Protein 2YQK (pdb70)

Foldseek 3Di:
DPDDDDDDDDVCDPQLVVLLCVLCVVPNPCCVVSCCVRPVPDDVCCSVVVVCCVVPDQDDVND

InterPro domains:
  IPR000679 Zinc finger, GATA-type [PF00320] (507-541)
  IPR000679 Zinc finger, GATA-type [SM00401] (501-552)
  IPR000679 Zinc finger, GATA-type [cd00202] (506-560)
  IPR000949 ELM2 domain [PF01448] (286-336)
  IPR000949 ELM2 domain [PS51156] (284-387)
  IPR000949 ELM2 domain [SM01189] (286-338)
  IPR001005 SANT/Myb domain [SM00717] (392-441)
  IPR001025 Bromo adjacent homology (BAH) domain [PF01426] (104-281)
  IPR001025 Bromo adjacent homology (BAH) domain [PS51038] (103-283)
  IPR001025 Bromo adjacent homology (BAH) domain [SM00439] (103-283)
  IPR002951 Atrophin-like [PF03154] (568-1565)
  IPR009057 Homedomain-like superfamily [SSF46689] (380-441)
  IPR017884 SANT domain [PS51293] (391-443)
  IPR043151 Bromo adjacent homology (BAH) domain superfamily [G3DSA:2.30.30.490] (65-283)

Radius of gyration: 15.33 Å; Cα contacts (8 Å, |Δi|>4): 26; chains: 1; bounding box: 40×38×29 Å

Solvent-accessible surface area: 5934 Å² total; per-residue (Å²): 132,126,114,78,123,114,64,186,151,175,110,58,56,140,87,31,47,158,95,3,44,112,2,26,200,144,156,15,154,73,33,143,125,3,36,108,131,32,21,77,139,90,124,48,32,87,3,79,91,43,34,155,180,121,130,130,138,102,28,145,103,121,129

Sequence (63 aa):
GSSGSSGIEKCWTEDEVKRFVKGLRQYGKNFFRIRKELLPNKETGELITFYYYWKKTSGPSSGGSSGSSGIEKCWTEDEVKRFVKGLRQYGKNFFRIRKELLPNKETGELITFYYYWKKTSGPSSGGSSGSSGIEKCWTEDEVKRFVKGLRQYGKNFFRIRKELLPNKETGELITFYYYWKKTSGPSSGGSSGSSGIEKCWTEDEVKRFVKGLRQYGKNFFRIRKELLPNKETGELITFYYYWKKTSGPSSGGSSGSSGIEKCWTEDEVKRFVKGLRQYGKNFFRIRKELLPNKETGELITFYYYWKKTSGPSSGGSSGSSGIEKCWTEDEVKRFVKGLRQYGKNFFRIRKELLPNKETGELITFYYYWKKTSGPSSGGSSGSSGIEKCWTEDEVKRFVKGLRQYGKNFFRIRKELLPNKETGELITFYYYWKKTSGPSSGGSSGSSGIEKCWTEDEVKRFVKGLRQYGKNFFRIRKELLPNKETGELITFYYYWKKTSGPSSGGSSGSSGIEKCWTEDEVKRFVKGLRQYGKNFFRIRKELLPNKETGELITFYYYWKKTSGPSSGGSSGSSGIEKCWTEDEVKRFVKGLRQYGKNFFRIRKELLPNKETGELITFYYYWKKTSGPSSGGSSGSSGIEKCWTEDEVKRFVKGLRQYGKNFFRIRKELLPNKETGELITFYYYWKKTSGPSSGGSSGSSGIEKCWTEDEVKRFVKGLRQYGKNFFRIRKELLPNKETGELITFYYYWKKTSGPSSGGSSGSSGIEKCWTEDEVKRFVKGLRQYGKNFFRIRKELLPNKETGELITFYYYWKKTSGPSSGGSSGSSGIEKCWTEDEVKRFVKGLRQYGKNFFRIRKELLPNKETGELITFYYYWKKTSGPSSGGSSGSSGIEKCWTEDEVKRFVKGLRQYGKNFFRIRKELLPNKETGELITFYYYWKKTSGPSSGGSSGSSGIEKCWTEDEVKRFVKGLRQYGKNFFRIRKELLPNKETGELITFYYYWKKTSGPSSGGSSGSSGIEKCWTEDEVKRFVKGLRQYGKNFFRIRKELLPNKETGELITFYYYWKKTSGPSSGGSSGSSGIEKCWTEDEVKRFVKGLRQYGKNFFRIRKELLPNKETGELITFYYYWKKTSGPSSGGSSGSSGIEKCWTEDEVKRFVKGLRQYGKNFFRIRKELLPNKETGELITFYYYWKKTSGPSSGGSSGSSGIEKCWTEDEVKRFVKGLRQYGKNFFRIRKELLPNKETGELITFYYYWKKTSGPSSG

Organism: Homo sapiens (NCBI:txid9606)

Nearest PDB structures (foldseek):
  2yqk-assembly1_A  TM=7.681E-01  e=1.215E-08  Homo sapiens
  2crg-assembly1_A  TM=6.701E-01  e=2.793E-03  Mus musculus
  1x41-assembly1_A  TM=6.414E-01  e=8.618E-02  Homo sapiens
  6v92-assembly1_I  TM=7.389E-01  e=4.470E-01  Saccharomyces cerevisiae S288C
  6k15-assembly1_H  TM=7.498E-01  e=8.874E-01  Saccharomyces cerevisiae S288C

Structure (mmCIF, N/CA/C/O backbone):
data_2YQK
#
_entry.id   2YQK
#
loop_
_atom_site.group_PDB
_atom_site.id
_atom_site.type_symbol
_atom_site.label_atom_id
_atom_site.label_alt_id
_atom_site.label_comp_id
_atom_site.label_asym_id
_atom_site.label_entity_id
_atom_site.label_seq_id
_atom_site.pdbx_PDB_ins_code
_atom_site.Cartn_x
_atom_site.Cartn_y
_atom_site.Cartn_z
_atom_site.occupancy
_atom_site.B_iso_or_equiv
_atom_site.auth_seq_id
_atom_site.auth_comp_id
_atom_site.auth_asym_id
_atom_site.auth_atom_id
_atom_site.pdbx_PDB_model_num
ATOM 1 N N . GLY A 1 1 ? -20.543 30.727 20.511 1.00 0.00 1 GLY A N 1
ATOM 2 C CA . GLY A 1 1 ? -19.204 30.966 21.017 1.00 0.00 1 GLY A CA 1
ATOM 3 C C . GLY A 1 1 ? -18.134 30.345 20.142 1.00 0.00 1 GLY A C 1
ATOM 4 O O . GLY A 1 1 ? -17.430 31.048 19.418 1.00 0.00 1 GLY A O 1
ATOM 8 N N . SER A 1 2 ? -18.010 29.023 20.209 1.00 0.00 2 SER A N 1
ATOM 9 C CA . SER A 1 2 ? -17.014 28.308 19.421 1.00 0.00 2 SER A CA 1
ATOM 10 C C . SER A 1 2 ? -17.593 27.876 18.077 1.00 0.00 2 SER A C 1
ATOM 11 O O . SER A 1 2 ? -18.331 26.895 17.993 1.00 0.00 2 SER A O 1
ATOM 19 N N . SER A 1 3 ? -17.251 28.617 17.027 1.00 0.00 3 SER A N 1
ATOM 20 C CA . SER A 1 3 ? -17.739 28.314 15.687 1.00 0.00 3 SER A CA 1
ATOM 21 C C . SER A 1 3 ? -16.614 27.776 14.808 1.00 0.00 3 SER A C 1
ATOM 22 O O . SER A 1 3 ? -15.440 28.059 15.040 1.00 0.00 3 SER A O 1
ATOM 30 N N . GLY A 1 4 ? -16.984 26.995 13.797 1.00 0.00 4 GLY A N 1
ATOM 31 C CA . GLY A 1 4 ? -15.996 26.429 12.898 1.00 0.00 4 GLY A CA 1
ATOM 32 C C . GLY A 1 4 ? -16.380 26.587 11.440 1.00 0.00 4 GLY A C 1
ATOM 33 O O . GLY A 1 4 ? -17.434 27.139 11.125 1.00 0.00 4 GLY A O 1
ATOM 37 N N . SER A 1 5 ? -15.521 26.103 10.548 1.00 0.00 5 SER A N 1
ATOM 38 C CA . SER A 1 5 ? -15.773 26.199 9.115 1.00 0.00 5 SER A CA 1
ATOM 39 C C . SER A 1 5 ? -15.364 24.912 8.404 1.00 0.00 5 SER A C 1
ATOM 40 O O . SER A 1 5 ? -14.934 23.949 9.039 1.00 0.00 5 SER A O 1
ATOM 48 N N . SER A 1 6 ? -15.500 24.905 7.082 1.00 0.00 6 SER A N 1
ATOM 49 C CA . SER A 1 6 ? -15.148 23.736 6.284 1.00 0.00 6 SER A CA 1
ATOM 50 C C . SER A 1 6 ? -15.162 24.071 4.795 1.00 0.00 6 SER A C 1
ATOM 51 O O . SER A 1 6 ? -16.095 24.699 4.297 1.00 0.00 6 SER A O 1
ATOM 59 N N . GLY A 1 7 ? -14.118 23.646 4.090 1.00 0.00 7 GLY A N 1
ATOM 60 C CA . GLY A 1 7 ? -14.028 23.910 2.665 1.00 0.00 7 GLY A CA 1
ATOM 61 C C . GLY A 1 7 ? -13.290 22.817 1.919 1.00 0.00 7 GLY A C 1
ATOM 62 O O . GLY A 1 7 ? -13.532 21.630 2.143 1.00 0.00 7 GLY A O 1
ATOM 66 N N . ILE A 1 8 ? -12.389 23.216 1.027 1.00 0.00 8 ILE A N 1
ATOM 67 C CA . ILE A 1 8 ? -11.614 22.261 0.245 1.00 0.00 8 ILE A CA 1
ATOM 68 C C . ILE A 1 8 ? -10.440 21.715 1.051 1.00 0.00 8 ILE A C 1
ATOM 69 O O . ILE A 1 8 ? -9.457 22.416 1.286 1.00 0.00 8 ILE A O 1
ATOM 85 N N . GLU A 1 9 ? -10.550 20.458 1.469 1.00 0.00 9 GLU A N 1
ATOM 86 C CA . GLU A 1 9 ? -9.496 19.817 2.248 1.00 0.00 9 GLU A CA 1
ATOM 87 C C . GLU A 1 9 ? -8.675 18.871 1.377 1.00 0.00 9 GLU A C 1
ATOM 88 O O . GLU A 1 9 ? -9.058 18.557 0.249 1.00 0.00 9 GLU A O 1
ATOM 100 N N . LYS A 1 10 ? -7.544 18.419 1.908 1.00 0.00 10 LYS A N 1
ATOM 101 C CA . LYS A 1 10 ? -6.668 17.508 1.181 1.00 0.00 10 LYS A CA 1
ATOM 102 C C . LYS A 1 10 ? -6.306 16.300 2.040 1.00 0.00 10 LYS A C 1
ATOM 103 O O . LYS A 1 10 ? -6.091 16.427 3.246 1.00 0.00 10 LYS A O 1
ATOM 122 N N . CYS A 1 11 ? -6.241 15.132 1.412 1.00 0.00 11 CYS A N 1
ATOM 123 C CA . CYS A 1 11 ? -5.904 13.901 2.120 1.00 0.00 11 CYS A CA 1
ATOM 124 C C . CYS A 1 11 ? -4.943 13.048 1.299 1.00 0.00 11 CYS A C 1
ATOM 125 O O . CYS A 1 11 ? -3.877 12.662 1.778 1.00 0.00 11 CYS A O 1
ATOM 133 N N . TRP A 1 12 ? -5.328 12.756 0.062 1.00 0.00 12 TRP A N 1
ATOM 134 C CA . TRP A 1 12 ? -4.501 11.946 -0.825 1.00 0.00 12 TRP A CA 1
ATOM 135 C C . TRP A 1 12 ? -4.636 12.410 -2.270 1.00 0.00 12 TRP A C 1
ATOM 136 O O . TRP A 1 12 ? -5.731 12.741 -2.727 1.00 0.00 12 TRP A O 1
ATOM 157 N N . THR A 1 13 ? -3.517 12.433 -2.988 1.00 0.00 13 THR A N 1
ATOM 158 C CA . THR A 1 13 ? -3.512 12.858 -4.382 1.00 0.00 13 THR A CA 1
ATOM 159 C C . THR A 1 13 ? -3.656 11.666 -5.321 1.00 0.00 13 THR A C 1
ATOM 160 O O . THR A 1 13 ? -3.692 10.518 -4.879 1.00 0.00 13 THR A O 1
ATOM 171 N N . GLU A 1 14 ? -3.736 11.946 -6.618 1.00 0.00 14 GLU A N 1
ATOM 172 C CA . GLU A 1 14 ? -3.876 10.895 -7.618 1.00 0.00 14 GLU A CA 1
ATOM 173 C C . GLU A 1 14 ? -2.580 10.101 -7.758 1.00 0.00 14 GLU A C 1
ATOM 174 O O . GLU A 1 14 ? -2.600 8.875 -7.869 1.00 0.00 14 GLU A O 1
ATOM 186 N N . ASP A 1 15 ? -1.456 10.809 -7.754 1.00 0.00 15 ASP A N 1
ATOM 187 C CA . ASP A 1 15 ? -0.151 10.171 -7.880 1.00 0.00 15 ASP A CA 1
ATOM 188 C C . ASP A 1 15 ? 0.097 9.207 -6.724 1.00 0.00 15 ASP A C 1
ATOM 189 O O . ASP A 1 15 ? 0.501 8.064 -6.933 1.00 0.00 15 ASP A O 1
ATOM 198 N N . GLU A 1 16 ? -0.148 9.678 -5.505 1.00 0.00 16 GLU A N 1
ATOM 199 C CA . GLU A 1 16 ? 0.051 8.857 -4.316 1.00 0.00 16 GLU A CA 1
ATOM 200 C C . GLU A 1 16 ? -0.762 7.569 -4.402 1.00 0.00 16 GLU A C 1
ATOM 201 O O . GLU A 1 16 ? -0.244 6.477 -4.166 1.00 0.00 16 GLU A O 1
ATOM 213 N N . VAL A 1 17 ? -2.040 7.704 -4.741 1.00 0.00 17 VAL A N 1
ATOM 214 C CA . VAL A 1 17 ? -2.926 6.552 -4.859 1.00 0.00 17 VAL A CA 1
ATOM 215 C C . VAL A 1 17 ? -2.410 5.566 -5.901 1.00 0.00 17 VAL A C 1
ATOM 216 O O . VAL A 1 17 ? -2.281 4.372 -5.631 1.00 0.00 17 VAL A O 1
ATOM 229 N N . LYS A 1 18 ? -2.115 6.074 -7.093 1.00 0.00 18 LYS A N 1
ATOM 230 C CA . LYS A 1 18 ? -1.610 5.239 -8.177 1.00 0.00 18 LYS A CA 1
ATOM 231 C C . LYS A 1 18 ? -0.410 4.417 -7.717 1.00 0.00 18 LYS A C 1
ATOM 232 O O . LYS A 1 18 ? -0.394 3.194 -7.855 1.00 0.00 18 LYS A O 1
ATOM 251 N N . ARG A 1 19 ? 0.592 5.097 -7.169 1.00 0.00 19 ARG A N 1
ATOM 252 C CA . ARG A 1 19 ? 1.795 4.430 -6.689 1.00 0.00 19 ARG A CA 1
ATOM 253 C C . ARG A 1 19 ? 1.455 3.400 -5.616 1.00 0.00 19 ARG A C 1
ATOM 254 O O . ARG A 1 19 ? 1.956 2.276 -5.638 1.00 0.00 19 ARG A O 1
ATOM 275 N N . PHE A 1 20 ? 0.599 3.792 -4.677 1.00 0.00 20 PHE A N 1
ATOM 276 C CA . PHE A 1 20 ? 0.193 2.904 -3.595 1.00 0.00 20 PHE A CA 1
ATOM 277 C C . PHE A 1 20 ? -0.303 1.569 -4.143 1.00 0.00 20 PHE A C 1
ATOM 278 O O . PHE A 1 20 ? 0.190 0.507 -3.763 1.00 0.00 20 PHE A O 1
ATOM 295 N N . VAL A 1 21 ? -1.284 1.632 -5.039 1.00 0.00 21 VAL A N 1
ATOM 296 C CA . VAL A 1 21 ? -1.847 0.429 -5.641 1.00 0.00 21 VAL A CA 1
ATOM 297 C C . VAL A 1 21 ? -0.778 -0.369 -6.379 1.00 0.00 21 VAL A C 1
ATOM 298 O O . VAL A 1 21 ? -0.654 -1.580 -6.196 1.00 0.00 21 VAL A O 1
ATOM 311 N N . LYS A 1 22 ? -0.007 0.319 -7.215 1.00 0.00 22 LYS A N 1
ATOM 312 C CA . LYS A 1 22 ? 1.054 -0.324 -7.981 1.00 0.00 22 LYS A CA 1
ATOM 313 C C . LYS A 1 22 ? 2.010 -1.078 -7.061 1.00 0.00 22 LYS A C 1
ATOM 314 O O . LYS A 1 22 ? 2.481 -2.164 -7.395 1.00 0.00 22 LYS A O 1
ATOM 333 N N . GLY A 1 23 ? 2.291 -0.494 -5.900 1.00 0.00 23 GLY A N 1
ATOM 334 C CA . GLY A 1 23 ? 3.187 -1.125 -4.950 1.00 0.00 23 GLY A CA 1
ATOM 335 C C . GLY A 1 23 ? 2.546 -2.302 -4.242 1.00 0.00 23 GLY A C 1
ATOM 336 O O . GLY A 1 23 ? 3.188 -3.332 -4.028 1.00 0.00 23 GLY A O 1
ATOM 340 N N . LEU A 1 24 ? 1.278 -2.151 -3.875 1.00 0.00 24 LEU A N 1
ATOM 341 C CA . LEU A 1 24 ? 0.550 -3.210 -3.185 1.00 0.00 24 LEU A CA 1
ATOM 342 C C . LEU A 1 24 ? 0.330 -4.408 -4.104 1.00 0.00 24 LEU A C 1
ATOM 343 O O . LEU A 1 24 ? 0.211 -5.543 -3.643 1.00 0.00 24 LEU A O 1
ATOM 359 N N . ARG A 1 25 ? 0.279 -4.147 -5.406 1.00 0.00 25 ARG A N 1
ATOM 360 C CA . ARG A 1 25 ? 0.075 -5.203 -6.390 1.00 0.00 25 ARG A CA 1
ATOM 361 C C . ARG A 1 25 ? 1.408 -5.806 -6.824 1.00 0.00 25 ARG A C 1
ATOM 362 O O . ARG A 1 25 ? 1.514 -7.014 -7.033 1.00 0.00 25 ARG A O 1
ATOM 383 N N . GLN A 1 26 ? 2.420 -4.956 -6.959 1.00 0.00 26 GLN A N 1
ATOM 384 C CA . GLN A 1 26 ? 3.745 -5.405 -7.370 1.00 0.00 26 GLN A CA 1
ATOM 385 C C . GLN A 1 26 ? 4.451 -6.133 -6.231 1.00 0.00 26 GLN A C 1
ATOM 386 O O . GLN A 1 26 ? 4.860 -7.285 -6.376 1.00 0.00 26 GLN A O 1
ATOM 400 N N . TYR A 1 27 ? 4.591 -5.453 -5.099 1.00 0.00 27 TYR A N 1
ATOM 401 C CA . TYR A 1 27 ? 5.250 -6.033 -3.935 1.00 0.00 27 TYR A CA 1
ATOM 402 C C . TYR A 1 27 ? 4.272 -6.869 -3.115 1.00 0.00 27 TYR A C 1
ATOM 403 O O . TYR A 1 27 ? 4.328 -8.098 -3.125 1.00 0.00 27 TYR A O 1
ATOM 421 N N . GLY A 1 28 ? 3.375 -6.191 -2.405 1.00 0.00 28 GLY A N 1
ATOM 422 C CA . GLY A 1 28 ? 2.396 -6.885 -1.590 1.00 0.00 28 GLY A CA 1
ATOM 423 C C . GLY A 1 28 ? 2.302 -6.318 -0.187 1.00 0.00 28 GLY A C 1
ATOM 424 O O . GLY A 1 28 ? 2.010 -5.136 -0.005 1.00 0.00 28 GLY A O 1
ATOM 428 N N . LYS A 1 29 ? 2.549 -7.162 0.809 1.00 0.00 29 LYS A N 1
ATOM 429 C CA . LYS A 1 29 ? 2.491 -6.740 2.203 1.00 0.00 29 LYS A CA 1
ATOM 430 C C . LYS A 1 29 ? 3.871 -6.324 2.703 1.00 0.00 29 LYS A C 1
ATOM 431 O O . LYS A 1 29 ? 4.611 -7.136 3.258 1.00 0.00 29 LYS A O 1
ATOM 450 N N . ASN A 1 30 ? 4.210 -5.055 2.504 1.00 0.00 30 ASN A N 1
ATOM 451 C CA . ASN A 1 30 ? 5.501 -4.532 2.936 1.00 0.00 30 ASN A CA 1
ATOM 452 C C . ASN A 1 30 ? 5.554 -3.015 2.779 1.00 0.00 30 ASN A C 1
ATOM 453 O O . ASN A 1 30 ? 6.498 -2.472 2.204 1.00 0.00 30 ASN A O 1
ATOM 464 N N . PHE A 1 31 ? 4.535 -2.336 3.294 1.00 0.00 31 PHE A N 1
ATOM 465 C CA . PHE A 1 31 ? 4.464 -0.882 3.211 1.00 0.00 31 PHE A CA 1
ATOM 466 C C . PHE A 1 31 ? 5.751 -0.245 3.727 1.00 0.00 31 PHE A C 1
ATOM 467 O O . PHE A 1 31 ? 6.147 0.832 3.279 1.00 0.00 31 PHE A O 1
ATOM 484 N N . PHE A 1 32 ? 6.399 -0.917 4.673 1.00 0.00 32 PHE A N 1
ATOM 485 C CA . PHE A 1 32 ? 7.640 -0.417 5.252 1.00 0.00 32 PHE A CA 1
ATOM 486 C C . PHE A 1 32 ? 8.648 -0.068 4.160 1.00 0.00 32 PHE A C 1
ATOM 487 O O . PHE A 1 32 ? 9.300 0.975 4.213 1.00 0.00 32 PHE A O 1
ATOM 504 N N . ARG A 1 33 ? 8.770 -0.948 3.172 1.00 0.00 33 ARG A N 1
ATOM 505 C CA . ARG A 1 33 ? 9.699 -0.735 2.069 1.00 0.00 33 ARG A CA 1
ATOM 506 C C . ARG A 1 33 ? 8.998 -0.065 0.891 1.00 0.00 33 ARG A C 1
ATOM 507 O O . ARG A 1 33 ? 9.538 0.858 0.279 1.00 0.00 33 ARG A O 1
ATOM 528 N N . ILE A 1 34 ? 7.796 -0.535 0.578 1.00 0.00 34 ILE A N 1
ATOM 529 C CA . ILE A 1 34 ? 7.022 0.019 -0.526 1.00 0.00 34 ILE A CA 1
ATOM 530 C C . ILE A 1 34 ? 6.909 1.535 -0.411 1.00 0.00 34 ILE A C 1
ATOM 531 O O . ILE A 1 34 ? 7.020 2.253 -1.405 1.00 0.00 34 ILE A O 1
ATOM 547 N N . ARG A 1 35 ? 6.689 2.016 0.808 1.00 0.00 35 ARG A N 1
ATOM 548 C CA . ARG A 1 35 ? 6.562 3.447 1.053 1.00 0.00 35 ARG A CA 1
ATOM 549 C C . ARG A 1 35 ? 7.914 4.144 0.925 1.00 0.00 35 ARG A C 1
ATOM 550 O O . ARG A 1 35 ? 8.005 5.255 0.403 1.00 0.00 35 ARG A O 1
ATOM 571 N N . LYS A 1 36 ? 8.961 3.483 1.407 1.00 0.00 36 LYS A N 1
ATOM 572 C CA . LYS A 1 36 ? 10.309 4.036 1.346 1.00 0.00 36 LYS A CA 1
ATOM 573 C C . LYS A 1 36 ? 10.730 4.287 -0.099 1.00 0.00 36 LYS A C 1
ATOM 574 O O . LYS A 1 36 ? 11.574 5.140 -0.369 1.00 0.00 36 LYS A O 1
ATOM 593 N N . GLU A 1 37 ? 10.134 3.539 -1.022 1.00 0.00 37 GLU A N 1
ATOM 594 C CA . GLU A 1 37 ? 10.448 3.682 -2.439 1.00 0.00 37 GLU A CA 1
ATOM 595 C C . GLU A 1 37 ? 9.377 4.501 -3.154 1.00 0.00 37 GLU A C 1
ATOM 596 O O . GLU A 1 37 ? 9.657 5.182 -4.141 1.00 0.00 37 GLU A O 1
ATOM 608 N N . LEU A 1 38 ? 8.151 4.430 -2.648 1.00 0.00 38 LEU A N 1
ATOM 609 C CA . LEU A 1 38 ? 7.037 5.164 -3.237 1.00 0.00 38 LEU A CA 1
ATOM 610 C C . LEU A 1 38 ? 6.908 6.550 -2.614 1.00 0.00 38 LEU A C 1
ATOM 611 O O . LEU A 1 38 ? 7.259 7.556 -3.233 1.00 0.00 38 LEU A O 1
ATOM 627 N N . LEU A 1 39 ? 6.405 6.597 -1.386 1.00 0.00 39 LEU A N 1
ATOM 628 C CA . LEU A 1 39 ? 6.231 7.860 -0.677 1.00 0.00 39 LEU A CA 1
ATOM 629 C C . LEU A 1 39 ? 7.040 7.874 0.616 1.00 0.00 39 LEU A C 1
ATOM 630 O O . LEU A 1 39 ? 6.497 7.776 1.717 1.00 0.00 39 LEU A O 1
ATOM 646 N N . PRO A 1 40 ? 8.368 8.001 0.483 1.00 0.00 40 PRO A N 1
ATOM 647 C CA . PRO A 1 40 ? 9.280 8.034 1.631 1.00 0.00 40 PRO A CA 1
ATOM 648 C C . PRO A 1 40 ? 9.140 9.315 2.445 1.00 0.00 40 PRO A C 1
ATOM 649 O O . PRO A 1 40 ? 9.587 9.386 3.589 1.00 0.00 40 PRO A O 1
ATOM 660 N N . ASN A 1 41 ? 8.518 10.326 1.847 1.00 0.00 41 ASN A N 1
ATOM 661 C CA . ASN A 1 41 ? 8.320 11.606 2.518 1.00 0.00 41 ASN A CA 1
ATOM 662 C C . ASN A 1 41 ? 7.078 11.569 3.404 1.00 0.00 41 ASN A C 1
ATOM 663 O O . ASN A 1 41 ? 6.983 12.302 4.389 1.00 0.00 41 ASN A O 1
ATOM 674 N N . LYS A 1 42 ? 6.128 10.712 3.047 1.00 0.00 42 LYS A N 1
ATOM 675 C CA . LYS A 1 42 ? 4.893 10.577 3.809 1.00 0.00 42 LYS A CA 1
ATOM 676 C C . LYS A 1 42 ? 5.123 9.764 5.079 1.00 0.00 42 LYS A C 1
ATOM 677 O O . LYS A 1 42 ? 6.253 9.391 5.391 1.00 0.00 42 LYS A O 1
ATOM 696 N N . GLU A 1 43 ? 4.043 9.491 5.805 1.00 0.00 43 GLU A N 1
ATOM 697 C CA . GLU A 1 43 ? 4.129 8.720 7.040 1.00 0.00 43 GLU A CA 1
ATOM 698 C C . GLU A 1 43 ? 3.444 7.366 6.885 1.00 0.00 43 GLU A C 1
ATOM 699 O O . GLU A 1 43 ? 2.390 7.258 6.257 1.00 0.00 43 GLU A O 1
ATOM 711 N N . THR A 1 44 ? 4.050 6.333 7.463 1.00 0.00 44 THR A N 1
ATOM 712 C CA . THR A 1 44 ? 3.501 4.985 7.388 1.00 0.00 44 THR A CA 1
ATOM 713 C C . THR A 1 44 ? 2.043 4.960 7.833 1.00 0.00 44 THR A C 1
ATOM 714 O O . THR A 1 44 ? 1.229 4.217 7.285 1.00 0.00 44 THR A O 1
ATOM 725 N N . GLY A 1 45 ? 1.718 5.779 8.829 1.00 0.00 45 GLY A N 1
ATOM 726 C CA . GLY A 1 45 ? 0.357 5.835 9.330 1.00 0.00 45 GLY A CA 1
ATOM 727 C C . GLY A 1 45 ? -0.658 6.060 8.226 1.00 0.00 45 GLY A C 1
ATOM 728 O O . GLY A 1 45 ? -1.676 5.372 8.162 1.00 0.00 45 GLY A O 1
ATOM 732 N N . GLU A 1 46 ? -0.380 7.026 7.356 1.00 0.00 46 GLU A N 1
ATOM 733 C CA . GLU A 1 46 ? -1.278 7.341 6.252 1.00 0.00 46 GLU A CA 1
ATOM 734 C C . GLU A 1 46 ? -1.533 6.108 5.390 1.00 0.00 46 GLU A C 1
ATOM 735 O O . GLU A 1 46 ? -2.665 5.844 4.982 1.00 0.00 46 GLU A O 1
ATOM 747 N N . LEU A 1 47 ? -0.472 5.356 5.115 1.00 0.00 47 LEU A N 1
ATOM 748 C CA . LEU A 1 47 ? -0.579 4.151 4.300 1.00 0.00 47 LEU A CA 1
ATOM 749 C C . LEU A 1 47 ? -1.436 3.098 4.996 1.00 0.00 47 LEU A C 1
ATOM 750 O O . LEU A 1 47 ? -2.391 2.579 4.416 1.00 0.00 47 LEU A O 1
ATOM 766 N N . ILE A 1 48 ? -1.090 2.789 6.241 1.00 0.00 48 ILE A N 1
ATOM 767 C CA . ILE A 1 48 ? -1.830 1.800 7.016 1.00 0.00 48 ILE A CA 1
ATOM 768 C C . ILE A 1 48 ? -3.322 2.112 7.022 1.00 0.00 48 ILE A C 1
ATOM 769 O O . ILE A 1 48 ? -4.142 1.293 6.605 1.00 0.00 48 ILE A O 1
ATOM 785 N N . THR A 1 49 ? -3.671 3.304 7.497 1.00 0.00 49 THR A N 1
ATOM 786 C CA . THR A 1 49 ? -5.064 3.725 7.558 1.00 0.00 49 THR A CA 1
ATOM 787 C C . THR A 1 49 ? -5.718 3.662 6.182 1.00 0.00 49 THR A C 1
ATOM 788 O O . THR A 1 49 ? -6.822 3.140 6.031 1.00 0.00 49 THR A O 1
ATOM 799 N N . PHE A 1 50 ? -5.029 4.198 5.180 1.00 0.00 50 PHE A N 1
ATOM 800 C CA . PHE A 1 50 ? -5.543 4.203 3.815 1.00 0.00 50 PHE A CA 1
ATOM 801 C C . PHE A 1 50 ? -5.882 2.788 3.356 1.00 0.00 50 PHE A C 1
ATOM 802 O O . PHE A 1 50 ? -6.949 2.545 2.792 1.00 0.00 50 PHE A O 1
ATOM 819 N N . TYR A 1 51 ? -4.966 1.858 3.602 1.00 0.00 51 TYR A N 1
ATOM 820 C CA . TYR A 1 51 ? -5.165 0.467 3.213 1.00 0.00 51 TYR A CA 1
ATOM 821 C C . TYR A 1 51 ? -6.378 -0.129 3.921 1.00 0.00 51 TYR A C 1
ATOM 822 O O . TYR A 1 51 ? -7.226 -0.766 3.295 1.00 0.00 51 TYR A O 1
ATOM 840 N N . TYR A 1 52 ? -6.453 0.082 5.230 1.00 0.00 52 TYR A N 1
ATOM 841 C CA . TYR A 1 52 ? -7.560 -0.435 6.026 1.00 0.00 52 TYR A CA 1
ATOM 842 C C . TYR A 1 52 ? -8.896 0.073 5.494 1.00 0.00 52 TYR A C 1
ATOM 843 O O . TYR A 1 52 ? -9.864 -0.681 5.394 1.00 0.00 52 TYR A O 1
ATOM 861 N N . TYR A 1 53 ? -8.941 1.356 5.155 1.00 0.00 53 TYR A N 1
ATOM 862 C CA . TYR A 1 53 ? -10.159 1.967 4.634 1.00 0.00 53 TYR A CA 1
ATOM 863 C C . TYR A 1 53 ? -10.449 1.482 3.217 1.00 0.00 53 TYR A C 1
ATOM 864 O O . TYR A 1 53 ? -11.600 1.239 2.856 1.00 0.00 53 TYR A O 1
ATOM 882 N N . TRP A 1 54 ? -9.396 1.344 2.420 1.00 0.00 54 TRP A N 1
ATOM 883 C CA . TRP A 1 54 ? -9.536 0.888 1.041 1.00 0.00 54 TRP A CA 1
ATOM 884 C C . TRP A 1 54 ? -9.982 -0.569 0.993 1.00 0.00 54 TRP A C 1
ATOM 885 O O . TRP A 1 54 ? -10.613 -1.004 0.029 1.00 0.00 54 TRP A O 1
ATOM 906 N N . LYS A 1 55 ? -9.650 -1.320 2.038 1.00 0.00 55 LYS A N 1
ATOM 907 C CA . LYS A 1 55 ? -10.017 -2.729 2.115 1.00 0.00 55 LYS A CA 1
ATOM 908 C C . LYS A 1 55 ? -11.474 -2.889 2.536 1.00 0.00 55 LYS A C 1
ATOM 909 O O . LYS A 1 55 ? -12.153 -3.827 2.117 1.00 0.00 55 LYS A O 1
ATOM 928 N N . LYS A 1 56 ? -11.951 -1.967 3.365 1.00 0.00 56 LYS A N 1
ATOM 929 C CA . LYS A 1 56 ? -13.329 -2.003 3.841 1.00 0.00 56 LYS A CA 1
ATOM 930 C C . LYS A 1 56 ? -13.637 -3.336 4.515 1.00 0.00 56 LYS A C 1
ATOM 931 O O . LYS A 1 56 ? -14.170 -4.253 3.889 1.00 0.00 56 LYS A O 1
ATOM 950 N N . THR A 1 57 ? -13.298 -3.438 5.797 1.00 0.00 57 THR A N 1
ATOM 951 C CA . THR A 1 57 ? -13.538 -4.659 6.556 1.00 0.00 57 THR A CA 1
ATOM 952 C C . THR A 1 57 ? -15.015 -5.038 6.535 1.00 0.00 57 THR A C 1
ATOM 953 O O . THR A 1 57 ? -15.366 -6.211 6.652 1.00 0.00 57 THR A O 1
ATOM 964 N N . SER A 1 58 ? -15.876 -4.036 6.384 1.00 0.00 58 SER A N 1
ATOM 965 C CA . SER A 1 58 ? -17.316 -4.264 6.351 1.00 0.00 58 SER A CA 1
ATOM 966 C C . SER A 1 58 ? -17.717 -5.019 5.087 1.00 0.00 58 SER A C 1
ATOM 967 O O . SER A 1 58 ? -18.345 -6.074 5.154 1.00 0.00 58 SER A O 1
ATOM 975 N N . GLY A 1 59 ? -17.349 -4.468 3.935 1.00 0.00 59 GLY A N 1
ATOM 976 C CA . GLY A 1 59 ? -17.679 -5.101 2.671 1.00 0.00 59 GLY A CA 1
ATOM 977 C C . GLY A 1 59 ? -19.083 -4.769 2.205 1.00 0.00 59 GLY A C 1
ATOM 978 O O . GLY A 1 59 ? -19.815 -4.022 2.855 1.00 0.00 59 GLY A O 1
ATOM 982 N N . PRO A 1 60 ? -19.476 -5.330 1.053 1.00 0.00 60 PRO A N 1
ATOM 983 C CA . PRO A 1 60 ? -20.804 -5.104 0.474 1.00 0.00 60 PRO A CA 1
ATOM 984 C C . PRO A 1 60 ? -21.911 -5.765 1.288 1.00 0.00 60 PRO A C 1
ATOM 985 O O . PRO A 1 60 ? -21.770 -6.902 1.737 1.00 0.00 60 PRO A O 1
ATOM 996 N N . SER A 1 61 ? -23.013 -5.045 1.474 1.00 0.00 61 SER A N 1
ATOM 997 C CA . SER A 1 61 ? -24.144 -5.561 2.237 1.00 0.00 61 SER A CA 1
ATOM 998 C C . SER A 1 61 ? -25.399 -5.622 1.373 1.00 0.00 61 SER A C 1
ATOM 999 O O . SER A 1 61 ? -25.412 -5.138 0.241 1.00 0.00 61 SER A O 1
ATOM 1007 N N . SER A 1 62 ? -26.455 -6.221 1.915 1.00 0.00 62 SER A N 1
ATOM 1008 C CA . SER A 1 62 ? -27.715 -6.350 1.193 1.00 0.00 62 SER A CA 1
ATOM 1009 C C . SER A 1 62 ? -28.190 -4.993 0.683 1.00 0.00 62 SER A C 1
ATOM 1010 O O . SER A 1 62 ? -27.786 -3.949 1.193 1.00 0.00 62 SER A O 1
ATOM 1018 N N . GLY A 1 63 ? -29.051 -5.017 -0.330 1.00 0.00 63 GLY A N 1
ATOM 1019 C CA . GLY A 1 63 ? -29.567 -3.784 -0.895 1.00 0.00 63 GLY A CA 1
ATOM 1020 C C . GLY A 1 63 ? -30.997 -3.922 -1.379 1.00 0.00 63 GLY A C 1
ATOM 1021 O O . GLY A 1 63 ? -31.568 -2.977 -1.924 1.00 0.00 63 GLY A O 1
ATOM 1025 N N . GLY A 1 1 ? -19.133 3.300 -13.252 1.00 0.00 1 GLY A N 2
ATOM 1026 C CA . GLY A 1 1 ? -19.203 4.652 -13.776 1.00 0.00 1 GLY A CA 2
ATOM 1027 C C . GLY A 1 1 ? -19.373 5.689 -12.683 1.00 0.00 1 GLY A C 2
ATOM 1028 O O . GLY A 1 1 ? -19.977 5.414 -11.646 1.00 0.00 1 GLY A O 2
ATOM 1032 N N . SER A 1 2 ? -18.838 6.883 -12.914 1.00 0.00 2 SER A N 2
ATOM 1033 C CA . SER A 1 2 ? -18.929 7.963 -11.938 1.00 0.00 2 SER A CA 2
ATOM 1034 C C . SER A 1 2 ? -19.438 9.245 -12.592 1.00 0.00 2 SER A C 2
ATOM 1035 O O . SER A 1 2 ? -19.453 9.366 -13.817 1.00 0.00 2 SER A O 2
ATOM 1043 N N . SER A 1 3 ? -19.854 10.199 -11.765 1.00 0.00 3 SER A N 2
ATOM 1044 C CA . SER A 1 3 ? -20.367 11.470 -12.261 1.00 0.00 3 SER A CA 2
ATOM 1045 C C . SER A 1 3 ? -20.425 12.506 -11.143 1.00 0.00 3 SER A C 2
ATOM 1046 O O . SER A 1 3 ? -20.562 12.163 -9.970 1.00 0.00 3 SER A O 2
ATOM 1054 N N . GLY A 1 4 ? -20.319 13.778 -11.517 1.00 0.00 4 GLY A N 2
ATOM 1055 C CA . GLY A 1 4 ? -20.362 14.846 -10.535 1.00 0.00 4 GLY A CA 2
ATOM 1056 C C . GLY A 1 4 ? -19.546 16.052 -10.955 1.00 0.00 4 GLY A C 2
ATOM 1057 O O . GLY A 1 4 ? -19.110 16.146 -12.103 1.00 0.00 4 GLY A O 2
ATOM 1061 N N . SER A 1 5 ? -19.340 16.979 -10.025 1.00 0.00 5 SER A N 2
ATOM 1062 C CA . SER A 1 5 ? -18.576 18.188 -10.306 1.00 0.00 5 SER A CA 2
ATOM 1063 C C . SER A 1 5 ? -17.188 18.112 -9.679 1.00 0.00 5 SER A C 2
ATOM 1064 O O . SER A 1 5 ? -16.777 19.009 -8.943 1.00 0.00 5 SER A O 2
ATOM 1072 N N . SER A 1 6 ? -16.469 17.034 -9.976 1.00 0.00 6 SER A N 2
ATOM 1073 C CA . SER A 1 6 ? -15.128 16.837 -9.439 1.00 0.00 6 SER A CA 2
ATOM 1074 C C . SER A 1 6 ? -15.159 16.758 -7.916 1.00 0.00 6 SER A C 2
ATOM 1075 O O . SER A 1 6 ? -16.227 16.733 -7.306 1.00 0.00 6 SER A O 2
ATOM 1083 N N . GLY A 1 7 ? -13.978 16.717 -7.307 1.00 0.00 7 GLY A N 2
ATOM 1084 C CA . GLY A 1 7 ? -13.890 16.641 -5.861 1.00 0.00 7 GLY A CA 2
ATOM 1085 C C . GLY A 1 7 ? -12.721 17.432 -5.308 1.00 0.00 7 GLY A C 2
ATOM 1086 O O . GLY A 1 7 ? -11.788 17.765 -6.039 1.00 0.00 7 GLY A O 2
ATOM 1090 N N . ILE A 1 8 ? -12.772 17.735 -4.015 1.00 0.00 8 ILE A N 2
ATOM 1091 C CA . ILE A 1 8 ? -11.710 18.492 -3.366 1.00 0.00 8 ILE A CA 2
ATOM 1092 C C . ILE A 1 8 ? -10.406 17.701 -3.343 1.00 0.00 8 ILE A C 2
ATOM 1093 O O . ILE A 1 8 ? -10.403 16.498 -3.083 1.00 0.00 8 ILE A O 2
ATOM 1109 N N . GLU A 1 9 ? -9.300 18.386 -3.616 1.00 0.00 9 GLU A N 2
ATOM 1110 C CA . GLU A 1 9 ? -7.989 17.746 -3.626 1.00 0.00 9 GLU A CA 2
ATOM 1111 C C . GLU A 1 9 ? -7.075 18.362 -2.570 1.00 0.00 9 GLU A C 2
ATOM 1112 O O . GLU A 1 9 ? -6.953 19.583 -2.474 1.00 0.00 9 GLU A O 2
ATOM 1124 N N . LYS A 1 10 ? -6.436 17.508 -1.779 1.00 0.00 10 LYS A N 2
ATOM 1125 C CA . LYS A 1 10 ? -5.532 17.965 -0.730 1.00 0.00 10 LYS A CA 2
ATOM 1126 C C . LYS A 1 10 ? -4.650 16.823 -0.236 1.00 0.00 10 LYS A C 2
ATOM 1127 O O . LYS A 1 10 ? -3.431 16.970 -0.129 1.00 0.00 10 LYS A O 2
ATOM 1146 N N . CYS A 1 11 ? -5.271 15.688 0.062 1.00 0.00 11 CYS A N 2
ATOM 1147 C CA . CYS A 1 11 ? -4.541 14.521 0.545 1.00 0.00 11 CYS A CA 2
ATOM 1148 C C . CYS A 1 11 ? -4.769 13.321 -0.370 1.00 0.00 11 CYS A C 2
ATOM 1149 O O . CYS A 1 11 ? -5.861 13.137 -0.908 1.00 0.00 11 CYS A O 2
ATOM 1157 N N . TRP A 1 12 ? -3.732 12.511 -0.542 1.00 0.00 12 TRP A N 2
ATOM 1158 C CA . TRP A 1 12 ? -3.818 11.329 -1.393 1.00 0.00 12 TRP A CA 2
ATOM 1159 C C . TRP A 1 12 ? -4.207 11.712 -2.817 1.00 0.00 12 TRP A C 2
ATOM 1160 O O . TRP A 1 12 ? -5.332 11.465 -3.252 1.00 0.00 12 TRP A O 2
ATOM 1181 N N . THR A 1 13 ? -3.269 12.316 -3.540 1.00 0.00 13 THR A N 2
ATOM 1182 C CA . THR A 1 13 ? -3.514 12.733 -4.915 1.00 0.00 13 THR A CA 2
ATOM 1183 C C . THR A 1 13 ? -3.480 11.542 -5.865 1.00 0.00 13 THR A C 2
ATOM 1184 O O . THR A 1 13 ? -3.125 10.432 -5.470 1.00 0.00 13 THR A O 2
ATOM 1195 N N . GLU A 1 14 ? -3.851 11.780 -7.119 1.00 0.00 14 GLU A N 2
ATOM 1196 C CA . GLU A 1 14 ? -3.862 10.725 -8.126 1.00 0.00 14 GLU A CA 2
ATOM 1197 C C . GLU A 1 14 ? -2.517 10.006 -8.176 1.00 0.00 14 GLU A C 2
ATOM 1198 O O . GLU A 1 14 ? -2.459 8.782 -8.295 1.00 0.00 14 GLU A O 2
ATOM 1210 N N . ASP A 1 15 ? -1.438 10.776 -8.084 1.00 0.00 15 ASP A N 2
ATOM 1211 C CA . ASP A 1 15 ? -0.093 10.214 -8.118 1.00 0.00 15 ASP A CA 2
ATOM 1212 C C . ASP A 1 15 ? 0.141 9.293 -6.925 1.00 0.00 15 ASP A C 2
ATOM 1213 O O . ASP A 1 15 ? 0.501 8.128 -7.090 1.00 0.00 15 ASP A O 2
ATOM 1222 N N . GLU A 1 16 ? -0.064 9.824 -5.724 1.00 0.00 16 GLU A N 2
ATOM 1223 C CA . GLU A 1 16 ? 0.127 9.049 -4.504 1.00 0.00 16 GLU A CA 2
ATOM 1224 C C . GLU A 1 16 ? -0.669 7.748 -4.555 1.00 0.00 16 GLU A C 2
ATOM 1225 O O . GLU A 1 16 ? -0.119 6.662 -4.374 1.00 0.00 16 GLU A O 2
ATOM 1237 N N . VAL A 1 17 ? -1.970 7.867 -4.802 1.00 0.00 17 VAL A N 2
ATOM 1238 C CA . VAL A 1 17 ? -2.843 6.702 -4.878 1.00 0.00 17 VAL A CA 2
ATOM 1239 C C . VAL A 1 17 ? -2.330 5.696 -5.902 1.00 0.00 17 VAL A C 2
ATOM 1240 O O . VAL A 1 17 ? -2.218 4.504 -5.616 1.00 0.00 17 VAL A O 2
ATOM 1253 N N . LYS A 1 18 ? -2.019 6.184 -7.098 1.00 0.00 18 LYS A N 2
ATOM 1254 C CA . LYS A 1 18 ? -1.516 5.330 -8.166 1.00 0.00 18 LYS A CA 2
ATOM 1255 C C . LYS A 1 18 ? -0.317 4.515 -7.692 1.00 0.00 18 LYS A C 2
ATOM 1256 O O . LYS A 1 18 ? -0.271 3.298 -7.872 1.00 0.00 18 LYS A O 2
ATOM 1275 N N . ARG A 1 19 ? 0.651 5.193 -7.084 1.00 0.00 19 ARG A N 2
ATOM 1276 C CA . ARG A 1 19 ? 1.850 4.531 -6.583 1.00 0.00 19 ARG A CA 2
ATOM 1277 C C . ARG A 1 19 ? 1.492 3.473 -5.543 1.00 0.00 19 ARG A C 2
ATOM 1278 O O . ARG A 1 19 ? 1.990 2.348 -5.590 1.00 0.00 19 ARG A O 2
ATOM 1299 N N . PHE A 1 20 ? 0.627 3.842 -4.604 1.00 0.00 20 PHE A N 2
ATOM 1300 C CA . PHE A 1 20 ? 0.204 2.926 -3.551 1.00 0.00 20 PHE A CA 2
ATOM 1301 C C . PHE A 1 20 ? -0.318 1.621 -4.144 1.00 0.00 20 PHE A C 2
ATOM 1302 O O . PHE A 1 20 ? 0.170 0.539 -3.818 1.00 0.00 20 PHE A O 2
ATOM 1319 N N . VAL A 1 21 ? -1.315 1.731 -5.016 1.00 0.00 21 VAL A N 2
ATOM 1320 C CA . VAL A 1 21 ? -1.904 0.561 -5.655 1.00 0.00 21 VAL A CA 2
ATOM 1321 C C . VAL A 1 21 ? -0.849 -0.249 -6.400 1.00 0.00 21 VAL A C 2
ATOM 1322 O O . VAL A 1 21 ? -0.797 -1.474 -6.289 1.00 0.00 21 VAL A O 2
ATOM 1335 N N . LYS A 1 22 ? -0.007 0.444 -7.160 1.00 0.00 22 LYS A N 2
ATOM 1336 C CA . LYS A 1 22 ? 1.051 -0.209 -7.923 1.00 0.00 22 LYS A CA 2
ATOM 1337 C C . LYS A 1 22 ? 1.971 -1.006 -7.004 1.00 0.00 22 LYS A C 2
ATOM 1338 O O . LYS A 1 22 ? 2.347 -2.135 -7.315 1.00 0.00 22 LYS A O 2
ATOM 1357 N N . GLY A 1 23 ? 2.330 -0.410 -5.871 1.00 0.00 23 GLY A N 2
ATOM 1358 C CA . GLY A 1 23 ? 3.203 -1.080 -4.925 1.00 0.00 23 GLY A CA 2
ATOM 1359 C C . GLY A 1 23 ? 2.511 -2.220 -4.205 1.00 0.00 23 GLY A C 2
ATOM 1360 O O . GLY A 1 23 ? 3.113 -3.267 -3.960 1.00 0.00 23 GLY A O 2
ATOM 1364 N N . LEU A 1 24 ? 1.243 -2.019 -3.862 1.00 0.00 24 LEU A N 2
ATOM 1365 C CA . LEU A 1 24 ? 0.468 -3.039 -3.164 1.00 0.00 24 LEU A CA 2
ATOM 1366 C C . LEU A 1 24 ? 0.177 -4.224 -4.079 1.00 0.00 24 LEU A C 2
ATOM 1367 O O . LEU A 1 24 ? 0.018 -5.353 -3.617 1.00 0.00 24 LEU A O 2
ATOM 1383 N N . ARG A 1 25 ? 0.111 -3.958 -5.380 1.00 0.00 25 ARG A N 2
ATOM 1384 C CA . ARG A 1 25 ? -0.160 -5.002 -6.360 1.00 0.00 25 ARG A CA 2
ATOM 1385 C C . ARG A 1 25 ? 1.135 -5.665 -6.820 1.00 0.00 25 ARG A C 2
ATOM 1386 O O . ARG A 1 25 ? 1.162 -6.861 -7.109 1.00 0.00 25 ARG A O 2
ATOM 1407 N N . GLN A 1 26 ? 2.205 -4.879 -6.887 1.00 0.00 26 GLN A N 2
ATOM 1408 C CA . GLN A 1 26 ? 3.502 -5.390 -7.313 1.00 0.00 26 GLN A CA 2
ATOM 1409 C C . GLN A 1 26 ? 4.187 -6.149 -6.181 1.00 0.00 26 GLN A C 2
ATOM 1410 O O . GLN A 1 26 ? 4.523 -7.325 -6.324 1.00 0.00 26 GLN A O 2
ATOM 1424 N N . TYR A 1 27 ? 4.391 -5.470 -5.058 1.00 0.00 27 TYR A N 2
ATOM 1425 C CA . TYR A 1 27 ? 5.038 -6.079 -3.903 1.00 0.00 27 TYR A CA 2
ATOM 1426 C C . TYR A 1 27 ? 4.054 -6.941 -3.118 1.00 0.00 27 TYR A C 2
ATOM 1427 O O . TYR A 1 27 ? 4.108 -8.169 -3.169 1.00 0.00 27 TYR A O 2
ATOM 1445 N N . GLY A 1 28 ? 3.152 -6.286 -2.393 1.00 0.00 28 GLY A N 2
ATOM 1446 C CA . GLY A 1 28 ? 2.166 -7.006 -1.608 1.00 0.00 28 GLY A CA 2
ATOM 1447 C C . GLY A 1 28 ? 1.985 -6.417 -0.223 1.00 0.00 28 GLY A C 2
ATOM 1448 O O . GLY A 1 28 ? 1.371 -5.361 -0.065 1.00 0.00 28 GLY A O 2
ATOM 1452 N N . LYS A 1 29 ? 2.519 -7.100 0.784 1.00 0.00 29 LYS A N 2
ATOM 1453 C CA . LYS A 1 29 ? 2.413 -6.639 2.163 1.00 0.00 29 LYS A CA 2
ATOM 1454 C C . LYS A 1 29 ? 3.779 -6.237 2.709 1.00 0.00 29 LYS A C 2
ATOM 1455 O O . LYS A 1 29 ? 4.487 -7.053 3.299 1.00 0.00 29 LYS A O 2
ATOM 1474 N N . ASN A 1 30 ? 4.144 -4.975 2.508 1.00 0.00 30 ASN A N 2
ATOM 1475 C CA . ASN A 1 30 ? 5.425 -4.465 2.982 1.00 0.00 30 ASN A CA 2
ATOM 1476 C C . ASN A 1 30 ? 5.491 -2.947 2.844 1.00 0.00 30 ASN A C 2
ATOM 1477 O O . ASN A 1 30 ? 6.435 -2.405 2.269 1.00 0.00 30 ASN A O 2
ATOM 1488 N N . PHE A 1 31 ? 4.482 -2.266 3.377 1.00 0.00 31 PHE A N 2
ATOM 1489 C CA . PHE A 1 31 ? 4.425 -0.810 3.314 1.00 0.00 31 PHE A CA 2
ATOM 1490 C C . PHE A 1 31 ? 5.722 -0.192 3.828 1.00 0.00 31 PHE A C 2
ATOM 1491 O O . PHE A 1 31 ? 6.124 0.887 3.391 1.00 0.00 31 PHE A O 2
ATOM 1508 N N . PHE A 1 32 ? 6.371 -0.882 4.759 1.00 0.00 32 PHE A N 2
ATOM 1509 C CA . PHE A 1 32 ? 7.622 -0.401 5.334 1.00 0.00 32 PHE A CA 2
ATOM 1510 C C . PHE A 1 32 ? 8.635 -0.077 4.240 1.00 0.00 32 PHE A C 2
ATOM 1511 O O . PHE A 1 32 ? 9.311 0.951 4.290 1.00 0.00 32 PHE A O 2
ATOM 1528 N N . ARG A 1 33 ? 8.734 -0.961 3.253 1.00 0.00 33 ARG A N 2
ATOM 1529 C CA . ARG A 1 33 ? 9.665 -0.771 2.147 1.00 0.00 33 ARG A CA 2
ATOM 1530 C C . ARG A 1 33 ? 8.975 -0.096 0.966 1.00 0.00 33 ARG A C 2
ATOM 1531 O O . ARG A 1 33 ? 9.524 0.822 0.356 1.00 0.00 33 ARG A O 2
ATOM 1552 N N . ILE A 1 34 ? 7.769 -0.556 0.649 1.00 0.00 34 ILE A N 2
ATOM 1553 C CA . ILE A 1 34 ? 7.005 0.004 -0.459 1.00 0.00 34 ILE A CA 2
ATOM 1554 C C . ILE A 1 34 ? 6.905 1.521 -0.346 1.00 0.00 34 ILE A C 2
ATOM 1555 O O . ILE A 1 34 ? 6.999 2.236 -1.344 1.00 0.00 34 ILE A O 2
ATOM 1571 N N . ARG A 1 35 ? 6.717 2.007 0.877 1.00 0.00 35 ARG A N 2
ATOM 1572 C CA . ARG A 1 35 ? 6.605 3.440 1.120 1.00 0.00 35 ARG A CA 2
ATOM 1573 C C . ARG A 1 35 ? 7.963 4.122 0.985 1.00 0.00 35 ARG A C 2
ATOM 1574 O O . ARG A 1 35 ? 8.065 5.229 0.456 1.00 0.00 35 ARG A O 2
ATOM 1595 N N . LYS A 1 36 ? 9.005 3.454 1.468 1.00 0.00 36 LYS A N 2
ATOM 1596 C CA . LYS A 1 36 ? 10.358 3.994 1.401 1.00 0.00 36 LYS A CA 2
ATOM 1597 C C . LYS A 1 36 ? 10.778 4.233 -0.045 1.00 0.00 36 LYS A C 2
ATOM 1598 O O . LYS A 1 36 ? 11.633 5.073 -0.322 1.00 0.00 36 LYS A O 2
ATOM 1617 N N . GLU A 1 37 ? 10.169 3.489 -0.964 1.00 0.00 37 GLU A N 2
ATOM 1618 C CA . GLU A 1 37 ? 10.481 3.622 -2.382 1.00 0.00 37 GLU A CA 2
ATOM 1619 C C . GLU A 1 37 ? 9.421 4.456 -3.096 1.00 0.00 37 GLU A C 2
ATOM 1620 O O . GLU A 1 37 ? 9.709 5.134 -4.083 1.00 0.00 37 GLU A O 2
ATOM 1632 N N . LEU A 1 38 ? 8.194 4.401 -2.591 1.00 0.00 38 LEU A N 2
ATOM 1633 C CA . LEU A 1 38 ? 7.089 5.150 -3.180 1.00 0.00 38 LEU A CA 2
ATOM 1634 C C . LEU A 1 38 ? 6.979 6.538 -2.556 1.00 0.00 38 LEU A C 2
ATOM 1635 O O . LEU A 1 38 ? 7.345 7.539 -3.174 1.00 0.00 38 LEU A O 2
ATOM 1651 N N . LEU A 1 39 ? 6.476 6.590 -1.328 1.00 0.00 39 LEU A N 2
ATOM 1652 C CA . LEU A 1 39 ? 6.320 7.855 -0.618 1.00 0.00 39 LEU A CA 2
ATOM 1653 C C . LEU A 1 39 ? 7.141 7.864 0.667 1.00 0.00 39 LEU A C 2
ATOM 1654 O O . LEU A 1 39 ? 6.610 7.766 1.773 1.00 0.00 39 LEU A O 2
ATOM 1670 N N . PRO A 1 40 ? 8.469 7.985 0.520 1.00 0.00 40 PRO A N 2
ATOM 1671 C CA . PRO A 1 40 ? 9.392 8.013 1.658 1.00 0.00 40 PRO A CA 2
ATOM 1672 C C . PRO A 1 40 ? 9.266 9.294 2.476 1.00 0.00 40 PRO A C 2
ATOM 1673 O O . PRO A 1 40 ? 9.727 9.362 3.615 1.00 0.00 40 PRO A O 2
ATOM 1684 N N . ASN A 1 41 ? 8.640 10.307 1.887 1.00 0.00 41 ASN A N 2
ATOM 1685 C CA . ASN A 1 41 ? 8.454 11.587 2.562 1.00 0.00 41 ASN A CA 2
ATOM 1686 C C . ASN A 1 41 ? 7.218 11.557 3.454 1.00 0.00 41 ASN A C 2
ATOM 1687 O O . ASN A 1 41 ? 7.130 12.291 4.439 1.00 0.00 41 ASN A O 2
ATOM 1698 N N . LYS A 1 42 ? 6.262 10.702 3.104 1.00 0.00 42 LYS A N 2
ATOM 1699 C CA . LYS A 1 42 ? 5.031 10.573 3.873 1.00 0.00 42 LYS A CA 2
ATOM 1700 C C . LYS A 1 42 ? 5.251 9.713 5.114 1.00 0.00 42 LYS A C 2
ATOM 1701 O O . LYS A 1 42 ? 6.380 9.334 5.423 1.00 0.00 42 LYS A O 2
ATOM 1720 N N . GLU A 1 43 ? 4.166 9.409 5.819 1.00 0.00 43 GLU A N 2
ATOM 1721 C CA . GLU A 1 43 ? 4.243 8.594 7.025 1.00 0.00 43 GLU A CA 2
ATOM 1722 C C . GLU A 1 43 ? 3.508 7.270 6.835 1.00 0.00 43 GLU A C 2
ATOM 1723 O O . GLU A 1 43 ? 2.423 7.226 6.253 1.00 0.00 43 GLU A O 2
ATOM 1735 N N . THR A 1 44 ? 4.107 6.191 7.328 1.00 0.00 44 THR A N 2
ATOM 1736 C CA . THR A 1 44 ? 3.512 4.866 7.212 1.00 0.00 44 THR A CA 2
ATOM 1737 C C . THR A 1 44 ? 2.073 4.863 7.713 1.00 0.00 44 THR A C 2
ATOM 1738 O O . THR A 1 44 ? 1.226 4.135 7.197 1.00 0.00 44 THR A O 2
ATOM 1749 N N . GLY A 1 45 ? 1.801 5.684 8.724 1.00 0.00 45 GLY A N 2
ATOM 1750 C CA . GLY A 1 45 ? 0.462 5.760 9.278 1.00 0.00 45 GLY A CA 2
ATOM 1751 C C . GLY A 1 45 ? -0.591 6.005 8.216 1.00 0.00 45 GLY A C 2
ATOM 1752 O O . GLY A 1 45 ? -1.625 5.337 8.193 1.00 0.00 45 GLY A O 2
ATOM 1756 N N . GLU A 1 46 ? -0.330 6.966 7.336 1.00 0.00 46 GLU A N 2
ATOM 1757 C CA . GLU A 1 46 ? -1.267 7.298 6.268 1.00 0.00 46 GLU A CA 2
ATOM 1758 C C . GLU A 1 46 ? -1.541 6.082 5.387 1.00 0.00 46 GLU A C 2
ATOM 1759 O O . GLU A 1 46 ? -2.678 5.839 4.982 1.00 0.00 46 GLU A O 2
ATOM 1771 N N . LEU A 1 47 ? -0.491 5.322 5.095 1.00 0.00 47 LEU A N 2
ATOM 1772 C CA . LEU A 1 47 ? -0.617 4.131 4.262 1.00 0.00 47 LEU A CA 2
ATOM 1773 C C . LEU A 1 47 ? -1.444 3.060 4.965 1.00 0.00 47 LEU A C 2
ATOM 1774 O O . LEU A 1 47 ? -2.387 2.514 4.392 1.00 0.00 47 LEU A O 2
ATOM 1790 N N . ILE A 1 48 ? -1.085 2.765 6.210 1.00 0.00 48 ILE A N 2
ATOM 1791 C CA . ILE A 1 48 ? -1.796 1.762 6.992 1.00 0.00 48 ILE A CA 2
ATOM 1792 C C . ILE A 1 48 ? -3.291 2.057 7.037 1.00 0.00 48 ILE A C 2
ATOM 1793 O O . ILE A 1 48 ? -4.116 1.193 6.736 1.00 0.00 48 ILE A O 2
ATOM 1809 N N . THR A 1 49 ? -3.636 3.285 7.412 1.00 0.00 49 THR A N 2
ATOM 1810 C CA . THR A 1 49 ? -5.031 3.696 7.495 1.00 0.00 49 THR A CA 2
ATOM 1811 C C . THR A 1 49 ? -5.711 3.615 6.133 1.00 0.00 49 THR A C 2
ATOM 1812 O O . THR A 1 49 ? -6.814 3.082 6.009 1.00 0.00 49 THR A O 2
ATOM 1823 N N . PHE A 1 50 ? -5.045 4.146 5.112 1.00 0.00 50 PHE A N 2
ATOM 1824 C CA . PHE A 1 50 ? -5.586 4.133 3.758 1.00 0.00 50 PHE A CA 2
ATOM 1825 C C . PHE A 1 50 ? -5.944 2.714 3.329 1.00 0.00 50 PHE A C 2
ATOM 1826 O O . PHE A 1 50 ? -7.003 2.478 2.747 1.00 0.00 50 PHE A O 2
ATOM 1843 N N . TYR A 1 51 ? -5.054 1.772 3.619 1.00 0.00 51 TYR A N 2
ATOM 1844 C CA . TYR A 1 51 ? -5.273 0.376 3.261 1.00 0.00 51 TYR A CA 2
ATOM 1845 C C . TYR A 1 51 ? -6.405 -0.227 4.088 1.00 0.00 51 TYR A C 2
ATOM 1846 O O . TYR A 1 51 ? -7.224 -0.991 3.576 1.00 0.00 51 TYR A O 2
ATOM 1864 N N . TYR A 1 52 ? -6.444 0.123 5.368 1.00 0.00 52 TYR A N 2
ATOM 1865 C CA . TYR A 1 52 ? -7.474 -0.384 6.268 1.00 0.00 52 TYR A CA 2
ATOM 1866 C C . TYR A 1 52 ? -8.866 0.001 5.775 1.00 0.00 52 TYR A C 2
ATOM 1867 O O . TYR A 1 52 ? -9.793 -0.809 5.802 1.00 0.00 52 TYR A O 2
ATOM 1885 N N . TYR A 1 53 ? -9.004 1.243 5.325 1.00 0.00 53 TYR A N 2
ATOM 1886 C CA . TYR A 1 53 ? -10.281 1.738 4.828 1.00 0.00 53 TYR A CA 2
ATOM 1887 C C . TYR A 1 53 ? -10.523 1.279 3.393 1.00 0.00 53 TYR A C 2
ATOM 1888 O O . TYR A 1 53 ? -11.658 1.014 2.997 1.00 0.00 53 TYR A O 2
ATOM 1906 N N . TRP A 1 54 ? -9.447 1.185 2.620 1.00 0.00 54 TRP A N 2
ATOM 1907 C CA . TRP A 1 54 ? -9.540 0.757 1.229 1.00 0.00 54 TRP A CA 2
ATOM 1908 C C . TRP A 1 54 ? -10.021 -0.687 1.135 1.00 0.00 54 TRP A C 2
ATOM 1909 O O . TRP A 1 54 ? -10.921 -1.003 0.357 1.00 0.00 54 TRP A O 2
ATOM 1930 N N . LYS A 1 55 ? -9.417 -1.561 1.933 1.00 0.00 55 LYS A N 2
ATOM 1931 C CA . LYS A 1 55 ? -9.784 -2.972 1.941 1.00 0.00 55 LYS A CA 2
ATOM 1932 C C . LYS A 1 55 ? -11.241 -3.152 2.358 1.00 0.00 55 LYS A C 2
ATOM 1933 O O . LYS A 1 55 ? -12.060 -3.653 1.588 1.00 0.00 55 LYS A O 2
ATOM 1952 N N . LYS A 1 56 ? -11.557 -2.739 3.581 1.00 0.00 56 LYS A N 2
ATOM 1953 C CA . LYS A 1 56 ? -12.915 -2.851 4.100 1.00 0.00 56 LYS A CA 2
ATOM 1954 C C . LYS A 1 56 ? -13.348 -4.312 4.176 1.00 0.00 56 LYS A C 2
ATOM 1955 O O . LYS A 1 56 ? -13.826 -4.881 3.194 1.00 0.00 56 LYS A O 2
ATOM 1974 N N . THR A 1 57 ? -13.180 -4.914 5.350 1.00 0.00 57 THR A N 2
ATOM 1975 C CA . THR A 1 57 ? -13.555 -6.307 5.555 1.00 0.00 57 THR A CA 2
ATOM 1976 C C . THR A 1 57 ? -14.977 -6.421 6.091 1.00 0.00 57 THR A C 2
ATOM 1977 O O . THR A 1 57 ? -15.250 -6.059 7.235 1.00 0.00 57 THR A O 2
ATOM 1988 N N . SER A 1 58 ? -15.880 -6.928 5.257 1.00 0.00 58 SER A N 2
ATOM 1989 C CA . SER A 1 58 ? -17.276 -7.087 5.647 1.00 0.00 58 SER A CA 2
ATOM 1990 C C . SER A 1 58 ? -17.437 -8.241 6.632 1.00 0.00 58 SER A C 2
ATOM 1991 O O . SER A 1 58 ? -17.435 -9.408 6.243 1.00 0.00 58 SER A O 2
ATOM 1999 N N . GLY A 1 59 ? -17.576 -7.904 7.911 1.00 0.00 59 GLY A N 2
ATOM 2000 C CA . GLY A 1 59 ? -17.736 -8.923 8.932 1.00 0.00 59 GLY A CA 2
ATOM 2001 C C . GLY A 1 59 ? -17.877 -8.333 10.321 1.00 0.00 59 GLY A C 2
ATOM 2002 O O . GLY A 1 59 ? -17.687 -7.135 10.533 1.00 0.00 59 GLY A O 2
ATOM 2006 N N . PRO A 1 60 ? -18.221 -9.185 11.298 1.00 0.00 60 PRO A N 2
ATOM 2007 C CA . PRO A 1 60 ? -18.397 -8.763 12.691 1.00 0.00 60 PRO A CA 2
ATOM 2008 C C . PRO A 1 60 ? -17.077 -8.383 13.353 1.00 0.00 60 PRO A C 2
ATOM 2009 O O . PRO A 1 60 ? -16.002 -8.695 12.841 1.00 0.00 60 PRO A O 2
ATOM 2020 N N . SER A 1 61 ? -17.166 -7.709 14.495 1.00 0.00 61 SER A N 2
ATOM 2021 C CA . SER A 1 61 ? -15.977 -7.283 15.226 1.00 0.00 61 SER A CA 2
ATOM 2022 C C . SER A 1 61 ? -15.692 -8.223 16.393 1.00 0.00 61 SER A C 2
ATOM 2023 O O . SER A 1 61 ? -16.385 -9.222 16.584 1.00 0.00 61 SER A O 2
ATOM 2031 N N . SER A 1 62 ? -14.666 -7.894 17.172 1.00 0.00 62 SER A N 2
ATOM 2032 C CA . SER A 1 62 ? -14.286 -8.710 18.319 1.00 0.00 62 SER A CA 2
ATOM 2033 C C . SER A 1 62 ? -13.883 -10.114 17.878 1.00 0.00 62 SER A C 2
ATOM 2034 O O . SER A 1 62 ? -13.992 -10.463 16.704 1.00 0.00 62 SER A O 2
ATOM 2042 N N . GLY A 1 63 ? -13.417 -10.916 18.831 1.00 0.00 63 GLY A N 2
ATOM 2043 C CA . GLY A 1 63 ? -13.005 -12.273 18.522 1.00 0.00 63 GLY A CA 2
ATOM 2044 C C . GLY A 1 63 ? -12.261 -12.928 19.669 1.00 0.00 63 GLY A C 2
ATOM 2045 O O . GLY A 1 63 ? -11.400 -12.309 20.293 1.00 0.00 63 GLY A O 2
ATOM 2049 N N . GLY A 1 1 ? -24.780 17.053 16.114 1.00 0.00 1 GLY A N 3
ATOM 2050 C CA . GLY A 1 1 ? -25.808 17.957 16.596 1.00 0.00 1 GLY A CA 3
ATOM 2051 C C . GLY A 1 1 ? -25.944 19.195 15.732 1.00 0.00 1 GLY A C 3
ATOM 2052 O O . GLY A 1 1 ? -26.111 20.302 16.244 1.00 0.00 1 GLY A O 3
ATOM 2056 N N . SER A 1 2 ? -25.871 19.008 14.418 1.00 0.00 2 SER A N 3
ATOM 2057 C CA . SER A 1 2 ? -25.981 20.120 13.481 1.00 0.00 2 SER A CA 3
ATOM 2058 C C . SER A 1 2 ? -24.865 21.135 13.708 1.00 0.00 2 SER A C 3
ATOM 2059 O O . SER A 1 2 ? -24.095 21.025 14.662 1.00 0.00 2 SER A O 3
ATOM 2067 N N . SER A 1 3 ? -24.784 22.123 12.823 1.00 0.00 3 SER A N 3
ATOM 2068 C CA . SER A 1 3 ? -23.759 23.156 12.923 1.00 0.00 3 SER A CA 3
ATOM 2069 C C . SER A 1 3 ? -22.363 22.545 12.864 1.00 0.00 3 SER A C 3
ATOM 2070 O O . SER A 1 3 ? -22.210 21.330 12.743 1.00 0.00 3 SER A O 3
ATOM 2078 N N . GLY A 1 4 ? -21.346 23.397 12.949 1.00 0.00 4 GLY A N 3
ATOM 2079 C CA . GLY A 1 4 ? -19.975 22.923 12.903 1.00 0.00 4 GLY A CA 3
ATOM 2080 C C . GLY A 1 4 ? -19.488 22.695 11.486 1.00 0.00 4 GLY A C 3
ATOM 2081 O O . GLY A 1 4 ? -19.753 21.650 10.891 1.00 0.00 4 GLY A O 3
ATOM 2085 N N . SER A 1 5 ? -18.773 23.675 10.942 1.00 0.00 5 SER A N 3
ATOM 2086 C CA . SER A 1 5 ? -18.252 23.579 9.584 1.00 0.00 5 SER A CA 3
ATOM 2087 C C . SER A 1 5 ? -16.883 22.906 9.574 1.00 0.00 5 SER A C 3
ATOM 2088 O O . SER A 1 5 ? -15.865 23.540 9.853 1.00 0.00 5 SER A O 3
ATOM 2096 N N . SER A 1 6 ? -16.867 21.617 9.249 1.00 0.00 6 SER A N 3
ATOM 2097 C CA . SER A 1 6 ? -15.624 20.855 9.206 1.00 0.00 6 SER A CA 3
ATOM 2098 C C . SER A 1 6 ? -15.181 20.620 7.765 1.00 0.00 6 SER A C 3
ATOM 2099 O O . SER A 1 6 ? -16.005 20.391 6.880 1.00 0.00 6 SER A O 3
ATOM 2107 N N . GLY A 1 7 ? -13.872 20.677 7.538 1.00 0.00 7 GLY A N 3
ATOM 2108 C CA . GLY A 1 7 ? -13.342 20.468 6.203 1.00 0.00 7 GLY A CA 3
ATOM 2109 C C . GLY A 1 7 ? -12.015 19.735 6.215 1.00 0.00 7 GLY A C 3
ATOM 2110 O O . GLY A 1 7 ? -11.510 19.370 7.277 1.00 0.00 7 GLY A O 3
ATOM 2114 N N . ILE A 1 8 ? -11.450 19.519 5.033 1.00 0.00 8 ILE A N 3
ATOM 2115 C CA . ILE A 1 8 ? -10.174 18.824 4.912 1.00 0.00 8 ILE A CA 3
ATOM 2116 C C . ILE A 1 8 ? -10.231 17.450 5.571 1.00 0.00 8 ILE A C 3
ATOM 2117 O O . ILE A 1 8 ? -9.856 17.293 6.732 1.00 0.00 8 ILE A O 3
ATOM 2133 N N . GLU A 1 9 ? -10.702 16.459 4.821 1.00 0.00 9 GLU A N 3
ATOM 2134 C CA . GLU A 1 9 ? -10.807 15.098 5.333 1.00 0.00 9 GLU A CA 3
ATOM 2135 C C . GLU A 1 9 ? -9.773 14.188 4.677 1.00 0.00 9 GLU A C 3
ATOM 2136 O O . GLU A 1 9 ? -8.918 13.613 5.352 1.00 0.00 9 GLU A O 3
ATOM 2148 N N . LYS A 1 10 ? -9.857 14.062 3.357 1.00 0.00 10 LYS A N 3
ATOM 2149 C CA . LYS A 1 10 ? -8.929 13.223 2.608 1.00 0.00 10 LYS A CA 3
ATOM 2150 C C . LYS A 1 10 ? -7.619 13.961 2.345 1.00 0.00 10 LYS A C 3
ATOM 2151 O O . LYS A 1 10 ? -7.616 15.165 2.086 1.00 0.00 10 LYS A O 3
ATOM 2170 N N . CYS A 1 11 ? -6.511 13.232 2.413 1.00 0.00 11 CYS A N 3
ATOM 2171 C CA . CYS A 1 11 ? -5.195 13.817 2.182 1.00 0.00 11 CYS A CA 3
ATOM 2172 C C . CYS A 1 11 ? -4.372 12.948 1.237 1.00 0.00 11 CYS A C 3
ATOM 2173 O O . CYS A 1 11 ? -3.166 12.785 1.421 1.00 0.00 11 CYS A O 3
ATOM 2181 N N . TRP A 1 12 ? -5.032 12.391 0.228 1.00 0.00 12 TRP A N 3
ATOM 2182 C CA . TRP A 1 12 ? -4.361 11.537 -0.745 1.00 0.00 12 TRP A CA 3
ATOM 2183 C C . TRP A 1 12 ? -4.707 11.957 -2.169 1.00 0.00 12 TRP A C 3
ATOM 2184 O O . TRP A 1 12 ? -5.880 12.107 -2.516 1.00 0.00 12 TRP A O 3
ATOM 2205 N N . THR A 1 13 ? -3.681 12.146 -2.993 1.00 0.00 13 THR A N 3
ATOM 2206 C CA . THR A 1 13 ? -3.877 12.550 -4.379 1.00 0.00 13 THR A CA 3
ATOM 2207 C C . THR A 1 13 ? -3.900 11.340 -5.306 1.00 0.00 13 THR A C 3
ATOM 2208 O O . THR A 1 13 ? -3.652 10.213 -4.877 1.00 0.00 13 THR A O 3
ATOM 2219 N N . GLU A 1 14 ? -4.199 11.581 -6.579 1.00 0.00 14 GLU A N 3
ATOM 2220 C CA . GLU A 1 14 ? -4.254 10.509 -7.566 1.00 0.00 14 GLU A CA 3
ATOM 2221 C C . GLU A 1 14 ? -2.890 9.843 -7.722 1.00 0.00 14 GLU A C 3
ATOM 2222 O O . GLU A 1 14 ? -2.795 8.624 -7.868 1.00 0.00 14 GLU A O 3
ATOM 2234 N N . ASP A 1 15 ? -1.836 10.651 -7.692 1.00 0.00 15 ASP A N 3
ATOM 2235 C CA . ASP A 1 15 ? -0.477 10.142 -7.829 1.00 0.00 15 ASP A CA 3
ATOM 2236 C C . ASP A 1 15 ? -0.147 9.164 -6.706 1.00 0.00 15 ASP A C 3
ATOM 2237 O O . ASP A 1 15 ? 0.224 8.018 -6.957 1.00 0.00 15 ASP A O 3
ATOM 2246 N N . GLU A 1 16 ? -0.283 9.627 -5.467 1.00 0.00 16 GLU A N 3
ATOM 2247 C CA . GLU A 1 16 ? 0.004 8.793 -4.305 1.00 0.00 16 GLU A CA 3
ATOM 2248 C C . GLU A 1 16 ? -0.773 7.481 -4.373 1.00 0.00 16 GLU A C 3
ATOM 2249 O O . GLU A 1 16 ? -0.194 6.399 -4.277 1.00 0.00 16 GLU A O 3
ATOM 2261 N N . VAL A 1 17 ? -2.088 7.586 -4.538 1.00 0.00 17 VAL A N 3
ATOM 2262 C CA . VAL A 1 17 ? -2.944 6.409 -4.619 1.00 0.00 17 VAL A CA 3
ATOM 2263 C C . VAL A 1 17 ? -2.450 5.442 -5.689 1.00 0.00 17 VAL A C 3
ATOM 2264 O O . VAL A 1 17 ? -2.311 4.244 -5.443 1.00 0.00 17 VAL A O 3
ATOM 2277 N N . LYS A 1 18 ? -2.186 5.971 -6.879 1.00 0.00 18 LYS A N 3
ATOM 2278 C CA . LYS A 1 18 ? -1.705 5.157 -7.989 1.00 0.00 18 LYS A CA 3
ATOM 2279 C C . LYS A 1 18 ? -0.463 4.368 -7.588 1.00 0.00 18 LYS A C 3
ATOM 2280 O O . LYS A 1 18 ? -0.409 3.150 -7.754 1.00 0.00 18 LYS A O 3
ATOM 2299 N N . ARG A 1 19 ? 0.533 5.072 -7.057 1.00 0.00 19 ARG A N 3
ATOM 2300 C CA . ARG A 1 19 ? 1.774 4.437 -6.631 1.00 0.00 19 ARG A CA 3
ATOM 2301 C C . ARG A 1 19 ? 1.504 3.363 -5.582 1.00 0.00 19 ARG A C 3
ATOM 2302 O O . ARG A 1 19 ? 2.059 2.265 -5.645 1.00 0.00 19 ARG A O 3
ATOM 2323 N N . PHE A 1 20 ? 0.648 3.686 -4.619 1.00 0.00 20 PHE A N 3
ATOM 2324 C CA . PHE A 1 20 ? 0.305 2.750 -3.554 1.00 0.00 20 PHE A CA 3
ATOM 2325 C C . PHE A 1 20 ? -0.198 1.430 -4.133 1.00 0.00 20 PHE A C 3
ATOM 2326 O O . PHE A 1 20 ? 0.343 0.364 -3.837 1.00 0.00 20 PHE A O 3
ATOM 2343 N N . VAL A 1 21 ? -1.236 1.510 -4.959 1.00 0.00 21 VAL A N 3
ATOM 2344 C CA . VAL A 1 21 ? -1.812 0.323 -5.579 1.00 0.00 21 VAL A CA 3
ATOM 2345 C C . VAL A 1 21 ? -0.761 -0.449 -6.369 1.00 0.00 21 VAL A C 3
ATOM 2346 O O . VAL A 1 21 ? -0.649 -1.669 -6.247 1.00 0.00 21 VAL A O 3
ATOM 2359 N N . LYS A 1 22 ? 0.008 0.270 -7.179 1.00 0.00 22 LYS A N 3
ATOM 2360 C CA . LYS A 1 22 ? 1.053 -0.346 -7.989 1.00 0.00 22 LYS A CA 3
ATOM 2361 C C . LYS A 1 22 ? 2.047 -1.102 -7.112 1.00 0.00 22 LYS A C 3
ATOM 2362 O O . LYS A 1 22 ? 2.392 -2.248 -7.395 1.00 0.00 22 LYS A O 3
ATOM 2381 N N . GLY A 1 23 ? 2.502 -0.451 -6.046 1.00 0.00 23 GLY A N 3
ATOM 2382 C CA . GLY A 1 23 ? 3.450 -1.078 -5.144 1.00 0.00 23 GLY A CA 3
ATOM 2383 C C . GLY A 1 23 ? 2.844 -2.237 -4.378 1.00 0.00 23 GLY A C 3
ATOM 2384 O O . GLY A 1 23 ? 3.523 -3.222 -4.087 1.00 0.00 23 GLY A O 3
ATOM 2388 N N . LEU A 1 24 ? 1.562 -2.121 -4.050 1.00 0.00 24 LEU A N 3
ATOM 2389 C CA . LEU A 1 24 ? 0.863 -3.167 -3.311 1.00 0.00 24 LEU A CA 3
ATOM 2390 C C . LEU A 1 24 ? 0.745 -4.438 -4.147 1.00 0.00 24 LEU A C 3
ATOM 2391 O O . LEU A 1 24 ? 0.952 -5.543 -3.647 1.00 0.00 24 LEU A O 3
ATOM 2407 N N . ARG A 1 25 ? 0.415 -4.271 -5.424 1.00 0.00 25 ARG A N 3
ATOM 2408 C CA . ARG A 1 25 ? 0.271 -5.405 -6.329 1.00 0.00 25 ARG A CA 3
ATOM 2409 C C . ARG A 1 25 ? 1.633 -5.882 -6.824 1.00 0.00 25 ARG A C 3
ATOM 2410 O O . ARG A 1 25 ? 1.805 -7.051 -7.166 1.00 0.00 25 ARG A O 3
ATOM 2431 N N . GLN A 1 26 ? 2.597 -4.968 -6.860 1.00 0.00 26 GLN A N 3
ATOM 2432 C CA . GLN A 1 26 ? 3.944 -5.295 -7.314 1.00 0.00 26 GLN A CA 3
ATOM 2433 C C . GLN A 1 26 ? 4.714 -6.047 -6.234 1.00 0.00 26 GLN A C 3
ATOM 2434 O O . GLN A 1 26 ? 5.183 -7.164 -6.455 1.00 0.00 26 GLN A O 3
ATOM 2448 N N . TYR A 1 27 ? 4.842 -5.428 -5.066 1.00 0.00 27 TYR A N 3
ATOM 2449 C CA . TYR A 1 27 ? 5.559 -6.038 -3.952 1.00 0.00 27 TYR A CA 3
ATOM 2450 C C . TYR A 1 27 ? 4.626 -6.910 -3.116 1.00 0.00 27 TYR A C 3
ATOM 2451 O O . TYR A 1 27 ? 4.693 -8.137 -3.169 1.00 0.00 27 TYR A O 3
ATOM 2469 N N . GLY A 1 28 ? 3.756 -6.265 -2.345 1.00 0.00 28 GLY A N 3
ATOM 2470 C CA . GLY A 1 28 ? 2.822 -6.996 -1.509 1.00 0.00 28 GLY A CA 3
ATOM 2471 C C . GLY A 1 28 ? 2.476 -6.249 -0.236 1.00 0.00 28 GLY A C 3
ATOM 2472 O O . GLY A 1 28 ? 2.113 -5.074 -0.275 1.00 0.00 28 GLY A O 3
ATOM 2476 N N . LYS A 1 29 ? 2.588 -6.933 0.898 1.00 0.00 29 LYS A N 3
ATOM 2477 C CA . LYS A 1 29 ? 2.285 -6.329 2.190 1.00 0.00 29 LYS A CA 3
ATOM 2478 C C . LYS A 1 29 ? 3.560 -5.872 2.890 1.00 0.00 29 LYS A C 3
ATOM 2479 O O . LYS A 1 29 ? 3.822 -6.248 4.031 1.00 0.00 29 LYS A O 3
ATOM 2498 N N . ASN A 1 30 ? 4.350 -5.057 2.198 1.00 0.00 30 ASN A N 3
ATOM 2499 C CA . ASN A 1 30 ? 5.599 -4.548 2.754 1.00 0.00 30 ASN A CA 3
ATOM 2500 C C . ASN A 1 30 ? 5.662 -3.027 2.646 1.00 0.00 30 ASN A C 3
ATOM 2501 O O . ASN A 1 30 ? 6.610 -2.473 2.090 1.00 0.00 30 ASN A O 3
ATOM 2512 N N . PHE A 1 31 ? 4.647 -2.359 3.183 1.00 0.00 31 PHE A N 3
ATOM 2513 C CA . PHE A 1 31 ? 4.587 -0.902 3.147 1.00 0.00 31 PHE A CA 3
ATOM 2514 C C . PHE A 1 31 ? 5.877 -0.291 3.684 1.00 0.00 31 PHE A C 3
ATOM 2515 O O . PHE A 1 31 ? 6.281 0.797 3.271 1.00 0.00 31 PHE A O 3
ATOM 2532 N N . PHE A 1 32 ? 6.520 -0.998 4.607 1.00 0.00 32 PHE A N 3
ATOM 2533 C CA . PHE A 1 32 ? 7.764 -0.525 5.203 1.00 0.00 32 PHE A CA 3
ATOM 2534 C C . PHE A 1 32 ? 8.775 -0.148 4.124 1.00 0.00 32 PHE A C 3
ATOM 2535 O O . PHE A 1 32 ? 9.453 0.875 4.224 1.00 0.00 32 PHE A O 3
ATOM 2552 N N . ARG A 1 33 ? 8.871 -0.982 3.094 1.00 0.00 33 ARG A N 3
ATOM 2553 C CA . ARG A 1 33 ? 9.799 -0.738 1.997 1.00 0.00 33 ARG A CA 3
ATOM 2554 C C . ARG A 1 33 ? 9.095 -0.051 0.831 1.00 0.00 33 ARG A C 3
ATOM 2555 O O . ARG A 1 33 ? 9.626 0.889 0.239 1.00 0.00 33 ARG A O 3
ATOM 2576 N N . ILE A 1 34 ? 7.898 -0.527 0.506 1.00 0.00 34 ILE A N 3
ATOM 2577 C CA . ILE A 1 34 ? 7.121 0.041 -0.589 1.00 0.00 34 ILE A CA 3
ATOM 2578 C C . ILE A 1 34 ? 6.993 1.554 -0.444 1.00 0.00 34 ILE A C 3
ATOM 2579 O O . ILE A 1 34 ? 7.091 2.292 -1.425 1.00 0.00 34 ILE A O 3
ATOM 2595 N N . ARG A 1 35 ? 6.776 2.009 0.785 1.00 0.00 35 ARG A N 3
ATOM 2596 C CA . ARG A 1 35 ? 6.636 3.434 1.059 1.00 0.00 35 ARG A CA 3
ATOM 2597 C C . ARG A 1 35 ? 7.980 4.145 0.941 1.00 0.00 35 ARG A C 3
ATOM 2598 O O . ARG A 1 35 ? 8.062 5.263 0.432 1.00 0.00 35 ARG A O 3
ATOM 2619 N N . LYS A 1 36 ? 9.034 3.490 1.417 1.00 0.00 36 LYS A N 3
ATOM 2620 C CA . LYS A 1 36 ? 10.376 4.057 1.365 1.00 0.00 36 LYS A CA 3
ATOM 2621 C C . LYS A 1 36 ? 10.795 4.333 -0.075 1.00 0.00 36 LYS A C 3
ATOM 2622 O O . LYS A 1 36 ? 11.635 5.195 -0.332 1.00 0.00 36 LYS A O 3
ATOM 2641 N N . GLU A 1 37 ? 10.204 3.596 -1.011 1.00 0.00 37 GLU A N 3
ATOM 2642 C CA . GLU A 1 37 ? 10.517 3.763 -2.425 1.00 0.00 37 GLU A CA 3
ATOM 2643 C C . GLU A 1 37 ? 9.442 4.588 -3.126 1.00 0.00 37 GLU A C 3
ATOM 2644 O O . GLU A 1 37 ? 9.718 5.291 -4.099 1.00 0.00 37 GLU A O 3
ATOM 2656 N N . LEU A 1 38 ? 8.214 4.495 -2.627 1.00 0.00 38 LEU A N 3
ATOM 2657 C CA . LEU A 1 38 ? 7.096 5.232 -3.205 1.00 0.00 38 LEU A CA 3
ATOM 2658 C C . LEU A 1 38 ? 6.953 6.604 -2.555 1.00 0.00 38 LEU A C 3
ATOM 2659 O O . LEU A 1 38 ? 7.298 7.625 -3.151 1.00 0.00 38 LEU A O 3
ATOM 2675 N N . LEU A 1 39 ? 6.444 6.622 -1.328 1.00 0.00 39 LEU A N 3
ATOM 2676 C CA . LEU A 1 39 ? 6.258 7.869 -0.594 1.00 0.00 39 LEU A CA 3
ATOM 2677 C C . LEU A 1 39 ? 7.077 7.871 0.692 1.00 0.00 39 LEU A C 3
ATOM 2678 O O . LEU A 1 39 ? 6.546 7.741 1.795 1.00 0.00 39 LEU A O 3
ATOM 2694 N N . PRO A 1 40 ? 8.402 8.025 0.550 1.00 0.00 40 PRO A N 3
ATOM 2695 C CA . PRO A 1 40 ? 9.323 8.051 1.690 1.00 0.00 40 PRO A CA 3
ATOM 2696 C C . PRO A 1 40 ? 9.168 9.313 2.532 1.00 0.00 40 PRO A C 3
ATOM 2697 O O . PRO A 1 40 ? 9.624 9.370 3.673 1.00 0.00 40 PRO A O 3
ATOM 2708 N N . ASN A 1 41 ? 8.520 10.324 1.960 1.00 0.00 41 ASN A N 3
ATOM 2709 C CA . ASN A 1 41 ? 8.305 11.586 2.659 1.00 0.00 41 ASN A CA 3
ATOM 2710 C C . ASN A 1 41 ? 7.066 11.513 3.545 1.00 0.00 41 ASN A C 3
ATOM 2711 O O . ASN A 1 41 ? 6.959 12.227 4.543 1.00 0.00 41 ASN A O 3
ATOM 2722 N N . LYS A 1 42 ? 6.130 10.646 3.174 1.00 0.00 42 LYS A N 3
ATOM 2723 C CA . LYS A 1 42 ? 4.898 10.477 3.935 1.00 0.00 42 LYS A CA 3
ATOM 2724 C C . LYS A 1 42 ? 5.137 9.619 5.174 1.00 0.00 42 LYS A C 3
ATOM 2725 O O . LYS A 1 42 ? 6.267 9.225 5.458 1.00 0.00 42 LYS A O 3
ATOM 2744 N N . GLU A 1 43 ? 4.064 9.332 5.905 1.00 0.00 43 GLU A N 3
ATOM 2745 C CA . GLU A 1 43 ? 4.159 8.520 7.113 1.00 0.00 43 GLU A CA 3
ATOM 2746 C C . GLU A 1 43 ? 3.448 7.183 6.926 1.00 0.00 43 GLU A C 3
ATOM 2747 O O . GLU A 1 43 ? 2.376 7.114 6.324 1.00 0.00 43 GLU A O 3
ATOM 2759 N N . THR A 1 44 ? 4.054 6.119 7.446 1.00 0.00 44 THR A N 3
ATOM 2760 C CA . THR A 1 44 ? 3.481 4.784 7.336 1.00 0.00 44 THR A CA 3
ATOM 2761 C C . THR A 1 44 ? 2.033 4.766 7.809 1.00 0.00 44 THR A C 3
ATOM 2762 O O . THR A 1 44 ? 1.203 4.033 7.272 1.00 0.00 44 THR A O 3
ATOM 2773 N N . GLY A 1 45 ? 1.734 5.578 8.818 1.00 0.00 45 GLY A N 3
ATOM 2774 C CA . GLY A 1 45 ? 0.384 5.640 9.347 1.00 0.00 45 GLY A CA 3
ATOM 2775 C C . GLY A 1 45 ? -0.647 5.917 8.271 1.00 0.00 45 GLY A C 3
ATOM 2776 O O . GLY A 1 45 ? -1.709 5.296 8.247 1.00 0.00 45 GLY A O 3
ATOM 2780 N N . GLU A 1 46 ? -0.335 6.852 7.380 1.00 0.00 46 GLU A N 3
ATOM 2781 C CA . GLU A 1 46 ? -1.245 7.210 6.298 1.00 0.00 46 GLU A CA 3
ATOM 2782 C C . GLU A 1 46 ? -1.509 6.013 5.390 1.00 0.00 46 GLU A C 3
ATOM 2783 O O . GLU A 1 46 ? -2.639 5.784 4.958 1.00 0.00 46 GLU A O 3
ATOM 2795 N N . LEU A 1 47 ? -0.458 5.252 5.104 1.00 0.00 47 LEU A N 3
ATOM 2796 C CA . LEU A 1 47 ? -0.574 4.077 4.247 1.00 0.00 47 LEU A CA 3
ATOM 2797 C C . LEU A 1 47 ? -1.451 3.012 4.898 1.00 0.00 47 LEU A C 3
ATOM 2798 O O . LEU A 1 47 ? -2.351 2.462 4.263 1.00 0.00 47 LEU A O 3
ATOM 2814 N N . ILE A 1 48 ? -1.183 2.728 6.168 1.00 0.00 48 ILE A N 3
ATOM 2815 C CA . ILE A 1 48 ? -1.949 1.732 6.906 1.00 0.00 48 ILE A CA 3
ATOM 2816 C C . ILE A 1 48 ? -3.424 2.113 6.974 1.00 0.00 48 ILE A C 3
ATOM 2817 O O . ILE A 1 48 ? -4.297 1.336 6.585 1.00 0.00 48 ILE A O 3
ATOM 2833 N N . THR A 1 49 ? -3.697 3.316 7.469 1.00 0.00 49 THR A N 3
ATOM 2834 C CA . THR A 1 49 ? -5.066 3.802 7.588 1.00 0.00 49 THR A CA 3
ATOM 2835 C C . THR A 1 49 ? -5.772 3.791 6.237 1.00 0.00 49 THR A C 3
ATOM 2836 O O . THR A 1 49 ? -6.901 3.314 6.119 1.00 0.00 49 THR A O 3
ATOM 2847 N N . PHE A 1 50 ? -5.100 4.319 5.219 1.00 0.00 50 PHE A N 3
ATOM 2848 C CA . PHE A 1 50 ? -5.664 4.370 3.875 1.00 0.00 50 PHE A CA 3
ATOM 2849 C C . PHE A 1 50 ? -5.970 2.967 3.360 1.00 0.00 50 PHE A C 3
ATOM 2850 O O . PHE A 1 50 ? -6.982 2.745 2.694 1.00 0.00 50 PHE A O 3
ATOM 2867 N N . TYR A 1 51 ? -5.089 2.024 3.673 1.00 0.00 51 TYR A N 3
ATOM 2868 C CA . TYR A 1 51 ? -5.262 0.642 3.240 1.00 0.00 51 TYR A CA 3
ATOM 2869 C C . TYR A 1 51 ? -6.478 0.010 3.909 1.00 0.00 51 TYR A C 3
ATOM 2870 O O . TYR A 1 51 ? -7.253 -0.703 3.270 1.00 0.00 51 TYR A O 3
ATOM 2888 N N . TYR A 1 52 ? -6.639 0.276 5.201 1.00 0.00 52 TYR A N 3
ATOM 2889 C CA . TYR A 1 52 ? -7.760 -0.268 5.959 1.00 0.00 52 TYR A CA 3
ATOM 2890 C C . TYR A 1 52 ? -9.086 0.273 5.435 1.00 0.00 52 TYR A C 3
ATOM 2891 O O . TYR A 1 52 ? -10.038 -0.479 5.228 1.00 0.00 52 TYR A O 3
ATOM 2909 N N . TYR A 1 53 ? -9.140 1.584 5.223 1.00 0.00 53 TYR A N 3
ATOM 2910 C CA . TYR A 1 53 ? -10.350 2.228 4.725 1.00 0.00 53 TYR A CA 3
ATOM 2911 C C . TYR A 1 53 ? -10.606 1.854 3.269 1.00 0.00 53 TYR A C 3
ATOM 2912 O O . TYR A 1 53 ? -11.753 1.705 2.847 1.00 0.00 53 TYR A O 3
ATOM 2930 N N . TRP A 1 54 ? -9.530 1.702 2.506 1.00 0.00 54 TRP A N 3
ATOM 2931 C CA . TRP A 1 54 ? -9.637 1.345 1.096 1.00 0.00 54 TRP A CA 3
ATOM 2932 C C . TRP A 1 54 ? -10.139 -0.085 0.934 1.00 0.00 54 TRP A C 3
ATOM 2933 O O . TRP A 1 54 ? -10.900 -0.387 0.014 1.00 0.00 54 TRP A O 3
ATOM 2954 N N . LYS A 1 55 ? -9.710 -0.964 1.833 1.00 0.00 55 LYS A N 3
ATOM 2955 C CA . LYS A 1 55 ? -10.117 -2.364 1.791 1.00 0.00 55 LYS A CA 3
ATOM 2956 C C . LYS A 1 55 ? -11.608 -2.506 2.083 1.00 0.00 55 LYS A C 3
ATOM 2957 O O . LYS A 1 55 ? -12.261 -3.430 1.598 1.00 0.00 55 LYS A O 3
ATOM 2976 N N . LYS A 1 56 ? -12.141 -1.583 2.877 1.00 0.00 56 LYS A N 3
ATOM 2977 C CA . LYS A 1 56 ? -13.555 -1.603 3.232 1.00 0.00 56 LYS A CA 3
ATOM 2978 C C . LYS A 1 56 ? -14.418 -1.162 2.053 1.00 0.00 56 LYS A C 3
ATOM 2979 O O . LYS A 1 56 ? -15.197 -1.948 1.513 1.00 0.00 56 LYS A O 3
ATOM 2998 N N . THR A 1 57 ? -14.273 0.099 1.658 1.00 0.00 57 THR A N 3
ATOM 2999 C CA . THR A 1 57 ? -15.038 0.643 0.544 1.00 0.00 57 THR A CA 3
ATOM 3000 C C . THR A 1 57 ? -14.580 0.046 -0.782 1.00 0.00 57 THR A C 3
ATOM 3001 O O . THR A 1 57 ? -13.591 -0.684 -0.836 1.00 0.00 57 THR A O 3
ATOM 3012 N N . SER A 1 58 ? -15.306 0.362 -1.850 1.00 0.00 58 SER A N 3
ATOM 3013 C CA . SER A 1 58 ? -14.975 -0.146 -3.176 1.00 0.00 58 SER A CA 3
ATOM 3014 C C . SER A 1 58 ? -15.769 0.587 -4.253 1.00 0.00 58 SER A C 3
ATOM 3015 O O . SER A 1 58 ? -16.914 0.981 -4.035 1.00 0.00 58 SER A O 3
ATOM 3023 N N . GLY A 1 59 ? -15.152 0.766 -5.416 1.00 0.00 59 GLY A N 3
ATOM 3024 C CA . GLY A 1 59 ? -15.815 1.451 -6.510 1.00 0.00 59 GLY A CA 3
ATOM 3025 C C . GLY A 1 59 ? -15.706 0.695 -7.819 1.00 0.00 59 GLY A C 3
ATOM 3026 O O . GLY A 1 59 ? -15.307 -0.469 -7.857 1.00 0.00 59 GLY A O 3
ATOM 3030 N N . PRO A 1 60 ? -16.068 1.362 -8.925 1.00 0.00 60 PRO A N 3
ATOM 3031 C CA . PRO A 1 60 ? -16.019 0.764 -10.262 1.00 0.00 60 PRO A CA 3
ATOM 3032 C C . PRO A 1 60 ? -14.590 0.543 -10.746 1.00 0.00 60 PRO A C 3
ATOM 3033 O O . PRO A 1 60 ? -13.635 0.713 -9.989 1.00 0.00 60 PRO A O 3
ATOM 3044 N N . SER A 1 61 ? -14.451 0.163 -12.012 1.00 0.00 61 SER A N 3
ATOM 3045 C CA . SER A 1 61 ? -13.138 -0.085 -12.596 1.00 0.00 61 SER A CA 3
ATOM 3046 C C . SER A 1 61 ? -12.609 1.165 -13.294 1.00 0.00 61 SER A C 3
ATOM 3047 O O . SER A 1 61 ? -13.381 2.017 -13.734 1.00 0.00 61 SER A O 3
ATOM 3055 N N . SER A 1 62 ? -11.287 1.266 -13.390 1.00 0.00 62 SER A N 3
ATOM 3056 C CA . SER A 1 62 ? -10.653 2.413 -14.030 1.00 0.00 62 SER A CA 3
ATOM 3057 C C . SER A 1 62 ? -9.188 2.120 -14.341 1.00 0.00 62 SER A C 3
ATOM 3058 O O . SER A 1 62 ? -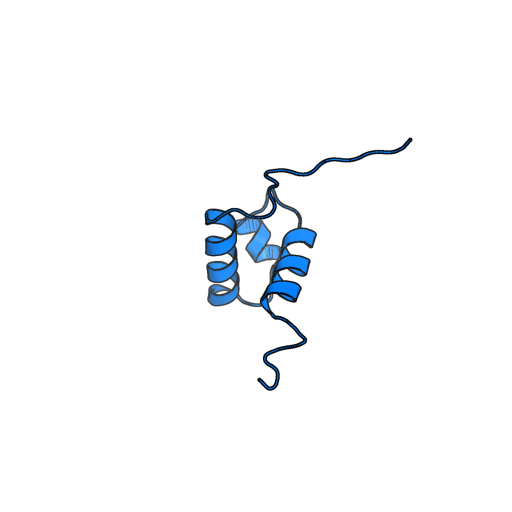8.287 2.681 -13.719 1.00 0.00 62 SER A O 3
ATOM 3066 N N . GLY A 1 63 ? -8.959 1.237 -15.308 1.00 0.00 63 GLY A N 3
ATOM 3067 C CA . GLY A 1 63 ? -7.603 0.884 -15.684 1.00 0.00 63 GLY A CA 3
ATOM 3068 C C . GLY A 1 63 ? -7.531 0.237 -17.053 1.00 0.00 63 GLY A C 3
ATOM 3069 O O . GLY A 1 63 ? -8.358 0.514 -17.922 1.00 0.00 63 GLY A O 3
ATOM 3073 N N . GLY A 1 1 ? -14.910 34.332 -8.400 1.00 0.00 1 GLY A N 4
ATOM 3074 C CA . GLY A 1 1 ? -15.280 33.123 -7.687 1.00 0.00 1 GLY A CA 4
ATOM 3075 C C . GLY A 1 1 ? -14.983 33.211 -6.203 1.00 0.00 1 GLY A C 4
ATOM 3076 O O . GLY A 1 1 ? -14.662 34.282 -5.690 1.00 0.00 1 GLY A O 4
ATOM 3080 N N . SER A 1 2 ? -15.093 32.081 -5.512 1.00 0.00 2 SER A N 4
ATOM 3081 C CA . SER A 1 2 ? -14.840 32.036 -4.076 1.00 0.00 2 SER A CA 4
ATOM 3082 C C . SER A 1 2 ? -14.272 30.680 -3.668 1.00 0.00 2 SER A C 4
ATOM 3083 O O . SER A 1 2 ? -14.750 30.054 -2.722 1.00 0.00 2 SER A O 4
ATOM 3091 N N . SER A 1 3 ? -13.248 30.233 -4.388 1.00 0.00 3 SER A N 4
ATOM 3092 C CA . SER A 1 3 ? -12.616 28.949 -4.104 1.00 0.00 3 SER A CA 4
ATOM 3093 C C . SER A 1 3 ? -13.604 27.803 -4.299 1.00 0.00 3 SER A C 4
ATOM 3094 O O . SER A 1 3 ? -14.808 28.020 -4.428 1.00 0.00 3 SER A O 4
ATOM 3102 N N . GLY A 1 4 ? -13.084 26.579 -4.318 1.00 0.00 4 GLY A N 4
ATOM 3103 C CA . GLY A 1 4 ? -13.932 25.415 -4.498 1.00 0.00 4 GLY A CA 4
ATOM 3104 C C . GLY A 1 4 ? -13.937 24.916 -5.929 1.00 0.00 4 GLY A C 4
ATOM 3105 O O . GLY A 1 4 ? -13.069 25.280 -6.723 1.00 0.00 4 GLY A O 4
ATOM 3109 N N . SER A 1 5 ? -14.915 24.079 -6.259 1.00 0.00 5 SER A N 4
ATOM 3110 C CA . SER A 1 5 ? -15.026 23.525 -7.604 1.00 0.00 5 SER A CA 4
ATOM 3111 C C . SER A 1 5 ? -13.735 22.819 -8.008 1.00 0.00 5 SER A C 4
ATOM 3112 O O . SER A 1 5 ? -13.197 23.057 -9.089 1.00 0.00 5 SER A O 4
ATOM 3120 N N . SER A 1 6 ? -13.244 21.949 -7.131 1.00 0.00 6 SER A N 4
ATOM 3121 C CA . SER A 1 6 ? -12.014 21.210 -7.394 1.00 0.00 6 SER A CA 4
ATOM 3122 C C . SER A 1 6 ? -11.923 19.974 -6.505 1.00 0.00 6 SER A C 4
ATOM 3123 O O . SER A 1 6 ? -11.627 20.072 -5.315 1.00 0.00 6 SER A O 4
ATOM 3131 N N . GLY A 1 7 ? -12.180 18.809 -7.093 1.00 0.00 7 GLY A N 4
ATOM 3132 C CA . GLY A 1 7 ? -12.122 17.570 -6.341 1.00 0.00 7 GLY A CA 4
ATOM 3133 C C . GLY A 1 7 ? -10.910 16.731 -6.698 1.00 0.00 7 GLY A C 4
ATOM 3134 O O . GLY A 1 7 ? -11.045 15.578 -7.109 1.00 0.00 7 GLY A O 4
ATOM 3138 N N . ILE A 1 8 ? -9.725 17.310 -6.542 1.00 0.00 8 ILE A N 4
ATOM 3139 C CA . ILE A 1 8 ? -8.486 16.608 -6.852 1.00 0.00 8 ILE A CA 4
ATOM 3140 C C . ILE A 1 8 ? -7.677 16.337 -5.588 1.00 0.00 8 ILE A C 4
ATOM 3141 O O . ILE A 1 8 ? -7.432 15.184 -5.232 1.00 0.00 8 ILE A O 4
ATOM 3157 N N . GLU A 1 9 ? -7.268 17.406 -4.912 1.00 0.00 9 GLU A N 4
ATOM 3158 C CA . GLU A 1 9 ? -6.487 17.282 -3.687 1.00 0.00 9 GLU A CA 4
ATOM 3159 C C . GLU A 1 9 ? -7.381 17.419 -2.457 1.00 0.00 9 GLU A C 4
ATOM 3160 O O . GLU A 1 9 ? -8.055 18.433 -2.275 1.00 0.00 9 GLU A O 4
ATOM 3172 N N . LYS A 1 10 ? -7.380 16.391 -1.615 1.00 0.00 10 LYS A N 4
ATOM 3173 C CA . LYS A 1 10 ? -8.188 16.395 -0.402 1.00 0.00 10 LYS A CA 4
ATOM 3174 C C . LYS A 1 10 ? -7.492 15.628 0.718 1.00 0.00 10 LYS A C 4
ATOM 3175 O O . LYS A 1 10 ? -7.303 16.152 1.817 1.00 0.00 10 LYS A O 4
ATOM 3194 N N . CYS A 1 11 ? -7.113 14.388 0.433 1.00 0.00 11 CYS A N 4
ATOM 3195 C CA . CYS A 1 11 ? -6.437 13.550 1.416 1.00 0.00 11 CYS A CA 4
ATOM 3196 C C . CYS A 1 11 ? -5.321 12.739 0.765 1.00 0.00 11 CYS A C 4
ATOM 3197 O O . CYS A 1 11 ? -4.229 12.611 1.318 1.00 0.00 11 CYS A O 4
ATOM 3205 N N . TRP A 1 12 ? -5.605 12.192 -0.412 1.00 0.00 12 TRP A N 4
ATOM 3206 C CA . TRP A 1 12 ? -4.625 11.392 -1.138 1.00 0.00 12 TRP A CA 4
ATOM 3207 C C . TRP A 1 12 ? -4.534 11.833 -2.595 1.00 0.00 12 TRP A C 4
ATOM 3208 O O . TRP A 1 12 ? -5.506 11.738 -3.345 1.00 0.00 12 TRP A O 4
ATOM 3229 N N . THR A 1 13 ? -3.360 12.316 -2.990 1.00 0.00 13 THR A N 4
ATOM 3230 C CA . THR A 1 13 ? -3.143 12.773 -4.357 1.00 0.00 13 THR A CA 4
ATOM 3231 C C . THR A 1 13 ? -3.214 11.613 -5.342 1.00 0.00 13 THR A C 4
ATOM 3232 O O . THR A 1 13 ? -2.986 10.461 -4.976 1.00 0.00 13 THR A O 4
ATOM 3243 N N . GLU A 1 14 ? -3.532 11.925 -6.595 1.00 0.00 14 GLU A N 4
ATOM 3244 C CA . GLU A 1 14 ? -3.633 10.906 -7.633 1.00 0.00 14 GLU A CA 4
ATOM 3245 C C . GLU A 1 14 ? -2.373 10.046 -7.676 1.00 0.00 14 GLU A C 4
ATOM 3246 O O . GLU A 1 14 ? -2.445 8.818 -7.625 1.00 0.00 14 GLU A O 4
ATOM 3258 N N . ASP A 1 15 ? -1.221 10.700 -7.771 1.00 0.00 15 ASP A N 4
ATOM 3259 C CA . ASP A 1 15 ? 0.055 9.997 -7.821 1.00 0.00 15 ASP A CA 4
ATOM 3260 C C . ASP A 1 15 ? 0.191 9.032 -6.647 1.00 0.00 15 ASP A C 4
ATOM 3261 O O . ASP A 1 15 ? 0.533 7.864 -6.828 1.00 0.00 15 ASP A O 4
ATOM 3270 N N . GLU A 1 16 ? -0.080 9.530 -5.444 1.00 0.00 16 GLU A N 4
ATOM 3271 C CA . GLU A 1 16 ? 0.014 8.712 -4.241 1.00 0.00 16 GLU A CA 4
ATOM 3272 C C . GLU A 1 16 ? -0.881 7.480 -4.349 1.00 0.00 16 GLU A C 4
ATOM 3273 O O . GLU A 1 16 ? -0.531 6.401 -3.872 1.00 0.00 16 GLU A O 4
ATOM 3285 N N . VAL A 1 17 ? -2.039 7.651 -4.980 1.00 0.00 17 VAL A N 4
ATOM 3286 C CA . VAL A 1 17 ? -2.985 6.555 -5.152 1.00 0.00 17 VAL A CA 4
ATOM 3287 C C . VAL A 1 17 ? -2.440 5.505 -6.113 1.00 0.00 17 VAL A C 4
ATOM 3288 O O . VAL A 1 17 ? -2.239 4.349 -5.739 1.00 0.00 17 VAL A O 4
ATOM 3301 N N . LYS A 1 18 ? -2.201 5.914 -7.354 1.00 0.00 18 LYS A N 4
ATOM 3302 C CA . LYS A 1 18 ? -1.677 5.010 -8.371 1.00 0.00 18 LYS A CA 4
ATOM 3303 C C . LYS A 1 18 ? -0.425 4.296 -7.871 1.00 0.00 18 LYS A C 4
ATOM 3304 O O . LYS A 1 18 ? -0.201 3.126 -8.183 1.00 0.00 18 LYS A O 4
ATOM 3323 N N . ARG A 1 19 ? 0.386 5.006 -7.094 1.00 0.00 19 ARG A N 4
ATOM 3324 C CA . ARG A 1 19 ? 1.614 4.440 -6.552 1.00 0.00 19 ARG A CA 4
ATOM 3325 C C . ARG A 1 19 ? 1.305 3.363 -5.515 1.00 0.00 19 ARG A C 4
ATOM 3326 O O . ARG A 1 19 ? 1.789 2.235 -5.613 1.00 0.00 19 ARG A O 4
ATOM 3347 N N . PHE A 1 20 ? 0.496 3.719 -4.523 1.00 0.00 20 PHE A N 4
ATOM 3348 C CA . PHE A 1 20 ? 0.123 2.785 -3.467 1.00 0.00 20 PHE A CA 4
ATOM 3349 C C . PHE A 1 20 ? -0.418 1.486 -4.058 1.00 0.00 20 PHE A C 4
ATOM 3350 O O . PHE A 1 20 ? -0.047 0.394 -3.629 1.00 0.00 20 PHE A O 4
ATOM 3367 N N . VAL A 1 21 ? -1.300 1.614 -5.044 1.00 0.00 21 VAL A N 4
ATOM 3368 C CA . VAL A 1 21 ? -1.894 0.452 -5.694 1.00 0.00 21 VAL A CA 4
ATOM 3369 C C . VAL A 1 21 ? -0.841 -0.353 -6.448 1.00 0.00 21 VAL A C 4
ATOM 3370 O O . VAL A 1 21 ? -0.737 -1.569 -6.284 1.00 0.00 21 VAL A O 4
ATOM 3383 N N . LYS A 1 22 ? -0.061 0.333 -7.277 1.00 0.00 22 LYS A N 4
ATOM 3384 C CA . LYS A 1 22 ? 0.987 -0.316 -8.056 1.00 0.00 22 LYS A CA 4
ATOM 3385 C C . LYS A 1 22 ? 1.935 -1.095 -7.151 1.00 0.00 22 LYS A C 4
ATOM 3386 O O . LYS A 1 22 ? 2.257 -2.251 -7.420 1.00 0.00 22 LYS A O 4
ATOM 3405 N N . GLY A 1 23 ? 2.380 -0.453 -6.074 1.00 0.00 23 GLY A N 4
ATOM 3406 C CA . GLY A 1 23 ? 3.286 -1.101 -5.145 1.00 0.00 23 GLY A CA 4
ATOM 3407 C C . GLY A 1 23 ? 2.622 -2.227 -4.377 1.00 0.00 23 GLY A C 4
ATOM 3408 O O . GLY A 1 23 ? 3.255 -3.239 -4.072 1.00 0.00 23 GLY A O 4
ATOM 3412 N N . LEU A 1 24 ? 1.343 -2.052 -4.062 1.00 0.00 24 LEU A N 4
ATOM 3413 C CA . LEU A 1 24 ? 0.592 -3.061 -3.323 1.00 0.00 24 LEU A CA 4
ATOM 3414 C C . LEU A 1 24 ? 0.429 -4.332 -4.150 1.00 0.00 24 LEU A C 4
ATOM 3415 O O . LEU A 1 24 ? 0.464 -5.441 -3.616 1.00 0.00 24 LEU A O 4
ATOM 3431 N N . ARG A 1 25 ? 0.253 -4.164 -5.457 1.00 0.00 25 ARG A N 4
ATOM 3432 C CA . ARG A 1 25 ? 0.085 -5.298 -6.358 1.00 0.00 25 ARG A CA 4
ATOM 3433 C C . ARG A 1 25 ? 1.438 -5.818 -6.833 1.00 0.00 25 ARG A C 4
ATOM 3434 O O . ARG A 1 25 ? 1.575 -6.992 -7.177 1.00 0.00 25 ARG A O 4
ATOM 3455 N N . GLN A 1 26 ? 2.433 -4.937 -6.851 1.00 0.00 26 GLN A N 4
ATOM 3456 C CA . GLN A 1 26 ? 3.774 -5.308 -7.286 1.00 0.00 26 GLN A CA 4
ATOM 3457 C C . GLN A 1 26 ? 4.517 -6.055 -6.183 1.00 0.00 26 GLN A C 4
ATOM 3458 O O . GLN A 1 26 ? 4.976 -7.180 -6.382 1.00 0.00 26 GLN A O 4
ATOM 3472 N N . TYR A 1 27 ? 4.631 -5.422 -5.021 1.00 0.00 27 TYR A N 4
ATOM 3473 C CA . TYR A 1 27 ? 5.321 -6.026 -3.887 1.00 0.00 27 TYR A CA 4
ATOM 3474 C C . TYR A 1 27 ? 4.360 -6.861 -3.046 1.00 0.00 27 TYR A C 4
ATOM 3475 O O . TYR A 1 27 ? 4.390 -8.090 -3.086 1.00 0.00 27 TYR A O 4
ATOM 3493 N N . GLY A 1 28 ? 3.506 -6.183 -2.286 1.00 0.00 28 GLY A N 4
ATOM 3494 C CA . GLY A 1 28 ? 2.547 -6.877 -1.446 1.00 0.00 28 GLY A CA 4
ATOM 3495 C C . GLY A 1 28 ? 2.385 -6.223 -0.089 1.00 0.00 28 GLY A C 4
ATOM 3496 O O . GLY A 1 28 ? 2.208 -5.008 0.007 1.00 0.00 28 GLY A O 4
ATOM 3500 N N . LYS A 1 29 ? 2.442 -7.029 0.966 1.00 0.00 29 LYS A N 4
ATOM 3501 C CA . LYS A 1 29 ? 2.299 -6.523 2.326 1.00 0.00 29 LYS A CA 4
ATOM 3502 C C . LYS A 1 29 ? 3.650 -6.096 2.892 1.00 0.00 29 LYS A C 4
ATOM 3503 O O . LYS A 1 29 ? 4.159 -6.704 3.832 1.00 0.00 29 LYS A O 4
ATOM 3522 N N . ASN A 1 30 ? 4.223 -5.046 2.313 1.00 0.00 30 ASN A N 4
ATOM 3523 C CA . ASN A 1 30 ? 5.515 -4.537 2.761 1.00 0.00 30 ASN A CA 4
ATOM 3524 C C . ASN A 1 30 ? 5.570 -3.017 2.645 1.00 0.00 30 ASN A C 4
ATOM 3525 O O . ASN A 1 30 ? 6.511 -2.461 2.077 1.00 0.00 30 ASN A O 4
ATOM 3536 N N . PHE A 1 31 ? 4.557 -2.350 3.186 1.00 0.00 31 PHE A N 4
ATOM 3537 C CA . PHE A 1 31 ? 4.489 -0.894 3.142 1.00 0.00 31 PHE A CA 4
ATOM 3538 C C . PHE A 1 31 ? 5.782 -0.274 3.666 1.00 0.00 31 PHE A C 4
ATOM 3539 O O . PHE A 1 31 ? 6.178 0.813 3.243 1.00 0.00 31 PHE A O 4
ATOM 3556 N N . PHE A 1 32 ? 6.435 -0.973 4.588 1.00 0.00 32 PHE A N 4
ATOM 3557 C CA . PHE A 1 32 ? 7.682 -0.491 5.171 1.00 0.00 32 PHE A CA 4
ATOM 3558 C C . PHE A 1 32 ? 8.683 -0.118 4.082 1.00 0.00 32 PHE A C 4
ATOM 3559 O O . PHE A 1 32 ? 9.352 0.912 4.165 1.00 0.00 32 PHE A O 4
ATOM 3576 N N . ARG A 1 33 ? 8.782 -0.965 3.062 1.00 0.00 33 ARG A N 4
ATOM 3577 C CA . ARG A 1 33 ? 9.702 -0.726 1.957 1.00 0.00 33 ARG A CA 4
ATOM 3578 C C . ARG A 1 33 ? 8.990 -0.042 0.794 1.00 0.00 33 ARG A C 4
ATOM 3579 O O . ARG A 1 33 ? 9.517 0.896 0.196 1.00 0.00 33 ARG A O 4
ATOM 3600 N N . ILE A 1 34 ? 7.790 -0.519 0.479 1.00 0.00 34 ILE A N 4
ATOM 3601 C CA . ILE A 1 34 ? 7.006 0.047 -0.611 1.00 0.00 34 ILE A CA 4
ATOM 3602 C C . ILE A 1 34 ? 6.880 1.560 -0.470 1.00 0.00 34 ILE A C 4
ATOM 3603 O O . ILE A 1 34 ? 6.965 2.295 -1.455 1.00 0.00 34 ILE A O 4
ATOM 3619 N N . ARG A 1 35 ? 6.679 2.020 0.760 1.00 0.00 35 ARG A N 4
ATOM 3620 C CA . ARG A 1 35 ? 6.542 3.446 1.031 1.00 0.00 35 ARG A CA 4
ATOM 3621 C C . ARG A 1 35 ? 7.888 4.154 0.910 1.00 0.00 35 ARG A C 4
ATOM 3622 O O . ARG A 1 35 ? 7.974 5.261 0.377 1.00 0.00 35 ARG A O 4
ATOM 3643 N N . LYS A 1 36 ? 8.937 3.508 1.408 1.00 0.00 36 LYS A N 4
ATOM 3644 C CA . LYS A 1 36 ? 10.280 4.074 1.355 1.00 0.00 36 LYS A CA 4
ATOM 3645 C C . LYS A 1 36 ? 10.708 4.328 -0.087 1.00 0.00 36 LYS A C 4
ATOM 3646 O O . LYS A 1 36 ? 11.557 5.178 -0.350 1.00 0.00 36 LYS A O 4
ATOM 3665 N N . GLU A 1 37 ? 10.112 3.586 -1.015 1.00 0.00 37 GLU A N 4
ATOM 3666 C CA . GLU A 1 37 ? 10.433 3.733 -2.430 1.00 0.00 37 GLU A CA 4
ATOM 3667 C C . GLU A 1 37 ? 9.369 4.561 -3.146 1.00 0.00 37 GLU A C 4
ATOM 3668 O O . GLU A 1 37 ? 9.661 5.267 -4.112 1.00 0.00 37 GLU A O 4
ATOM 3680 N N . LEU A 1 38 ? 8.134 4.470 -2.665 1.00 0.00 38 LEU A N 4
ATOM 3681 C CA . LEU A 1 38 ? 7.026 5.209 -3.258 1.00 0.00 38 LEU A CA 4
ATOM 3682 C C . LEU A 1 38 ? 6.883 6.585 -2.614 1.00 0.00 38 LEU A C 4
ATOM 3683 O O . LEU A 1 38 ? 7.240 7.602 -3.210 1.00 0.00 38 LEU A O 4
ATOM 3699 N N . LEU A 1 39 ? 6.360 6.609 -1.393 1.00 0.00 39 LEU A N 4
ATOM 3700 C CA . LEU A 1 39 ? 6.172 7.860 -0.666 1.00 0.00 39 LEU A CA 4
ATOM 3701 C C . LEU A 1 39 ? 6.986 7.868 0.624 1.00 0.00 39 LEU A C 4
ATOM 3702 O O . LEU A 1 39 ? 6.450 7.742 1.726 1.00 0.00 39 LEU A O 4
ATOM 3718 N N . PRO A 1 40 ? 8.311 8.022 0.488 1.00 0.00 40 PRO A N 4
ATOM 3719 C CA . PRO A 1 40 ? 9.227 8.052 1.632 1.00 0.00 40 PRO A CA 4
ATOM 3720 C C . PRO A 1 40 ? 9.067 9.318 2.468 1.00 0.00 40 PRO A C 4
ATOM 3721 O O . PRO A 1 40 ? 9.523 9.380 3.609 1.00 0.00 40 PRO A O 4
ATOM 3732 N N . ASN A 1 41 ? 8.418 10.324 1.892 1.00 0.00 41 ASN A N 4
ATOM 3733 C CA . ASN A 1 41 ? 8.199 11.588 2.585 1.00 0.00 41 ASN A CA 4
ATOM 3734 C C . ASN A 1 41 ? 6.948 11.522 3.456 1.00 0.00 41 ASN A C 4
ATOM 3735 O O . ASN A 1 41 ? 6.832 12.238 4.450 1.00 0.00 41 ASN A O 4
ATOM 3746 N N . LYS A 1 42 ? 6.015 10.656 3.076 1.00 0.00 42 LYS A N 4
ATOM 3747 C CA . LYS A 1 42 ? 4.773 10.493 3.823 1.00 0.00 42 LYS A CA 4
ATOM 3748 C C . LYS A 1 42 ? 5.005 9.686 5.096 1.00 0.00 42 LYS A C 4
ATOM 3749 O O . LYS A 1 42 ? 6.127 9.264 5.378 1.00 0.00 42 LYS A O 4
ATOM 3768 N N . GLU A 1 43 ? 3.938 9.474 5.860 1.00 0.00 43 GLU A N 4
ATOM 3769 C CA . GLU A 1 43 ? 4.028 8.716 7.103 1.00 0.00 43 GLU A CA 4
ATOM 3770 C C . GLU A 1 43 ? 3.325 7.368 6.971 1.00 0.00 43 GLU A C 4
ATOM 3771 O O . GLU A 1 43 ? 2.250 7.271 6.378 1.00 0.00 43 GLU A O 4
ATOM 3783 N N . THR A 1 44 ? 3.940 6.329 7.527 1.00 0.00 44 THR A N 4
ATOM 3784 C CA . THR A 1 44 ? 3.376 4.987 7.470 1.00 0.00 44 THR A CA 4
ATOM 3785 C C . THR A 1 44 ? 1.930 4.977 7.952 1.00 0.00 44 THR A C 4
ATOM 3786 O O . THR A 1 44 ? 1.107 4.205 7.462 1.00 0.00 44 THR A O 4
ATOM 3797 N N . GLY A 1 45 ? 1.626 5.842 8.916 1.00 0.00 45 GLY A N 4
ATOM 3798 C CA . GLY A 1 45 ? 0.278 5.917 9.447 1.00 0.00 45 GLY A CA 4
ATOM 3799 C C . GLY A 1 45 ? -0.763 6.113 8.363 1.00 0.00 45 GLY A C 4
ATOM 3800 O O . GLY A 1 45 ? -1.819 5.484 8.387 1.00 0.00 45 GLY A O 4
ATOM 3804 N N . GLU A 1 46 ? -0.464 6.991 7.410 1.00 0.00 46 GLU A N 4
ATOM 3805 C CA . GLU A 1 46 ? -1.384 7.270 6.314 1.00 0.00 46 GLU A CA 4
ATOM 3806 C C . GLU A 1 46 ? -1.613 6.023 5.465 1.00 0.00 46 GLU A C 4
ATOM 3807 O O . GLU A 1 46 ? -2.745 5.711 5.092 1.00 0.00 46 GLU A O 4
ATOM 3819 N N . LEU A 1 47 ? -0.531 5.314 5.162 1.00 0.00 47 LEU A N 4
ATOM 3820 C CA . LEU A 1 47 ? -0.612 4.101 4.357 1.00 0.00 47 LEU A CA 4
ATOM 3821 C C . LEU A 1 47 ? -1.449 3.036 5.059 1.00 0.00 47 LEU A C 4
ATOM 3822 O O . LEU A 1 47 ? -2.339 2.434 4.456 1.00 0.00 47 LEU A O 4
ATOM 3838 N N . ILE A 1 48 ? -1.159 2.809 6.335 1.00 0.00 48 ILE A N 4
ATOM 3839 C CA . ILE A 1 48 ? -1.887 1.820 7.120 1.00 0.00 48 ILE A CA 4
ATOM 3840 C C . ILE A 1 48 ? -3.379 2.134 7.153 1.00 0.00 48 ILE A C 4
ATOM 3841 O O . ILE A 1 48 ? -4.208 1.307 6.773 1.00 0.00 48 ILE A O 4
ATOM 3857 N N . THR A 1 49 ? -3.715 3.336 7.610 1.00 0.00 49 THR A N 4
ATOM 3858 C CA . THR A 1 49 ? -5.106 3.761 7.692 1.00 0.00 49 THR A CA 4
ATOM 3859 C C . THR A 1 49 ? -5.778 3.713 6.325 1.00 0.00 49 THR A C 4
ATOM 3860 O O . THR A 1 49 ? -6.860 3.146 6.173 1.00 0.00 49 THR A O 4
ATOM 3871 N N . PHE A 1 50 ? -5.130 4.312 5.331 1.00 0.00 50 PHE A N 4
ATOM 3872 C CA . PHE A 1 50 ? -5.665 4.337 3.975 1.00 0.00 50 PHE A CA 4
ATOM 3873 C C . PHE A 1 50 ? -5.890 2.922 3.452 1.00 0.00 50 PHE A C 4
ATOM 3874 O O . PHE A 1 50 ? -6.870 2.653 2.757 1.00 0.00 50 PHE A O 4
ATOM 3891 N N . TYR A 1 51 ? -4.975 2.020 3.791 1.00 0.00 51 TYR A N 4
ATOM 3892 C CA . TYR A 1 51 ? -5.071 0.632 3.354 1.00 0.00 51 TYR A CA 4
ATOM 3893 C C . TYR A 1 51 ? -6.287 -0.051 3.972 1.00 0.00 51 TYR A C 4
ATOM 3894 O O . TYR A 1 51 ? -7.109 -0.638 3.268 1.00 0.00 51 TYR A O 4
ATOM 3912 N N . TYR A 1 52 ? -6.396 0.032 5.294 1.00 0.00 52 TYR A N 4
ATOM 3913 C CA . TYR A 1 52 ? -7.510 -0.579 6.009 1.00 0.00 52 TYR A CA 4
ATOM 3914 C C . TYR A 1 52 ? -8.845 -0.056 5.486 1.00 0.00 52 TYR A C 4
ATOM 3915 O O . TYR A 1 52 ? -9.790 -0.821 5.292 1.00 0.00 52 TYR A O 4
ATOM 3933 N N . TYR A 1 53 ? -8.913 1.251 5.260 1.00 0.00 53 TYR A N 4
ATOM 3934 C CA . TYR A 1 53 ? -10.132 1.877 4.761 1.00 0.00 53 TYR A CA 4
ATOM 3935 C C . TYR A 1 53 ? -10.401 1.471 3.316 1.00 0.00 53 TYR A C 4
ATOM 3936 O O . TYR A 1 53 ? -11.536 1.172 2.945 1.00 0.00 53 TYR A O 4
ATOM 3954 N N . TRP A 1 54 ? -9.350 1.462 2.505 1.00 0.00 54 TRP A N 4
ATOM 3955 C CA . TRP A 1 54 ? -9.471 1.091 1.100 1.00 0.00 54 TRP A CA 4
ATOM 3956 C C . TRP A 1 54 ? -9.878 -0.371 0.956 1.00 0.00 54 TRP A C 4
ATOM 3957 O O . TRP A 1 54 ? -10.559 -0.745 0.000 1.00 0.00 54 TRP A O 4
ATOM 3978 N N . LYS A 1 55 ? -9.458 -1.194 1.910 1.00 0.00 55 LYS A N 4
ATOM 3979 C CA . LYS A 1 55 ? -9.781 -2.616 1.890 1.00 0.00 55 LYS A CA 4
ATOM 3980 C C . LYS A 1 55 ? -11.284 -2.835 2.024 1.00 0.00 55 LYS A C 4
ATOM 3981 O O . LYS A 1 55 ? -11.834 -3.791 1.476 1.00 0.00 55 LYS A O 4
ATOM 4000 N N . LYS A 1 56 ? -11.944 -1.944 2.755 1.00 0.00 56 LYS A N 4
ATOM 4001 C CA . LYS A 1 56 ? -13.385 -2.037 2.960 1.00 0.00 56 LYS A CA 4
ATOM 4002 C C . LYS A 1 56 ? -14.046 -0.671 2.808 1.00 0.00 56 LYS A C 4
ATOM 4003 O O . LYS A 1 56 ? -14.315 0.014 3.796 1.00 0.00 56 LYS A O 4
ATOM 4022 N N . THR A 1 57 ? -14.307 -0.279 1.565 1.00 0.00 57 THR A N 4
ATOM 4023 C CA . THR A 1 57 ? -14.937 1.005 1.284 1.00 0.00 57 THR A CA 4
ATOM 4024 C C . THR A 1 57 ? -16.400 0.826 0.897 1.00 0.00 57 THR A C 4
ATOM 4025 O O . THR A 1 57 ? -16.935 1.584 0.088 1.00 0.00 57 THR A O 4
ATOM 4036 N N . SER A 1 58 ? -17.044 -0.180 1.481 1.00 0.00 58 SER A N 4
ATOM 4037 C CA . SER A 1 58 ? -18.446 -0.459 1.194 1.00 0.00 58 SER A CA 4
ATOM 4038 C C . SER A 1 58 ? -19.284 -0.396 2.468 1.00 0.00 58 SER A C 4
ATOM 4039 O O . SER A 1 58 ? -18.993 -1.077 3.450 1.00 0.00 58 SER A O 4
ATOM 4047 N N . GLY A 1 59 ? -20.326 0.429 2.442 1.00 0.00 59 GLY A N 4
ATOM 4048 C CA . GLY A 1 59 ? -21.191 0.568 3.599 1.00 0.00 59 GLY A CA 4
ATOM 4049 C C . GLY A 1 59 ? -22.284 1.597 3.387 1.00 0.00 59 GLY A C 4
ATOM 4050 O O . GLY A 1 59 ? -22.362 2.244 2.342 1.00 0.00 59 GLY A O 4
ATOM 4054 N N . PRO A 1 60 ? -23.154 1.758 4.395 1.00 0.00 60 PRO A N 4
ATOM 4055 C CA . PRO A 1 60 ? -24.264 2.714 4.336 1.00 0.00 60 PRO A CA 4
ATOM 4056 C C . PRO A 1 60 ? -23.786 4.161 4.387 1.00 0.00 60 PRO A C 4
ATOM 4057 O O . PRO A 1 60 ? -23.344 4.643 5.430 1.00 0.00 60 PRO A O 4
ATOM 4068 N N . SER A 1 61 ? -23.880 4.850 3.254 1.00 0.00 61 SER A N 4
ATOM 4069 C CA . SER A 1 61 ? -23.454 6.242 3.169 1.00 0.00 61 SER A CA 4
ATOM 4070 C C . SER A 1 61 ? -24.653 7.183 3.243 1.00 0.00 61 SER A C 4
ATOM 4071 O O . SER A 1 61 ? -25.297 7.465 2.233 1.00 0.00 61 SER A O 4
ATOM 4079 N N . SER A 1 62 ? -24.945 7.664 4.446 1.00 0.00 62 SER A N 4
ATOM 4080 C CA . SER A 1 62 ? -26.069 8.570 4.655 1.00 0.00 62 SER A CA 4
ATOM 4081 C C . SER A 1 62 ? -25.596 9.895 5.246 1.00 0.00 62 SER A C 4
ATOM 4082 O O . SER A 1 62 ? -25.481 10.039 6.462 1.00 0.00 62 SER A O 4
ATOM 4090 N N . GLY A 1 63 ? -25.324 10.861 4.374 1.00 0.00 63 GLY A N 4
ATOM 4091 C CA . GLY A 1 63 ? -24.867 12.162 4.827 1.00 0.00 63 GLY A CA 4
ATOM 4092 C C . GLY A 1 63 ? -25.170 13.262 3.830 1.00 0.00 63 GLY A C 4
ATOM 4093 O O . GLY A 1 63 ? -24.352 14.157 3.616 1.00 0.00 63 GLY A O 4
ATOM 4097 N N . GLY A 1 1 ? -24.565 20.003 -10.280 1.00 0.00 1 GLY A N 5
ATOM 4098 C CA . GLY A 1 1 ? -24.753 21.087 -9.335 1.00 0.00 1 GLY A CA 5
ATOM 4099 C C . GLY A 1 1 ? -23.471 21.850 -9.065 1.00 0.00 1 GLY A C 5
ATOM 4100 O O . GLY A 1 1 ? -23.222 22.280 -7.938 1.00 0.00 1 GLY A O 5
ATOM 4104 N N . SER A 1 2 ? -22.655 22.017 -10.100 1.00 0.00 2 SER A N 5
ATOM 4105 C CA . SER A 1 2 ? -21.388 22.728 -9.968 1.00 0.00 2 SER A CA 5
ATOM 4106 C C . SER A 1 2 ? -21.343 23.935 -10.901 1.00 0.00 2 SER A C 5
ATOM 4107 O O . SER A 1 2 ? -21.911 23.911 -11.992 1.00 0.00 2 SER A O 5
ATOM 4115 N N . SER A 1 3 ? -20.663 24.989 -10.462 1.00 0.00 3 SER A N 5
ATOM 4116 C CA . SER A 1 3 ? -20.545 26.207 -11.255 1.00 0.00 3 SER A CA 5
ATOM 4117 C C . SER A 1 3 ? -19.081 26.550 -11.511 1.00 0.00 3 SER A C 5
ATOM 4118 O O . SER A 1 3 ? -18.656 27.689 -11.321 1.00 0.00 3 SER A O 5
ATOM 4126 N N . GLY A 1 4 ? -18.313 25.554 -11.943 1.00 0.00 4 GLY A N 5
ATOM 4127 C CA . GLY A 1 4 ? -16.905 25.769 -12.218 1.00 0.00 4 GLY A CA 5
ATOM 4128 C C . GLY A 1 4 ? -16.036 24.633 -11.716 1.00 0.00 4 GLY A C 5
ATOM 4129 O O . GLY A 1 4 ? -16.515 23.515 -11.521 1.00 0.00 4 GLY A O 5
ATOM 4133 N N . SER A 1 5 ? -14.754 24.917 -11.507 1.00 0.00 5 SER A N 5
ATOM 4134 C CA . SER A 1 5 ? -13.815 23.909 -11.029 1.00 0.00 5 SER A CA 5
ATOM 4135 C C . SER A 1 5 ? -13.204 24.325 -9.694 1.00 0.00 5 SER A C 5
ATOM 4136 O O . SER A 1 5 ? -12.868 25.491 -9.490 1.00 0.00 5 SER A O 5
ATOM 4144 N N . SER A 1 6 ? -13.064 23.362 -8.789 1.00 0.00 6 SER A N 5
ATOM 4145 C CA . SER A 1 6 ? -12.497 23.627 -7.472 1.00 0.00 6 SER A CA 5
ATOM 4146 C C . SER A 1 6 ? -11.643 22.454 -7.002 1.00 0.00 6 SER A C 5
ATOM 4147 O O . SER A 1 6 ? -10.482 22.625 -6.634 1.00 0.00 6 SER A O 5
ATOM 4155 N N . GLY A 1 7 ? -12.229 21.260 -7.017 1.00 0.00 7 GLY A N 5
ATOM 4156 C CA . GLY A 1 7 ? -11.509 20.075 -6.590 1.00 0.00 7 GLY A CA 5
ATOM 4157 C C . GLY A 1 7 ? -12.014 19.534 -5.267 1.00 0.00 7 GLY A C 5
ATOM 4158 O O . GLY A 1 7 ? -12.673 20.247 -4.509 1.00 0.00 7 GLY A O 5
ATOM 4162 N N . ILE A 1 8 ? -11.707 18.272 -4.990 1.00 0.00 8 ILE A N 5
ATOM 4163 C CA . ILE A 1 8 ? -12.136 17.637 -3.750 1.00 0.00 8 ILE A CA 5
ATOM 4164 C C . ILE A 1 8 ? -10.973 16.926 -3.066 1.00 0.00 8 ILE A C 5
ATOM 4165 O O . ILE A 1 8 ? -11.174 15.990 -2.293 1.00 0.00 8 ILE A O 5
ATOM 4181 N N . GLU A 1 9 ? -9.757 17.378 -3.355 1.00 0.00 9 GLU A N 5
ATOM 4182 C CA . GLU A 1 9 ? -8.562 16.785 -2.766 1.00 0.00 9 GLU A CA 5
ATOM 4183 C C . GLU A 1 9 ? -8.538 16.996 -1.255 1.00 0.00 9 GLU A C 5
ATOM 4184 O O . GLU A 1 9 ? -9.214 17.881 -0.729 1.00 0.00 9 GLU A O 5
ATOM 4196 N N . LYS A 1 10 ? -7.755 16.177 -0.562 1.00 0.00 10 LYS A N 5
ATOM 4197 C CA . LYS A 1 10 ? -7.641 16.272 0.889 1.00 0.00 10 LYS A CA 5
ATOM 4198 C C . LYS A 1 10 ? -6.211 15.993 1.341 1.00 0.00 10 LYS A C 5
ATOM 4199 O O . LYS A 1 10 ? -5.645 16.743 2.137 1.00 0.00 10 LYS A O 5
ATOM 4218 N N . CYS A 1 11 ? -5.633 14.913 0.828 1.00 0.00 11 CYS A N 5
ATOM 4219 C CA . CYS A 1 11 ? -4.269 14.536 1.179 1.00 0.00 11 CYS A CA 5
ATOM 4220 C C . CYS A 1 11 ? -3.709 13.528 0.181 1.00 0.00 11 CYS A C 5
ATOM 4221 O O . CYS A 1 11 ? -2.585 13.673 -0.299 1.00 0.00 11 CYS A O 5
ATOM 4229 N N . TRP A 1 12 ? -4.500 12.506 -0.126 1.00 0.00 12 TRP A N 5
ATOM 4230 C CA . TRP A 1 12 ? -4.082 11.472 -1.066 1.00 0.00 12 TRP A CA 5
ATOM 4231 C C . TRP A 1 12 ? -4.482 11.839 -2.491 1.00 0.00 12 TRP A C 5
ATOM 4232 O O . TRP A 1 12 ? -5.659 11.787 -2.850 1.00 0.00 12 TRP A O 5
ATOM 4253 N N . THR A 1 13 ? -3.495 12.209 -3.302 1.00 0.00 13 THR A N 5
ATOM 4254 C CA . THR A 1 13 ? -3.745 12.585 -4.687 1.00 0.00 13 THR A CA 5
ATOM 4255 C C . THR A 1 13 ? -3.690 11.369 -5.605 1.00 0.00 13 THR A C 5
ATOM 4256 O O . THR A 1 13 ? -3.306 10.279 -5.184 1.00 0.00 13 THR A O 5
ATOM 4267 N N . GLU A 1 14 ? -4.077 11.564 -6.862 1.00 0.00 14 GLU A N 5
ATOM 4268 C CA . GLU A 1 14 ? -4.072 10.482 -7.839 1.00 0.00 14 GLU A CA 5
ATOM 4269 C C . GLU A 1 14 ? -2.703 9.811 -7.900 1.00 0.00 14 GLU A C 5
ATOM 4270 O O . GLU A 1 14 ? -2.603 8.585 -7.963 1.00 0.00 14 GLU A O 5
ATOM 4282 N N . ASP A 1 15 ? -1.652 10.623 -7.882 1.00 0.00 15 ASP A N 5
ATOM 4283 C CA . ASP A 1 15 ? -0.288 10.109 -7.935 1.00 0.00 15 ASP A CA 5
ATOM 4284 C C . ASP A 1 15 ? -0.013 9.175 -6.761 1.00 0.00 15 ASP A C 5
ATOM 4285 O O . ASP A 1 15 ? 0.328 8.008 -6.951 1.00 0.00 15 ASP A O 5
ATOM 4294 N N . GLU A 1 16 ? -0.164 9.697 -5.548 1.00 0.00 16 GLU A N 5
ATOM 4295 C CA . GLU A 1 16 ? 0.070 8.909 -4.343 1.00 0.00 16 GLU A CA 5
ATOM 4296 C C . GLU A 1 16 ? -0.718 7.603 -4.386 1.00 0.00 16 GLU A C 5
ATOM 4297 O O . GLU A 1 16 ? -0.144 6.515 -4.324 1.00 0.00 16 GLU A O 5
ATOM 4309 N N . VAL A 1 17 ? -2.038 7.718 -4.493 1.00 0.00 17 VAL A N 5
ATOM 4310 C CA . VAL A 1 17 ? -2.906 6.547 -4.545 1.00 0.00 17 VAL A CA 5
ATOM 4311 C C . VAL A 1 17 ? -2.440 5.564 -5.613 1.00 0.00 17 VAL A C 5
ATOM 4312 O O . VAL A 1 17 ? -2.300 4.369 -5.354 1.00 0.00 17 VAL A O 5
ATOM 4325 N N . LYS A 1 18 ? -2.200 6.076 -6.816 1.00 0.00 18 LYS A N 5
ATOM 4326 C CA . LYS A 1 18 ? -1.747 5.245 -7.925 1.00 0.00 18 LYS A CA 5
ATOM 4327 C C . LYS A 1 18 ? -0.516 4.435 -7.531 1.00 0.00 18 LYS A C 5
ATOM 4328 O O . LYS A 1 18 ? -0.482 3.216 -7.702 1.00 0.00 18 LYS A O 5
ATOM 4347 N N . ARG A 1 19 ? 0.493 5.120 -7.002 1.00 0.00 19 ARG A N 5
ATOM 4348 C CA . ARG A 1 19 ? 1.725 4.464 -6.584 1.00 0.00 19 ARG A CA 5
ATOM 4349 C C . ARG A 1 19 ? 1.441 3.384 -5.545 1.00 0.00 19 ARG A C 5
ATOM 4350 O O . ARG A 1 19 ? 1.926 2.257 -5.656 1.00 0.00 19 ARG A O 5
ATOM 4371 N N . PHE A 1 20 ? 0.652 3.734 -4.535 1.00 0.00 20 PHE A N 5
ATOM 4372 C CA . PHE A 1 20 ? 0.303 2.796 -3.475 1.00 0.00 20 PHE A CA 5
ATOM 4373 C C . PHE A 1 20 ? -0.243 1.496 -4.057 1.00 0.00 20 PHE A C 5
ATOM 4374 O O . PHE A 1 20 ? 0.244 0.409 -3.745 1.00 0.00 20 PHE A O 5
ATOM 4391 N N . VAL A 1 21 ? -1.259 1.616 -4.906 1.00 0.00 21 VAL A N 5
ATOM 4392 C CA . VAL A 1 21 ? -1.873 0.451 -5.533 1.00 0.00 21 VAL A CA 5
ATOM 4393 C C . VAL A 1 21 ? -0.849 -0.345 -6.333 1.00 0.00 21 VAL A C 5
ATOM 4394 O O . VAL A 1 21 ? -0.802 -1.573 -6.256 1.00 0.00 21 VAL A O 5
ATOM 4407 N N . LYS A 1 22 ? -0.027 0.361 -7.102 1.00 0.00 22 LYS A N 5
ATOM 4408 C CA . LYS A 1 22 ? 0.999 -0.278 -7.917 1.00 0.00 22 LYS A CA 5
ATOM 4409 C C . LYS A 1 22 ? 1.942 -1.108 -7.051 1.00 0.00 22 LYS A C 5
ATOM 4410 O O . LYS A 1 22 ? 2.106 -2.308 -7.269 1.00 0.00 22 LYS A O 5
ATOM 4429 N N . GLY A 1 23 ? 2.558 -0.461 -6.067 1.00 0.00 23 GLY A N 5
ATOM 4430 C CA . GLY A 1 23 ? 3.475 -1.155 -5.182 1.00 0.00 23 GLY A CA 5
ATOM 4431 C C . GLY A 1 23 ? 2.802 -2.273 -4.410 1.00 0.00 23 GLY A C 5
ATOM 4432 O O . GLY A 1 23 ? 3.426 -3.290 -4.105 1.00 0.00 23 GLY A O 5
ATOM 4436 N N . LEU A 1 24 ? 1.526 -2.085 -4.093 1.00 0.00 24 LEU A N 5
ATOM 4437 C CA . LEU A 1 24 ? 0.767 -3.086 -3.350 1.00 0.00 24 LEU A CA 5
ATOM 4438 C C . LEU A 1 24 ? 0.567 -4.347 -4.184 1.00 0.00 24 LEU A C 5
ATOM 4439 O O . LEU A 1 24 ? 0.679 -5.463 -3.676 1.00 0.00 24 LEU A O 5
ATOM 4455 N N . ARG A 1 25 ? 0.273 -4.162 -5.466 1.00 0.00 25 ARG A N 5
ATOM 4456 C CA . ARG A 1 25 ? 0.058 -5.285 -6.371 1.00 0.00 25 ARG A CA 5
ATOM 4457 C C . ARG A 1 25 ? 1.388 -5.859 -6.850 1.00 0.00 25 ARG A C 5
ATOM 4458 O O . ARG A 1 25 ? 1.482 -7.040 -7.181 1.00 0.00 25 ARG A O 5
ATOM 4479 N N . GLN A 1 26 ? 2.414 -5.013 -6.884 1.00 0.00 26 GLN A N 5
ATOM 4480 C CA . GLN A 1 26 ? 3.738 -5.437 -7.325 1.00 0.00 26 GLN A CA 5
ATOM 4481 C C . GLN A 1 26 ? 4.457 -6.209 -6.223 1.00 0.00 26 GLN A C 5
ATOM 4482 O O . GLN A 1 26 ? 4.847 -7.361 -6.412 1.00 0.00 26 GLN A O 5
ATOM 4496 N N . TYR A 1 27 ? 4.628 -5.567 -5.073 1.00 0.00 27 TYR A N 5
ATOM 4497 C CA . TYR A 1 27 ? 5.302 -6.192 -3.942 1.00 0.00 27 TYR A CA 5
ATOM 4498 C C . TYR A 1 27 ? 4.337 -7.066 -3.147 1.00 0.00 27 TYR A C 5
ATOM 4499 O O . TYR A 1 27 ? 4.412 -8.293 -3.193 1.00 0.00 27 TYR A O 5
ATOM 4517 N N . GLY A 1 28 ? 3.429 -6.424 -2.419 1.00 0.00 28 GLY A N 5
ATOM 4518 C CA . GLY A 1 28 ? 2.461 -7.157 -1.625 1.00 0.00 28 GLY A CA 5
ATOM 4519 C C . GLY A 1 28 ? 2.252 -6.544 -0.254 1.00 0.00 28 GLY A C 5
ATOM 4520 O O . GLY A 1 28 ? 1.648 -5.479 -0.127 1.00 0.00 28 GLY A O 5
ATOM 4524 N N . LYS A 1 29 ? 2.752 -7.219 0.776 1.00 0.00 29 LYS A N 5
ATOM 4525 C CA . LYS A 1 29 ? 2.618 -6.736 2.145 1.00 0.00 29 LYS A CA 5
ATOM 4526 C C . LYS A 1 29 ? 3.973 -6.326 2.713 1.00 0.00 29 LYS A C 5
ATOM 4527 O O . LYS A 1 29 ? 4.613 -7.094 3.430 1.00 0.00 29 LYS A O 5
ATOM 4546 N N . ASN A 1 30 ? 4.403 -5.111 2.388 1.00 0.00 30 ASN A N 5
ATOM 4547 C CA . ASN A 1 30 ? 5.682 -4.600 2.867 1.00 0.00 30 ASN A CA 5
ATOM 4548 C C . ASN A 1 30 ? 5.746 -3.082 2.732 1.00 0.00 30 ASN A C 5
ATOM 4549 O O . ASN A 1 30 ? 6.671 -2.540 2.126 1.00 0.00 30 ASN A O 5
ATOM 4560 N N . PHE A 1 31 ? 4.756 -2.400 3.300 1.00 0.00 31 PHE A N 5
ATOM 4561 C CA . PHE A 1 31 ? 4.699 -0.944 3.242 1.00 0.00 31 PHE A CA 5
ATOM 4562 C C . PHE A 1 31 ? 6.006 -0.329 3.735 1.00 0.00 31 PHE A C 5
ATOM 4563 O O . PHE A 1 31 ? 6.392 0.760 3.309 1.00 0.00 31 PHE A O 5
ATOM 4580 N N . PHE A 1 32 ? 6.681 -1.033 4.637 1.00 0.00 32 PHE A N 5
ATOM 4581 C CA . PHE A 1 32 ? 7.943 -0.557 5.191 1.00 0.00 32 PHE A CA 5
ATOM 4582 C C . PHE A 1 32 ? 8.916 -0.177 4.078 1.00 0.00 32 PHE A C 5
ATOM 4583 O O . PHE A 1 32 ? 9.593 0.848 4.154 1.00 0.00 32 PHE A O 5
ATOM 4600 N N . ARG A 1 33 ? 8.980 -1.012 3.046 1.00 0.00 33 ARG A N 5
ATOM 4601 C CA . ARG A 1 33 ? 9.871 -0.765 1.918 1.00 0.00 33 ARG A CA 5
ATOM 4602 C C . ARG A 1 33 ? 9.124 -0.086 0.774 1.00 0.00 33 ARG A C 5
ATOM 4603 O O . ARG A 1 33 ? 9.630 0.855 0.161 1.00 0.00 33 ARG A O 5
ATOM 4624 N N . ILE A 1 34 ? 7.919 -0.568 0.492 1.00 0.00 34 ILE A N 5
ATOM 4625 C CA . ILE A 1 34 ? 7.103 -0.007 -0.578 1.00 0.00 34 ILE A CA 5
ATOM 4626 C C . ILE A 1 34 ? 6.972 1.505 -0.433 1.00 0.00 34 ILE A C 5
ATOM 4627 O O . ILE A 1 34 ? 7.019 2.240 -1.420 1.00 0.00 34 ILE A O 5
ATOM 4643 N N . ARG A 1 35 ? 6.807 1.964 0.803 1.00 0.00 35 ARG A N 5
ATOM 4644 C CA . ARG A 1 35 ? 6.669 3.389 1.077 1.00 0.00 35 ARG A CA 5
ATOM 4645 C C . ARG A 1 35 ? 8.005 4.107 0.906 1.00 0.00 35 ARG A C 5
ATOM 4646 O O . ARG A 1 35 ? 8.063 5.216 0.374 1.00 0.00 35 ARG A O 5
ATOM 4667 N N . LYS A 1 36 ? 9.077 3.468 1.362 1.00 0.00 36 LYS A N 5
ATOM 4668 C CA . LYS A 1 36 ? 10.413 4.043 1.260 1.00 0.00 36 LYS A CA 5
ATOM 4669 C C . LYS A 1 36 ? 10.783 4.302 -0.197 1.00 0.00 36 LYS A C 5
ATOM 4670 O O . LYS A 1 36 ? 11.613 5.162 -0.492 1.00 0.00 36 LYS A O 5
ATOM 4689 N N . GLU A 1 37 ? 10.162 3.554 -1.104 1.00 0.00 37 GLU A N 5
ATOM 4690 C CA . GLU A 1 37 ? 10.427 3.705 -2.529 1.00 0.00 37 GLU A CA 5
ATOM 4691 C C . GLU A 1 37 ? 9.332 4.527 -3.203 1.00 0.00 37 GLU A C 5
ATOM 4692 O O . GLU A 1 37 ? 9.584 5.238 -4.177 1.00 0.00 37 GLU A O 5
ATOM 4704 N N . LEU A 1 38 ? 8.117 4.426 -2.677 1.00 0.00 38 LEU A N 5
ATOM 4705 C CA . LEU A 1 38 ? 6.982 5.159 -3.226 1.00 0.00 38 LEU A CA 5
ATOM 4706 C C . LEU A 1 38 ? 6.859 6.536 -2.581 1.00 0.00 38 LEU A C 5
ATOM 4707 O O . LEU A 1 38 ? 7.188 7.553 -3.194 1.00 0.00 38 LEU A O 5
ATOM 4723 N N . LEU A 1 39 ? 6.386 6.561 -1.339 1.00 0.00 39 LEU A N 5
ATOM 4724 C CA . LEU A 1 39 ? 6.223 7.813 -0.609 1.00 0.00 39 LEU A CA 5
ATOM 4725 C C . LEU A 1 39 ? 7.055 7.811 0.669 1.00 0.00 39 LEU A C 5
ATOM 4726 O O . LEU A 1 39 ? 6.534 7.694 1.779 1.00 0.00 39 LEU A O 5
ATOM 4742 N N . PRO A 1 40 ? 8.380 7.946 0.513 1.00 0.00 40 PRO A N 5
ATOM 4743 C CA . PRO A 1 40 ? 9.313 7.965 1.644 1.00 0.00 40 PRO A CA 5
ATOM 4744 C C . PRO A 1 40 ? 9.184 9.233 2.480 1.00 0.00 40 PRO A C 5
ATOM 4745 O O . PRO A 1 40 ? 9.655 9.290 3.615 1.00 0.00 40 PRO A O 5
ATOM 4756 N N . ASN A 1 41 ? 8.542 10.249 1.912 1.00 0.00 41 ASN A N 5
ATOM 4757 C CA . ASN A 1 41 ? 8.352 11.517 2.606 1.00 0.00 41 ASN A CA 5
ATOM 4758 C C . ASN A 1 41 ? 7.100 11.477 3.478 1.00 0.00 41 ASN A C 5
ATOM 4759 O O . ASN A 1 41 ? 7.013 12.173 4.490 1.00 0.00 41 ASN A O 5
ATOM 4770 N N . LYS A 1 42 ? 6.134 10.657 3.079 1.00 0.00 42 LYS A N 5
ATOM 4771 C CA . LYS A 1 42 ? 4.888 10.523 3.824 1.00 0.00 42 LYS A CA 5
ATOM 4772 C C . LYS A 1 42 ? 5.099 9.710 5.097 1.00 0.00 42 LYS A C 5
ATOM 4773 O O . LYS A 1 42 ? 6.225 9.343 5.429 1.00 0.00 42 LYS A O 5
ATOM 4792 N N . GLU A 1 43 ? 4.008 9.433 5.805 1.00 0.00 43 GLU A N 5
ATOM 4793 C CA . GLU A 1 43 ? 4.076 8.662 7.041 1.00 0.00 43 GLU A CA 5
ATOM 4794 C C . GLU A 1 43 ? 3.409 7.300 6.870 1.00 0.00 43 GLU A C 5
ATOM 4795 O O . GLU A 1 43 ? 2.497 7.139 6.059 1.00 0.00 43 GLU A O 5
ATOM 4807 N N . THR A 1 44 ? 3.872 6.321 7.641 1.00 0.00 44 THR A N 5
ATOM 4808 C CA . THR A 1 44 ? 3.323 4.972 7.576 1.00 0.00 44 THR A CA 5
ATOM 4809 C C . THR A 1 44 ? 1.856 4.955 7.989 1.00 0.00 44 THR A C 5
ATOM 4810 O O . THR A 1 44 ? 1.053 4.207 7.433 1.00 0.00 44 THR A O 5
ATOM 4821 N N . GLY A 1 45 ? 1.512 5.785 8.969 1.00 0.00 45 GLY A N 5
ATOM 4822 C CA . GLY A 1 45 ? 0.141 5.849 9.440 1.00 0.00 45 GLY A CA 5
ATOM 4823 C C . GLY A 1 45 ? -0.849 6.070 8.313 1.00 0.00 45 GLY A C 5
ATOM 4824 O O . GLY A 1 45 ? -1.904 5.437 8.274 1.00 0.00 45 GLY A O 5
ATOM 4828 N N . GLU A 1 46 ? -0.509 6.970 7.397 1.00 0.00 46 GLU A N 5
ATOM 4829 C CA . GLU A 1 46 ? -1.378 7.273 6.266 1.00 0.00 46 GLU A CA 5
ATOM 4830 C C . GLU A 1 46 ? -1.589 6.038 5.395 1.00 0.00 46 GLU A C 5
ATOM 4831 O O . GLU A 1 46 ? -2.707 5.752 4.962 1.00 0.00 46 GLU A O 5
ATOM 4843 N N . LEU A 1 47 ? -0.508 5.309 5.141 1.00 0.00 47 LEU A N 5
ATOM 4844 C CA . LEU A 1 47 ? -0.573 4.104 4.322 1.00 0.00 47 LEU A CA 5
ATOM 4845 C C . LEU A 1 47 ? -1.462 3.049 4.973 1.00 0.00 47 LEU A C 5
ATOM 4846 O O . LEU A 1 47 ? -2.406 2.553 4.357 1.00 0.00 47 LEU A O 5
ATOM 4862 N N . ILE A 1 48 ? -1.156 2.714 6.222 1.00 0.00 48 ILE A N 5
ATOM 4863 C CA . ILE A 1 48 ? -1.929 1.722 6.957 1.00 0.00 48 ILE A CA 5
ATOM 4864 C C . ILE A 1 48 ? -3.406 2.097 7.000 1.00 0.00 48 ILE A C 5
ATOM 4865 O O . ILE A 1 48 ? -4.270 1.317 6.597 1.00 0.00 48 ILE A O 5
ATOM 4881 N N . THR A 1 49 ? -3.692 3.300 7.490 1.00 0.00 49 THR A N 5
ATOM 4882 C CA . THR A 1 49 ? -5.064 3.781 7.586 1.00 0.00 49 THR A CA 5
ATOM 4883 C C . THR A 1 49 ? -5.757 3.737 6.229 1.00 0.00 49 THR A C 5
ATOM 4884 O O . THR A 1 49 ? -6.867 3.219 6.104 1.00 0.00 49 THR A O 5
ATOM 4895 N N . PHE A 1 50 ? -5.096 4.283 5.214 1.00 0.00 50 PHE A N 5
ATOM 4896 C CA . PHE A 1 50 ? -5.649 4.307 3.865 1.00 0.00 50 PHE A CA 5
ATOM 4897 C C . PHE A 1 50 ? -5.922 2.892 3.364 1.00 0.00 50 PHE A C 5
ATOM 4898 O O . PHE A 1 50 ? -6.905 2.648 2.663 1.00 0.00 50 PHE A O 5
ATOM 4915 N N . TYR A 1 51 ? -5.045 1.963 3.728 1.00 0.00 51 TYR A N 5
ATOM 4916 C CA . TYR A 1 51 ? -5.189 0.572 3.314 1.00 0.00 51 TYR A CA 5
ATOM 4917 C C . TYR A 1 51 ? -6.445 -0.049 3.917 1.00 0.00 51 TYR A C 5
ATOM 4918 O O . TYR A 1 51 ? -7.262 -0.638 3.208 1.00 0.00 51 TYR A O 5
ATOM 4936 N N . TYR A 1 52 ? -6.592 0.088 5.229 1.00 0.00 52 TYR A N 5
ATOM 4937 C CA . TYR A 1 52 ? -7.748 -0.461 5.930 1.00 0.00 52 TYR A CA 5
ATOM 4938 C C . TYR A 1 52 ? -9.045 0.134 5.391 1.00 0.00 52 TYR A C 5
ATOM 4939 O O . TYR A 1 52 ? -10.027 -0.577 5.180 1.00 0.00 52 TYR A O 5
ATOM 4957 N N . TYR A 1 53 ? -9.039 1.444 5.170 1.00 0.00 53 TYR A N 5
ATOM 4958 C CA . TYR A 1 53 ? -10.215 2.137 4.657 1.00 0.00 53 TYR A CA 5
ATOM 4959 C C . TYR A 1 53 ? -10.499 1.734 3.213 1.00 0.00 53 TYR A C 5
ATOM 4960 O O . TYR A 1 53 ? -11.654 1.572 2.818 1.00 0.00 53 TYR A O 5
ATOM 4978 N N . TRP A 1 54 ? -9.438 1.573 2.432 1.00 0.00 54 TRP A N 5
ATOM 4979 C CA . TRP A 1 54 ? -9.571 1.187 1.031 1.00 0.00 54 TRP A CA 5
ATOM 4980 C C . TRP A 1 54 ? -10.069 -0.249 0.907 1.00 0.00 54 TRP A C 5
ATOM 4981 O O . TRP A 1 54 ? -10.848 -0.571 0.010 1.00 0.00 54 TRP A O 5
ATOM 5002 N N . LYS A 1 55 ? -9.613 -1.108 1.812 1.00 0.00 55 LYS A N 5
ATOM 5003 C CA . LYS A 1 55 ? -10.013 -2.511 1.805 1.00 0.00 55 LYS A CA 5
ATOM 5004 C C . LYS A 1 55 ? -11.413 -2.680 2.386 1.00 0.00 55 LYS A C 5
ATOM 5005 O O . LYS A 1 55 ? -12.235 -3.421 1.846 1.00 0.00 55 LYS A O 5
ATOM 5024 N N . LYS A 1 56 ? -11.678 -1.989 3.489 1.00 0.00 56 LYS A N 5
ATOM 5025 C CA . LYS A 1 56 ? -12.980 -2.060 4.143 1.00 0.00 56 LYS A CA 5
ATOM 5026 C C . LYS A 1 56 ? -13.834 -0.848 3.788 1.00 0.00 56 LYS A C 5
ATOM 5027 O O . LYS A 1 56 ? -13.858 0.144 4.518 1.00 0.00 56 LYS A O 5
ATOM 5046 N N . THR A 1 57 ? -14.537 -0.933 2.662 1.00 0.00 57 THR A N 5
ATOM 5047 C CA . THR A 1 57 ? -15.393 0.157 2.211 1.00 0.00 57 THR A CA 5
ATOM 5048 C C . THR A 1 57 ? -16.793 -0.346 1.878 1.00 0.00 57 THR A C 5
ATOM 5049 O O . THR A 1 57 ? -17.494 0.242 1.055 1.00 0.00 57 THR A O 5
ATOM 5060 N N . SER A 1 58 ? -17.194 -1.436 2.523 1.00 0.00 58 SER A N 5
ATOM 5061 C CA . SER A 1 58 ? -18.511 -2.020 2.292 1.00 0.00 58 SER A CA 5
ATOM 5062 C C . SER A 1 58 ? -18.744 -2.262 0.804 1.00 0.00 58 SER A C 5
ATOM 5063 O O . SER A 1 58 ? -19.871 -2.175 0.319 1.00 0.00 58 SER A O 5
ATOM 5071 N N . GLY A 1 59 ? -17.669 -2.567 0.084 1.00 0.00 59 GLY A N 5
ATOM 5072 C CA . GLY A 1 59 ? -17.776 -2.817 -1.341 1.00 0.00 59 GLY A CA 5
ATOM 5073 C C . GLY A 1 59 ? -17.587 -4.280 -1.689 1.00 0.00 59 GLY A C 5
ATOM 5074 O O . GLY A 1 59 ? -17.550 -5.148 -0.817 1.00 0.00 59 GLY A O 5
ATOM 5078 N N . PRO A 1 60 ? -17.464 -4.571 -2.993 1.00 0.00 60 PRO A N 5
ATOM 5079 C CA . PRO A 1 60 ? -17.277 -5.940 -3.484 1.00 0.00 60 PRO A CA 5
ATOM 5080 C C . PRO A 1 60 ? -15.904 -6.500 -3.129 1.00 0.00 60 PRO A C 5
ATOM 5081 O O . PRO A 1 60 ? -14.963 -5.748 -2.875 1.00 0.00 60 PRO A O 5
ATOM 5092 N N . SER A 1 61 ? -15.796 -7.825 -3.114 1.00 0.00 61 SER A N 5
ATOM 5093 C CA . SER A 1 61 ? -14.538 -8.486 -2.787 1.00 0.00 61 SER A CA 5
ATOM 5094 C C . SER A 1 61 ? -13.795 -8.898 -4.055 1.00 0.00 61 SER A C 5
ATOM 5095 O O . SER A 1 61 ? -14.226 -8.593 -5.167 1.00 0.00 61 SER A O 5
ATOM 5103 N N . SER A 1 62 ? -12.678 -9.595 -3.878 1.00 0.00 62 SER A N 5
ATOM 5104 C CA . SER A 1 62 ? -11.872 -10.047 -5.006 1.00 0.00 62 SER A CA 5
ATOM 5105 C C . SER A 1 62 ? -11.784 -11.570 -5.035 1.00 0.00 62 SER A C 5
ATOM 5106 O O . SER A 1 62 ? -11.874 -12.228 -3.999 1.00 0.00 62 SER A O 5
ATOM 5114 N N . GLY A 1 63 ? -11.607 -12.124 -6.231 1.00 0.00 63 GLY A N 5
ATOM 5115 C CA . GLY A 1 63 ? -11.510 -13.565 -6.374 1.00 0.00 63 GLY A CA 5
ATOM 5116 C C . GLY A 1 63 ? -12.760 -14.280 -5.903 1.00 0.00 63 GLY A C 5
ATOM 5117 O O . GLY A 1 63 ? -13.206 -15.242 -6.528 1.00 0.00 63 GLY A O 5
ATOM 5121 N N . GLY A 1 1 ? -15.987 18.186 -11.024 1.00 0.00 1 GLY A N 6
ATOM 5122 C CA . GLY A 1 1 ? -16.240 16.904 -11.655 1.00 0.00 1 GLY A CA 6
ATOM 5123 C C . GLY A 1 1 ? -15.021 16.364 -12.378 1.00 0.00 1 GLY A C 6
ATOM 5124 O O . GLY A 1 1 ? -14.535 16.973 -13.330 1.00 0.00 1 GLY A O 6
ATOM 5128 N N . SER A 1 2 ? -14.526 15.217 -11.923 1.00 0.00 2 SER A N 6
ATOM 5129 C CA . SER A 1 2 ? -13.353 14.598 -12.529 1.00 0.00 2 SER A CA 6
ATOM 5130 C C . SER A 1 2 ? -13.764 13.545 -13.554 1.00 0.00 2 SER A C 6
ATOM 5131 O O . SER A 1 2 ? -14.949 13.262 -13.730 1.00 0.00 2 SER A O 6
ATOM 5139 N N . SER A 1 3 ? -12.774 12.967 -14.228 1.00 0.00 3 SER A N 6
ATOM 5140 C CA . SER A 1 3 ? -13.031 11.947 -15.238 1.00 0.00 3 SER A CA 6
ATOM 5141 C C . SER A 1 3 ? -11.869 10.963 -15.324 1.00 0.00 3 SER A C 6
ATOM 5142 O O . SER A 1 3 ? -11.364 10.675 -16.408 1.00 0.00 3 SER A O 6
ATOM 5150 N N . GLY A 1 4 ? -11.451 10.449 -14.172 1.00 0.00 4 GLY A N 6
ATOM 5151 C CA . GLY A 1 4 ? -10.351 9.502 -14.137 1.00 0.00 4 GLY A CA 6
ATOM 5152 C C . GLY A 1 4 ? -10.326 8.689 -12.858 1.00 0.00 4 GLY A C 6
ATOM 5153 O O . GLY A 1 4 ? -10.114 7.477 -12.889 1.00 0.00 4 GLY A O 6
ATOM 5157 N N . SER A 1 5 ? -10.541 9.358 -11.730 1.00 0.00 5 SER A N 6
ATOM 5158 C CA . SER A 1 5 ? -10.536 8.691 -10.433 1.00 0.00 5 SER A CA 6
ATOM 5159 C C . SER A 1 5 ? -11.952 8.575 -9.876 1.00 0.00 5 SER A C 6
ATOM 5160 O O . SER A 1 5 ? -12.912 9.037 -10.492 1.00 0.00 5 SER A O 6
ATOM 5168 N N . SER A 1 6 ? -12.072 7.954 -8.707 1.00 0.00 6 SER A N 6
ATOM 5169 C CA . SER A 1 6 ? -13.370 7.773 -8.068 1.00 0.00 6 SER A CA 6
ATOM 5170 C C . SER A 1 6 ? -13.653 8.903 -7.083 1.00 0.00 6 SER A C 6
ATOM 5171 O O . SER A 1 6 ? -14.807 9.245 -6.828 1.00 0.00 6 SER A O 6
ATOM 5179 N N . GLY A 1 7 ? -12.589 9.480 -6.533 1.00 0.00 7 GLY A N 6
ATOM 5180 C CA . GLY A 1 7 ? -12.743 10.566 -5.582 1.00 0.00 7 GLY A CA 6
ATOM 5181 C C . GLY A 1 7 ? -11.645 11.603 -5.704 1.00 0.00 7 GLY A C 6
ATOM 5182 O O . GLY A 1 7 ? -10.596 11.340 -6.293 1.00 0.00 7 GLY A O 6
ATOM 5186 N N . ILE A 1 8 ? -11.887 12.786 -5.149 1.00 0.00 8 ILE A N 6
ATOM 5187 C CA . ILE A 1 8 ? -10.910 13.867 -5.200 1.00 0.00 8 ILE A CA 6
ATOM 5188 C C . ILE A 1 8 ? -10.479 14.284 -3.798 1.00 0.00 8 ILE A C 6
ATOM 5189 O O . ILE A 1 8 ? -10.821 15.370 -3.331 1.00 0.00 8 ILE A O 6
ATOM 5205 N N . GLU A 1 9 ? -9.724 13.415 -3.133 1.00 0.00 9 GLU A N 6
ATOM 5206 C CA . GLU A 1 9 ? -9.245 13.695 -1.785 1.00 0.00 9 GLU A CA 6
ATOM 5207 C C . GLU A 1 9 ? -8.320 14.909 -1.777 1.00 0.00 9 GLU A C 6
ATOM 5208 O O . GLU A 1 9 ? -7.934 15.416 -2.830 1.00 0.00 9 GLU A O 6
ATOM 5220 N N . LYS A 1 10 ? -7.969 15.370 -0.581 1.00 0.00 10 LYS A N 6
ATOM 5221 C CA . LYS A 1 10 ? -7.090 16.523 -0.433 1.00 0.00 10 LYS A CA 6
ATOM 5222 C C . LYS A 1 10 ? -5.670 16.084 -0.090 1.00 0.00 10 LYS A C 6
ATOM 5223 O O . LYS A 1 10 ? -4.699 16.611 -0.634 1.00 0.00 10 LYS A O 6
ATOM 5242 N N . CYS A 1 11 ? -5.557 15.117 0.813 1.00 0.00 11 CYS A N 6
ATOM 5243 C CA . CYS A 1 11 ? -4.255 14.606 1.228 1.00 0.00 11 CYS A CA 6
ATOM 5244 C C . CYS A 1 11 ? -3.742 13.560 0.244 1.00 0.00 11 CYS A C 6
ATOM 5245 O O . CYS A 1 11 ? -2.630 13.671 -0.272 1.00 0.00 11 CYS A O 6
ATOM 5253 N N . TRP A 1 12 ? -4.559 12.544 -0.010 1.00 0.00 12 TRP A N 6
ATOM 5254 C CA . TRP A 1 12 ? -4.188 11.476 -0.932 1.00 0.00 12 TRP A CA 6
ATOM 5255 C C . TRP A 1 12 ? -4.591 11.825 -2.360 1.00 0.00 12 TRP A C 6
ATOM 5256 O O . TRP A 1 12 ? -5.763 11.727 -2.727 1.00 0.00 12 TRP A O 6
ATOM 5277 N N . THR A 1 13 ? -3.614 12.231 -3.164 1.00 0.00 13 THR A N 6
ATOM 5278 C CA . THR A 1 13 ? -3.867 12.595 -4.553 1.00 0.00 13 THR A CA 6
ATOM 5279 C C . THR A 1 13 ? -3.816 11.371 -5.460 1.00 0.00 13 THR A C 6
ATOM 5280 O O . THR A 1 13 ? -3.487 10.272 -5.015 1.00 0.00 13 THR A O 6
ATOM 5291 N N . GLU A 1 14 ? -4.143 11.570 -6.733 1.00 0.00 14 GLU A N 6
ATOM 5292 C CA . GLU A 1 14 ? -4.133 10.481 -7.702 1.00 0.00 14 GLU A CA 6
ATOM 5293 C C . GLU A 1 14 ? -2.754 9.833 -7.780 1.00 0.00 14 GLU A C 6
ATOM 5294 O O . GLU A 1 14 ? -2.632 8.609 -7.813 1.00 0.00 14 GLU A O 6
ATOM 5306 N N . ASP A 1 15 ? -1.718 10.665 -7.810 1.00 0.00 15 ASP A N 6
ATOM 5307 C CA . ASP A 1 15 ? -0.346 10.175 -7.884 1.00 0.00 15 ASP A CA 6
ATOM 5308 C C . ASP A 1 15 ? -0.056 9.200 -6.747 1.00 0.00 15 ASP A C 6
ATOM 5309 O O . ASP A 1 15 ? 0.309 8.049 -6.982 1.00 0.00 15 ASP A O 6
ATOM 5318 N N . GLU A 1 16 ? -0.219 9.671 -5.514 1.00 0.00 16 GLU A N 6
ATOM 5319 C CA . GLU A 1 16 ? 0.029 8.841 -4.341 1.00 0.00 16 GLU A CA 6
ATOM 5320 C C . GLU A 1 16 ? -0.765 7.539 -4.419 1.00 0.00 16 GLU A C 6
ATOM 5321 O O . GLU A 1 16 ? -0.200 6.449 -4.329 1.00 0.00 16 GLU A O 6
ATOM 5333 N N . VAL A 1 17 ? -2.078 7.663 -4.585 1.00 0.00 17 VAL A N 6
ATOM 5334 C CA . VAL A 1 17 ? -2.950 6.498 -4.676 1.00 0.00 17 VAL A CA 6
ATOM 5335 C C . VAL A 1 17 ? -2.448 5.516 -5.729 1.00 0.00 17 VAL A C 6
ATOM 5336 O O . VAL A 1 17 ? -2.296 4.324 -5.461 1.00 0.00 17 VAL A O 6
ATOM 5349 N N . LYS A 1 18 ? -2.192 6.025 -6.929 1.00 0.00 18 LYS A N 6
ATOM 5350 C CA . LYS A 1 18 ? -1.705 5.195 -8.025 1.00 0.00 18 LYS A CA 6
ATOM 5351 C C . LYS A 1 18 ? -0.468 4.408 -7.603 1.00 0.00 18 LYS A C 6
ATOM 5352 O O . LYS A 1 18 ? -0.393 3.196 -7.808 1.00 0.00 18 LYS A O 6
ATOM 5371 N N . ARG A 1 19 ? 0.498 5.104 -7.013 1.00 0.00 19 ARG A N 6
ATOM 5372 C CA . ARG A 1 19 ? 1.730 4.469 -6.562 1.00 0.00 19 ARG A CA 6
ATOM 5373 C C . ARG A 1 19 ? 1.437 3.384 -5.530 1.00 0.00 19 ARG A C 6
ATOM 5374 O O . ARG A 1 19 ? 1.969 2.276 -5.611 1.00 0.00 19 ARG A O 6
ATOM 5395 N N . PHE A 1 20 ? 0.589 3.709 -4.561 1.00 0.00 20 PHE A N 6
ATOM 5396 C CA . PHE A 1 20 ? 0.226 2.763 -3.512 1.00 0.00 20 PHE A CA 6
ATOM 5397 C C . PHE A 1 20 ? -0.288 1.458 -4.112 1.00 0.00 20 PHE A C 6
ATOM 5398 O O . PHE A 1 20 ? 0.202 0.376 -3.786 1.00 0.00 20 PHE A O 6
ATOM 5415 N N . VAL A 1 21 ? -1.280 1.567 -4.990 1.00 0.00 21 VAL A N 6
ATOM 5416 C CA . VAL A 1 21 ? -1.861 0.396 -5.636 1.00 0.00 21 VAL A CA 6
ATOM 5417 C C . VAL A 1 21 ? -0.811 -0.371 -6.431 1.00 0.00 21 VAL A C 6
ATOM 5418 O O . VAL A 1 21 ? -0.762 -1.601 -6.393 1.00 0.00 21 VAL A O 6
ATOM 5431 N N . LYS A 1 22 ? 0.029 0.363 -7.153 1.00 0.00 22 LYS A N 6
ATOM 5432 C CA . LYS A 1 22 ? 1.082 -0.246 -7.957 1.00 0.00 22 LYS A CA 6
ATOM 5433 C C . LYS A 1 22 ? 2.014 -1.084 -7.089 1.00 0.00 22 LYS A C 6
ATOM 5434 O O . LYS A 1 22 ? 2.177 -2.283 -7.313 1.00 0.00 22 LYS A O 6
ATOM 5453 N N . GLY A 1 23 ? 2.625 -0.445 -6.095 1.00 0.00 23 GLY A N 6
ATOM 5454 C CA . GLY A 1 23 ? 3.532 -1.148 -5.207 1.00 0.00 23 GLY A CA 6
ATOM 5455 C C . GLY A 1 23 ? 2.851 -2.273 -4.455 1.00 0.00 23 GLY A C 6
ATOM 5456 O O . GLY A 1 23 ? 3.471 -3.295 -4.156 1.00 0.00 23 GLY A O 6
ATOM 5460 N N . LEU A 1 24 ? 1.573 -2.087 -4.146 1.00 0.00 24 LEU A N 6
ATOM 5461 C CA . LEU A 1 24 ? 0.806 -3.095 -3.421 1.00 0.00 24 LEU A CA 6
ATOM 5462 C C . LEU A 1 24 ? 0.513 -4.299 -4.310 1.00 0.00 24 LEU A C 6
ATOM 5463 O O . LEU A 1 24 ? 0.436 -5.432 -3.833 1.00 0.00 24 LEU A O 6
ATOM 5479 N N . ARG A 1 25 ? 0.352 -4.047 -5.605 1.00 0.00 25 ARG A N 6
ATOM 5480 C CA . ARG A 1 25 ? 0.068 -5.111 -6.561 1.00 0.00 25 ARG A CA 6
ATOM 5481 C C . ARG A 1 25 ? 1.357 -5.781 -7.027 1.00 0.00 25 ARG A C 6
ATOM 5482 O O . ARG A 1 25 ? 1.353 -6.946 -7.425 1.00 0.00 25 ARG A O 6
ATOM 5503 N N . GLN A 1 26 ? 2.457 -5.036 -6.976 1.00 0.00 26 GLN A N 6
ATOM 5504 C CA . GLN A 1 26 ? 3.752 -5.559 -7.395 1.00 0.00 26 GLN A CA 6
ATOM 5505 C C . GLN A 1 26 ? 4.446 -6.281 -6.244 1.00 0.00 26 GLN A C 6
ATOM 5506 O O . GLN A 1 26 ? 4.771 -7.464 -6.346 1.00 0.00 26 GLN A O 6
ATOM 5520 N N . TYR A 1 27 ? 4.669 -5.561 -5.150 1.00 0.00 27 TYR A N 6
ATOM 5521 C CA . TYR A 1 27 ? 5.327 -6.133 -3.981 1.00 0.00 27 TYR A CA 6
ATOM 5522 C C . TYR A 1 27 ? 4.349 -6.965 -3.158 1.00 0.00 27 TYR A C 6
ATOM 5523 O O . TYR A 1 27 ? 4.397 -8.195 -3.172 1.00 0.00 27 TYR A O 6
ATOM 5541 N N . GLY A 1 28 ? 3.459 -6.285 -2.441 1.00 0.00 28 GLY A N 6
ATOM 5542 C CA . GLY A 1 28 ? 2.481 -6.976 -1.622 1.00 0.00 28 GLY A CA 6
ATOM 5543 C C . GLY A 1 28 ? 2.331 -6.353 -0.249 1.00 0.00 28 GLY A C 6
ATOM 5544 O O . GLY A 1 28 ? 2.003 -5.173 -0.126 1.00 0.00 28 GLY A O 6
ATOM 5548 N N . LYS A 1 29 ? 2.569 -7.148 0.789 1.00 0.00 29 LYS A N 6
ATOM 5549 C CA . LYS A 1 29 ? 2.458 -6.669 2.162 1.00 0.00 29 LYS A CA 6
ATOM 5550 C C . LYS A 1 29 ? 3.825 -6.274 2.712 1.00 0.00 29 LYS A C 6
ATOM 5551 O O . LYS A 1 29 ? 4.484 -7.063 3.387 1.00 0.00 29 LYS A O 6
ATOM 5570 N N . ASN A 1 30 ? 4.243 -5.047 2.420 1.00 0.00 30 ASN A N 6
ATOM 5571 C CA . ASN A 1 30 ? 5.531 -4.547 2.886 1.00 0.00 30 ASN A CA 6
ATOM 5572 C C . ASN A 1 30 ? 5.603 -3.028 2.760 1.00 0.00 30 ASN A C 6
ATOM 5573 O O . ASN A 1 30 ? 6.551 -2.485 2.192 1.00 0.00 30 ASN A O 6
ATOM 5584 N N . PHE A 1 31 ? 4.595 -2.347 3.295 1.00 0.00 31 PHE A N 6
ATOM 5585 C CA . PHE A 1 31 ? 4.543 -0.890 3.243 1.00 0.00 31 PHE A CA 6
ATOM 5586 C C . PHE A 1 31 ? 5.840 -0.281 3.765 1.00 0.00 31 PHE A C 6
ATOM 5587 O O . PHE A 1 31 ? 6.248 0.799 3.338 1.00 0.00 31 PHE A O 6
ATOM 5604 N N . PHE A 1 32 ? 6.485 -0.981 4.693 1.00 0.00 32 PHE A N 6
ATOM 5605 C CA . PHE A 1 32 ? 7.735 -0.509 5.276 1.00 0.00 32 PHE A CA 6
ATOM 5606 C C . PHE A 1 32 ? 8.742 -0.150 4.187 1.00 0.00 32 PHE A C 6
ATOM 5607 O O . PHE A 1 32 ? 9.428 0.868 4.272 1.00 0.00 32 PHE A O 6
ATOM 5624 N N . ARG A 1 33 ? 8.823 -0.995 3.164 1.00 0.00 33 ARG A N 6
ATOM 5625 C CA . ARG A 1 33 ? 9.747 -0.768 2.058 1.00 0.00 33 ARG A CA 6
ATOM 5626 C C . ARG A 1 33 ? 9.039 -0.091 0.888 1.00 0.00 33 ARG A C 6
ATOM 5627 O O . ARG A 1 33 ? 9.572 0.839 0.282 1.00 0.00 33 ARG A O 6
ATOM 5648 N N . ILE A 1 34 ? 7.837 -0.564 0.577 1.00 0.00 34 ILE A N 6
ATOM 5649 C CA . ILE A 1 34 ? 7.056 -0.003 -0.519 1.00 0.00 34 ILE A CA 6
ATOM 5650 C C . ILE A 1 34 ? 6.938 1.512 -0.391 1.00 0.00 34 ILE A C 6
ATOM 5651 O O . ILE A 1 34 ? 7.038 2.238 -1.380 1.00 0.00 34 ILE A O 6
ATOM 5667 N N . ARG A 1 35 ? 6.725 1.982 0.834 1.00 0.00 35 ARG A N 6
ATOM 5668 C CA . ARG A 1 35 ? 6.593 3.410 1.091 1.00 0.00 35 ARG A CA 6
ATOM 5669 C C . ARG A 1 35 ? 7.940 4.114 0.955 1.00 0.00 35 ARG A C 6
ATOM 5670 O O . ARG A 1 35 ? 8.021 5.231 0.444 1.00 0.00 35 ARG A O 6
ATOM 5691 N N . LYS A 1 36 ? 8.996 3.453 1.416 1.00 0.00 36 LYS A N 6
ATOM 5692 C CA . LYS A 1 36 ? 10.341 4.012 1.346 1.00 0.00 36 LYS A CA 6
ATOM 5693 C C . LYS A 1 36 ? 10.743 4.281 -0.100 1.00 0.00 36 LYS A C 6
ATOM 5694 O O . LYS A 1 36 ? 11.579 5.143 -0.371 1.00 0.00 36 LYS A O 6
ATOM 5713 N N . GLU A 1 37 ? 10.142 3.539 -1.025 1.00 0.00 37 GLU A N 6
ATOM 5714 C CA . GLU A 1 37 ? 10.439 3.698 -2.444 1.00 0.00 37 GLU A CA 6
ATOM 5715 C C . GLU A 1 37 ? 9.355 4.519 -3.137 1.00 0.00 37 GLU A C 6
ATOM 5716 O O . GLU A 1 37 ? 9.619 5.213 -4.120 1.00 0.00 37 GLU A O 6
ATOM 5728 N N . LEU A 1 38 ? 8.135 4.434 -2.619 1.00 0.00 38 LEU A N 6
ATOM 5729 C CA . LEU A 1 38 ? 7.010 5.168 -3.187 1.00 0.00 38 LEU A CA 6
ATOM 5730 C C . LEU A 1 38 ? 6.883 6.549 -2.552 1.00 0.00 38 LEU A C 6
ATOM 5731 O O . LEU A 1 38 ? 7.220 7.561 -3.167 1.00 0.00 38 LEU A O 6
ATOM 5747 N N . LEU A 1 39 ? 6.397 6.583 -1.316 1.00 0.00 39 LEU A N 6
ATOM 5748 C CA . LEU A 1 39 ? 6.228 7.840 -0.595 1.00 0.00 39 LEU A CA 6
ATOM 5749 C C . LEU A 1 39 ? 7.054 7.847 0.688 1.00 0.00 39 LEU A C 6
ATOM 5750 O O . LEU A 1 39 ? 6.527 7.733 1.795 1.00 0.00 39 LEU A O 6
ATOM 5766 N N . PRO A 1 40 ? 8.379 7.986 0.538 1.00 0.00 40 PRO A N 6
ATOM 5767 C CA . PRO A 1 40 ? 9.306 8.014 1.674 1.00 0.00 40 PRO A CA 6
ATOM 5768 C C . PRO A 1 40 ? 9.168 9.286 2.503 1.00 0.00 40 PRO A C 6
ATOM 5769 O O . PRO A 1 40 ? 9.630 9.349 3.641 1.00 0.00 40 PRO A O 6
ATOM 5780 N N . ASN A 1 41 ? 8.528 10.297 1.924 1.00 0.00 41 ASN A N 6
ATOM 5781 C CA . ASN A 1 41 ? 8.330 11.569 2.611 1.00 0.00 41 ASN A CA 6
ATOM 5782 C C . ASN A 1 41 ? 7.099 11.514 3.512 1.00 0.00 41 ASN A C 6
ATOM 5783 O O . ASN A 1 41 ? 7.009 12.239 4.503 1.00 0.00 41 ASN A O 6
ATOM 5794 N N . LYS A 1 42 ? 6.154 10.649 3.161 1.00 0.00 42 LYS A N 6
ATOM 5795 C CA . LYS A 1 42 ? 4.929 10.497 3.937 1.00 0.00 42 LYS A CA 6
ATOM 5796 C C . LYS A 1 42 ? 5.179 9.662 5.189 1.00 0.00 42 LYS A C 6
ATOM 5797 O O . LYS A 1 42 ? 6.316 9.295 5.484 1.00 0.00 42 LYS A O 6
ATOM 5816 N N . GLU A 1 43 ? 4.109 9.366 5.921 1.00 0.00 43 GLU A N 6
ATOM 5817 C CA . GLU A 1 43 ? 4.214 8.573 7.140 1.00 0.00 43 GLU A CA 6
ATOM 5818 C C . GLU A 1 43 ? 3.490 7.239 6.986 1.00 0.00 43 GLU A C 6
ATOM 5819 O O . GLU A 1 43 ? 2.422 7.165 6.378 1.00 0.00 43 GLU A O 6
ATOM 5831 N N . THR A 1 44 ? 4.080 6.185 7.541 1.00 0.00 44 THR A N 6
ATOM 5832 C CA . THR A 1 44 ? 3.494 4.853 7.464 1.00 0.00 44 THR A CA 6
ATOM 5833 C C . THR A 1 44 ? 2.045 4.862 7.937 1.00 0.00 44 THR A C 6
ATOM 5834 O O . THR A 1 44 ? 1.202 4.144 7.400 1.00 0.00 44 THR A O 6
ATOM 5845 N N . GLY A 1 45 ? 1.761 5.680 8.946 1.00 0.00 45 GLY A N 6
ATOM 5846 C CA . GLY A 1 45 ? 0.412 5.767 9.474 1.00 0.00 45 GLY A CA 6
ATOM 5847 C C . GLY A 1 45 ? -0.618 6.027 8.392 1.00 0.00 45 GLY A C 6
ATOM 5848 O O . GLY A 1 45 ? -1.670 5.389 8.363 1.00 0.00 45 GLY A O 6
ATOM 5852 N N . GLU A 1 46 ? -0.316 6.967 7.503 1.00 0.00 46 GLU A N 6
ATOM 5853 C CA . GLU A 1 46 ? -1.226 7.311 6.416 1.00 0.00 46 GLU A CA 6
ATOM 5854 C C . GLU A 1 46 ? -1.483 6.103 5.520 1.00 0.00 46 GLU A C 6
ATOM 5855 O O . GLU A 1 46 ? -2.618 5.848 5.113 1.00 0.00 46 GLU A O 6
ATOM 5867 N N . LEU A 1 47 ? -0.423 5.362 5.216 1.00 0.00 47 LEU A N 6
ATOM 5868 C CA . LEU A 1 47 ? -0.533 4.181 4.367 1.00 0.00 47 LEU A CA 6
ATOM 5869 C C . LEU A 1 47 ? -1.435 3.132 5.009 1.00 0.00 47 LEU A C 6
ATOM 5870 O O . LEU A 1 47 ? -2.369 2.634 4.380 1.00 0.00 47 LEU A O 6
ATOM 5886 N N . ILE A 1 48 ? -1.151 2.802 6.264 1.00 0.00 48 ILE A N 6
ATOM 5887 C CA . ILE A 1 48 ? -1.938 1.815 6.992 1.00 0.00 48 ILE A CA 6
ATOM 5888 C C . ILE A 1 48 ? -3.413 2.201 7.020 1.00 0.00 48 ILE A C 6
ATOM 5889 O O . ILE A 1 48 ? -4.284 1.398 6.683 1.00 0.00 48 ILE A O 6
ATOM 5905 N N . THR A 1 49 ? -3.688 3.437 7.425 1.00 0.00 49 THR A N 6
ATOM 5906 C CA . THR A 1 49 ? -5.057 3.931 7.497 1.00 0.00 49 THR A CA 6
ATOM 5907 C C . THR A 1 49 ? -5.746 3.843 6.139 1.00 0.00 49 THR A C 6
ATOM 5908 O O . THR A 1 49 ? -6.854 3.319 6.027 1.00 0.00 49 THR A O 6
ATOM 5919 N N . PHE A 1 50 ? -5.082 4.358 5.110 1.00 0.00 50 PHE A N 6
ATOM 5920 C CA . PHE A 1 50 ? -5.630 4.337 3.759 1.00 0.00 50 PHE A CA 6
ATOM 5921 C C . PHE A 1 50 ? -5.926 2.908 3.314 1.00 0.00 50 PHE A C 6
ATOM 5922 O O . PHE A 1 50 ? -6.967 2.635 2.716 1.00 0.00 50 PHE A O 6
ATOM 5939 N N . TYR A 1 51 ? -5.002 2.000 3.608 1.00 0.00 51 TYR A N 6
ATOM 5940 C CA . TYR A 1 51 ? -5.161 0.599 3.236 1.00 0.00 51 TYR A CA 6
ATOM 5941 C C . TYR A 1 51 ? -6.378 -0.012 3.923 1.00 0.00 51 TYR A C 6
ATOM 5942 O O . TYR A 1 51 ? -7.139 -0.762 3.311 1.00 0.00 51 TYR A O 6
ATOM 5960 N N . TYR A 1 52 ? -6.555 0.313 5.199 1.00 0.00 52 TYR A N 6
ATOM 5961 C CA . TYR A 1 52 ? -7.678 -0.204 5.972 1.00 0.00 52 TYR A CA 6
ATOM 5962 C C . TYR A 1 52 ? -9.005 0.274 5.391 1.00 0.00 52 TYR A C 6
ATOM 5963 O O . TYR A 1 52 ? -9.913 -0.522 5.151 1.00 0.00 52 TYR A O 6
ATOM 5981 N N . TYR A 1 53 ? -9.109 1.579 5.166 1.00 0.00 53 TYR A N 6
ATOM 5982 C CA . TYR A 1 53 ? -10.325 2.165 4.615 1.00 0.00 53 TYR A CA 6
ATOM 5983 C C . TYR A 1 53 ? -10.565 1.680 3.188 1.00 0.00 53 TYR A C 6
ATOM 5984 O O . TYR A 1 53 ? -11.708 1.552 2.748 1.00 0.00 53 TYR A O 6
ATOM 6002 N N . TRP A 1 54 ? -9.480 1.412 2.471 1.00 0.00 54 TRP A N 6
ATOM 6003 C CA . TRP A 1 54 ? -9.571 0.941 1.094 1.00 0.00 54 TRP A CA 6
ATOM 6004 C C . TRP A 1 54 ? -10.096 -0.490 1.042 1.00 0.00 54 TRP A C 6
ATOM 6005 O O . TRP A 1 54 ? -10.981 -0.809 0.248 1.00 0.00 54 TRP A O 6
ATOM 6026 N N . LYS A 1 55 ? -9.545 -1.349 1.893 1.00 0.00 55 LYS A N 6
ATOM 6027 C CA . LYS A 1 55 ? -9.959 -2.746 1.945 1.00 0.00 55 LYS A CA 6
ATOM 6028 C C . LYS A 1 55 ? -11.369 -2.875 2.514 1.00 0.00 55 LYS A C 6
ATOM 6029 O O . LYS A 1 55 ? -12.225 -3.542 1.933 1.00 0.00 55 LYS A O 6
ATOM 6048 N N . LYS A 1 56 ? -11.603 -2.233 3.653 1.00 0.00 56 LYS A N 6
ATOM 6049 C CA . LYS A 1 56 ? -12.910 -2.273 4.300 1.00 0.00 56 LYS A CA 6
ATOM 6050 C C . LYS A 1 56 ? -13.851 -1.239 3.689 1.00 0.00 56 LYS A C 6
ATOM 6051 O O . LYS A 1 56 ? -14.015 -0.142 4.223 1.00 0.00 56 LYS A O 6
ATOM 6070 N N . THR A 1 57 ? -14.468 -1.597 2.568 1.00 0.00 57 THR A N 6
ATOM 6071 C CA . THR A 1 57 ? -15.393 -0.701 1.885 1.00 0.00 57 THR A CA 6
ATOM 6072 C C . THR A 1 57 ? -16.767 -1.343 1.730 1.00 0.00 57 THR A C 6
ATOM 6073 O O . THR A 1 57 ? -17.452 -1.131 0.730 1.00 0.00 57 THR A O 6
ATOM 6084 N N . SER A 1 58 ? -17.165 -2.127 2.727 1.00 0.00 58 SER A N 6
ATOM 6085 C CA . SER A 1 58 ? -18.457 -2.803 2.700 1.00 0.00 58 SER A CA 6
ATOM 6086 C C . SER A 1 58 ? -19.471 -2.070 3.573 1.00 0.00 58 SER A C 6
ATOM 6087 O O . SER A 1 58 ? -19.194 -1.745 4.727 1.00 0.00 58 SER A O 6
ATOM 6095 N N . GLY A 1 59 ? -20.650 -1.814 3.013 1.00 0.00 59 GLY A N 6
ATOM 6096 C CA . GLY A 1 59 ? -21.688 -1.123 3.754 1.00 0.00 59 GLY A CA 6
ATOM 6097 C C . GLY A 1 59 ? -22.345 -2.007 4.795 1.00 0.00 59 GLY A C 6
ATOM 6098 O O . GLY A 1 59 ? -22.185 -3.228 4.794 1.00 0.00 59 GLY A O 6
ATOM 6102 N N . PRO A 1 60 ? -23.103 -1.386 5.712 1.00 0.00 60 PRO A N 6
ATOM 6103 C CA . PRO A 1 60 ? -23.800 -2.106 6.781 1.00 0.00 60 PRO A CA 6
ATOM 6104 C C . PRO A 1 60 ? -24.955 -2.950 6.255 1.00 0.00 60 PRO A C 6
ATOM 6105 O O . PRO A 1 60 ? -25.244 -4.023 6.784 1.00 0.00 60 PRO A O 6
ATOM 6116 N N . SER A 1 61 ? -25.613 -2.459 5.209 1.00 0.00 61 SER A N 6
ATOM 6117 C CA . SER A 1 61 ? -26.740 -3.167 4.613 1.00 0.00 61 SER A CA 6
ATOM 6118 C C . SER A 1 61 ? -27.783 -3.515 5.670 1.00 0.00 61 SER A C 6
ATOM 6119 O O . SER A 1 61 ? -28.251 -4.651 5.746 1.00 0.00 61 SER A O 6
ATOM 6127 N N . SER A 1 62 ? -28.143 -2.528 6.485 1.00 0.00 62 SER A N 6
ATOM 6128 C CA . SER A 1 62 ? -29.129 -2.730 7.541 1.00 0.00 62 SER A CA 6
ATOM 6129 C C . SER A 1 62 ? -30.543 -2.737 6.970 1.00 0.00 62 SER A C 6
ATOM 6130 O O . SER A 1 62 ? -31.306 -1.790 7.159 1.00 0.00 62 SER A O 6
ATOM 6138 N N . GLY A 1 63 ? -30.887 -3.814 6.269 1.00 0.00 63 GLY A N 6
ATOM 6139 C CA . GLY A 1 63 ? -32.208 -3.925 5.680 1.00 0.00 63 GLY A CA 6
ATOM 6140 C C . GLY A 1 63 ? -32.251 -3.418 4.252 1.00 0.00 63 GLY A C 6
ATOM 6141 O O . GLY A 1 63 ? -33.200 -2.741 3.855 1.00 0.00 63 GLY A O 6
ATOM 6145 N N . GLY A 1 1 ? -9.250 -2.464 -12.333 1.00 0.00 1 GLY A N 7
ATOM 6146 C CA . GLY A 1 1 ? -9.130 -2.083 -13.728 1.00 0.00 1 GLY A CA 7
ATOM 6147 C C . GLY A 1 1 ? -10.273 -1.201 -14.190 1.00 0.00 1 GLY A C 7
ATOM 6148 O O . GLY A 1 1 ? -11.089 -1.612 -15.015 1.00 0.00 1 GLY A O 7
ATOM 6152 N N . SER A 1 2 ? -10.335 0.014 -13.654 1.00 0.00 2 SER A N 7
ATOM 6153 C CA . SER A 1 2 ? -11.390 0.954 -14.012 1.00 0.00 2 SER A CA 7
ATOM 6154 C C . SER A 1 2 ? -10.822 2.354 -14.225 1.00 0.00 2 SER A C 7
ATOM 6155 O O . SER A 1 2 ? -9.962 2.808 -13.470 1.00 0.00 2 SER A O 7
ATOM 6163 N N . SER A 1 3 ? -11.309 3.033 -15.258 1.00 0.00 3 SER A N 7
ATOM 6164 C CA . SER A 1 3 ? -10.848 4.380 -15.574 1.00 0.00 3 SER A CA 7
ATOM 6165 C C . SER A 1 3 ? -11.688 5.426 -14.847 1.00 0.00 3 SER A C 7
ATOM 6166 O O . SER A 1 3 ? -12.447 6.169 -15.468 1.00 0.00 3 SER A O 7
ATOM 6174 N N . GLY A 1 4 ? -11.547 5.476 -13.526 1.00 0.00 4 GLY A N 7
ATOM 6175 C CA . GLY A 1 4 ? -12.298 6.434 -12.735 1.00 0.00 4 GLY A CA 7
ATOM 6176 C C . GLY A 1 4 ? -12.383 6.039 -11.274 1.00 0.00 4 GLY A C 7
ATOM 6177 O O . GLY A 1 4 ? -12.649 4.881 -10.952 1.00 0.00 4 GLY A O 7
ATOM 6181 N N . SER A 1 5 ? -12.156 7.003 -10.388 1.00 0.00 5 SER A N 7
ATOM 6182 C CA . SER A 1 5 ? -12.203 6.749 -8.953 1.00 0.00 5 SER A CA 7
ATOM 6183 C C . SER A 1 5 ? -12.997 7.836 -8.235 1.00 0.00 5 SER A C 7
ATOM 6184 O O . SER A 1 5 ? -12.923 9.012 -8.590 1.00 0.00 5 SER A O 7
ATOM 6192 N N . SER A 1 6 ? -13.758 7.432 -7.222 1.00 0.00 6 SER A N 7
ATOM 6193 C CA . SER A 1 6 ? -14.570 8.370 -6.455 1.00 0.00 6 SER A CA 7
ATOM 6194 C C . SER A 1 6 ? -14.603 7.980 -4.980 1.00 0.00 6 SER A C 7
ATOM 6195 O O . SER A 1 6 ? -15.424 7.167 -4.560 1.00 0.00 6 SER A O 7
ATOM 6203 N N . GLY A 1 7 ? -13.701 8.568 -4.199 1.00 0.00 7 GLY A N 7
ATOM 6204 C CA . GLY A 1 7 ? -13.643 8.270 -2.780 1.00 0.00 7 GLY A CA 7
ATOM 6205 C C . GLY A 1 7 ? -13.183 9.457 -1.957 1.00 0.00 7 GLY A C 7
ATOM 6206 O O . GLY A 1 7 ? -13.935 10.411 -1.757 1.00 0.00 7 GLY A O 7
ATOM 6210 N N . ILE A 1 8 ? -11.945 9.397 -1.477 1.00 0.00 8 ILE A N 7
ATOM 6211 C CA . ILE A 1 8 ? -11.386 10.476 -0.671 1.00 0.00 8 ILE A CA 7
ATOM 6212 C C . ILE A 1 8 ? -10.061 10.962 -1.246 1.00 0.00 8 ILE A C 7
ATOM 6213 O O . ILE A 1 8 ? -9.021 10.333 -1.053 1.00 0.00 8 ILE A O 7
ATOM 6229 N N . GLU A 1 9 ? -10.106 12.087 -1.953 1.00 0.00 9 GLU A N 7
ATOM 6230 C CA . GLU A 1 9 ? -8.907 12.659 -2.556 1.00 0.00 9 GLU A CA 7
ATOM 6231 C C . GLU A 1 9 ? -8.466 13.912 -1.805 1.00 0.00 9 GLU A C 7
ATOM 6232 O O . GLU A 1 9 ? -7.927 14.847 -2.398 1.00 0.00 9 GLU A O 7
ATOM 6244 N N . LYS A 1 10 ? -8.698 13.924 -0.497 1.00 0.00 10 LYS A N 7
ATOM 6245 C CA . LYS A 1 10 ? -8.324 15.060 0.337 1.00 0.00 10 LYS A CA 7
ATOM 6246 C C . LYS A 1 10 ? -6.833 15.035 0.654 1.00 0.00 10 LYS A C 7
ATOM 6247 O O . LYS A 1 10 ? -6.103 15.972 0.326 1.00 0.00 10 LYS A O 7
ATOM 6266 N N . CYS A 1 11 ? -6.386 13.959 1.291 1.00 0.00 11 CYS A N 7
ATOM 6267 C CA . CYS A 1 11 ? -4.980 13.812 1.652 1.00 0.00 11 CYS A CA 7
ATOM 6268 C C . CYS A 1 11 ? -4.326 12.694 0.846 1.00 0.00 11 CYS A C 7
ATOM 6269 O O . CYS A 1 11 ? -3.427 12.009 1.334 1.00 0.00 11 CYS A O 7
ATOM 6277 N N . TRP A 1 12 ? -4.784 12.515 -0.387 1.00 0.00 12 TRP A N 7
ATOM 6278 C CA . TRP A 1 12 ? -4.245 11.479 -1.260 1.00 0.00 12 TRP A CA 7
ATOM 6279 C C . TRP A 1 12 ? -4.408 11.862 -2.727 1.00 0.00 12 TRP A C 7
ATOM 6280 O O . TRP A 1 12 ? -5.471 11.663 -3.317 1.00 0.00 12 TRP A O 7
ATOM 6301 N N . THR A 1 13 ? -3.350 12.415 -3.311 1.00 0.00 13 THR A N 7
ATOM 6302 C CA . THR A 1 13 ? -3.377 12.827 -4.709 1.00 0.00 13 THR A CA 7
ATOM 6303 C C . THR A 1 13 ? -3.413 11.619 -5.638 1.00 0.00 13 THR A C 7
ATOM 6304 O O . THR A 1 13 ? -3.105 10.500 -5.228 1.00 0.00 13 THR A O 7
ATOM 6315 N N . GLU A 1 14 ? -3.789 11.853 -6.891 1.00 0.00 14 GLU A N 7
ATOM 6316 C CA . GLU A 1 14 ? -3.864 10.782 -7.878 1.00 0.00 14 GLU A CA 7
ATOM 6317 C C . GLU A 1 14 ? -2.545 10.018 -7.954 1.00 0.00 14 GLU A C 7
ATOM 6318 O O . GLU A 1 14 ? -2.525 8.788 -7.915 1.00 0.00 14 GLU A O 7
ATOM 6330 N N . ASP A 1 15 ? -1.447 10.757 -8.063 1.00 0.00 15 ASP A N 7
ATOM 6331 C CA . ASP A 1 15 ? -0.123 10.151 -8.144 1.00 0.00 15 ASP A CA 7
ATOM 6332 C C . ASP A 1 15 ? 0.120 9.215 -6.964 1.00 0.00 15 ASP A C 7
ATOM 6333 O O . ASP A 1 15 ? 0.467 8.049 -7.147 1.00 0.00 15 ASP A O 7
ATOM 6342 N N . GLU A 1 16 ? -0.065 9.735 -5.755 1.00 0.00 16 GLU A N 7
ATOM 6343 C CA . GLU A 1 16 ? 0.136 8.945 -4.546 1.00 0.00 16 GLU A CA 7
ATOM 6344 C C . GLU A 1 16 ? -0.674 7.653 -4.599 1.00 0.00 16 GLU A C 7
ATOM 6345 O O . GLU A 1 16 ? -0.126 6.558 -4.468 1.00 0.00 16 GLU A O 7
ATOM 6357 N N . VAL A 1 17 ? -1.982 7.788 -4.793 1.00 0.00 17 VAL A N 7
ATOM 6358 C CA . VAL A 1 17 ? -2.868 6.633 -4.865 1.00 0.00 17 VAL A CA 7
ATOM 6359 C C . VAL A 1 17 ? -2.356 5.609 -5.872 1.00 0.00 17 VAL A C 7
ATOM 6360 O O . VAL A 1 17 ? -2.189 4.433 -5.548 1.00 0.00 17 VAL A O 7
ATOM 6373 N N . LYS A 1 18 ? -2.107 6.064 -7.095 1.00 0.00 18 LYS A N 7
ATOM 6374 C CA . LYS A 1 18 ? -1.612 5.189 -8.151 1.00 0.00 18 LYS A CA 7
ATOM 6375 C C . LYS A 1 18 ? -0.380 4.418 -7.686 1.00 0.00 18 LYS A C 7
ATOM 6376 O O . LYS A 1 18 ? -0.262 3.216 -7.925 1.00 0.00 18 LYS A O 7
ATOM 6395 N N . ARG A 1 19 ? 0.533 5.117 -7.020 1.00 0.00 19 ARG A N 7
ATOM 6396 C CA . ARG A 1 19 ? 1.755 4.497 -6.521 1.00 0.00 19 ARG A CA 7
ATOM 6397 C C . ARG A 1 19 ? 1.436 3.421 -5.487 1.00 0.00 19 ARG A C 7
ATOM 6398 O O . ARG A 1 19 ? 1.956 2.307 -5.555 1.00 0.00 19 ARG A O 7
ATOM 6419 N N . PHE A 1 20 ? 0.578 3.762 -4.531 1.00 0.00 20 PHE A N 7
ATOM 6420 C CA . PHE A 1 20 ? 0.191 2.826 -3.482 1.00 0.00 20 PHE A CA 7
ATOM 6421 C C . PHE A 1 20 ? -0.340 1.527 -4.081 1.00 0.00 20 PHE A C 7
ATOM 6422 O O . PHE A 1 20 ? 0.087 0.436 -3.703 1.00 0.00 20 PHE A O 7
ATOM 6439 N N . VAL A 1 21 ? -1.274 1.653 -5.019 1.00 0.00 21 VAL A N 7
ATOM 6440 C CA . VAL A 1 21 ? -1.863 0.490 -5.671 1.00 0.00 21 VAL A CA 7
ATOM 6441 C C . VAL A 1 21 ? -0.803 -0.326 -6.403 1.00 0.00 21 VAL A C 7
ATOM 6442 O O . VAL A 1 21 ? -0.718 -1.543 -6.241 1.00 0.00 21 VAL A O 7
ATOM 6455 N N . LYS A 1 22 ? 0.005 0.353 -7.210 1.00 0.00 22 LYS A N 7
ATOM 6456 C CA . LYS A 1 22 ? 1.062 -0.306 -7.967 1.00 0.00 22 LYS A CA 7
ATOM 6457 C C . LYS A 1 22 ? 2.006 -1.063 -7.038 1.00 0.00 22 LYS A C 7
ATOM 6458 O O . LYS A 1 22 ? 2.408 -2.189 -7.328 1.00 0.00 22 LYS A O 7
ATOM 6477 N N . GLY A 1 23 ? 2.355 -0.437 -5.918 1.00 0.00 23 GLY A N 7
ATOM 6478 C CA . GLY A 1 23 ? 3.247 -1.067 -4.963 1.00 0.00 23 GLY A CA 7
ATOM 6479 C C . GLY A 1 23 ? 2.595 -2.227 -4.238 1.00 0.00 23 GLY A C 7
ATOM 6480 O O . GLY A 1 23 ? 3.234 -3.250 -3.985 1.00 0.00 23 GLY A O 7
ATOM 6484 N N . LEU A 1 24 ? 1.320 -2.070 -3.900 1.00 0.00 24 LEU A N 7
ATOM 6485 C CA . LEU A 1 24 ? 0.580 -3.112 -3.197 1.00 0.00 24 LEU A CA 7
ATOM 6486 C C . LEU A 1 24 ? 0.344 -4.317 -4.103 1.00 0.00 24 LEU A C 7
ATOM 6487 O O . LEU A 1 24 ? 0.235 -5.449 -3.631 1.00 0.00 24 LEU A O 7
ATOM 6503 N N . ARG A 1 25 ? 0.269 -4.066 -5.406 1.00 0.00 25 ARG A N 7
ATOM 6504 C CA . ARG A 1 25 ? 0.048 -5.130 -6.377 1.00 0.00 25 ARG A CA 7
ATOM 6505 C C . ARG A 1 25 ? 1.373 -5.723 -6.846 1.00 0.00 25 ARG A C 7
ATOM 6506 O O . ARG A 1 25 ? 1.441 -6.892 -7.225 1.00 0.00 25 ARG A O 7
ATOM 6527 N N . GLN A 1 26 ? 2.423 -4.908 -6.817 1.00 0.00 26 GLN A N 7
ATOM 6528 C CA . GLN A 1 26 ? 3.746 -5.353 -7.241 1.00 0.00 26 GLN A CA 7
ATOM 6529 C C . GLN A 1 26 ? 4.466 -6.073 -6.106 1.00 0.00 26 GLN A C 7
ATOM 6530 O O . GLN A 1 26 ? 4.836 -7.240 -6.234 1.00 0.00 26 GLN A O 7
ATOM 6544 N N . TYR A 1 27 ? 4.663 -5.370 -4.996 1.00 0.00 27 TYR A N 7
ATOM 6545 C CA . TYR A 1 27 ? 5.343 -5.942 -3.840 1.00 0.00 27 TYR A CA 7
ATOM 6546 C C . TYR A 1 27 ? 4.403 -6.845 -3.047 1.00 0.00 27 TYR A C 7
ATOM 6547 O O . TYR A 1 27 ? 4.512 -8.069 -3.096 1.00 0.00 27 TYR A O 7
ATOM 6565 N N . GLY A 1 28 ? 3.477 -6.230 -2.316 1.00 0.00 28 GLY A N 7
ATOM 6566 C CA . GLY A 1 28 ? 2.530 -6.992 -1.524 1.00 0.00 28 GLY A CA 7
ATOM 6567 C C . GLY A 1 28 ? 2.349 -6.421 -0.131 1.00 0.00 28 GLY A C 7
ATOM 6568 O O . GLY A 1 28 ? 1.776 -5.345 0.038 1.00 0.00 28 GLY A O 7
ATOM 6572 N N . LYS A 1 29 ? 2.836 -7.145 0.871 1.00 0.00 29 LYS A N 7
ATOM 6573 C CA . LYS A 1 29 ? 2.725 -6.706 2.257 1.00 0.00 29 LYS A CA 7
ATOM 6574 C C . LYS A 1 29 ? 4.081 -6.264 2.798 1.00 0.00 29 LYS A C 7
ATOM 6575 O O . LYS A 1 29 ? 4.709 -6.976 3.581 1.00 0.00 29 LYS A O 7
ATOM 6594 N N . ASN A 1 30 ? 4.526 -5.085 2.376 1.00 0.00 30 ASN A N 7
ATOM 6595 C CA . ASN A 1 30 ? 5.807 -4.548 2.820 1.00 0.00 30 ASN A CA 7
ATOM 6596 C C . ASN A 1 30 ? 5.824 -3.026 2.718 1.00 0.00 30 ASN A C 7
ATOM 6597 O O . ASN A 1 30 ? 6.722 -2.444 2.110 1.00 0.00 30 ASN A O 7
ATOM 6608 N N . PHE A 1 31 ? 4.825 -2.388 3.319 1.00 0.00 31 PHE A N 7
ATOM 6609 C CA . PHE A 1 31 ? 4.724 -0.933 3.296 1.00 0.00 31 PHE A CA 7
ATOM 6610 C C . PHE A 1 31 ? 6.028 -0.290 3.759 1.00 0.00 31 PHE A C 7
ATOM 6611 O O . PHE A 1 31 ? 6.378 0.809 3.331 1.00 0.00 31 PHE A O 7
ATOM 6628 N N . PHE A 1 32 ? 6.743 -0.984 4.638 1.00 0.00 32 PHE A N 7
ATOM 6629 C CA . PHE A 1 32 ? 8.008 -0.482 5.162 1.00 0.00 32 PHE A CA 7
ATOM 6630 C C . PHE A 1 32 ? 8.959 -0.113 4.027 1.00 0.00 32 PHE A C 7
ATOM 6631 O O . PHE A 1 32 ? 9.610 0.931 4.063 1.00 0.00 32 PHE A O 7
ATOM 6648 N N . ARG A 1 33 ? 9.033 -0.977 3.020 1.00 0.00 33 ARG A N 7
ATOM 6649 C CA . ARG A 1 33 ? 9.904 -0.744 1.875 1.00 0.00 33 ARG A CA 7
ATOM 6650 C C . ARG A 1 33 ? 9.145 -0.053 0.746 1.00 0.00 33 ARG A C 7
ATOM 6651 O O . ARG A 1 33 ? 9.648 0.890 0.134 1.00 0.00 33 ARG A O 7
ATOM 6672 N N . ILE A 1 34 ? 7.934 -0.527 0.477 1.00 0.00 34 ILE A N 7
ATOM 6673 C CA . ILE A 1 34 ? 7.106 0.046 -0.577 1.00 0.00 34 ILE A CA 7
ATOM 6674 C C . ILE A 1 34 ? 6.986 1.558 -0.421 1.00 0.00 34 ILE A C 7
ATOM 6675 O O . ILE A 1 34 ? 7.014 2.297 -1.405 1.00 0.00 34 ILE A O 7
ATOM 6691 N N . ARG A 1 35 ? 6.855 2.010 0.821 1.00 0.00 35 ARG A N 7
ATOM 6692 C CA . ARG A 1 35 ? 6.731 3.435 1.107 1.00 0.00 35 ARG A CA 7
ATOM 6693 C C . ARG A 1 35 ? 8.070 4.143 0.926 1.00 0.00 35 ARG A C 7
ATOM 6694 O O . ARG A 1 35 ? 8.135 5.242 0.374 1.00 0.00 35 ARG A O 7
ATOM 6715 N N . LYS A 1 36 ? 9.138 3.507 1.395 1.00 0.00 36 LYS A N 7
ATOM 6716 C CA . LYS A 1 36 ? 10.477 4.075 1.286 1.00 0.00 36 LYS A CA 7
ATOM 6717 C C . LYS A 1 36 ? 10.847 4.318 -0.174 1.00 0.00 36 LYS A C 7
ATOM 6718 O O . LYS A 1 36 ? 11.691 5.161 -0.477 1.00 0.00 36 LYS A O 7
ATOM 6737 N N . GLU A 1 37 ? 10.210 3.574 -1.073 1.00 0.00 37 GLU A N 7
ATOM 6738 C CA . GLU A 1 37 ? 10.473 3.710 -2.501 1.00 0.00 37 GLU A CA 7
ATOM 6739 C C . GLU A 1 37 ? 9.392 4.549 -3.176 1.00 0.00 37 GLU A C 7
ATOM 6740 O O . GLU A 1 37 ? 9.659 5.268 -4.140 1.00 0.00 37 GLU A O 7
ATOM 6752 N N . LEU A 1 38 ? 8.170 4.452 -2.663 1.00 0.00 38 LEU A N 7
ATOM 6753 C CA . LEU A 1 38 ? 7.047 5.201 -3.215 1.00 0.00 38 LEU A CA 7
ATOM 6754 C C . LEU A 1 38 ? 6.936 6.576 -2.564 1.00 0.00 38 LEU A C 7
ATOM 6755 O O . LEU A 1 38 ? 7.280 7.592 -3.170 1.00 0.00 38 LEU A O 7
ATOM 6771 N N . LEU A 1 39 ? 6.455 6.601 -1.326 1.00 0.00 39 LEU A N 7
ATOM 6772 C CA . LEU A 1 39 ? 6.301 7.851 -0.590 1.00 0.00 39 LEU A CA 7
ATOM 6773 C C . LEU A 1 39 ? 7.141 7.841 0.683 1.00 0.00 39 LEU A C 7
ATOM 6774 O O . LEU A 1 39 ? 6.626 7.718 1.795 1.00 0.00 39 LEU A O 7
ATOM 6790 N N . PRO A 1 40 ? 8.466 7.975 0.520 1.00 0.00 40 PRO A N 7
ATOM 6791 C CA . PRO A 1 40 ? 9.405 7.988 1.645 1.00 0.00 40 PRO A CA 7
ATOM 6792 C C . PRO A 1 40 ? 9.282 9.251 2.489 1.00 0.00 40 PRO A C 7
ATOM 6793 O O . PRO A 1 40 ? 9.760 9.302 3.621 1.00 0.00 40 PRO A O 7
ATOM 6804 N N . ASN A 1 41 ? 8.637 10.271 1.930 1.00 0.00 41 ASN A N 7
ATOM 6805 C CA . ASN A 1 41 ? 8.452 11.535 2.632 1.00 0.00 41 ASN A CA 7
ATOM 6806 C C . ASN A 1 41 ? 7.071 11.601 3.278 1.00 0.00 41 ASN A C 7
ATOM 6807 O O . ASN A 1 41 ? 6.509 12.682 3.459 1.00 0.00 41 ASN A O 7
ATOM 6818 N N . LYS A 1 42 ? 6.530 10.439 3.624 1.00 0.00 42 LYS A N 7
ATOM 6819 C CA . LYS A 1 42 ? 5.216 10.362 4.251 1.00 0.00 42 LYS A CA 7
ATOM 6820 C C . LYS A 1 42 ? 5.274 9.548 5.540 1.00 0.00 42 LYS A C 7
ATOM 6821 O O . LYS A 1 42 ? 6.348 9.124 5.968 1.00 0.00 42 LYS A O 7
ATOM 6840 N N . GLU A 1 43 ? 4.114 9.331 6.151 1.00 0.00 43 GLU A N 7
ATOM 6841 C CA . GLU A 1 43 ? 4.035 8.566 7.390 1.00 0.00 43 GLU A CA 7
ATOM 6842 C C . GLU A 1 43 ? 3.309 7.242 7.167 1.00 0.00 43 GLU A C 7
ATOM 6843 O O . GLU A 1 43 ? 2.259 7.197 6.526 1.00 0.00 43 GLU A O 7
ATOM 6855 N N . THR A 1 44 ? 3.878 6.165 7.700 1.00 0.00 44 THR A N 7
ATOM 6856 C CA . THR A 1 44 ? 3.288 4.840 7.558 1.00 0.00 44 THR A CA 7
ATOM 6857 C C . THR A 1 44 ? 1.822 4.843 7.978 1.00 0.00 44 THR A C 7
ATOM 6858 O O . THR A 1 44 ? 1.005 4.114 7.419 1.00 0.00 44 THR A O 7
ATOM 6869 N N . GLY A 1 45 ? 1.497 5.670 8.967 1.00 0.00 45 GLY A N 7
ATOM 6870 C CA . GLY A 1 45 ? 0.129 5.752 9.445 1.00 0.00 45 GLY A CA 7
ATOM 6871 C C . GLY A 1 45 ? -0.861 6.013 8.328 1.00 0.00 45 GLY A C 7
ATOM 6872 O O . GLY A 1 45 ? -1.977 5.496 8.346 1.00 0.00 45 GLY A O 7
ATOM 6876 N N . GLU A 1 46 ? -0.452 6.819 7.353 1.00 0.00 46 GLU A N 7
ATOM 6877 C CA . GLU A 1 46 ? -1.313 7.148 6.223 1.00 0.00 46 GLU A CA 7
ATOM 6878 C C . GLU A 1 46 ? -1.562 5.921 5.352 1.00 0.00 46 GLU A C 7
ATOM 6879 O O . GLU A 1 46 ? -2.696 5.646 4.956 1.00 0.00 46 GLU A O 7
ATOM 6891 N N . LEU A 1 47 ? -0.496 5.186 5.057 1.00 0.00 47 LEU A N 7
ATOM 6892 C CA . LEU A 1 47 ? -0.597 3.987 4.232 1.00 0.00 47 LEU A CA 7
ATOM 6893 C C . LEU A 1 47 ? -1.458 2.928 4.914 1.00 0.00 47 LEU A C 7
ATOM 6894 O O . LEU A 1 47 ? -2.345 2.341 4.293 1.00 0.00 47 LEU A O 7
ATOM 6910 N N . ILE A 1 48 ? -1.192 2.691 6.194 1.00 0.00 48 ILE A N 7
ATOM 6911 C CA . ILE A 1 48 ? -1.945 1.706 6.961 1.00 0.00 48 ILE A CA 7
ATOM 6912 C C . ILE A 1 48 ? -3.425 2.067 7.017 1.00 0.00 48 ILE A C 7
ATOM 6913 O O . ILE A 1 48 ? -4.287 1.263 6.660 1.00 0.00 48 ILE A O 7
ATOM 6929 N N . THR A 1 49 ? -3.715 3.285 7.466 1.00 0.00 49 THR A N 7
ATOM 6930 C CA . THR A 1 49 ? -5.091 3.754 7.569 1.00 0.00 49 THR A CA 7
ATOM 6931 C C . THR A 1 49 ? -5.795 3.693 6.218 1.00 0.00 49 THR A C 7
ATOM 6932 O O . THR A 1 49 ? -6.898 3.160 6.105 1.00 0.00 49 THR A O 7
ATOM 6943 N N . PHE A 1 50 ? -5.149 4.243 5.195 1.00 0.00 50 PHE A N 7
ATOM 6944 C CA . PHE A 1 50 ? -5.714 4.252 3.850 1.00 0.00 50 PHE A CA 7
ATOM 6945 C C . PHE A 1 50 ? -5.999 2.832 3.371 1.00 0.00 50 PHE A C 7
ATOM 6946 O O . PHE A 1 50 ? -7.020 2.574 2.733 1.00 0.00 50 PHE A O 7
ATOM 6963 N N . TYR A 1 51 ? -5.090 1.915 3.682 1.00 0.00 51 TYR A N 7
ATOM 6964 C CA . TYR A 1 51 ? -5.241 0.521 3.282 1.00 0.00 51 TYR A CA 7
ATOM 6965 C C . TYR A 1 51 ? -6.433 -0.122 3.985 1.00 0.00 51 TYR A C 7
ATOM 6966 O O . TYR A 1 51 ? -7.196 -0.873 3.378 1.00 0.00 51 TYR A O 7
ATOM 6984 N N . TYR A 1 52 ? -6.586 0.180 5.270 1.00 0.00 52 TYR A N 7
ATOM 6985 C CA . TYR A 1 52 ? -7.683 -0.369 6.058 1.00 0.00 52 TYR A CA 7
ATOM 6986 C C . TYR A 1 52 ? -9.030 0.096 5.514 1.00 0.00 52 TYR A C 7
ATOM 6987 O O . TYR A 1 52 ? -9.903 -0.717 5.209 1.00 0.00 52 TYR A O 7
ATOM 7005 N N . TYR A 1 53 ? -9.192 1.409 5.395 1.00 0.00 53 TYR A N 7
ATOM 7006 C CA . TYR A 1 53 ? -10.433 1.983 4.890 1.00 0.00 53 TYR A CA 7
ATOM 7007 C C . TYR A 1 53 ? -10.692 1.543 3.452 1.00 0.00 53 TYR A C 7
ATOM 7008 O O . TYR A 1 53 ? -11.834 1.303 3.061 1.00 0.00 53 TYR A O 7
ATOM 7026 N N . TRP A 1 54 ? -9.623 1.438 2.671 1.00 0.00 54 TRP A N 7
ATOM 7027 C CA . TRP A 1 54 ? -9.733 1.026 1.276 1.00 0.00 54 TRP A CA 7
ATOM 7028 C C . TRP A 1 54 ? -10.208 -0.420 1.172 1.00 0.00 54 TRP A C 7
ATOM 7029 O O . TRP A 1 54 ? -11.064 -0.745 0.349 1.00 0.00 54 TRP A O 7
ATOM 7050 N N . LYS A 1 55 ? -9.647 -1.284 2.011 1.00 0.00 55 LYS A N 7
ATOM 7051 C CA . LYS A 1 55 ? -10.014 -2.695 2.015 1.00 0.00 55 LYS A CA 7
ATOM 7052 C C . LYS A 1 55 ? -11.509 -2.868 2.265 1.00 0.00 55 LYS A C 7
ATOM 7053 O O . LYS A 1 55 ? -12.109 -3.857 1.845 1.00 0.00 55 LYS A O 7
ATOM 7072 N N . LYS A 1 56 ? -12.105 -1.898 2.950 1.00 0.00 56 LYS A N 7
ATOM 7073 C CA . LYS A 1 56 ? -13.531 -1.941 3.254 1.00 0.00 56 LYS A CA 7
ATOM 7074 C C . LYS A 1 56 ? -14.362 -1.813 1.982 1.00 0.00 56 LYS A C 7
ATOM 7075 O O . LYS A 1 56 ? -15.252 -2.624 1.724 1.00 0.00 56 LYS A O 7
ATOM 7094 N N . THR A 1 57 ? -14.066 -0.789 1.187 1.00 0.00 57 THR A N 7
ATOM 7095 C CA . THR A 1 57 ? -14.786 -0.555 -0.058 1.00 0.00 57 THR A CA 7
ATOM 7096 C C . THR A 1 57 ? -13.970 -1.016 -1.260 1.00 0.00 57 THR A C 7
ATOM 7097 O O . THR A 1 57 ? -13.073 -0.311 -1.721 1.00 0.00 57 THR A O 7
ATOM 7108 N N . SER A 1 58 ? -14.288 -2.204 -1.764 1.00 0.00 58 SER A N 7
ATOM 7109 C CA . SER A 1 58 ? -13.581 -2.762 -2.912 1.00 0.00 58 SER A CA 7
ATOM 7110 C C . SER A 1 58 ? -14.412 -3.848 -3.587 1.00 0.00 58 SER A C 7
ATOM 7111 O O . SER A 1 58 ? -14.340 -5.020 -3.218 1.00 0.00 58 SER A O 7
ATOM 7119 N N . GLY A 1 59 ? -15.202 -3.450 -4.579 1.00 0.00 59 GLY A N 7
ATOM 7120 C CA . GLY A 1 59 ? -16.037 -4.401 -5.290 1.00 0.00 59 GLY A CA 7
ATOM 7121 C C . GLY A 1 59 ? -17.259 -3.751 -5.908 1.00 0.00 59 GLY A C 7
ATOM 7122 O O . GLY A 1 59 ? -17.518 -2.562 -5.720 1.00 0.00 59 GLY A O 7
ATOM 7126 N N . PRO A 1 60 ? -18.035 -4.540 -6.665 1.00 0.00 60 PRO A N 7
ATOM 7127 C CA . PRO A 1 60 ? -19.249 -4.056 -7.329 1.00 0.00 60 PRO A CA 7
ATOM 7128 C C . PRO A 1 60 ? -20.365 -3.744 -6.338 1.00 0.00 60 PRO A C 7
ATOM 7129 O O . PRO A 1 60 ? -21.288 -4.538 -6.158 1.00 0.00 60 PRO A O 7
ATOM 7140 N N . SER A 1 61 ? -20.275 -2.582 -5.699 1.00 0.00 61 SER A N 7
ATOM 7141 C CA . SER A 1 61 ? -21.277 -2.166 -4.724 1.00 0.00 61 SER A CA 7
ATOM 7142 C C . SER A 1 61 ? -21.612 -0.687 -4.886 1.00 0.00 61 SER A C 7
ATOM 7143 O O . SER A 1 61 ? -20.837 0.184 -4.488 1.00 0.00 61 SER A O 7
ATOM 7151 N N . SER A 1 62 ? -22.771 -0.410 -5.474 1.00 0.00 62 SER A N 7
ATOM 7152 C CA . SER A 1 62 ? -23.208 0.964 -5.693 1.00 0.00 62 SER A CA 7
ATOM 7153 C C . SER A 1 62 ? -24.606 1.186 -5.124 1.00 0.00 62 SER A C 7
ATOM 7154 O O . SER A 1 62 ? -25.595 1.179 -5.856 1.00 0.00 62 SER A O 7
ATOM 7162 N N . GLY A 1 63 ? -24.680 1.385 -3.811 1.00 0.00 63 GLY A N 7
ATOM 7163 C CA . GLY A 1 63 ? -25.960 1.606 -3.165 1.00 0.00 63 GLY A CA 7
ATOM 7164 C C . GLY A 1 63 ? -25.911 2.735 -2.154 1.00 0.00 63 GLY A C 7
ATOM 7165 O O . GLY A 1 63 ? -26.712 3.667 -2.216 1.00 0.00 63 GLY A O 7
ATOM 7169 N N . GLY A 1 1 ? -15.037 17.166 -13.615 1.00 0.00 1 GLY A N 8
ATOM 7170 C CA . GLY A 1 1 ? -14.017 17.657 -12.707 1.00 0.00 1 GLY A CA 8
ATOM 7171 C C . GLY A 1 1 ? -14.100 19.156 -12.497 1.00 0.00 1 GLY A C 8
ATOM 7172 O O . GLY A 1 1 ? -14.682 19.621 -11.518 1.00 0.00 1 GLY A O 8
ATOM 7176 N N . SER A 1 2 ? -13.513 19.913 -13.419 1.00 0.00 2 SER A N 8
ATOM 7177 C CA . SER A 1 2 ? -13.518 21.369 -13.328 1.00 0.00 2 SER A CA 8
ATOM 7178 C C . SER A 1 2 ? -12.892 21.833 -12.016 1.00 0.00 2 SER A C 8
ATOM 7179 O O . SER A 1 2 ? -13.576 21.964 -11.001 1.00 0.00 2 SER A O 8
ATOM 7187 N N . SER A 1 3 ? -11.586 22.081 -12.046 1.00 0.00 3 SER A N 8
ATOM 7188 C CA . SER A 1 3 ? -10.866 22.527 -10.860 1.00 0.00 3 SER A CA 8
ATOM 7189 C C . SER A 1 3 ? -11.196 23.981 -10.538 1.00 0.00 3 SER A C 8
ATOM 7190 O O . SER A 1 3 ? -11.159 24.846 -11.413 1.00 0.00 3 SER A O 8
ATOM 7198 N N . GLY A 1 4 ? -11.519 24.243 -9.276 1.00 0.00 4 GLY A N 8
ATOM 7199 C CA . GLY A 1 4 ? -11.851 25.593 -8.860 1.00 0.00 4 GLY A CA 8
ATOM 7200 C C . GLY A 1 4 ? -11.687 25.797 -7.367 1.00 0.00 4 GLY A C 8
ATOM 7201 O O . GLY A 1 4 ? -12.603 26.268 -6.693 1.00 0.00 4 GLY A O 8
ATOM 7205 N N . SER A 1 5 ? -10.517 25.440 -6.847 1.00 0.00 5 SER A N 8
ATOM 7206 C CA . SER A 1 5 ? -10.238 25.581 -5.423 1.00 0.00 5 SER A CA 8
ATOM 7207 C C . SER A 1 5 ? -11.203 24.738 -4.594 1.00 0.00 5 SER A C 8
ATOM 7208 O O . SER A 1 5 ? -12.185 24.209 -5.113 1.00 0.00 5 SER A O 8
ATOM 7216 N N . SER A 1 6 ? -10.914 24.618 -3.303 1.00 0.00 6 SER A N 8
ATOM 7217 C CA . SER A 1 6 ? -11.752 23.837 -2.401 1.00 0.00 6 SER A CA 8
ATOM 7218 C C . SER A 1 6 ? -11.686 24.390 -0.981 1.00 0.00 6 SER A C 8
ATOM 7219 O O . SER A 1 6 ? -11.121 25.457 -0.744 1.00 0.00 6 SER A O 8
ATOM 7227 N N . GLY A 1 7 ? -12.268 23.654 -0.038 1.00 0.00 7 GLY A N 8
ATOM 7228 C CA . GLY A 1 7 ? -12.264 24.087 1.348 1.00 0.00 7 GLY A CA 8
ATOM 7229 C C . GLY A 1 7 ? -12.336 22.924 2.318 1.00 0.00 7 GLY A C 8
ATOM 7230 O O . GLY A 1 7 ? -12.770 23.086 3.459 1.00 0.00 7 GLY A O 8
ATOM 7234 N N . ILE A 1 8 ? -11.912 21.750 1.864 1.00 0.00 8 ILE A N 8
ATOM 7235 C CA . ILE A 1 8 ? -11.931 20.556 2.700 1.00 0.00 8 ILE A CA 8
ATOM 7236 C C . ILE A 1 8 ? -10.620 19.785 2.588 1.00 0.00 8 ILE A C 8
ATOM 7237 O O . ILE A 1 8 ? -9.782 20.088 1.740 1.00 0.00 8 ILE A O 8
ATOM 7253 N N . GLU A 1 9 ? -10.451 18.787 3.450 1.00 0.00 9 GLU A N 8
ATOM 7254 C CA . GLU A 1 9 ? -9.242 17.973 3.447 1.00 0.00 9 GLU A CA 8
ATOM 7255 C C . GLU A 1 9 ? -9.484 16.642 2.741 1.00 0.00 9 GLU A C 8
ATOM 7256 O O . GLU A 1 9 ? -10.409 15.905 3.080 1.00 0.00 9 GLU A O 8
ATOM 7268 N N . LYS A 1 10 ? -8.645 16.342 1.754 1.00 0.00 10 LYS A N 8
ATOM 7269 C CA . LYS A 1 10 ? -8.766 15.101 0.999 1.00 0.00 10 LYS A CA 8
ATOM 7270 C C . LYS A 1 10 ? -7.491 14.270 1.111 1.00 0.00 10 LYS A C 8
ATOM 7271 O O . LYS A 1 10 ? -7.542 13.074 1.403 1.00 0.00 10 LYS A O 8
ATOM 7290 N N . CYS A 1 11 ? -6.351 14.910 0.878 1.00 0.00 11 CYS A N 8
ATOM 7291 C CA . CYS A 1 11 ? -5.063 14.230 0.953 1.00 0.00 11 CYS A CA 8
ATOM 7292 C C . CYS A 1 11 ? -4.984 13.099 -0.068 1.00 0.00 11 CYS A C 8
ATOM 7293 O O . CYS A 1 11 ? -5.971 12.780 -0.732 1.00 0.00 11 CYS A O 8
ATOM 7301 N N . TRP A 1 12 ? -3.806 12.500 -0.189 1.00 0.00 12 TRP A N 8
ATOM 7302 C CA . TRP A 1 12 ? -3.598 11.406 -1.131 1.00 0.00 12 TRP A CA 8
ATOM 7303 C C . TRP A 1 12 ? -3.934 11.841 -2.553 1.00 0.00 12 TRP A C 8
ATOM 7304 O O . TRP A 1 12 ? -5.081 11.742 -2.990 1.00 0.00 12 TRP A O 8
ATOM 7325 N N . THR A 1 13 ? -2.926 12.324 -3.274 1.00 0.00 13 THR A N 8
ATOM 7326 C CA . THR A 1 13 ? -3.115 12.775 -4.646 1.00 0.00 13 THR A CA 8
ATOM 7327 C C . THR A 1 13 ? -3.171 11.595 -5.610 1.00 0.00 13 THR A C 8
ATOM 7328 O O . THR A 1 13 ? -3.053 10.441 -5.200 1.00 0.00 13 THR A O 8
ATOM 7339 N N . GLU A 1 14 ? -3.350 11.893 -6.893 1.00 0.00 14 GLU A N 8
ATOM 7340 C CA . GLU A 1 14 ? -3.421 10.855 -7.915 1.00 0.00 14 GLU A CA 8
ATOM 7341 C C . GLU A 1 14 ? -2.155 10.004 -7.915 1.00 0.00 14 GLU A C 8
ATOM 7342 O O . GLU A 1 14 ? -2.220 8.774 -7.931 1.00 0.00 14 GLU A O 8
ATOM 7354 N N . ASP A 1 15 ? -1.003 10.666 -7.898 1.00 0.00 15 ASP A N 8
ATOM 7355 C CA . ASP A 1 15 ? 0.279 9.972 -7.895 1.00 0.00 15 ASP A CA 8
ATOM 7356 C C . ASP A 1 15 ? 0.388 9.037 -6.694 1.00 0.00 15 ASP A C 8
ATOM 7357 O O . ASP A 1 15 ? 0.788 7.881 -6.830 1.00 0.00 15 ASP A O 8
ATOM 7366 N N . GLU A 1 16 ? 0.031 9.547 -5.519 1.00 0.00 16 GLU A N 8
ATOM 7367 C CA . GLU A 1 16 ? 0.092 8.758 -4.295 1.00 0.00 16 GLU A CA 8
ATOM 7368 C C . GLU A 1 16 ? -0.813 7.533 -4.392 1.00 0.00 16 GLU A C 8
ATOM 7369 O O . GLU A 1 16 ? -0.461 6.448 -3.929 1.00 0.00 16 GLU A O 8
ATOM 7381 N N . VAL A 1 17 ? -1.983 7.715 -4.997 1.00 0.00 17 VAL A N 8
ATOM 7382 C CA . VAL A 1 17 ? -2.939 6.626 -5.156 1.00 0.00 17 VAL A CA 8
ATOM 7383 C C . VAL A 1 17 ? -2.411 5.567 -6.116 1.00 0.00 17 VAL A C 8
ATOM 7384 O O . VAL A 1 17 ? -2.205 4.414 -5.736 1.00 0.00 17 VAL A O 8
ATOM 7397 N N . LYS A 1 18 ? -2.193 5.965 -7.365 1.00 0.00 18 LYS A N 8
ATOM 7398 C CA . LYS A 1 18 ? -1.687 5.051 -8.382 1.00 0.00 18 LYS A CA 8
ATOM 7399 C C . LYS A 1 18 ? -0.427 4.341 -7.897 1.00 0.00 18 LYS A C 8
ATOM 7400 O O . LYS A 1 18 ? -0.205 3.170 -8.207 1.00 0.00 18 LYS A O 8
ATOM 7419 N N . ARG A 1 19 ? 0.394 5.056 -7.135 1.00 0.00 19 ARG A N 8
ATOM 7420 C CA . ARG A 1 19 ? 1.631 4.493 -6.607 1.00 0.00 19 ARG A CA 8
ATOM 7421 C C . ARG A 1 19 ? 1.337 3.402 -5.580 1.00 0.00 19 ARG A C 8
ATOM 7422 O O . ARG A 1 19 ? 1.804 2.271 -5.711 1.00 0.00 19 ARG A O 8
ATOM 7443 N N . PHE A 1 20 ? 0.561 3.751 -4.560 1.00 0.00 20 PHE A N 8
ATOM 7444 C CA . PHE A 1 20 ? 0.207 2.803 -3.510 1.00 0.00 20 PHE A CA 8
ATOM 7445 C C . PHE A 1 20 ? -0.364 1.520 -4.106 1.00 0.00 20 PHE A C 8
ATOM 7446 O O . PHE A 1 20 ? -0.001 0.417 -3.697 1.00 0.00 20 PHE A O 8
ATOM 7463 N N . VAL A 1 21 ? -1.261 1.672 -5.076 1.00 0.00 21 VAL A N 8
ATOM 7464 C CA . VAL A 1 21 ? -1.882 0.527 -5.730 1.00 0.00 21 VAL A CA 8
ATOM 7465 C C . VAL A 1 21 ? -0.852 -0.292 -6.499 1.00 0.00 21 VAL A C 8
ATOM 7466 O O . VAL A 1 21 ? -0.799 -1.516 -6.377 1.00 0.00 21 VAL A O 8
ATOM 7479 N N . LYS A 1 22 ? -0.033 0.391 -7.292 1.00 0.00 22 LYS A N 8
ATOM 7480 C CA . LYS A 1 22 ? 0.998 -0.272 -8.081 1.00 0.00 22 LYS A CA 8
ATOM 7481 C C . LYS A 1 22 ? 1.937 -1.074 -7.185 1.00 0.00 22 LYS A C 8
ATOM 7482 O O . LYS A 1 22 ? 2.196 -2.250 -7.437 1.00 0.00 22 LYS A O 8
ATOM 7501 N N . GLY A 1 23 ? 2.443 -0.430 -6.138 1.00 0.00 23 GLY A N 8
ATOM 7502 C CA . GLY A 1 23 ? 3.346 -1.099 -5.221 1.00 0.00 23 GLY A CA 8
ATOM 7503 C C . GLY A 1 23 ? 2.671 -2.222 -4.458 1.00 0.00 23 GLY A C 8
ATOM 7504 O O . GLY A 1 23 ? 3.291 -3.245 -4.166 1.00 0.00 23 GLY A O 8
ATOM 7508 N N . LEU A 1 24 ? 1.397 -2.031 -4.133 1.00 0.00 24 LEU A N 8
ATOM 7509 C CA . LEU A 1 24 ? 0.637 -3.035 -3.397 1.00 0.00 24 LEU A CA 8
ATOM 7510 C C . LEU A 1 24 ? 0.457 -4.300 -4.230 1.00 0.00 24 LEU A C 8
ATOM 7511 O O . LEU A 1 24 ? 0.548 -5.414 -3.713 1.00 0.00 24 LEU A O 8
ATOM 7527 N N . ARG A 1 25 ? 0.204 -4.121 -5.522 1.00 0.00 25 ARG A N 8
ATOM 7528 C CA . ARG A 1 25 ? 0.012 -5.248 -6.427 1.00 0.00 25 ARG A CA 8
ATOM 7529 C C . ARG A 1 25 ? 1.355 -5.808 -6.888 1.00 0.00 25 ARG A C 8
ATOM 7530 O O . ARG A 1 25 ? 1.468 -6.993 -7.200 1.00 0.00 25 ARG A O 8
ATOM 7551 N N . GLN A 1 26 ? 2.367 -4.948 -6.930 1.00 0.00 26 GLN A N 8
ATOM 7552 C CA . GLN A 1 26 ? 3.700 -5.358 -7.354 1.00 0.00 26 GLN A CA 8
ATOM 7553 C C . GLN A 1 26 ? 4.411 -6.128 -6.247 1.00 0.00 26 GLN A C 8
ATOM 7554 O O . GLN A 1 26 ? 4.783 -7.288 -6.424 1.00 0.00 26 GLN A O 8
ATOM 7568 N N . TYR A 1 27 ? 4.597 -5.476 -5.105 1.00 0.00 27 TYR A N 8
ATOM 7569 C CA . TYR A 1 27 ? 5.266 -6.098 -3.969 1.00 0.00 27 TYR A CA 8
ATOM 7570 C C . TYR A 1 27 ? 4.299 -6.976 -3.181 1.00 0.00 27 TYR A C 8
ATOM 7571 O O . TYR A 1 27 ? 4.400 -8.202 -3.198 1.00 0.00 27 TYR A O 8
ATOM 7589 N N . GLY A 1 28 ? 3.359 -6.337 -2.490 1.00 0.00 28 GLY A N 8
ATOM 7590 C CA . GLY A 1 28 ? 2.386 -7.074 -1.705 1.00 0.00 28 GLY A CA 8
ATOM 7591 C C . GLY A 1 28 ? 2.200 -6.493 -0.318 1.00 0.00 28 GLY A C 8
ATOM 7592 O O . GLY A 1 28 ? 1.586 -5.438 -0.155 1.00 0.00 28 GLY A O 8
ATOM 7596 N N . LYS A 1 29 ? 2.730 -7.182 0.687 1.00 0.00 29 LYS A N 8
ATOM 7597 C CA . LYS A 1 29 ? 2.620 -6.730 2.068 1.00 0.00 29 LYS A CA 8
ATOM 7598 C C . LYS A 1 29 ? 3.982 -6.310 2.613 1.00 0.00 29 LYS A C 8
ATOM 7599 O O . LYS A 1 29 ? 4.623 -7.059 3.349 1.00 0.00 29 LYS A O 8
ATOM 7618 N N . ASN A 1 30 ? 4.416 -5.109 2.248 1.00 0.00 30 ASN A N 8
ATOM 7619 C CA . ASN A 1 30 ? 5.701 -4.590 2.701 1.00 0.00 30 ASN A CA 8
ATOM 7620 C C . ASN A 1 30 ? 5.737 -3.067 2.607 1.00 0.00 30 ASN A C 8
ATOM 7621 O O . ASN A 1 30 ? 6.655 -2.492 2.022 1.00 0.00 30 ASN A O 8
ATOM 7632 N N . PHE A 1 31 ? 4.732 -2.420 3.187 1.00 0.00 31 PHE A N 8
ATOM 7633 C CA . PHE A 1 31 ? 4.648 -0.964 3.168 1.00 0.00 31 PHE A CA 8
ATOM 7634 C C . PHE A 1 31 ? 5.948 -0.338 3.665 1.00 0.00 31 PHE A C 8
ATOM 7635 O O . PHE A 1 31 ? 6.319 0.760 3.249 1.00 0.00 31 PHE A O 8
ATOM 7652 N N . PHE A 1 32 ? 6.635 -1.044 4.557 1.00 0.00 32 PHE A N 8
ATOM 7653 C CA . PHE A 1 32 ? 7.892 -0.558 5.111 1.00 0.00 32 PHE A CA 8
ATOM 7654 C C . PHE A 1 32 ? 8.857 -0.153 4.000 1.00 0.00 32 PHE A C 8
ATOM 7655 O O . PHE A 1 32 ? 9.526 0.876 4.089 1.00 0.00 32 PHE A O 8
ATOM 7672 N N . ARG A 1 33 ? 8.922 -0.971 2.955 1.00 0.00 33 ARG A N 8
ATOM 7673 C CA . ARG A 1 33 ? 9.805 -0.701 1.827 1.00 0.00 33 ARG A CA 8
ATOM 7674 C C . ARG A 1 33 ? 9.048 -0.010 0.697 1.00 0.00 33 ARG A C 8
ATOM 7675 O O . ARG A 1 33 ? 9.543 0.945 0.098 1.00 0.00 33 ARG A O 8
ATOM 7696 N N . ILE A 1 34 ? 7.847 -0.500 0.411 1.00 0.00 34 ILE A N 8
ATOM 7697 C CA . ILE A 1 34 ? 7.021 0.070 -0.647 1.00 0.00 34 ILE A CA 8
ATOM 7698 C C . ILE A 1 34 ? 6.877 1.578 -0.478 1.00 0.00 34 ILE A C 8
ATOM 7699 O O . ILE A 1 34 ? 6.916 2.329 -1.453 1.00 0.00 34 ILE A O 8
ATOM 7715 N N . ARG A 1 35 ? 6.710 2.016 0.766 1.00 0.00 35 ARG A N 8
ATOM 7716 C CA . ARG A 1 35 ? 6.560 3.435 1.063 1.00 0.00 35 ARG A CA 8
ATOM 7717 C C . ARG A 1 35 ? 7.894 4.164 0.925 1.00 0.00 35 ARG A C 8
ATOM 7718 O O . ARG A 1 35 ? 7.957 5.269 0.388 1.00 0.00 35 ARG A O 8
ATOM 7739 N N . LYS A 1 36 ? 8.958 3.536 1.414 1.00 0.00 36 LYS A N 8
ATOM 7740 C CA . LYS A 1 36 ? 10.292 4.122 1.345 1.00 0.00 36 LYS A CA 8
ATOM 7741 C C . LYS A 1 36 ? 10.697 4.384 -0.102 1.00 0.00 36 LYS A C 8
ATOM 7742 O O . LYS A 1 36 ? 11.538 5.240 -0.375 1.00 0.00 36 LYS A O 8
ATOM 7761 N N . GLU A 1 37 ? 10.092 3.643 -1.025 1.00 0.00 37 GLU A N 8
ATOM 7762 C CA . GLU A 1 37 ? 10.390 3.797 -2.444 1.00 0.00 37 GLU A CA 8
ATOM 7763 C C . GLU A 1 37 ? 9.313 4.623 -3.140 1.00 0.00 37 GLU A C 8
ATOM 7764 O O . GLU A 1 37 ? 9.590 5.345 -4.098 1.00 0.00 37 GLU A O 8
ATOM 7776 N N . LEU A 1 38 ? 8.082 4.511 -2.652 1.00 0.00 38 LEU A N 8
ATOM 7777 C CA . LEU A 1 38 ? 6.961 5.247 -3.226 1.00 0.00 38 LEU A CA 8
ATOM 7778 C C . LEU A 1 38 ? 6.809 6.612 -2.563 1.00 0.00 38 LEU A C 8
ATOM 7779 O O . LEU A 1 38 ? 7.152 7.641 -3.148 1.00 0.00 38 LEU A O 8
ATOM 7795 N N . LEU A 1 39 ? 6.294 6.615 -1.338 1.00 0.00 39 LEU A N 8
ATOM 7796 C CA . LEU A 1 39 ? 6.098 7.854 -0.593 1.00 0.00 39 LEU A CA 8
ATOM 7797 C C . LEU A 1 39 ? 6.912 7.848 0.697 1.00 0.00 39 LEU A C 8
ATOM 7798 O O . LEU A 1 39 ? 6.376 7.710 1.797 1.00 0.00 39 LEU A O 8
ATOM 7814 N N . PRO A 1 40 ? 8.237 8.003 0.561 1.00 0.00 40 PRO A N 8
ATOM 7815 C CA . PRO A 1 40 ? 9.153 8.022 1.706 1.00 0.00 40 PRO A CA 8
ATOM 7816 C C . PRO A 1 40 ? 8.994 9.278 2.555 1.00 0.00 40 PRO A C 8
ATOM 7817 O O . PRO A 1 40 ? 9.447 9.328 3.698 1.00 0.00 40 PRO A O 8
ATOM 7828 N N . ASN A 1 41 ? 8.346 10.292 1.989 1.00 0.00 41 ASN A N 8
ATOM 7829 C CA . ASN A 1 41 ? 8.128 11.549 2.695 1.00 0.00 41 ASN A CA 8
ATOM 7830 C C . ASN A 1 41 ? 6.869 11.478 3.554 1.00 0.00 41 ASN A C 8
ATOM 7831 O O . ASN A 1 41 ? 6.747 12.183 4.556 1.00 0.00 41 ASN A O 8
ATOM 7842 N N . LYS A 1 42 ? 5.934 10.623 3.155 1.00 0.00 42 LYS A N 8
ATOM 7843 C CA . LYS A 1 42 ? 4.685 10.457 3.888 1.00 0.00 42 LYS A CA 8
ATOM 7844 C C . LYS A 1 42 ? 4.908 9.665 5.172 1.00 0.00 42 LYS A C 8
ATOM 7845 O O . LYS A 1 42 ? 6.029 9.257 5.472 1.00 0.00 42 LYS A O 8
ATOM 7864 N N . GLU A 1 43 ? 3.833 9.451 5.925 1.00 0.00 43 GLU A N 8
ATOM 7865 C CA . GLU A 1 43 ? 3.914 8.706 7.176 1.00 0.00 43 GLU A CA 8
ATOM 7866 C C . GLU A 1 43 ? 3.215 7.356 7.052 1.00 0.00 43 GLU A C 8
ATOM 7867 O O . GLU A 1 43 ? 2.168 7.241 6.413 1.00 0.00 43 GLU A O 8
ATOM 7879 N N . THR A 1 44 ? 3.801 6.333 7.667 1.00 0.00 44 THR A N 8
ATOM 7880 C CA . THR A 1 44 ? 3.237 4.990 7.625 1.00 0.00 44 THR A CA 8
ATOM 7881 C C . THR A 1 44 ? 1.770 4.997 8.038 1.00 0.00 44 THR A C 8
ATOM 7882 O O . THR A 1 44 ? 0.959 4.246 7.498 1.00 0.00 44 THR A O 8
ATOM 7893 N N . GLY A 1 45 ? 1.435 5.850 9.001 1.00 0.00 45 GLY A N 8
ATOM 7894 C CA . GLY A 1 45 ? 0.065 5.939 9.471 1.00 0.00 45 GLY A CA 8
ATOM 7895 C C . GLY A 1 45 ? -0.924 6.139 8.339 1.00 0.00 45 GLY A C 8
ATOM 7896 O O . GLY A 1 45 ? -2.003 5.548 8.338 1.00 0.00 45 GLY A O 8
ATOM 7900 N N . GLU A 1 46 ? -0.556 6.977 7.375 1.00 0.00 46 GLU A N 8
ATOM 7901 C CA . GLU A 1 46 ? -1.421 7.256 6.235 1.00 0.00 46 GLU A CA 8
ATOM 7902 C C . GLU A 1 46 ? -1.629 6.002 5.391 1.00 0.00 46 GLU A C 8
ATOM 7903 O O . GLU A 1 46 ? -2.740 5.722 4.938 1.00 0.00 46 GLU A O 8
ATOM 7915 N N . LEU A 1 47 ? -0.554 5.249 5.184 1.00 0.00 47 LEU A N 8
ATOM 7916 C CA . LEU A 1 47 ? -0.618 4.024 4.395 1.00 0.00 47 LEU A CA 8
ATOM 7917 C C . LEU A 1 47 ? -1.475 2.972 5.091 1.00 0.00 47 LEU A C 8
ATOM 7918 O O . LEU A 1 47 ? -2.348 2.360 4.474 1.00 0.00 47 LEU A O 8
ATOM 7934 N N . ILE A 1 48 ? -1.221 2.767 6.379 1.00 0.00 48 ILE A N 8
ATOM 7935 C CA . ILE A 1 48 ? -1.971 1.791 7.160 1.00 0.00 48 ILE A CA 8
ATOM 7936 C C . ILE A 1 48 ? -3.456 2.136 7.191 1.00 0.00 48 ILE A C 8
ATOM 7937 O O . ILE A 1 48 ? -4.301 1.330 6.800 1.00 0.00 48 ILE A O 8
ATOM 7953 N N . THR A 1 49 ? -3.768 3.342 7.657 1.00 0.00 49 THR A N 8
ATOM 7954 C CA . THR A 1 49 ? -5.151 3.795 7.738 1.00 0.00 49 THR A CA 8
ATOM 7955 C C . THR A 1 49 ? -5.840 3.704 6.381 1.00 0.00 49 THR A C 8
ATOM 7956 O O . THR A 1 49 ? -6.899 3.090 6.252 1.00 0.00 49 THR A O 8
ATOM 7967 N N . PHE A 1 50 ? -5.233 4.319 5.372 1.00 0.00 50 PHE A N 8
ATOM 7968 C CA . PHE A 1 50 ? -5.789 4.308 4.024 1.00 0.00 50 PHE A CA 8
ATOM 7969 C C . PHE A 1 50 ? -5.971 2.878 3.523 1.00 0.00 50 PHE A C 8
ATOM 7970 O O . PHE A 1 50 ? -6.924 2.578 2.802 1.00 0.00 50 PHE A O 8
ATOM 7987 N N . TYR A 1 51 ? -5.052 2.001 3.909 1.00 0.00 51 TYR A N 8
ATOM 7988 C CA . TYR A 1 51 ? -5.109 0.603 3.498 1.00 0.00 51 TYR A CA 8
ATOM 7989 C C . TYR A 1 51 ? -6.326 -0.093 4.100 1.00 0.00 51 TYR A C 8
ATOM 7990 O O . TYR A 1 51 ? -7.097 -0.742 3.393 1.00 0.00 51 TYR A O 8
ATOM 8008 N N . TYR A 1 52 ? -6.491 0.048 5.410 1.00 0.00 52 TYR A N 8
ATOM 8009 C CA . TYR A 1 52 ? -7.613 -0.568 6.109 1.00 0.00 52 TYR A CA 8
ATOM 8010 C C . TYR A 1 52 ? -8.943 -0.063 5.558 1.00 0.00 52 TYR A C 8
ATOM 8011 O O . TYR A 1 52 ? -9.843 -0.849 5.261 1.00 0.00 52 TYR A O 8
ATOM 8029 N N . TYR A 1 53 ? -9.057 1.253 5.423 1.00 0.00 53 TYR A N 8
ATOM 8030 C CA . TYR A 1 53 ? -10.277 1.865 4.909 1.00 0.00 53 TYR A CA 8
ATOM 8031 C C . TYR A 1 53 ? -10.545 1.423 3.473 1.00 0.00 53 TYR A C 8
ATOM 8032 O O . TYR A 1 53 ? -11.679 1.114 3.109 1.00 0.00 53 TYR A O 8
ATOM 8050 N N . TRP A 1 54 ? -9.492 1.396 2.664 1.00 0.00 54 TRP A N 8
ATOM 8051 C CA . TRP A 1 54 ? -9.612 0.991 1.268 1.00 0.00 54 TRP A CA 8
ATOM 8052 C C . TRP A 1 54 ? -9.993 -0.482 1.158 1.00 0.00 54 TRP A C 8
ATOM 8053 O O . TRP A 1 54 ? -10.701 -0.884 0.235 1.00 0.00 54 TRP A O 8
ATOM 8074 N N . LYS A 1 55 ? -9.520 -1.282 2.107 1.00 0.00 55 LYS A N 8
ATOM 8075 C CA . LYS A 1 55 ? -9.812 -2.711 2.119 1.00 0.00 55 LYS A CA 8
ATOM 8076 C C . LYS A 1 55 ? -11.303 -2.960 2.321 1.00 0.00 55 LYS A C 8
ATOM 8077 O O . LYS A 1 55 ? -11.881 -3.859 1.710 1.00 0.00 55 LYS A O 8
ATOM 8096 N N . LYS A 1 56 ? -11.921 -2.158 3.181 1.00 0.00 56 LYS A N 8
ATOM 8097 C CA . LYS A 1 56 ? -13.346 -2.289 3.462 1.00 0.00 56 LYS A CA 8
ATOM 8098 C C . LYS A 1 56 ? -14.179 -1.639 2.362 1.00 0.00 56 LYS A C 8
ATOM 8099 O O . LYS A 1 56 ? -15.248 -2.135 2.003 1.00 0.00 56 LYS A O 8
ATOM 8118 N N . THR A 1 57 ? -13.683 -0.527 1.828 1.00 0.00 57 THR A N 8
ATOM 8119 C CA . THR A 1 57 ? -14.382 0.189 0.768 1.00 0.00 57 THR A CA 8
ATOM 8120 C C . THR A 1 57 ? -15.743 0.684 1.244 1.00 0.00 57 THR A C 8
ATOM 8121 O O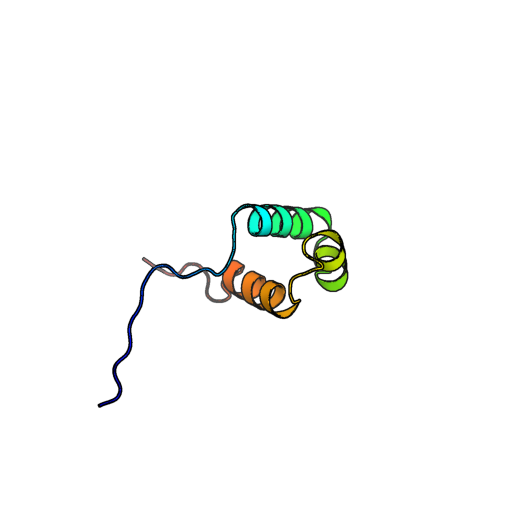 . THR A 1 57 ? -16.203 0.319 2.326 1.00 0.00 57 THR A O 8
ATOM 8132 N N . SER A 1 58 ? -16.383 1.515 0.428 1.00 0.00 58 SER A N 8
ATOM 8133 C CA . SER A 1 58 ? -17.691 2.063 0.768 1.00 0.00 58 SER A CA 8
ATOM 8134 C C . SER A 1 58 ? -18.787 1.021 0.560 1.00 0.00 58 SER A C 8
ATOM 8135 O O . SER A 1 58 ? -19.562 0.729 1.469 1.00 0.00 58 SER A O 8
ATOM 8143 N N . GLY A 1 59 ? -18.843 0.464 -0.646 1.00 0.00 59 GLY A N 8
ATOM 8144 C CA . GLY A 1 59 ? -19.846 -0.539 -0.954 1.00 0.00 59 GLY A CA 8
ATOM 8145 C C . GLY A 1 59 ? -20.342 -0.444 -2.383 1.00 0.00 59 GLY A C 8
ATOM 8146 O O . GLY A 1 59 ? -20.107 0.543 -3.080 1.00 0.00 59 GLY A O 8
ATOM 8150 N N . PRO A 1 60 ? -21.043 -1.492 -2.841 1.00 0.00 60 PRO A N 8
ATOM 8151 C CA . PRO A 1 60 ? -21.586 -1.547 -4.201 1.00 0.00 60 PRO A CA 8
ATOM 8152 C C . PRO A 1 60 ? -22.733 -0.564 -4.408 1.00 0.00 60 PRO A C 8
ATOM 8153 O O . PRO A 1 60 ? -23.838 -0.769 -3.905 1.00 0.00 60 PRO A O 8
ATOM 8164 N N . SER A 1 61 ? -22.464 0.505 -5.151 1.00 0.00 61 SER A N 8
ATOM 8165 C CA . SER A 1 61 ? -23.473 1.522 -5.422 1.00 0.00 61 SER A CA 8
ATOM 8166 C C . SER A 1 61 ? -23.920 2.200 -4.130 1.00 0.00 61 SER A C 8
ATOM 8167 O O . SER A 1 61 ? -24.827 1.725 -3.448 1.00 0.00 61 SER A O 8
ATOM 8175 N N . SER A 1 62 ? -23.276 3.316 -3.802 1.00 0.00 62 SER A N 8
ATOM 8176 C CA . SER A 1 62 ? -23.604 4.059 -2.591 1.00 0.00 62 SER A CA 8
ATOM 8177 C C . SER A 1 62 ? -24.890 4.858 -2.775 1.00 0.00 62 SER A C 8
ATOM 8178 O O . SER A 1 62 ? -24.857 6.039 -3.119 1.00 0.00 62 SER A O 8
ATOM 8186 N N . GLY A 1 63 ? -26.024 4.204 -2.542 1.00 0.00 63 GLY A N 8
ATOM 8187 C CA . GLY A 1 63 ? -27.306 4.868 -2.687 1.00 0.00 63 GLY A CA 8
ATOM 8188 C C . GLY A 1 63 ? -28.471 3.960 -2.344 1.00 0.00 63 GLY A C 8
ATOM 8189 O O . GLY A 1 63 ? -29.431 4.387 -1.704 1.00 0.00 63 GLY A O 8
ATOM 8193 N N . GLY A 1 1 ? -14.906 16.870 -17.751 1.00 0.00 1 GLY A N 9
ATOM 8194 C CA . GLY A 1 1 ? -16.284 16.601 -18.116 1.00 0.00 1 GLY A CA 9
ATOM 8195 C C . GLY A 1 1 ? -17.123 17.861 -18.181 1.00 0.00 1 GLY A C 9
ATOM 8196 O O . GLY A 1 1 ? -16.780 18.808 -18.889 1.00 0.00 1 GLY A O 9
ATOM 8200 N N . SER A 1 2 ? -18.227 17.874 -17.441 1.00 0.00 2 SER A N 9
ATOM 8201 C CA . SER A 1 2 ? -19.121 19.026 -17.421 1.00 0.00 2 SER A CA 9
ATOM 8202 C C . SER A 1 2 ? -18.779 19.960 -16.264 1.00 0.00 2 SER A C 9
ATOM 8203 O O . SER A 1 2 ? -18.660 19.527 -15.117 1.00 0.00 2 SER A O 9
ATOM 8211 N N . SER A 1 3 ? -18.623 21.243 -16.573 1.00 0.00 3 SER A N 9
ATOM 8212 C CA . SER A 1 3 ? -18.291 22.238 -15.560 1.00 0.00 3 SER A CA 9
ATOM 8213 C C . SER A 1 3 ? -17.032 21.838 -14.797 1.00 0.00 3 SER A C 9
ATOM 8214 O O . SER A 1 3 ? -16.920 22.071 -13.595 1.00 0.00 3 SER A O 9
ATOM 8222 N N . GLY A 1 4 ? -16.084 21.233 -15.507 1.00 0.00 4 GLY A N 9
ATOM 8223 C CA . GLY A 1 4 ? -14.845 20.809 -14.882 1.00 0.00 4 GLY A CA 9
ATOM 8224 C C . GLY A 1 4 ? -15.022 19.571 -14.025 1.00 0.00 4 GLY A C 9
ATOM 8225 O O . GLY A 1 4 ? -15.826 18.696 -14.345 1.00 0.00 4 GLY A O 9
ATOM 8229 N N . SER A 1 5 ? -14.268 19.497 -12.933 1.00 0.00 5 SER A N 9
ATOM 8230 C CA . SER A 1 5 ? -14.341 18.354 -12.030 1.00 0.00 5 SER A CA 9
ATOM 8231 C C . SER A 1 5 ? -15.141 18.701 -10.778 1.00 0.00 5 SER A C 9
ATOM 8232 O O . SER A 1 5 ? -15.556 19.844 -10.591 1.00 0.00 5 SER A O 9
ATOM 8240 N N . SER A 1 6 ? -15.352 17.705 -9.924 1.00 0.00 6 SER A N 9
ATOM 8241 C CA . SER A 1 6 ? -16.105 17.903 -8.691 1.00 0.00 6 SER A CA 9
ATOM 8242 C C . SER A 1 6 ? -15.843 16.767 -7.706 1.00 0.00 6 SER A C 9
ATOM 8243 O O . SER A 1 6 ? -16.755 16.029 -7.336 1.00 0.00 6 SER A O 9
ATOM 8251 N N . GLY A 1 7 ? -14.589 16.634 -7.286 1.00 0.00 7 GLY A N 9
ATOM 8252 C CA . GLY A 1 7 ? -14.227 15.587 -6.348 1.00 0.00 7 GLY A CA 9
ATOM 8253 C C . GLY A 1 7 ? -12.733 15.522 -6.100 1.00 0.00 7 GLY A C 9
ATOM 8254 O O . GLY A 1 7 ? -12.034 14.703 -6.698 1.00 0.00 7 GLY A O 9
ATOM 8258 N N . ILE A 1 8 ? -12.243 16.386 -5.218 1.00 0.00 8 ILE A N 9
ATOM 8259 C CA . ILE A 1 8 ? -10.823 16.423 -4.893 1.00 0.00 8 ILE A CA 9
ATOM 8260 C C . ILE A 1 8 ? -10.582 16.041 -3.436 1.00 0.00 8 ILE A C 9
ATOM 8261 O O . ILE A 1 8 ? -10.583 16.897 -2.552 1.00 0.00 8 ILE A O 9
ATOM 8277 N N . GLU A 1 9 ? -10.374 14.750 -3.195 1.00 0.00 9 GLU A N 9
ATOM 8278 C CA . GLU A 1 9 ? -10.131 14.256 -1.845 1.00 0.00 9 GLU A CA 9
ATOM 8279 C C . GLU A 1 9 ? -8.894 14.913 -1.239 1.00 0.00 9 GLU A C 9
ATOM 8280 O O . GLU A 1 9 ? -7.869 15.066 -1.904 1.00 0.00 9 GLU A O 9
ATOM 8292 N N . LYS A 1 10 ? -8.998 15.302 0.027 1.00 0.00 10 LYS A N 9
ATOM 8293 C CA . LYS A 1 10 ? -7.890 15.943 0.725 1.00 0.00 10 LYS A CA 9
ATOM 8294 C C . LYS A 1 10 ? -6.672 15.026 0.769 1.00 0.00 10 LYS A C 9
ATOM 8295 O O . LYS A 1 10 ? -6.780 13.851 1.121 1.00 0.00 10 LYS A O 9
ATOM 8314 N N . CYS A 1 11 ? -5.514 15.570 0.412 1.00 0.00 11 CYS A N 9
ATOM 8315 C CA . CYS A 1 11 ? -4.275 14.801 0.412 1.00 0.00 11 CYS A CA 9
ATOM 8316 C C . CYS A 1 11 ? -4.385 13.594 -0.515 1.00 0.00 11 CYS A C 9
ATOM 8317 O O . CYS A 1 11 ? -5.391 13.415 -1.200 1.00 0.00 11 CYS A O 9
ATOM 8325 N N . TRP A 1 12 ? -3.343 12.771 -0.531 1.00 0.00 12 TRP A N 9
ATOM 8326 C CA . TRP A 1 12 ? -3.321 11.582 -1.375 1.00 0.00 12 TRP A CA 9
ATOM 8327 C C . TRP A 1 12 ? -3.630 11.938 -2.825 1.00 0.00 12 TRP A C 9
ATOM 8328 O O . TRP A 1 12 ? -4.706 11.627 -3.336 1.00 0.00 12 TRP A O 9
ATOM 8349 N N . THR A 1 13 ? -2.679 12.592 -3.485 1.00 0.00 13 THR A N 9
ATOM 8350 C CA . THR A 1 13 ? -2.850 12.991 -4.876 1.00 0.00 13 THR A CA 9
ATOM 8351 C C . THR A 1 13 ? -2.883 11.776 -5.796 1.00 0.00 13 THR A C 9
ATOM 8352 O O . THR A 1 13 ? -2.674 10.647 -5.355 1.00 0.00 13 THR A O 9
ATOM 8363 N N . GLU A 1 14 ? -3.146 12.016 -7.077 1.00 0.00 14 GLU A N 9
ATOM 8364 C CA . GLU A 1 14 ? -3.205 10.940 -8.059 1.00 0.00 14 GLU A CA 9
ATOM 8365 C C . GLU A 1 14 ? -1.942 10.085 -8.007 1.00 0.00 14 GLU A C 9
ATOM 8366 O O . GLU A 1 14 ? -2.012 8.861 -7.904 1.00 0.00 14 GLU A O 9
ATOM 8378 N N . ASP A 1 15 ? -0.789 10.740 -8.080 1.00 0.00 15 ASP A N 9
ATOM 8379 C CA . ASP A 1 15 ? 0.491 10.042 -8.040 1.00 0.00 15 ASP A CA 9
ATOM 8380 C C . ASP A 1 15 ? 0.574 9.127 -6.822 1.00 0.00 15 ASP A C 9
ATOM 8381 O O . ASP A 1 15 ? 0.943 7.959 -6.936 1.00 0.00 15 ASP A O 9
ATOM 8390 N N . GLU A 1 16 ? 0.228 9.668 -5.658 1.00 0.00 16 GLU A N 9
ATOM 8391 C CA . GLU A 1 16 ? 0.266 8.900 -4.419 1.00 0.00 16 GLU A CA 9
ATOM 8392 C C . GLU A 1 16 ? -0.663 7.692 -4.499 1.00 0.00 16 GLU A C 9
ATOM 8393 O O . GLU A 1 16 ? -0.333 6.608 -4.017 1.00 0.00 16 GLU A O 9
ATOM 8405 N N . VAL A 1 17 ? -1.826 7.887 -5.111 1.00 0.00 17 VAL A N 9
ATOM 8406 C CA . VAL A 1 17 ? -2.803 6.814 -5.256 1.00 0.00 17 VAL A CA 9
ATOM 8407 C C . VAL A 1 17 ? -2.287 5.723 -6.188 1.00 0.00 17 VAL A C 9
ATOM 8408 O O . VAL A 1 17 ? -2.107 4.576 -5.779 1.00 0.00 17 VAL A O 9
ATOM 8421 N N . LYS A 1 18 ? -2.051 6.088 -7.443 1.00 0.00 18 LYS A N 9
ATOM 8422 C CA . LYS A 1 18 ? -1.554 5.143 -8.435 1.00 0.00 18 LYS A CA 9
ATOM 8423 C C . LYS A 1 18 ? -0.313 4.419 -7.923 1.00 0.00 18 LYS A C 9
ATOM 8424 O O . LYS A 1 18 ? -0.107 3.240 -8.211 1.00 0.00 18 LYS A O 9
ATOM 8443 N N . ARG A 1 19 ? 0.511 5.133 -7.162 1.00 0.00 19 ARG A N 9
ATOM 8444 C CA . ARG A 1 19 ? 1.732 4.558 -6.610 1.00 0.00 19 ARG A CA 9
ATOM 8445 C C . ARG A 1 19 ? 1.408 3.501 -5.559 1.00 0.00 19 ARG A C 9
ATOM 8446 O O . ARG A 1 19 ? 1.903 2.376 -5.621 1.00 0.00 19 ARG A O 9
ATOM 8467 N N . PHE A 1 20 ? 0.573 3.870 -4.593 1.00 0.00 20 PHE A N 9
ATOM 8468 C CA . PHE A 1 20 ? 0.184 2.954 -3.527 1.00 0.00 20 PHE A CA 9
ATOM 8469 C C . PHE A 1 20 ? -0.388 1.662 -4.102 1.00 0.00 20 PHE A C 9
ATOM 8470 O O . PHE A 1 20 ? -0.003 0.565 -3.697 1.00 0.00 20 PHE A O 9
ATOM 8487 N N . VAL A 1 21 ? -1.310 1.800 -5.049 1.00 0.00 21 VAL A N 9
ATOM 8488 C CA . VAL A 1 21 ? -1.936 0.645 -5.681 1.00 0.00 21 VAL A CA 9
ATOM 8489 C C . VAL A 1 21 ? -0.910 -0.187 -6.443 1.00 0.00 21 VAL A C 9
ATOM 8490 O O . VAL A 1 21 ? -0.866 -1.411 -6.313 1.00 0.00 21 VAL A O 9
ATOM 8503 N N . LYS A 1 22 ? -0.086 0.485 -7.239 1.00 0.00 22 LYS A N 9
ATOM 8504 C CA . LYS A 1 22 ? 0.942 -0.191 -8.022 1.00 0.00 22 LYS A CA 9
ATOM 8505 C C . LYS A 1 22 ? 1.887 -0.976 -7.118 1.00 0.00 22 LYS A C 9
ATOM 8506 O O . LYS A 1 22 ? 2.219 -2.126 -7.400 1.00 0.00 22 LYS A O 9
ATOM 8525 N N . GLY A 1 23 ? 2.316 -0.345 -6.029 1.00 0.00 23 GLY A N 9
ATOM 8526 C CA . GLY A 1 23 ? 3.218 -1.001 -5.099 1.00 0.00 23 GLY A CA 9
ATOM 8527 C C . GLY A 1 23 ? 2.556 -2.148 -4.362 1.00 0.00 23 GLY A C 9
ATOM 8528 O O . GLY A 1 23 ? 3.193 -3.165 -4.081 1.00 0.00 23 GLY A O 9
ATOM 8532 N N . LEU A 1 24 ? 1.276 -1.986 -4.045 1.00 0.00 24 LEU A N 9
ATOM 8533 C CA . LEU A 1 24 ? 0.528 -3.017 -3.334 1.00 0.00 24 LEU A CA 9
ATOM 8534 C C . LEU A 1 24 ? 0.314 -4.242 -4.217 1.00 0.00 24 LEU A C 9
ATOM 8535 O O . LEU A 1 24 ? 0.326 -5.375 -3.736 1.00 0.00 24 LEU A O 9
ATOM 8551 N N . ARG A 1 25 ? 0.122 -4.007 -5.510 1.00 0.00 25 ARG A N 9
ATOM 8552 C CA . ARG A 1 25 ? -0.093 -5.092 -6.460 1.00 0.00 25 ARG A CA 9
ATOM 8553 C C . ARG A 1 25 ? 1.237 -5.667 -6.939 1.00 0.00 25 ARG A C 9
ATOM 8554 O O . ARG A 1 25 ? 1.320 -6.837 -7.310 1.00 0.00 25 ARG A O 9
ATOM 8575 N N . GLN A 1 26 ? 2.274 -4.835 -6.928 1.00 0.00 26 GLN A N 9
ATOM 8576 C CA . GLN A 1 26 ? 3.599 -5.261 -7.361 1.00 0.00 26 GLN A CA 9
ATOM 8577 C C . GLN A 1 26 ? 4.321 -6.012 -6.247 1.00 0.00 26 GLN A C 9
ATOM 8578 O O . GLN A 1 26 ? 4.690 -7.175 -6.407 1.00 0.00 26 GLN A O 9
ATOM 8592 N N . TYR A 1 27 ? 4.520 -5.338 -5.120 1.00 0.00 27 TYR A N 9
ATOM 8593 C CA . TYR A 1 27 ? 5.201 -5.941 -3.980 1.00 0.00 27 TYR A CA 9
ATOM 8594 C C . TYR A 1 27 ? 4.249 -6.827 -3.183 1.00 0.00 27 TYR A C 9
ATOM 8595 O O . TYR A 1 27 ? 4.325 -8.053 -3.247 1.00 0.00 27 TYR A O 9
ATOM 8613 N N . GLY A 1 28 ? 3.352 -6.195 -2.432 1.00 0.00 28 GLY A N 9
ATOM 8614 C CA . GLY A 1 28 ? 2.397 -6.941 -1.633 1.00 0.00 28 GLY A CA 9
ATOM 8615 C C . GLY A 1 28 ? 2.158 -6.309 -0.276 1.00 0.00 28 GLY A C 9
ATOM 8616 O O . GLY A 1 28 ? 1.675 -5.179 -0.185 1.00 0.00 28 GLY A O 9
ATOM 8620 N N . LYS A 1 29 ? 2.493 -7.038 0.782 1.00 0.00 29 LYS A N 9
ATOM 8621 C CA . LYS A 1 29 ? 2.312 -6.543 2.142 1.00 0.00 29 LYS A CA 9
ATOM 8622 C C . LYS A 1 29 ? 3.648 -6.140 2.757 1.00 0.00 29 LYS A C 9
ATOM 8623 O O . LYS A 1 29 ? 4.153 -6.806 3.659 1.00 0.00 29 LYS A O 9
ATOM 8642 N N . ASN A 1 30 ? 4.215 -5.044 2.262 1.00 0.00 30 ASN A N 9
ATOM 8643 C CA . ASN A 1 30 ? 5.493 -4.552 2.764 1.00 0.00 30 ASN A CA 9
ATOM 8644 C C . ASN A 1 30 ? 5.572 -3.032 2.651 1.00 0.00 30 ASN A C 9
ATOM 8645 O O . ASN A 1 30 ? 6.509 -2.490 2.064 1.00 0.00 30 ASN A O 9
ATOM 8656 N N . PHE A 1 31 ? 4.583 -2.350 3.218 1.00 0.00 31 PHE A N 9
ATOM 8657 C CA . PHE A 1 31 ? 4.540 -0.893 3.182 1.00 0.00 31 PHE A CA 9
ATOM 8658 C C . PHE A 1 31 ? 5.848 -0.297 3.693 1.00 0.00 31 PHE A C 9
ATOM 8659 O O . PHE A 1 31 ? 6.250 0.791 3.281 1.00 0.00 31 PHE A O 9
ATOM 8676 N N . PHE A 1 32 ? 6.508 -1.018 4.593 1.00 0.00 32 PHE A N 9
ATOM 8677 C CA . PHE A 1 32 ? 7.770 -0.562 5.162 1.00 0.00 32 PHE A CA 9
ATOM 8678 C C . PHE A 1 32 ? 8.757 -0.181 4.062 1.00 0.00 32 PHE A C 9
ATOM 8679 O O . PHE A 1 32 ? 9.446 0.835 4.156 1.00 0.00 32 PHE A O 9
ATOM 8696 N N . ARG A 1 33 ? 8.819 -1.004 3.021 1.00 0.00 33 ARG A N 9
ATOM 8697 C CA . ARG A 1 33 ? 9.722 -0.756 1.904 1.00 0.00 33 ARG A CA 9
ATOM 8698 C C . ARG A 1 33 ? 8.994 -0.055 0.761 1.00 0.00 33 ARG A C 9
ATOM 8699 O O . ARG A 1 33 ? 9.516 0.886 0.163 1.00 0.00 33 ARG A O 9
ATOM 8720 N N . ILE A 1 34 ? 7.785 -0.519 0.464 1.00 0.00 34 ILE A N 9
ATOM 8721 C CA . ILE A 1 34 ? 6.985 0.064 -0.606 1.00 0.00 34 ILE A CA 9
ATOM 8722 C C . ILE A 1 34 ? 6.872 1.576 -0.447 1.00 0.00 34 ILE A C 9
ATOM 8723 O O . ILE A 1 34 ? 6.941 2.320 -1.425 1.00 0.00 34 ILE A O 9
ATOM 8739 N N . ARG A 1 35 ? 6.701 2.024 0.792 1.00 0.00 35 ARG A N 9
ATOM 8740 C CA . ARG A 1 35 ? 6.580 3.448 1.080 1.00 0.00 35 ARG A CA 9
ATOM 8741 C C . ARG A 1 35 ? 7.929 4.147 0.945 1.00 0.00 35 ARG A C 9
ATOM 8742 O O . ARG A 1 35 ? 8.018 5.254 0.414 1.00 0.00 35 ARG A O 9
ATOM 8763 N N . LYS A 1 36 ? 8.979 3.493 1.431 1.00 0.00 36 LYS A N 9
ATOM 8764 C CA . LYS A 1 36 ? 10.325 4.049 1.365 1.00 0.00 36 LYS A CA 9
ATOM 8765 C C . LYS A 1 36 ? 10.737 4.307 -0.081 1.00 0.00 36 LYS A C 9
ATOM 8766 O O . LYS A 1 36 ? 11.592 5.150 -0.351 1.00 0.00 36 LYS A O 9
ATOM 8785 N N . GLU A 1 37 ? 10.122 3.578 -1.006 1.00 0.00 37 GLU A N 9
ATOM 8786 C CA . GLU A 1 37 ? 10.425 3.729 -2.425 1.00 0.00 37 GLU A CA 9
ATOM 8787 C C . GLU A 1 37 ? 9.362 4.575 -3.121 1.00 0.00 37 GLU A C 9
ATOM 8788 O O . GLU A 1 37 ? 9.653 5.290 -4.080 1.00 0.00 37 GLU A O 9
ATOM 8800 N N . LEU A 1 38 ? 8.131 4.486 -2.631 1.00 0.00 38 LEU A N 9
ATOM 8801 C CA . LEU A 1 38 ? 7.023 5.242 -3.206 1.00 0.00 38 LEU A CA 9
ATOM 8802 C C . LEU A 1 38 ? 6.899 6.613 -2.548 1.00 0.00 38 LEU A C 9
ATOM 8803 O O . LEU A 1 38 ? 7.261 7.632 -3.138 1.00 0.00 38 LEU A O 9
ATOM 8819 N N . LEU A 1 39 ? 6.389 6.630 -1.321 1.00 0.00 39 LEU A N 9
ATOM 8820 C CA . LEU A 1 39 ? 6.220 7.876 -0.581 1.00 0.00 39 LEU A CA 9
ATOM 8821 C C . LEU A 1 39 ? 7.048 7.864 0.700 1.00 0.00 39 LEU A C 9
ATOM 8822 O O . LEU A 1 39 ? 6.524 7.731 1.806 1.00 0.00 39 LEU A O 9
ATOM 8838 N N . PRO A 1 40 ? 8.373 8.009 0.549 1.00 0.00 40 PRO A N 9
ATOM 8839 C CA . PRO A 1 40 ? 9.302 8.022 1.683 1.00 0.00 40 PRO A CA 9
ATOM 8840 C C . PRO A 1 40 ? 9.162 9.280 2.533 1.00 0.00 40 PRO A C 9
ATOM 8841 O O . PRO A 1 40 ? 9.631 9.328 3.670 1.00 0.00 40 PRO A O 9
ATOM 8852 N N . ASN A 1 41 ? 8.514 10.297 1.975 1.00 0.00 41 ASN A N 9
ATOM 8853 C CA . ASN A 1 41 ? 8.312 11.556 2.683 1.00 0.00 41 ASN A CA 9
ATOM 8854 C C . ASN A 1 41 ? 7.031 11.516 3.511 1.00 0.00 41 ASN A C 9
ATOM 8855 O O . ASN A 1 41 ? 6.904 12.220 4.513 1.00 0.00 41 ASN A O 9
ATOM 8866 N N . LYS A 1 42 ? 6.085 10.686 3.086 1.00 0.00 42 LYS A N 9
ATOM 8867 C CA . LYS A 1 42 ? 4.814 10.551 3.788 1.00 0.00 42 LYS A CA 9
ATOM 8868 C C . LYS A 1 42 ? 4.990 9.772 5.088 1.00 0.00 42 LYS A C 9
ATOM 8869 O O . LYS A 1 42 ? 6.095 9.342 5.418 1.00 0.00 42 LYS A O 9
ATOM 8888 N N . GLU A 1 43 ? 3.895 9.595 5.819 1.00 0.00 43 GLU A N 9
ATOM 8889 C CA . GLU A 1 43 ? 3.930 8.867 7.083 1.00 0.00 43 GLU A CA 9
ATOM 8890 C C . GLU A 1 43 ? 3.251 7.507 6.946 1.00 0.00 43 GLU A C 9
ATOM 8891 O O . GLU A 1 43 ? 2.185 7.390 6.341 1.00 0.00 43 GLU A O 9
ATOM 8903 N N . THR A 1 44 ? 3.878 6.480 7.513 1.00 0.00 44 THR A N 9
ATOM 8904 C CA . THR A 1 44 ? 3.337 5.128 7.454 1.00 0.00 44 THR A CA 9
ATOM 8905 C C . THR A 1 44 ? 1.885 5.096 7.919 1.00 0.00 44 THR A C 9
ATOM 8906 O O . THR A 1 44 ? 1.079 4.316 7.415 1.00 0.00 44 THR A O 9
ATOM 8917 N N . GLY A 1 45 ? 1.559 5.950 8.884 1.00 0.00 45 GLY A N 9
ATOM 8918 C CA . GLY A 1 45 ? 0.204 6.003 9.401 1.00 0.00 45 GLY A CA 9
ATOM 8919 C C . GLY A 1 45 ? -0.830 6.162 8.303 1.00 0.00 45 GLY A C 9
ATOM 8920 O O . GLY A 1 45 ? -1.839 5.459 8.286 1.00 0.00 45 GLY A O 9
ATOM 8924 N N . GLU A 1 46 ? -0.577 7.090 7.385 1.00 0.00 46 GLU A N 9
ATOM 8925 C CA . GLU A 1 46 ? -1.495 7.340 6.280 1.00 0.00 46 GLU A CA 9
ATOM 8926 C C . GLU A 1 46 ? -1.682 6.084 5.433 1.00 0.00 46 GLU A C 9
ATOM 8927 O O . GLU A 1 46 ? -2.797 5.759 5.022 1.00 0.00 46 GLU A O 9
ATOM 8939 N N . LEU A 1 47 ? -0.584 5.384 5.174 1.00 0.00 47 LEU A N 9
ATOM 8940 C CA . LEU A 1 47 ? -0.625 4.164 4.375 1.00 0.00 47 LEU A CA 9
ATOM 8941 C C . LEU A 1 47 ? -1.487 3.101 5.048 1.00 0.00 47 LEU A C 9
ATOM 8942 O O . LEU A 1 47 ? -2.448 2.604 4.460 1.00 0.00 47 LEU A O 9
ATOM 8958 N N . ILE A 1 48 ? -1.138 2.759 6.284 1.00 0.00 48 ILE A N 9
ATOM 8959 C CA . ILE A 1 48 ? -1.883 1.758 7.038 1.00 0.00 48 ILE A CA 9
ATOM 8960 C C . ILE A 1 48 ? -3.372 2.084 7.063 1.00 0.00 48 ILE A C 9
ATOM 8961 O O . ILE A 1 48 ? -4.207 1.257 6.696 1.00 0.00 48 ILE A O 9
ATOM 8977 N N . THR A 1 49 ? -3.699 3.297 7.499 1.00 0.00 49 THR A N 9
ATOM 8978 C CA . THR A 1 49 ? -5.088 3.734 7.572 1.00 0.00 49 THR A CA 9
ATOM 8979 C C . THR A 1 49 ? -5.781 3.591 6.222 1.00 0.00 49 THR A C 9
ATOM 8980 O O . THR A 1 49 ? -6.887 3.058 6.134 1.00 0.00 49 THR A O 9
ATOM 8991 N N . PHE A 1 50 ? -5.124 4.071 5.171 1.00 0.00 50 PHE A N 9
ATOM 8992 C CA . PHE A 1 50 ? -5.678 3.997 3.824 1.00 0.00 50 PHE A CA 9
ATOM 8993 C C . PHE A 1 50 ? -6.050 2.561 3.467 1.00 0.00 50 PHE A C 9
ATOM 8994 O O . PHE A 1 50 ? -7.157 2.294 2.999 1.00 0.00 50 PHE A O 9
ATOM 9011 N N . TYR A 1 51 ? -5.118 1.642 3.691 1.00 0.00 51 TYR A N 9
ATOM 9012 C CA . TYR A 1 51 ? -5.347 0.233 3.391 1.00 0.00 51 TYR A CA 9
ATOM 9013 C C . TYR A 1 51 ? -6.465 -0.335 4.259 1.00 0.00 51 TYR A C 9
ATOM 9014 O O . TYR A 1 51 ? -7.233 -1.192 3.821 1.00 0.00 51 TYR A O 9
ATOM 9032 N N . TYR A 1 52 ? -6.551 0.150 5.493 1.00 0.00 52 TYR A N 9
ATOM 9033 C CA . TYR A 1 52 ? -7.574 -0.309 6.425 1.00 0.00 52 TYR A CA 9
ATOM 9034 C C . TYR A 1 52 ? -8.969 0.046 5.921 1.00 0.00 52 TYR A C 9
ATOM 9035 O O . TYR A 1 52 ? -9.881 -0.781 5.947 1.00 0.00 52 TYR A O 9
ATOM 9053 N N . TYR A 1 53 ? -9.128 1.283 5.462 1.00 0.00 53 TYR A N 9
ATOM 9054 C CA . TYR A 1 53 ? -10.412 1.751 4.953 1.00 0.00 53 TYR A CA 9
ATOM 9055 C C . TYR A 1 53 ? -10.666 1.220 3.546 1.00 0.00 53 TYR A C 9
ATOM 9056 O O . TYR A 1 53 ? -11.813 1.050 3.132 1.00 0.00 53 TYR A O 9
ATOM 9074 N N . TRP A 1 54 ? -9.587 0.961 2.815 1.00 0.00 54 TRP A N 9
ATOM 9075 C CA . TRP A 1 54 ? -9.692 0.449 1.453 1.00 0.00 54 TRP A CA 9
ATOM 9076 C C . TRP A 1 54 ? -10.147 -1.006 1.452 1.00 0.00 54 TRP A C 9
ATOM 9077 O O . TRP A 1 54 ? -10.975 -1.408 0.635 1.00 0.00 54 TRP A O 9
ATOM 9098 N N . LYS A 1 55 ? -9.601 -1.793 2.373 1.00 0.00 55 LYS A N 9
ATOM 9099 C CA . LYS A 1 55 ? -9.952 -3.204 2.480 1.00 0.00 55 LYS A CA 9
ATOM 9100 C C . LYS A 1 55 ? -11.379 -3.373 2.991 1.00 0.00 55 LYS A C 9
ATOM 9101 O O . LYS A 1 55 ? -12.168 -4.127 2.422 1.00 0.00 55 LYS A O 9
ATOM 9120 N N . LYS A 1 56 ? -11.704 -2.666 4.068 1.00 0.00 56 LYS A N 9
ATOM 9121 C CA . LYS A 1 56 ? -13.037 -2.734 4.655 1.00 0.00 56 LYS A CA 9
ATOM 9122 C C . LYS A 1 56 ? -14.109 -2.470 3.603 1.00 0.00 56 LYS A C 9
ATOM 9123 O O . LYS A 1 56 ? -14.925 -3.341 3.300 1.00 0.00 56 LYS A O 9
ATOM 9142 N N . THR A 1 57 ? -14.102 -1.262 3.048 1.00 0.00 57 THR A N 9
ATOM 9143 C CA . THR A 1 57 ? -15.073 -0.884 2.029 1.00 0.00 57 THR A CA 9
ATOM 9144 C C . THR A 1 57 ? -16.499 -1.024 2.550 1.00 0.00 57 THR A C 9
ATOM 9145 O O . THR A 1 57 ? -17.151 -2.046 2.333 1.00 0.00 57 THR A O 9
ATOM 9156 N N . SER A 1 58 ? -16.977 0.008 3.238 1.00 0.00 58 SER A N 9
ATOM 9157 C CA . SER A 1 58 ? -18.326 -0.003 3.792 1.00 0.00 58 SER A CA 9
ATOM 9158 C C . SER A 1 58 ? -19.024 1.332 3.549 1.00 0.00 58 SER A C 9
ATOM 9159 O O . SER A 1 58 ? -19.603 1.919 4.462 1.00 0.00 58 SER A O 9
ATOM 9167 N N . GLY A 1 59 ? -18.964 1.806 2.308 1.00 0.00 59 GLY A N 9
ATOM 9168 C CA . GLY A 1 59 ? -19.594 3.068 1.965 1.00 0.00 59 GLY A CA 9
ATOM 9169 C C . GLY A 1 59 ? -19.061 4.224 2.788 1.00 0.00 59 GLY A C 9
ATOM 9170 O O . GLY A 1 59 ? -18.169 4.062 3.620 1.00 0.00 59 GLY A O 9
ATOM 9174 N N . PRO A 1 60 ? -19.614 5.424 2.556 1.00 0.00 60 PRO A N 9
ATOM 9175 C CA . PRO A 1 60 ? -19.204 6.636 3.272 1.00 0.00 60 PRO A CA 9
ATOM 9176 C C . PRO A 1 60 ? -19.626 6.615 4.737 1.00 0.00 60 PRO A C 9
ATOM 9177 O O . PRO A 1 60 ? -20.278 5.675 5.191 1.00 0.00 60 PRO A O 9
ATOM 9188 N N . SER A 1 61 ? -19.251 7.657 5.471 1.00 0.00 61 SER A N 9
ATOM 9189 C CA . SER A 1 61 ? -19.588 7.757 6.886 1.00 0.00 61 SER A CA 9
ATOM 9190 C C . SER A 1 61 ? -20.911 8.492 7.079 1.00 0.00 61 SER A C 9
ATOM 9191 O O . SER A 1 61 ? -21.741 8.096 7.898 1.00 0.00 61 SER A O 9
ATOM 9199 N N . SER A 1 62 ? -21.100 9.566 6.318 1.00 0.00 62 SER A N 9
ATOM 9200 C CA . SER A 1 62 ? -22.320 10.360 6.407 1.00 0.00 62 SER A CA 9
ATOM 9201 C C . SER A 1 62 ? -23.093 10.317 5.093 1.00 0.00 62 SER A C 9
ATOM 9202 O O . SER A 1 62 ? -23.012 11.238 4.282 1.00 0.00 62 SER A O 9
ATOM 9210 N N . GLY A 1 63 ? -23.844 9.238 4.890 1.00 0.00 63 GLY A N 9
ATOM 9211 C CA . GLY A 1 63 ? -24.621 9.094 3.673 1.00 0.00 63 GLY A CA 9
ATOM 9212 C C . GLY A 1 63 ? -25.974 8.458 3.921 1.00 0.00 63 GLY A C 9
ATOM 9213 O O . GLY A 1 63 ? -26.235 7.342 3.472 1.00 0.00 63 GLY A O 9
ATOM 9217 N N . GLY A 1 1 ? -15.498 13.127 -20.226 1.00 0.00 1 GLY A N 10
ATOM 9218 C CA . GLY A 1 1 ? -16.584 12.174 -20.361 1.00 0.00 1 GLY A CA 10
ATOM 9219 C C . GLY A 1 1 ? -17.917 12.748 -19.922 1.00 0.00 1 GLY A C 10
ATOM 9220 O O . GLY A 1 1 ? -18.295 13.844 -20.337 1.00 0.00 1 GLY A O 10
ATOM 9224 N N . SER A 1 2 ? -18.631 12.007 -19.082 1.00 0.00 2 SER A N 10
ATOM 9225 C CA . SER A 1 2 ? -19.932 12.446 -18.591 1.00 0.00 2 SER A CA 10
ATOM 9226 C C . SER A 1 2 ? -20.175 11.944 -17.171 1.00 0.00 2 SER A C 10
ATOM 9227 O O . SER A 1 2 ? -21.317 11.757 -16.754 1.00 0.00 2 SER A O 10
ATOM 9235 N N . SER A 1 3 ? -19.090 11.729 -16.433 1.00 0.00 3 SER A N 10
ATOM 9236 C CA . SER A 1 3 ? -19.183 11.245 -15.061 1.00 0.00 3 SER A CA 10
ATOM 9237 C C . SER A 1 3 ? -17.827 11.315 -14.367 1.00 0.00 3 SER A C 10
ATOM 9238 O O . SER A 1 3 ? -17.265 10.294 -13.973 1.00 0.00 3 SER A O 10
ATOM 9246 N N . GLY A 1 4 ? -17.305 12.530 -14.221 1.00 0.00 4 GLY A N 10
ATOM 9247 C CA . GLY A 1 4 ? -16.019 12.713 -13.575 1.00 0.00 4 GLY A CA 10
ATOM 9248 C C . GLY A 1 4 ? -15.989 12.141 -12.172 1.00 0.00 4 GLY A C 10
ATOM 9249 O O . GLY A 1 4 ? -16.569 12.712 -11.249 1.00 0.00 4 GLY A O 10
ATOM 9253 N N . SER A 1 5 ? -15.311 11.008 -12.010 1.00 0.00 5 SER A N 10
ATOM 9254 C CA . SER A 1 5 ? -15.212 10.356 -10.710 1.00 0.00 5 SER A CA 10
ATOM 9255 C C . SER A 1 5 ? -14.515 11.261 -9.699 1.00 0.00 5 SER A C 10
ATOM 9256 O O . SER A 1 5 ? -15.025 11.495 -8.603 1.00 0.00 5 SER A O 10
ATOM 9264 N N . SER A 1 6 ? -13.346 11.768 -10.076 1.00 0.00 6 SER A N 10
ATOM 9265 C CA . SER A 1 6 ? -12.575 12.645 -9.202 1.00 0.00 6 SER A CA 10
ATOM 9266 C C . SER A 1 6 ? -12.788 14.109 -9.577 1.00 0.00 6 SER A C 10
ATOM 9267 O O . SER A 1 6 ? -13.172 14.423 -10.703 1.00 0.00 6 SER A O 10
ATOM 9275 N N . GLY A 1 7 ? -12.534 15.001 -8.624 1.00 0.00 7 GLY A N 10
ATOM 9276 C CA . GLY A 1 7 ? -12.703 16.420 -8.873 1.00 0.00 7 GLY A CA 10
ATOM 9277 C C . GLY A 1 7 ? -12.476 17.258 -7.630 1.00 0.00 7 GLY A C 10
ATOM 9278 O O . GLY A 1 7 ? -12.023 18.399 -7.717 1.00 0.00 7 GLY A O 10
ATOM 9282 N N . ILE A 1 8 ? -12.793 16.691 -6.471 1.00 0.00 8 ILE A N 10
ATOM 9283 C CA . ILE A 1 8 ? -12.621 17.393 -5.205 1.00 0.00 8 ILE A CA 10
ATOM 9284 C C . ILE A 1 8 ? -11.839 16.546 -4.208 1.00 0.00 8 ILE A C 10
ATOM 9285 O O . ILE A 1 8 ? -12.420 15.783 -3.436 1.00 0.00 8 ILE A O 10
ATOM 9301 N N . GLU A 1 9 ? -10.517 16.687 -4.228 1.00 0.00 9 GLU A N 10
ATOM 9302 C CA . GLU A 1 9 ? -9.655 15.935 -3.325 1.00 0.00 9 GLU A CA 10
ATOM 9303 C C . GLU A 1 9 ? -8.634 16.852 -2.657 1.00 0.00 9 GLU A C 10
ATOM 9304 O O . GLU A 1 9 ? -7.908 17.585 -3.328 1.00 0.00 9 GLU A O 10
ATOM 9316 N N . LYS A 1 10 ? -8.586 16.806 -1.330 1.00 0.00 10 LYS A N 10
ATOM 9317 C CA . LYS A 1 10 ? -7.655 17.631 -0.569 1.00 0.00 10 LYS A CA 10
ATOM 9318 C C . LYS A 1 10 ? -6.367 16.869 -0.275 1.00 0.00 10 LYS A C 10
ATOM 9319 O O . LYS A 1 10 ? -5.274 17.325 -0.614 1.00 0.00 10 LYS A O 10
ATOM 9338 N N . CYS A 1 11 ? -6.503 15.707 0.354 1.00 0.00 11 CYS A N 10
ATOM 9339 C CA . CYS A 1 11 ? -5.349 14.881 0.692 1.00 0.00 11 CYS A CA 10
ATOM 9340 C C . CYS A 1 11 ? -5.266 13.663 -0.222 1.00 0.00 11 CYS A C 10
ATOM 9341 O O . CYS A 1 11 ? -6.253 13.275 -0.847 1.00 0.00 11 CYS A O 10
ATOM 9349 N N . TRP A 1 12 ? -4.082 13.065 -0.296 1.00 0.00 12 TRP A N 10
ATOM 9350 C CA . TRP A 1 12 ? -3.870 11.892 -1.135 1.00 0.00 12 TRP A CA 10
ATOM 9351 C C . TRP A 1 12 ? -4.189 12.201 -2.594 1.00 0.00 12 TRP A C 10
ATOM 9352 O O . TRP A 1 12 ? -5.327 12.041 -3.038 1.00 0.00 12 TRP A O 10
ATOM 9373 N N . THR A 1 13 ? -3.179 12.643 -3.336 1.00 0.00 13 THR A N 10
ATOM 9374 C CA . THR A 1 13 ? -3.353 12.975 -4.744 1.00 0.00 13 THR A CA 10
ATOM 9375 C C . THR A 1 13 ? -3.366 11.719 -5.608 1.00 0.00 13 THR A C 10
ATOM 9376 O O . THR A 1 13 ? -3.049 10.628 -5.136 1.00 0.00 13 THR A O 10
ATOM 9387 N N . GLU A 1 14 ? -3.734 11.881 -6.875 1.00 0.00 14 GLU A N 10
ATOM 9388 C CA . GLU A 1 14 ? -3.788 10.759 -7.804 1.00 0.00 14 GLU A CA 10
ATOM 9389 C C . GLU A 1 14 ? -2.463 10.002 -7.820 1.00 0.00 14 GLU A C 10
ATOM 9390 O O . GLU A 1 14 ? -2.437 8.773 -7.757 1.00 0.00 14 GLU A O 10
ATOM 9402 N N . ASP A 1 15 ? -1.365 10.745 -7.904 1.00 0.00 15 ASP A N 10
ATOM 9403 C CA . ASP A 1 15 ? -0.036 10.146 -7.928 1.00 0.00 15 ASP A CA 10
ATOM 9404 C C . ASP A 1 15 ? 0.161 9.213 -6.737 1.00 0.00 15 ASP A C 10
ATOM 9405 O O . ASP A 1 15 ? 0.528 8.050 -6.902 1.00 0.00 15 ASP A O 10
ATOM 9414 N N . GLU A 1 16 ? -0.085 9.732 -5.538 1.00 0.00 16 GLU A N 10
ATOM 9415 C CA . GLU A 1 16 ? 0.067 8.945 -4.320 1.00 0.00 16 GLU A CA 10
ATOM 9416 C C . GLU A 1 16 ? -0.750 7.659 -4.397 1.00 0.00 16 GLU A C 10
ATOM 9417 O O . GLU A 1 16 ? -0.206 6.558 -4.301 1.00 0.00 16 GLU A O 10
ATOM 9429 N N . VAL A 1 17 ? -2.059 7.806 -4.571 1.00 0.00 17 VAL A N 10
ATOM 9430 C CA . VAL A 1 17 ? -2.952 6.657 -4.661 1.00 0.00 17 VAL A CA 10
ATOM 9431 C C . VAL A 1 17 ? -2.458 5.657 -5.701 1.00 0.00 17 VAL A C 10
ATOM 9432 O O . VAL A 1 17 ? -2.331 4.465 -5.421 1.00 0.00 17 VAL A O 10
ATOM 9445 N N . LYS A 1 18 ? -2.179 6.151 -6.902 1.00 0.00 18 LYS A N 10
ATOM 9446 C CA . LYS A 1 18 ? -1.696 5.302 -7.985 1.00 0.00 18 LYS A CA 10
ATOM 9447 C C . LYS A 1 18 ? -0.495 4.477 -7.535 1.00 0.00 18 LYS A C 10
ATOM 9448 O O . LYS A 1 18 ? -0.449 3.264 -7.746 1.00 0.00 18 LYS A O 10
ATOM 9467 N N . ARG A 1 19 ? 0.474 5.140 -6.914 1.00 0.00 19 ARG A N 10
ATOM 9468 C CA . ARG A 1 19 ? 1.675 4.467 -6.434 1.00 0.00 19 ARG A CA 10
ATOM 9469 C C . ARG A 1 19 ? 1.332 3.449 -5.350 1.00 0.00 19 ARG A C 10
ATOM 9470 O O . ARG A 1 19 ? 1.820 2.319 -5.369 1.00 0.00 19 ARG A O 10
ATOM 9491 N N . PHE A 1 20 ? 0.488 3.857 -4.408 1.00 0.00 20 PHE A N 10
ATOM 9492 C CA . PHE A 1 20 ? 0.080 2.982 -3.316 1.00 0.00 20 PHE A CA 10
ATOM 9493 C C . PHE A 1 20 ? -0.436 1.649 -3.851 1.00 0.00 20 PHE A C 10
ATOM 9494 O O . PHE A 1 20 ? 0.020 0.583 -3.437 1.00 0.00 20 PHE A O 10
ATOM 9511 N N . VAL A 1 21 ? -1.390 1.718 -4.773 1.00 0.00 21 VAL A N 10
ATOM 9512 C CA . VAL A 1 21 ? -1.969 0.518 -5.366 1.00 0.00 21 VAL A CA 10
ATOM 9513 C C . VAL A 1 21 ? -0.933 -0.244 -6.185 1.00 0.00 21 VAL A C 10
ATOM 9514 O O . VAL A 1 21 ? -0.883 -1.474 -6.154 1.00 0.00 21 VAL A O 10
ATOM 9527 N N . LYS A 1 22 ? -0.105 0.494 -6.917 1.00 0.00 22 LYS A N 10
ATOM 9528 C CA . LYS A 1 22 ? 0.932 -0.111 -7.744 1.00 0.00 22 LYS A CA 10
ATOM 9529 C C . LYS A 1 22 ? 1.870 -0.969 -6.900 1.00 0.00 22 LYS A C 10
ATOM 9530 O O . LYS A 1 22 ? 2.132 -2.125 -7.227 1.00 0.00 22 LYS A O 10
ATOM 9549 N N . GLY A 1 23 ? 2.371 -0.393 -5.811 1.00 0.00 23 GLY A N 10
ATOM 9550 C CA . GLY A 1 23 ? 3.272 -1.120 -4.936 1.00 0.00 23 GLY A CA 10
ATOM 9551 C C . GLY A 1 23 ? 2.575 -2.233 -4.180 1.00 0.00 23 GLY A C 10
ATOM 9552 O O . GLY A 1 23 ? 3.145 -3.304 -3.971 1.00 0.00 23 GLY A O 10
ATOM 9556 N N . LEU A 1 24 ? 1.338 -1.980 -3.766 1.00 0.00 24 LEU A N 10
ATOM 9557 C CA . LEU A 1 24 ? 0.561 -2.969 -3.027 1.00 0.00 24 LEU A CA 10
ATOM 9558 C C . LEU A 1 24 ? 0.231 -4.171 -3.906 1.00 0.00 24 LEU A C 10
ATOM 9559 O O . LEU A 1 24 ? 0.092 -5.292 -3.416 1.00 0.00 24 LEU A O 10
ATOM 9575 N N . ARG A 1 25 ? 0.110 -3.930 -5.207 1.00 0.00 25 ARG A N 10
ATOM 9576 C CA . ARG A 1 25 ? -0.203 -4.992 -6.155 1.00 0.00 25 ARG A CA 10
ATOM 9577 C C . ARG A 1 25 ? 1.073 -5.633 -6.694 1.00 0.00 25 ARG A C 10
ATOM 9578 O O . ARG A 1 25 ? 1.084 -6.811 -7.051 1.00 0.00 25 ARG A O 10
ATOM 9599 N N . GLN A 1 26 ? 2.145 -4.849 -6.750 1.00 0.00 26 GLN A N 10
ATOM 9600 C CA . GLN A 1 26 ? 3.425 -5.340 -7.246 1.00 0.00 26 GLN A CA 10
ATOM 9601 C C . GLN A 1 26 ? 4.152 -6.144 -6.173 1.00 0.00 26 GLN A C 10
ATOM 9602 O O . GLN A 1 26 ? 4.483 -7.312 -6.377 1.00 0.00 26 GLN A O 10
ATOM 9616 N N . TYR A 1 27 ? 4.399 -5.510 -5.032 1.00 0.00 27 TYR A N 10
ATOM 9617 C CA . TYR A 1 27 ? 5.090 -6.166 -3.928 1.00 0.00 27 TYR A CA 10
ATOM 9618 C C . TYR A 1 27 ? 4.115 -6.974 -3.078 1.00 0.00 27 TYR A C 10
ATOM 9619 O O . TYR A 1 27 ? 4.101 -8.203 -3.127 1.00 0.00 27 TYR A O 10
ATOM 9637 N N . GLY A 1 28 ? 3.298 -6.272 -2.297 1.00 0.00 28 GLY A N 10
ATOM 9638 C CA . GLY A 1 28 ? 2.330 -6.938 -1.447 1.00 0.00 28 GLY A CA 10
ATOM 9639 C C . GLY A 1 28 ? 2.221 -6.297 -0.078 1.00 0.00 28 GLY A C 10
ATOM 9640 O O . GLY A 1 28 ? 1.853 -5.128 0.041 1.00 0.00 28 GLY A O 10
ATOM 9644 N N . LYS A 1 29 ? 2.541 -7.062 0.960 1.00 0.00 29 LYS A N 10
ATOM 9645 C CA . LYS A 1 29 ? 2.478 -6.563 2.328 1.00 0.00 29 LYS A CA 10
ATOM 9646 C C . LYS A 1 29 ? 3.870 -6.212 2.844 1.00 0.00 29 LYS A C 10
ATOM 9647 O O . LYS A 1 29 ? 4.545 -7.042 3.451 1.00 0.00 29 LYS A O 10
ATOM 9666 N N . ASN A 1 30 ? 4.292 -4.975 2.599 1.00 0.00 30 ASN A N 10
ATOM 9667 C CA . ASN A 1 30 ? 5.604 -4.514 3.039 1.00 0.00 30 ASN A CA 10
ATOM 9668 C C . ASN A 1 30 ? 5.714 -2.997 2.924 1.00 0.00 30 ASN A C 10
ATOM 9669 O O . ASN A 1 30 ? 6.620 -2.477 2.272 1.00 0.00 30 ASN A O 10
ATOM 9680 N N . PHE A 1 31 ? 4.786 -2.291 3.562 1.00 0.00 31 PHE A N 10
ATOM 9681 C CA . PHE A 1 31 ? 4.778 -0.834 3.532 1.00 0.00 31 PHE A CA 10
ATOM 9682 C C . PHE A 1 31 ? 6.130 -0.273 3.963 1.00 0.00 31 PHE A C 10
ATOM 9683 O O . PHE A 1 31 ? 6.528 0.813 3.541 1.00 0.00 31 PHE A O 10
ATOM 9700 N N . PHE A 1 32 ? 6.831 -1.021 4.808 1.00 0.00 32 PHE A N 10
ATOM 9701 C CA . PHE A 1 32 ? 8.138 -0.600 5.299 1.00 0.00 32 PHE A CA 10
ATOM 9702 C C . PHE A 1 32 ? 9.058 -0.223 4.142 1.00 0.00 32 PHE A C 10
ATOM 9703 O O . PHE A 1 32 ? 9.751 0.793 4.191 1.00 0.00 32 PHE A O 10
ATOM 9720 N N . ARG A 1 33 ? 9.060 -1.050 3.102 1.00 0.00 33 ARG A N 10
ATOM 9721 C CA . ARG A 1 33 ? 9.896 -0.806 1.933 1.00 0.00 33 ARG A CA 10
ATOM 9722 C C . ARG A 1 33 ? 9.101 -0.109 0.832 1.00 0.00 33 ARG A C 10
ATOM 9723 O O . ARG A 1 33 ? 9.585 0.835 0.207 1.00 0.00 33 ARG A O 10
ATOM 9744 N N . ILE A 1 34 ? 7.881 -0.581 0.601 1.00 0.00 34 ILE A N 10
ATOM 9745 C CA . ILE A 1 34 ? 7.020 -0.003 -0.423 1.00 0.00 34 ILE A CA 10
ATOM 9746 C C . ILE A 1 34 ? 6.907 1.508 -0.257 1.00 0.00 34 ILE A C 10
ATOM 9747 O O . ILE A 1 34 ? 6.819 2.246 -1.239 1.00 0.00 34 ILE A O 10
ATOM 9763 N N . ARG A 1 35 ? 6.912 1.963 0.991 1.00 0.00 35 ARG A N 10
ATOM 9764 C CA . ARG A 1 35 ? 6.811 3.388 1.286 1.00 0.00 35 ARG A CA 10
ATOM 9765 C C . ARG A 1 35 ? 8.128 4.099 0.989 1.00 0.00 35 ARG A C 10
ATOM 9766 O O . ARG A 1 35 ? 8.144 5.174 0.388 1.00 0.00 35 ARG A O 10
ATOM 9787 N N . LYS A 1 36 ? 9.231 3.492 1.414 1.00 0.00 36 LYS A N 10
ATOM 9788 C CA . LYS A 1 36 ? 10.554 4.066 1.194 1.00 0.00 36 LYS A CA 10
ATOM 9789 C C . LYS A 1 36 ? 10.818 4.267 -0.295 1.00 0.00 36 LYS A C 10
ATOM 9790 O O . LYS A 1 36 ? 11.648 5.090 -0.681 1.00 0.00 36 LYS A O 10
ATOM 9809 N N . GLU A 1 37 ? 10.107 3.511 -1.125 1.00 0.00 37 GLU A N 10
ATOM 9810 C CA . GLU A 1 37 ? 10.266 3.607 -2.572 1.00 0.00 37 GLU A CA 10
ATOM 9811 C C . GLU A 1 37 ? 9.160 4.461 -3.185 1.00 0.00 37 GLU A C 10
ATOM 9812 O O . GLU A 1 37 ? 9.385 5.188 -4.153 1.00 0.00 37 GLU A O 10
ATOM 9824 N N . LEU A 1 38 ? 7.964 4.367 -2.614 1.00 0.00 38 LEU A N 10
ATOM 9825 C CA . LEU A 1 38 ? 6.821 5.130 -3.104 1.00 0.00 38 LEU A CA 10
ATOM 9826 C C . LEU A 1 38 ? 6.763 6.506 -2.448 1.00 0.00 38 LEU A C 10
ATOM 9827 O O . LEU A 1 38 ? 7.086 7.517 -3.072 1.00 0.00 38 LEU A O 10
ATOM 9843 N N . LEU A 1 39 ? 6.351 6.537 -1.185 1.00 0.00 39 LEU A N 10
ATOM 9844 C CA . LEU A 1 39 ? 6.252 7.789 -0.443 1.00 0.00 39 LEU A CA 10
ATOM 9845 C C . LEU A 1 39 ? 7.168 7.771 0.777 1.00 0.00 39 LEU A C 10
ATOM 9846 O O . LEU A 1 39 ? 6.721 7.650 1.918 1.00 0.00 39 LEU A O 10
ATOM 9862 N N . PRO A 1 40 ? 8.481 7.898 0.533 1.00 0.00 40 PRO A N 10
ATOM 9863 C CA . PRO A 1 40 ? 9.487 7.903 1.599 1.00 0.00 40 PRO A CA 10
ATOM 9864 C C . PRO A 1 40 ? 9.424 9.166 2.451 1.00 0.00 40 PRO A C 10
ATOM 9865 O O . PRO A 1 40 ? 9.975 9.214 3.550 1.00 0.00 40 PRO A O 10
ATOM 9876 N N . ASN A 1 41 ? 8.747 10.188 1.936 1.00 0.00 41 ASN A N 10
ATOM 9877 C CA . ASN A 1 41 ? 8.612 11.452 2.650 1.00 0.00 41 ASN A CA 10
ATOM 9878 C C . ASN A 1 41 ? 7.403 11.425 3.581 1.00 0.00 41 ASN A C 10
ATOM 9879 O O . ASN A 1 41 ? 7.363 12.134 4.586 1.00 0.00 41 ASN A O 10
ATOM 9890 N N . LYS A 1 42 ? 6.418 10.601 3.238 1.00 0.00 42 LYS A N 10
ATOM 9891 C CA . LYS A 1 42 ? 5.208 10.478 4.043 1.00 0.00 42 LYS A CA 10
ATOM 9892 C C . LYS A 1 42 ? 5.423 9.514 5.205 1.00 0.00 42 LYS A C 10
ATOM 9893 O O . LYS A 1 42 ? 6.538 9.050 5.439 1.00 0.00 42 LYS A O 10
ATOM 9912 N N . GLU A 1 43 ? 4.348 9.217 5.928 1.00 0.00 43 GLU A N 10
ATOM 9913 C CA . GLU A 1 43 ? 4.420 8.307 7.065 1.00 0.00 43 GLU A CA 10
ATOM 9914 C C . GLU A 1 43 ? 3.603 7.045 6.805 1.00 0.00 43 GLU A C 10
ATOM 9915 O O . GLU A 1 43 ? 2.759 7.010 5.908 1.00 0.00 43 GLU A O 10
ATOM 9927 N N . THR A 1 44 ? 3.859 6.007 7.596 1.00 0.00 44 THR A N 10
ATOM 9928 C CA . THR A 1 44 ? 3.150 4.742 7.452 1.00 0.00 44 THR A CA 10
ATOM 9929 C C . THR A 1 44 ? 1.686 4.884 7.854 1.00 0.00 44 THR A C 10
ATOM 9930 O O . THR A 1 44 ? 0.830 4.130 7.394 1.00 0.00 44 THR A O 10
ATOM 9941 N N . GLY A 1 45 ? 1.406 5.856 8.718 1.00 0.00 45 GLY A N 10
ATOM 9942 C CA . GLY A 1 45 ? 0.044 6.078 9.167 1.00 0.00 45 GLY A CA 10
ATOM 9943 C C . GLY A 1 45 ? -0.929 6.232 8.015 1.00 0.00 45 GLY A C 10
ATOM 9944 O O . GLY A 1 45 ? -1.993 5.613 8.006 1.00 0.00 45 GLY A O 10
ATOM 9948 N N . GLU A 1 46 ? -0.565 7.061 7.042 1.00 0.00 46 GLU A N 10
ATOM 9949 C CA . GLU A 1 46 ? -1.416 7.296 5.881 1.00 0.00 46 GLU A CA 10
ATOM 9950 C C . GLU A 1 46 ? -1.560 6.027 5.046 1.00 0.00 46 GLU A C 10
ATOM 9951 O O . GLU A 1 46 ? -2.665 5.651 4.652 1.00 0.00 46 GLU A O 10
ATOM 9963 N N . LEU A 1 47 ? -0.436 5.372 4.779 1.00 0.00 47 LEU A N 10
ATOM 9964 C CA . LEU A 1 47 ? -0.435 4.144 3.990 1.00 0.00 47 LEU A CA 10
ATOM 9965 C C . LEU A 1 47 ? -1.321 3.083 4.633 1.00 0.00 47 LEU A C 10
ATOM 9966 O O . LEU A 1 47 ? -2.260 2.585 4.012 1.00 0.00 47 LEU A O 10
ATOM 9982 N N . ILE A 1 48 ? -1.016 2.742 5.881 1.00 0.00 48 ILE A N 10
ATOM 9983 C CA . ILE A 1 48 ? -1.787 1.742 6.609 1.00 0.00 48 ILE A CA 10
ATOM 9984 C C . ILE A 1 48 ? -3.267 2.108 6.645 1.00 0.00 48 ILE A C 10
ATOM 9985 O O . ILE A 1 48 ? -4.123 1.322 6.238 1.00 0.00 48 ILE A O 10
ATOM 10001 N N . THR A 1 49 ? -3.562 3.308 7.135 1.00 0.00 49 THR A N 10
ATOM 10002 C CA . THR A 1 49 ? -4.938 3.780 7.224 1.00 0.00 49 THR A CA 10
ATOM 10003 C C . THR A 1 49 ? -5.655 3.639 5.886 1.00 0.00 49 THR A C 10
ATOM 10004 O O . THR A 1 49 ? -6.791 3.168 5.826 1.00 0.00 49 THR A O 10
ATOM 10015 N N . PHE A 1 50 ? -4.985 4.049 4.815 1.00 0.00 50 PHE A N 10
ATOM 10016 C CA . PHE A 1 50 ? -5.559 3.969 3.477 1.00 0.00 50 PHE A CA 10
ATOM 10017 C C . PHE A 1 50 ? -5.802 2.517 3.075 1.00 0.00 50 PHE A C 10
ATOM 10018 O O . PHE A 1 50 ? -6.776 2.205 2.390 1.00 0.00 50 PHE A O 10
ATOM 10035 N N . TYR A 1 51 ? -4.909 1.633 3.507 1.00 0.00 51 TYR A N 10
ATOM 10036 C CA . TYR A 1 51 ? -5.023 0.214 3.191 1.00 0.00 51 TYR A CA 10
ATOM 10037 C C . TYR A 1 51 ? -6.264 -0.391 3.842 1.00 0.00 51 TYR A C 10
ATOM 10038 O O . TYR A 1 51 ? -7.023 -1.117 3.201 1.00 0.00 51 TYR A O 10
ATOM 10056 N N . TYR A 1 52 ? -6.462 -0.085 5.119 1.00 0.00 52 TYR A N 10
ATOM 10057 C CA . TYR A 1 52 ? -7.608 -0.598 5.859 1.00 0.00 52 TYR A CA 10
ATOM 10058 C C . TYR A 1 52 ? -8.909 0.005 5.337 1.00 0.00 52 TYR A C 10
ATOM 10059 O O . TYR A 1 52 ? -9.873 -0.711 5.065 1.00 0.00 52 TYR A O 10
ATOM 10077 N N . TYR A 1 53 ? -8.927 1.326 5.198 1.00 0.00 53 TYR A N 10
ATOM 10078 C CA . TYR A 1 53 ? -10.108 2.027 4.711 1.00 0.00 53 TYR A CA 10
ATOM 10079 C C . TYR A 1 53 ? -10.482 1.555 3.309 1.00 0.00 53 TYR A C 10
ATOM 10080 O O . TYR A 1 53 ? -11.660 1.382 2.994 1.00 0.00 53 TYR A O 10
ATOM 10098 N N . TRP A 1 54 ? -9.472 1.347 2.473 1.00 0.00 54 TRP A N 10
ATOM 10099 C CA . TRP A 1 54 ? -9.693 0.894 1.104 1.00 0.00 54 TRP A CA 10
ATOM 10100 C C . TRP A 1 54 ? -10.173 -0.554 1.081 1.00 0.00 54 TRP A C 10
ATOM 10101 O O . TRP A 1 54 ? -11.062 -0.912 0.308 1.00 0.00 54 TRP A O 10
ATOM 10122 N N . LYS A 1 55 ? -9.579 -1.383 1.934 1.00 0.00 55 LYS A N 10
ATOM 10123 C CA . LYS A 1 55 ? -9.947 -2.792 2.013 1.00 0.00 55 LYS A CA 10
ATOM 10124 C C . LYS A 1 55 ? -11.343 -2.957 2.603 1.00 0.00 55 LYS A C 10
ATOM 10125 O O . LYS A 1 55 ? -12.029 -3.944 2.335 1.00 0.00 55 LYS A O 10
ATOM 10144 N N . LYS A 1 56 ? -11.760 -1.985 3.407 1.00 0.00 56 LYS A N 10
ATOM 10145 C CA . LYS A 1 56 ? -13.076 -2.021 4.034 1.00 0.00 56 LYS A CA 10
ATOM 10146 C C . LYS A 1 56 ? -13.717 -0.637 4.033 1.00 0.00 56 LYS A C 10
ATOM 10147 O O . LYS A 1 56 ? -13.651 0.090 5.025 1.00 0.00 56 LYS A O 10
ATOM 10166 N N . THR A 1 57 ? -14.339 -0.279 2.914 1.00 0.00 57 THR A N 10
ATOM 10167 C CA . THR A 1 57 ? -14.992 1.018 2.784 1.00 0.00 57 THR A CA 10
ATOM 10168 C C . THR A 1 57 ? -16.509 0.877 2.840 1.00 0.00 57 THR A C 10
ATOM 10169 O O . THR A 1 57 ? -17.160 1.425 3.730 1.00 0.00 57 THR A O 10
ATOM 10180 N N . SER A 1 58 ? -17.066 0.139 1.885 1.00 0.00 58 SER A N 10
ATOM 10181 C CA . SER A 1 58 ? -18.508 -0.071 1.825 1.00 0.00 58 SER A CA 10
ATOM 10182 C C . SER A 1 58 ? -18.915 -1.285 2.654 1.00 0.00 58 SER A C 10
ATOM 10183 O O . SER A 1 58 ? -19.342 -2.305 2.115 1.00 0.00 58 SER A O 10
ATOM 10191 N N . GLY A 1 59 ? -18.780 -1.166 3.972 1.00 0.00 59 GLY A N 10
ATOM 10192 C CA . GLY A 1 59 ? -19.138 -2.259 4.856 1.00 0.00 59 GLY A CA 10
ATOM 10193 C C . GLY A 1 59 ? -20.638 -2.412 5.013 1.00 0.00 59 GLY A C 10
ATOM 10194 O O . GLY A 1 59 ? -21.420 -1.597 4.524 1.00 0.00 59 GLY A O 10
ATOM 10198 N N . PRO A 1 60 ? -21.059 -3.478 5.708 1.00 0.00 60 PRO A N 10
ATOM 10199 C CA . PRO A 1 60 ? -22.478 -3.761 5.943 1.00 0.00 60 PRO A CA 10
ATOM 10200 C C . PRO A 1 60 ? -23.117 -2.761 6.901 1.00 0.00 60 PRO A C 10
ATOM 10201 O O . PRO A 1 60 ? -22.728 -2.666 8.064 1.00 0.00 60 PRO A O 10
ATOM 10212 N N . SER A 1 61 ? -24.101 -2.018 6.404 1.00 0.00 61 SER A N 10
ATOM 10213 C CA . SER A 1 61 ? -24.792 -1.023 7.215 1.00 0.00 61 SER A CA 10
ATOM 10214 C C . SER A 1 61 ? -26.052 -1.612 7.841 1.00 0.00 61 SER A C 10
ATOM 10215 O O . SER A 1 61 ? -27.169 -1.216 7.506 1.00 0.00 61 SER A O 10
ATOM 10223 N N . SER A 1 62 ? -25.864 -2.561 8.753 1.00 0.00 62 SER A N 10
ATOM 10224 C CA . SER A 1 62 ? -26.985 -3.209 9.424 1.00 0.00 62 SER A CA 10
ATOM 10225 C C . SER A 1 62 ? -26.717 -3.346 10.920 1.00 0.00 62 SER A C 10
ATOM 10226 O O . SER A 1 62 ? -26.840 -4.430 11.487 1.00 0.00 62 SER A O 10
ATOM 10234 N N . GLY A 1 63 ? -26.351 -2.235 11.553 1.00 0.00 63 GLY A N 10
ATOM 10235 C CA . GLY A 1 63 ? -26.071 -2.252 12.977 1.00 0.00 63 GLY A CA 10
ATOM 10236 C C . GLY A 1 63 ? -24.890 -1.375 13.345 1.00 0.00 63 GLY A C 10
ATOM 10237 O O . GLY A 1 63 ? -24.533 -1.266 14.518 1.00 0.00 63 GLY A O 10
ATOM 10241 N N . GLY A 1 1 ? -6.804 8.281 13.854 1.00 0.00 1 GLY A N 11
ATOM 10242 C CA . GLY A 1 1 ? -6.465 9.300 12.878 1.00 0.00 1 GLY A CA 11
ATOM 10243 C C . GLY A 1 1 ? -7.635 10.208 12.558 1.00 0.00 1 GLY A C 11
ATOM 10244 O O . GLY A 1 1 ? -7.741 10.727 11.446 1.00 0.00 1 GLY A O 11
ATOM 10248 N N . SER A 1 2 ? -8.518 10.399 13.533 1.00 0.00 2 SER A N 11
ATOM 10249 C CA . SER A 1 2 ? -9.690 11.247 13.347 1.00 0.00 2 SER A CA 11
ATOM 10250 C C . SER A 1 2 ? -9.288 12.715 13.250 1.00 0.00 2 SER A C 11
ATOM 10251 O O . SER A 1 2 ? -9.913 13.495 12.531 1.00 0.00 2 SER A O 11
ATOM 10259 N N . SER A 1 3 ? -8.241 13.086 13.980 1.00 0.00 3 SER A N 11
ATOM 10260 C CA . SER A 1 3 ? -7.757 14.461 13.980 1.00 0.00 3 SER A CA 11
ATOM 10261 C C . SER A 1 3 ? -6.482 14.588 14.808 1.00 0.00 3 SER A C 11
ATOM 10262 O O . SER A 1 3 ? -6.517 14.524 16.037 1.00 0.00 3 SER A O 11
ATOM 10270 N N . GLY A 1 4 ? -5.356 14.770 14.126 1.00 0.00 4 GLY A N 11
ATOM 10271 C CA . GLY A 1 4 ? -4.085 14.903 14.813 1.00 0.00 4 GLY A CA 11
ATOM 10272 C C . GLY A 1 4 ? -3.142 15.859 14.109 1.00 0.00 4 GLY A C 11
ATOM 10273 O O . GLY A 1 4 ? -1.959 15.564 13.942 1.00 0.00 4 GLY A O 11
ATOM 10277 N N . SER A 1 5 ? -3.667 17.007 13.694 1.00 0.00 5 SER A N 11
ATOM 10278 C CA . SER A 1 5 ? -2.865 18.007 12.999 1.00 0.00 5 SER A CA 11
ATOM 10279 C C . SER A 1 5 ? -2.198 17.407 11.766 1.00 0.00 5 SER A C 11
ATOM 10280 O O . SER A 1 5 ? -1.034 17.688 11.477 1.00 0.00 5 SER A O 11
ATOM 10288 N N . SER A 1 6 ? -2.943 16.578 11.041 1.00 0.00 6 SER A N 11
ATOM 10289 C CA . SER A 1 6 ? -2.423 15.934 9.841 1.00 0.00 6 SER A CA 11
ATOM 10290 C C . SER A 1 6 ? -3.198 16.382 8.605 1.00 0.00 6 SER A C 11
ATOM 10291 O O . SER A 1 6 ? -4.249 15.829 8.283 1.00 0.00 6 SER A O 11
ATOM 10299 N N . GLY A 1 7 ? -2.670 17.389 7.915 1.00 0.00 7 GLY A N 11
ATOM 10300 C CA . GLY A 1 7 ? -3.324 17.895 6.723 1.00 0.00 7 GLY A CA 11
ATOM 10301 C C . GLY A 1 7 ? -4.603 18.645 7.038 1.00 0.00 7 GLY A C 11
ATOM 10302 O O . GLY A 1 7 ? -5.321 18.295 7.975 1.00 0.00 7 GLY A O 11
ATOM 10306 N N . ILE A 1 8 ? -4.888 19.680 6.255 1.00 0.00 8 ILE A N 11
ATOM 10307 C CA . ILE A 1 8 ? -6.089 20.482 6.455 1.00 0.00 8 ILE A CA 11
ATOM 10308 C C . ILE A 1 8 ? -7.078 20.285 5.312 1.00 0.00 8 ILE A C 11
ATOM 10309 O O . ILE A 1 8 ? -8.202 19.830 5.523 1.00 0.00 8 ILE A O 11
ATOM 10325 N N . GLU A 1 9 ? -6.652 20.630 4.101 1.00 0.00 9 GLU A N 11
ATOM 10326 C CA . GLU A 1 9 ? -7.501 20.490 2.924 1.00 0.00 9 GLU A CA 11
ATOM 10327 C C . GLU A 1 9 ? -7.112 19.256 2.116 1.00 0.00 9 GLU A C 11
ATOM 10328 O O . GLU A 1 9 ? -7.925 18.357 1.903 1.00 0.00 9 GLU A O 11
ATOM 10340 N N . LYS A 1 10 ? -5.861 19.220 1.667 1.00 0.00 10 LYS A N 11
ATOM 10341 C CA . LYS A 1 10 ? -5.361 18.098 0.883 1.00 0.00 10 LYS A CA 11
ATOM 10342 C C . LYS A 1 10 ? -4.798 17.008 1.790 1.00 0.00 10 LYS A C 11
ATOM 10343 O O . LYS A 1 10 ? -4.487 17.257 2.955 1.00 0.00 10 LYS A O 11
ATOM 10362 N N . CYS A 1 11 ? -4.668 15.802 1.248 1.00 0.00 11 CYS A N 11
ATOM 10363 C CA . CYS A 1 11 ? -4.141 14.675 2.008 1.00 0.00 11 CYS A CA 11
ATOM 10364 C C . CYS A 1 11 ? -3.580 13.606 1.077 1.00 0.00 11 CYS A C 11
ATOM 10365 O O . CYS A 1 11 ? -2.435 13.177 1.226 1.00 0.00 11 CYS A O 11
ATOM 10373 N N . TRP A 1 12 ? -4.393 13.178 0.118 1.00 0.00 12 TRP A N 11
ATOM 10374 C CA . TRP A 1 12 ? -3.977 12.157 -0.837 1.00 0.00 12 TRP A CA 11
ATOM 10375 C C . TRP A 1 12 ? -4.215 12.622 -2.269 1.00 0.00 12 TRP A C 11
ATOM 10376 O O . TRP A 1 12 ? -5.287 13.130 -2.599 1.00 0.00 12 TRP A O 11
ATOM 10397 N N . THR A 1 13 ? -3.208 12.446 -3.119 1.00 0.00 13 THR A N 11
ATOM 10398 C CA . THR A 1 13 ? -3.307 12.848 -4.516 1.00 0.00 13 THR A CA 11
ATOM 10399 C C . THR A 1 13 ? -3.386 11.634 -5.434 1.00 0.00 13 THR A C 11
ATOM 10400 O O . THR A 1 13 ? -3.043 10.521 -5.037 1.00 0.00 13 THR A O 11
ATOM 10411 N N . GLU A 1 14 ? -3.840 11.856 -6.664 1.00 0.00 14 GLU A N 11
ATOM 10412 C CA . GLU A 1 14 ? -3.963 10.778 -7.638 1.00 0.00 14 GLU A CA 11
ATOM 10413 C C . GLU A 1 14 ? -2.654 10.003 -7.761 1.00 0.00 14 GLU A C 11
ATOM 10414 O O . GLU A 1 14 ? -2.652 8.774 -7.826 1.00 0.00 14 GLU A O 11
ATOM 10426 N N . ASP A 1 15 ? -1.544 10.731 -7.792 1.00 0.00 15 ASP A N 11
ATOM 10427 C CA . ASP A 1 15 ? -0.228 10.113 -7.907 1.00 0.00 15 ASP A CA 11
ATOM 10428 C C . ASP A 1 15 ? 0.038 9.179 -6.730 1.00 0.00 15 ASP A C 11
ATOM 10429 O O . ASP A 1 15 ? 0.398 8.017 -6.918 1.00 0.00 15 ASP A O 11
ATOM 10438 N N . GLU A 1 16 ? -0.140 9.696 -5.519 1.00 0.00 16 GLU A N 11
ATOM 10439 C CA . GLU A 1 16 ? 0.083 8.907 -4.312 1.00 0.00 16 GLU A CA 11
ATOM 10440 C C . GLU A 1 16 ? -0.733 7.618 -4.347 1.00 0.00 16 GLU A C 11
ATOM 10441 O O . GLU A 1 16 ? -0.198 6.527 -4.148 1.00 0.00 16 GLU A O 11
ATOM 10453 N N . VAL A 1 17 ? -2.031 7.752 -4.599 1.00 0.00 17 VAL A N 11
ATOM 10454 C CA . VAL A 1 17 ? -2.921 6.599 -4.660 1.00 0.00 17 VAL A CA 11
ATOM 10455 C C . VAL A 1 17 ? -2.441 5.588 -5.697 1.00 0.00 17 VAL A C 11
ATOM 10456 O O . VAL A 1 17 ? -2.280 4.405 -5.398 1.00 0.00 17 VAL A O 11
ATOM 10469 N N . LYS A 1 18 ? -2.214 6.063 -6.917 1.00 0.00 18 LYS A N 11
ATOM 10470 C CA . LYS A 1 18 ? -1.750 5.203 -7.999 1.00 0.00 18 LYS A CA 11
ATOM 10471 C C . LYS A 1 18 ? -0.518 4.411 -7.574 1.00 0.00 18 LYS A C 11
ATOM 10472 O O . LYS A 1 18 ? -0.439 3.202 -7.795 1.00 0.00 18 LYS A O 11
ATOM 10491 N N . ARG A 1 19 ? 0.440 5.098 -6.962 1.00 0.00 19 ARG A N 11
ATOM 10492 C CA . ARG A 1 19 ? 1.668 4.458 -6.507 1.00 0.00 19 ARG A CA 11
ATOM 10493 C C . ARG A 1 19 ? 1.369 3.395 -5.453 1.00 0.00 19 ARG A C 11
ATOM 10494 O O . ARG A 1 19 ? 1.855 2.267 -5.539 1.00 0.00 19 ARG A O 11
ATOM 10515 N N . PHE A 1 20 ? 0.566 3.764 -4.460 1.00 0.00 20 PHE A N 11
ATOM 10516 C CA . PHE A 1 20 ? 0.203 2.843 -3.389 1.00 0.00 20 PHE A CA 11
ATOM 10517 C C . PHE A 1 20 ? -0.337 1.533 -3.958 1.00 0.00 20 PHE A C 11
ATOM 10518 O O . PHE A 1 20 ? 0.135 0.451 -3.608 1.00 0.00 20 PHE A O 11
ATOM 10535 N N . VAL A 1 21 ? -1.329 1.640 -4.836 1.00 0.00 21 VAL A N 11
ATOM 10536 C CA . VAL A 1 21 ? -1.933 0.466 -5.453 1.00 0.00 21 VAL A CA 11
ATOM 10537 C C . VAL A 1 21 ? -0.904 -0.325 -6.253 1.00 0.00 21 VAL A C 11
ATOM 10538 O O . VAL A 1 21 ? -0.844 -1.552 -6.167 1.00 0.00 21 VAL A O 11
ATOM 10551 N N . LYS A 1 22 ? -0.094 0.385 -7.030 1.00 0.00 22 LYS A N 11
ATOM 10552 C CA . LYS A 1 22 ? 0.936 -0.250 -7.845 1.00 0.00 22 LYS A CA 11
ATOM 10553 C C . LYS A 1 22 ? 1.879 -1.079 -6.980 1.00 0.00 22 LYS A C 11
ATOM 10554 O O . LYS A 1 22 ? 2.048 -2.278 -7.202 1.00 0.00 22 LYS A O 11
ATOM 10573 N N . GLY A 1 23 ? 2.491 -0.434 -5.992 1.00 0.00 23 GLY A N 11
ATOM 10574 C CA . GLY A 1 23 ? 3.409 -1.128 -5.108 1.00 0.00 23 GLY A CA 11
ATOM 10575 C C . GLY A 1 23 ? 2.728 -2.221 -4.308 1.00 0.00 23 GLY A C 11
ATOM 10576 O O . GLY A 1 23 ? 3.342 -3.239 -3.985 1.00 0.00 23 GLY A O 11
ATOM 10580 N N . LEU A 1 24 ? 1.457 -2.011 -3.986 1.00 0.00 24 LEU A N 11
ATOM 10581 C CA . LEU A 1 24 ? 0.691 -2.986 -3.216 1.00 0.00 24 LEU A CA 11
ATOM 10582 C C . LEU A 1 24 ? 0.463 -4.259 -4.025 1.00 0.00 24 LEU A C 11
ATOM 10583 O O . LEU A 1 24 ? 0.633 -5.368 -3.518 1.00 0.00 24 LEU A O 11
ATOM 10599 N N . ARG A 1 25 ? 0.077 -4.092 -5.286 1.00 0.00 25 ARG A N 11
ATOM 10600 C CA . ARG A 1 25 ? -0.174 -5.227 -6.165 1.00 0.00 25 ARG A CA 11
ATOM 10601 C C . ARG A 1 25 ? 1.137 -5.821 -6.675 1.00 0.00 25 ARG A C 11
ATOM 10602 O O . ARG A 1 25 ? 1.208 -7.006 -6.996 1.00 0.00 25 ARG A O 11
ATOM 10623 N N . GLN A 1 26 ? 2.169 -4.987 -6.746 1.00 0.00 26 GLN A N 11
ATOM 10624 C CA . GLN A 1 26 ? 3.476 -5.429 -7.218 1.00 0.00 26 GLN A CA 11
ATOM 10625 C C . GLN A 1 26 ? 4.213 -6.206 -6.132 1.00 0.00 26 GLN A C 11
ATOM 10626 O O . GLN A 1 26 ? 4.588 -7.363 -6.328 1.00 0.00 26 GLN A O 11
ATOM 10640 N N . TYR A 1 27 ? 4.416 -5.564 -4.987 1.00 0.00 27 TYR A N 11
ATOM 10641 C CA . TYR A 1 27 ? 5.110 -6.194 -3.870 1.00 0.00 27 TYR A CA 11
ATOM 10642 C C . TYR A 1 27 ? 4.155 -7.059 -3.053 1.00 0.00 27 TYR A C 11
ATOM 10643 O O . TYR A 1 27 ? 4.274 -8.283 -3.028 1.00 0.00 27 TYR A O 11
ATOM 10661 N N . GLY A 1 28 ? 3.205 -6.411 -2.385 1.00 0.00 28 GLY A N 11
ATOM 10662 C CA . GLY A 1 28 ? 2.242 -7.135 -1.575 1.00 0.00 28 GLY A CA 11
ATOM 10663 C C . GLY A 1 28 ? 2.049 -6.511 -0.207 1.00 0.00 28 GLY A C 11
ATOM 10664 O O . GLY A 1 28 ? 1.424 -5.458 -0.079 1.00 0.00 28 GLY A O 11
ATOM 10668 N N . LYS A 1 29 ? 2.586 -7.162 0.819 1.00 0.00 29 LYS A N 11
ATOM 10669 C CA . LYS A 1 29 ? 2.470 -6.666 2.185 1.00 0.00 29 LYS A CA 11
ATOM 10670 C C . LYS A 1 29 ? 3.839 -6.303 2.750 1.00 0.00 29 LYS A C 11
ATOM 10671 O O . LYS A 1 29 ? 4.492 -7.123 3.394 1.00 0.00 29 LYS A O 11
ATOM 10690 N N . ASN A 1 30 ? 4.267 -5.069 2.506 1.00 0.00 30 ASN A N 11
ATOM 10691 C CA . ASN A 1 30 ? 5.559 -4.597 2.991 1.00 0.00 30 ASN A CA 11
ATOM 10692 C C . ASN A 1 30 ? 5.682 -3.085 2.828 1.00 0.00 30 ASN A C 11
ATOM 10693 O O . ASN A 1 30 ? 6.591 -2.594 2.159 1.00 0.00 30 ASN A O 11
ATOM 10704 N N . PHE A 1 31 ? 4.762 -2.352 3.446 1.00 0.00 31 PHE A N 11
ATOM 10705 C CA . PHE A 1 31 ? 4.767 -0.896 3.369 1.00 0.00 31 PHE A CA 11
ATOM 10706 C C . PHE A 1 31 ? 6.108 -0.332 3.828 1.00 0.00 31 PHE A C 11
ATOM 10707 O O . PHE A 1 31 ? 6.510 0.757 3.417 1.00 0.00 31 PHE A O 11
ATOM 10724 N N . PHE A 1 32 ? 6.797 -1.080 4.683 1.00 0.00 32 PHE A N 11
ATOM 10725 C CA . PHE A 1 32 ? 8.092 -0.655 5.200 1.00 0.00 32 PHE A CA 11
ATOM 10726 C C . PHE A 1 32 ? 9.033 -0.271 4.061 1.00 0.00 32 PHE A C 11
ATOM 10727 O O . PHE A 1 32 ? 9.718 0.749 4.125 1.00 0.00 32 PHE A O 11
ATOM 10744 N N . ARG A 1 33 ? 9.060 -1.097 3.020 1.00 0.00 33 ARG A N 11
ATOM 10745 C CA . ARG A 1 33 ? 9.917 -0.846 1.868 1.00 0.00 33 ARG A CA 11
ATOM 10746 C C . ARG A 1 33 ? 9.143 -0.138 0.759 1.00 0.00 33 ARG A C 11
ATOM 10747 O O . ARG A 1 33 ? 9.641 0.808 0.148 1.00 0.00 33 ARG A O 11
ATOM 10768 N N . ILE A 1 34 ? 7.925 -0.604 0.505 1.00 0.00 34 ILE A N 11
ATOM 10769 C CA . ILE A 1 34 ? 7.084 -0.015 -0.529 1.00 0.00 34 ILE A CA 11
ATOM 10770 C C . ILE A 1 34 ? 6.969 1.495 -0.351 1.00 0.00 34 ILE A C 11
ATOM 10771 O O . ILE A 1 34 ? 6.906 2.243 -1.328 1.00 0.00 34 ILE A O 11
ATOM 10787 N N . ARG A 1 35 ? 6.944 1.937 0.902 1.00 0.00 35 ARG A N 11
ATOM 10788 C CA . ARG A 1 35 ? 6.838 3.359 1.208 1.00 0.00 35 ARG A CA 11
ATOM 10789 C C . ARG A 1 35 ? 8.158 4.074 0.932 1.00 0.00 35 ARG A C 11
ATOM 10790 O O . ARG A 1 35 ? 8.179 5.152 0.337 1.00 0.00 35 ARG A O 11
ATOM 10811 N N . LYS A 1 36 ? 9.256 3.468 1.370 1.00 0.00 36 LYS A N 11
ATOM 10812 C CA . LYS A 1 36 ? 10.580 4.046 1.170 1.00 0.00 36 LYS A CA 11
ATOM 10813 C C . LYS A 1 36 ? 10.865 4.254 -0.314 1.00 0.00 36 LYS A C 11
ATOM 10814 O O . LYS A 1 36 ? 11.699 5.079 -0.685 1.00 0.00 36 LYS A O 11
ATOM 10833 N N . GLU A 1 37 ? 10.164 3.502 -1.158 1.00 0.00 37 GLU A N 11
ATOM 10834 C CA . GLU A 1 37 ? 10.342 3.606 -2.601 1.00 0.00 37 GLU A CA 11
ATOM 10835 C C . GLU A 1 37 ? 9.245 4.464 -3.224 1.00 0.00 37 GLU A C 11
ATOM 10836 O O . GLU A 1 37 ? 9.484 5.198 -4.184 1.00 0.00 37 GLU A O 11
ATOM 10848 N N . LEU A 1 38 ? 8.041 4.366 -2.672 1.00 0.00 38 LEU A N 11
ATOM 10849 C CA . LEU A 1 38 ? 6.905 5.132 -3.173 1.00 0.00 38 LEU A CA 11
ATOM 10850 C C . LEU A 1 38 ? 6.835 6.502 -2.506 1.00 0.00 38 LEU A C 11
ATOM 10851 O O . LEU A 1 38 ? 7.167 7.519 -3.116 1.00 0.00 38 LEU A O 11
ATOM 10867 N N . LEU A 1 39 ? 6.402 6.521 -1.250 1.00 0.00 39 LEU A N 11
ATOM 10868 C CA . LEU A 1 39 ? 6.291 7.766 -0.498 1.00 0.00 39 LEU A CA 11
ATOM 10869 C C . LEU A 1 39 ? 7.194 7.742 0.731 1.00 0.00 39 LEU A C 11
ATOM 10870 O O . LEU A 1 39 ? 6.735 7.609 1.866 1.00 0.00 39 LEU A O 11
ATOM 10886 N N . PRO A 1 40 ? 8.508 7.877 0.503 1.00 0.00 40 PRO A N 11
ATOM 10887 C CA . PRO A 1 40 ? 9.503 7.876 1.580 1.00 0.00 40 PRO A CA 11
ATOM 10888 C C . PRO A 1 40 ? 9.425 9.132 2.441 1.00 0.00 40 PRO A C 11
ATOM 10889 O O . PRO A 1 40 ? 9.965 9.173 3.546 1.00 0.00 40 PRO A O 11
ATOM 10900 N N . ASN A 1 41 ? 8.748 10.155 1.929 1.00 0.00 41 ASN A N 11
ATOM 10901 C CA . ASN A 1 41 ? 8.599 11.412 2.652 1.00 0.00 41 ASN A CA 11
ATOM 10902 C C . ASN A 1 41 ? 7.207 11.525 3.266 1.00 0.00 41 ASN A C 11
ATOM 10903 O O . ASN A 1 41 ? 6.703 12.626 3.491 1.00 0.00 41 ASN A O 11
ATOM 10914 N N . LYS A 1 42 ? 6.591 10.380 3.536 1.00 0.00 42 LYS A N 11
ATOM 10915 C CA . LYS A 1 42 ? 5.258 10.348 4.126 1.00 0.00 42 LYS A CA 11
ATOM 10916 C C . LYS A 1 42 ? 5.258 9.556 5.430 1.00 0.00 42 LYS A C 11
ATOM 10917 O O . LYS A 1 42 ? 6.291 9.033 5.848 1.00 0.00 42 LYS A O 11
ATOM 10936 N N . GLU A 1 43 ? 4.094 9.470 6.066 1.00 0.00 43 GLU A N 11
ATOM 10937 C CA . GLU A 1 43 ? 3.962 8.740 7.321 1.00 0.00 43 GLU A CA 11
ATOM 10938 C C . GLU A 1 43 ? 3.240 7.413 7.106 1.00 0.00 43 GLU A C 11
ATOM 10939 O O . GLU A 1 43 ? 2.296 7.326 6.320 1.00 0.00 43 GLU A O 11
ATOM 10951 N N . THR A 1 44 ? 3.692 6.379 7.809 1.00 0.00 44 THR A N 11
ATOM 10952 C CA . THR A 1 44 ? 3.092 5.056 7.695 1.00 0.00 44 THR A CA 11
ATOM 10953 C C . THR A 1 44 ? 1.613 5.090 8.061 1.00 0.00 44 THR A C 11
ATOM 10954 O O . THR A 1 44 ? 0.814 4.321 7.528 1.00 0.00 44 THR A O 11
ATOM 10965 N N . GLY A 1 45 ? 1.254 5.987 8.975 1.00 0.00 45 GLY A N 11
ATOM 10966 C CA . GLY A 1 45 ? -0.130 6.104 9.396 1.00 0.00 45 GLY A CA 11
ATOM 10967 C C . GLY A 1 45 ? -1.081 6.261 8.226 1.00 0.00 45 GLY A C 11
ATOM 10968 O O . GLY A 1 45 ? -2.171 5.692 8.224 1.00 0.00 45 GLY A O 11
ATOM 10972 N N . GLU A 1 46 ? -0.667 7.038 7.229 1.00 0.00 46 GLU A N 11
ATOM 10973 C CA . GLU A 1 46 ? -1.492 7.270 6.050 1.00 0.00 46 GLU A CA 11
ATOM 10974 C C . GLU A 1 46 ? -1.603 6.004 5.205 1.00 0.00 46 GLU A C 11
ATOM 10975 O O . GLU A 1 46 ? -2.692 5.627 4.771 1.00 0.00 46 GLU A O 11
ATOM 10987 N N . LEU A 1 47 ? -0.468 5.352 4.976 1.00 0.00 47 LEU A N 11
ATOM 10988 C CA . LEU A 1 47 ? -0.436 4.128 4.183 1.00 0.00 47 LEU A CA 11
ATOM 10989 C C . LEU A 1 47 ? -1.288 3.039 4.828 1.00 0.00 47 LEU A C 11
ATOM 10990 O O . LEU A 1 47 ? -2.133 2.429 4.172 1.00 0.00 47 LEU A O 11
ATOM 11006 N N . ILE A 1 48 ? -1.061 2.802 6.115 1.00 0.00 48 ILE A N 11
ATOM 11007 C CA . ILE A 1 48 ? -1.810 1.790 6.849 1.00 0.00 48 ILE A CA 11
ATOM 11008 C C . ILE A 1 48 ? -3.298 2.124 6.883 1.00 0.00 48 ILE A C 11
ATOM 11009 O O . ILE A 1 48 ? -4.136 1.321 6.470 1.00 0.00 48 ILE A O 11
ATOM 11025 N N . THR A 1 49 ? -3.620 3.316 7.376 1.00 0.00 49 THR A N 11
ATOM 11026 C CA . THR A 1 49 ? -5.006 3.757 7.464 1.00 0.00 49 THR A CA 11
ATOM 11027 C C . THR A 1 49 ? -5.700 3.663 6.110 1.00 0.00 49 THR A C 11
ATOM 11028 O O . THR A 1 49 ? -6.807 3.136 6.004 1.00 0.00 49 THR A O 11
ATOM 11039 N N . PHE A 1 50 ? -5.042 4.177 5.077 1.00 0.00 50 PHE A N 11
ATOM 11040 C CA . PHE A 1 50 ? -5.596 4.152 3.728 1.00 0.00 50 PHE A CA 11
ATOM 11041 C C . PHE A 1 50 ? -5.843 2.718 3.269 1.00 0.00 50 PHE A C 11
ATOM 11042 O O . PHE A 1 50 ? -6.865 2.420 2.650 1.00 0.00 50 PHE A O 11
ATOM 11059 N N . TYR A 1 51 ? -4.900 1.834 3.576 1.00 0.00 51 TYR A N 11
ATOM 11060 C CA . TYR A 1 51 ? -5.013 0.432 3.192 1.00 0.00 51 TYR A CA 11
ATOM 11061 C C . TYR A 1 51 ? -6.251 -0.205 3.815 1.00 0.00 51 TYR A C 11
ATOM 11062 O O . TYR A 1 51 ? -7.039 -0.857 3.130 1.00 0.00 51 TYR A O 11
ATOM 11080 N N . TYR A 1 52 ? -6.416 -0.011 5.119 1.00 0.00 52 TYR A N 11
ATOM 11081 C CA . TYR A 1 52 ? -7.556 -0.567 5.837 1.00 0.00 52 TYR A CA 11
ATOM 11082 C C . TYR A 1 52 ? -8.869 -0.041 5.264 1.00 0.00 52 TYR A C 11
ATOM 11083 O O . TYR A 1 52 ? -9.768 -0.814 4.931 1.00 0.00 52 TYR A O 11
ATOM 11101 N N . TYR A 1 53 ? -8.972 1.278 5.153 1.00 0.00 53 TYR A N 11
ATOM 11102 C CA . TYR A 1 53 ? -10.175 1.909 4.622 1.00 0.00 53 TYR A CA 11
ATOM 11103 C C . TYR A 1 53 ? -10.457 1.435 3.200 1.00 0.00 53 TYR A C 11
ATOM 11104 O O . TYR A 1 53 ? -11.555 0.969 2.895 1.00 0.00 53 TYR A O 11
ATOM 11122 N N . TRP A 1 54 ? -9.457 1.557 2.334 1.00 0.00 54 TRP A N 11
ATOM 11123 C CA . TRP A 1 54 ? -9.596 1.141 0.943 1.00 0.00 54 TRP A CA 11
ATOM 11124 C C . TRP A 1 54 ? -10.047 -0.313 0.852 1.00 0.00 54 TRP A C 11
ATOM 11125 O O . TRP A 1 54 ? -10.839 -0.674 -0.018 1.00 0.00 54 TRP A O 11
ATOM 11146 N N . LYS A 1 55 ? -9.537 -1.143 1.755 1.00 0.00 55 LYS A N 11
ATOM 11147 C CA . LYS A 1 55 ? -9.888 -2.558 1.779 1.00 0.00 55 LYS A CA 11
ATOM 11148 C C . LYS A 1 55 ? -11.398 -2.742 1.903 1.00 0.00 55 LYS A C 11
ATOM 11149 O O . LYS A 1 55 ? -11.992 -3.567 1.210 1.00 0.00 55 LYS A O 11
ATOM 11168 N N . LYS A 1 56 ? -12.012 -1.967 2.790 1.00 0.00 56 LYS A N 11
ATOM 11169 C CA . LYS A 1 56 ? -13.453 -2.042 3.004 1.00 0.00 56 LYS A CA 11
ATOM 11170 C C . LYS A 1 56 ? -14.209 -1.819 1.699 1.00 0.00 56 LYS A C 11
ATOM 11171 O O . LYS A 1 56 ? -15.213 -2.479 1.430 1.00 0.00 56 LYS A O 11
ATOM 11190 N N . THR A 1 57 ? -13.720 -0.885 0.888 1.00 0.00 57 THR A N 11
ATOM 11191 C CA . THR A 1 57 ? -14.349 -0.576 -0.389 1.00 0.00 57 THR A CA 11
ATOM 11192 C C . THR A 1 57 ? -14.465 -1.821 -1.261 1.00 0.00 57 THR A C 11
ATOM 11193 O O . THR A 1 57 ? -13.459 -2.393 -1.680 1.00 0.00 57 THR A O 11
ATOM 11204 N N . SER A 1 58 ? -15.698 -2.236 -1.531 1.00 0.00 58 SER A N 11
ATOM 11205 C CA . SER A 1 58 ? -15.945 -3.416 -2.351 1.00 0.00 58 SER A CA 11
ATOM 11206 C C . SER A 1 58 ? -17.052 -3.150 -3.367 1.00 0.00 58 SER A C 11
ATOM 11207 O O . SER A 1 58 ? -17.844 -2.221 -3.210 1.00 0.00 58 SER A O 11
ATOM 11215 N N . GLY A 1 59 ? -17.100 -3.973 -4.410 1.00 0.00 59 GLY A N 11
ATOM 11216 C CA . GLY A 1 59 ? -18.112 -3.810 -5.438 1.00 0.00 59 GLY A CA 11
ATOM 11217 C C . GLY A 1 59 ? -17.811 -2.653 -6.370 1.00 0.00 59 GLY A C 11
ATOM 11218 O O . GLY A 1 59 ? -16.709 -2.105 -6.378 1.00 0.00 59 GLY A O 11
ATOM 11222 N N . PRO A 1 60 ? -18.808 -2.267 -7.180 1.00 0.00 60 PRO A N 11
ATOM 11223 C CA . PRO A 1 60 ? -18.669 -1.165 -8.136 1.00 0.00 60 PRO A CA 11
ATOM 11224 C C . PRO A 1 60 ? -18.571 0.192 -7.447 1.00 0.00 60 PRO A C 11
ATOM 11225 O O . PRO A 1 60 ? -18.772 0.301 -6.238 1.00 0.00 60 PRO A O 11
ATOM 11236 N N . SER A 1 61 ? -18.261 1.225 -8.225 1.00 0.00 61 SER A N 11
ATOM 11237 C CA . SER A 1 61 ? -18.133 2.574 -7.688 1.00 0.00 61 SER A CA 11
ATOM 11238 C C . SER A 1 61 ? -19.494 3.259 -7.611 1.00 0.00 61 SER A C 11
ATOM 11239 O O . SER A 1 61 ? -19.819 3.909 -6.617 1.00 0.00 61 SER A O 11
ATOM 11247 N N . SER A 1 62 ? -20.286 3.109 -8.668 1.00 0.00 62 SER A N 11
ATOM 11248 C CA . SER A 1 62 ? -21.611 3.716 -8.723 1.00 0.00 62 SER A CA 11
ATOM 11249 C C . SER A 1 62 ? -22.694 2.646 -8.831 1.00 0.00 62 SER A C 11
ATOM 11250 O O . SER A 1 62 ? -23.453 2.418 -7.890 1.00 0.00 62 SER A O 11
ATOM 11258 N N . GLY A 1 63 ? -22.759 1.993 -9.987 1.00 0.00 63 GLY A N 11
ATOM 11259 C CA . GLY A 1 63 ? -23.752 0.956 -10.199 1.00 0.00 63 GLY A CA 11
ATOM 11260 C C . GLY A 1 63 ? -23.610 0.285 -11.551 1.00 0.00 63 GLY A C 11
ATOM 11261 O O . GLY A 1 63 ? -24.580 -0.247 -12.091 1.00 0.00 63 GLY A O 11
ATOM 11265 N N . GLY A 1 1 ? -3.887 13.337 15.652 1.00 0.00 1 GLY A N 12
ATOM 11266 C CA . GLY A 1 1 ? -5.312 13.571 15.509 1.00 0.00 1 GLY A CA 12
ATOM 11267 C C . GLY A 1 1 ? -6.137 12.722 16.456 1.00 0.00 1 GLY A C 12
ATOM 11268 O O . GLY A 1 1 ? -6.326 13.081 17.618 1.00 0.00 1 GLY A O 12
ATOM 11272 N N . SER A 1 2 ? -6.631 11.593 15.958 1.00 0.00 2 SER A N 12
ATOM 11273 C CA . SER A 1 2 ? -7.446 10.693 16.766 1.00 0.00 2 SER A CA 12
ATOM 11274 C C . SER A 1 2 ? -8.605 11.444 17.414 1.00 0.00 2 SER A C 12
ATOM 11275 O O . SER A 1 2 ? -8.874 11.283 18.605 1.00 0.00 2 SER A O 12
ATOM 11283 N N . SER A 1 3 ? -9.287 12.264 16.622 1.00 0.00 3 SER A N 12
ATOM 11284 C CA . SER A 1 3 ? -10.415 13.044 17.118 1.00 0.00 3 SER A CA 12
ATOM 11285 C C . SER A 1 3 ? -11.523 13.124 16.072 1.00 0.00 3 SER A C 12
ATOM 11286 O O . SER A 1 3 ? -12.630 12.632 16.285 1.00 0.00 3 SER A O 12
ATOM 11294 N N . GLY A 1 4 ? -11.214 13.748 14.939 1.00 0.00 4 GLY A N 12
ATOM 11295 C CA . GLY A 1 4 ? -12.193 13.881 13.876 1.00 0.00 4 GLY A CA 12
ATOM 11296 C C . GLY A 1 4 ? -11.938 12.923 12.730 1.00 0.00 4 GLY A C 12
ATOM 11297 O O . GLY A 1 4 ? -11.054 12.070 12.810 1.00 0.00 4 GLY A O 12
ATOM 11301 N N . SER A 1 5 ? -12.715 13.062 11.660 1.00 0.00 5 SER A N 12
ATOM 11302 C CA . SER A 1 5 ? -12.573 12.197 10.495 1.00 0.00 5 SER A CA 12
ATOM 11303 C C . SER A 1 5 ? -12.278 13.018 9.243 1.00 0.00 5 SER A C 12
ATOM 11304 O O . SER A 1 5 ? -11.526 12.588 8.368 1.00 0.00 5 SER A O 12
ATOM 11312 N N . SER A 1 6 ? -12.877 14.202 9.164 1.00 0.00 6 SER A N 12
ATOM 11313 C CA . SER A 1 6 ? -12.683 15.082 8.018 1.00 0.00 6 SER A CA 12
ATOM 11314 C C . SER A 1 6 ? -11.225 15.520 7.911 1.00 0.00 6 SER A C 12
ATOM 11315 O O . SER A 1 6 ? -10.481 15.487 8.890 1.00 0.00 6 SER A O 12
ATOM 11323 N N . GLY A 1 7 ? -10.824 15.932 6.712 1.00 0.00 7 GLY A N 12
ATOM 11324 C CA . GLY A 1 7 ? -9.457 16.371 6.497 1.00 0.00 7 GLY A CA 12
ATOM 11325 C C . GLY A 1 7 ? -9.345 17.393 5.383 1.00 0.00 7 GLY A C 12
ATOM 11326 O O . GLY A 1 7 ? -9.741 17.128 4.247 1.00 0.00 7 GLY A O 12
ATOM 11330 N N . ILE A 1 8 ? -8.806 18.563 5.708 1.00 0.00 8 ILE A N 12
ATOM 11331 C CA . ILE A 1 8 ? -8.644 19.628 4.726 1.00 0.00 8 ILE A CA 12
ATOM 11332 C C . ILE A 1 8 ? -7.444 19.364 3.823 1.00 0.00 8 ILE A C 12
ATOM 11333 O O . ILE A 1 8 ? -6.605 18.516 4.122 1.00 0.00 8 ILE A O 12
ATOM 11349 N N . GLU A 1 9 ? -7.370 20.099 2.717 1.00 0.00 9 GLU A N 12
ATOM 11350 C CA . GLU A 1 9 ? -6.271 19.945 1.771 1.00 0.00 9 GLU A CA 12
ATOM 11351 C C . GLU A 1 9 ? -6.265 18.543 1.169 1.00 0.00 9 GLU A C 12
ATOM 11352 O O . GLU A 1 9 ? -6.931 17.636 1.669 1.00 0.00 9 GLU A O 12
ATOM 11364 N N . LYS A 1 10 ? -5.507 18.371 0.091 1.00 0.00 10 LYS A N 12
ATOM 11365 C CA . LYS A 1 10 ? -5.411 17.081 -0.581 1.00 0.00 10 LYS A CA 12
ATOM 11366 C C . LYS A 1 10 ? -4.046 16.443 -0.343 1.00 0.00 10 LYS A C 12
ATOM 11367 O O . LYS A 1 10 ? -3.045 16.861 -0.926 1.00 0.00 10 LYS A O 12
ATOM 11386 N N . CYS A 1 11 ? -4.013 15.430 0.516 1.00 0.00 11 CYS A N 12
ATOM 11387 C CA . CYS A 1 11 ? -2.770 14.735 0.830 1.00 0.00 11 CYS A CA 12
ATOM 11388 C C . CYS A 1 11 ? -2.595 13.507 -0.058 1.00 0.00 11 CYS A C 12
ATOM 11389 O O . CYS A 1 11 ? -1.489 13.208 -0.509 1.00 0.00 11 CYS A O 12
ATOM 11397 N N . TRP A 1 12 ? -3.691 12.799 -0.302 1.00 0.00 12 TRP A N 12
ATOM 11398 C CA . TRP A 1 12 ? -3.658 11.602 -1.135 1.00 0.00 12 TRP A CA 12
ATOM 11399 C C . TRP A 1 12 ? -4.044 11.928 -2.573 1.00 0.00 12 TRP A C 12
ATOM 11400 O O . TRP A 1 12 ? -5.177 11.690 -2.993 1.00 0.00 12 TRP A O 12
ATOM 11421 N N . THR A 1 13 ? -3.094 12.475 -3.327 1.00 0.00 13 THR A N 12
ATOM 11422 C CA . THR A 1 13 ? -3.335 12.836 -4.718 1.00 0.00 13 THR A CA 12
ATOM 11423 C C . THR A 1 13 ? -3.379 11.598 -5.607 1.00 0.00 13 THR A C 12
ATOM 11424 O O . THR A 1 13 ? -3.110 10.487 -5.152 1.00 0.00 13 THR A O 12
ATOM 11435 N N . GLU A 1 14 ? -3.718 11.798 -6.877 1.00 0.00 14 GLU A N 12
ATOM 11436 C CA . GLU A 1 14 ? -3.796 10.696 -7.829 1.00 0.00 14 GLU A CA 12
ATOM 11437 C C . GLU A 1 14 ? -2.482 9.921 -7.873 1.00 0.00 14 GLU A C 12
ATOM 11438 O O . GLU A 1 14 ? -2.475 8.691 -7.892 1.00 0.00 14 GLU A O 12
ATOM 11450 N N . ASP A 1 15 ? -1.372 10.651 -7.891 1.00 0.00 15 ASP A N 12
ATOM 11451 C CA . ASP A 1 15 ? -0.051 10.034 -7.933 1.00 0.00 15 ASP A CA 12
ATOM 11452 C C . ASP A 1 15 ? 0.165 9.130 -6.723 1.00 0.00 15 ASP A C 12
ATOM 11453 O O . ASP A 1 15 ? 0.602 7.988 -6.860 1.00 0.00 15 ASP A O 12
ATOM 11462 N N . GLU A 1 16 ? -0.144 9.650 -5.539 1.00 0.00 16 GLU A N 12
ATOM 11463 C CA . GLU A 1 16 ? 0.018 8.890 -4.306 1.00 0.00 16 GLU A CA 12
ATOM 11464 C C . GLU A 1 16 ? -0.772 7.586 -4.362 1.00 0.00 16 GLU A C 12
ATOM 11465 O O . GLU A 1 16 ? -0.220 6.503 -4.170 1.00 0.00 16 GLU A O 12
ATOM 11477 N N . VAL A 1 17 ? -2.070 7.699 -4.626 1.00 0.00 17 VAL A N 12
ATOM 11478 C CA . VAL A 1 17 ? -2.938 6.530 -4.709 1.00 0.00 17 VAL A CA 12
ATOM 11479 C C . VAL A 1 17 ? -2.436 5.545 -5.759 1.00 0.00 17 VAL A C 12
ATOM 11480 O O . VAL A 1 17 ? -2.290 4.353 -5.490 1.00 0.00 17 VAL A O 12
ATOM 11493 N N . LYS A 1 18 ? -2.172 6.052 -6.959 1.00 0.00 18 LYS A N 12
ATOM 11494 C CA . LYS A 1 18 ? -1.684 5.219 -8.051 1.00 0.00 18 LYS A CA 12
ATOM 11495 C C . LYS A 1 18 ? -0.466 4.410 -7.617 1.00 0.00 18 LYS A C 12
ATOM 11496 O O . LYS A 1 18 ? -0.425 3.192 -7.790 1.00 0.00 18 LYS A O 12
ATOM 11515 N N . ARG A 1 19 ? 0.522 5.095 -7.050 1.00 0.00 19 ARG A N 12
ATOM 11516 C CA . ARG A 1 19 ? 1.740 4.439 -6.590 1.00 0.00 19 ARG A CA 12
ATOM 11517 C C . ARG A 1 19 ? 1.424 3.378 -5.540 1.00 0.00 19 ARG A C 12
ATOM 11518 O O . ARG A 1 19 ? 1.919 2.254 -5.609 1.00 0.00 19 ARG A O 12
ATOM 11539 N N . PHE A 1 20 ? 0.595 3.745 -4.568 1.00 0.00 20 PHE A N 12
ATOM 11540 C CA . PHE A 1 20 ? 0.213 2.826 -3.502 1.00 0.00 20 PHE A CA 12
ATOM 11541 C C . PHE A 1 20 ? -0.303 1.510 -4.077 1.00 0.00 20 PHE A C 12
ATOM 11542 O O . PHE A 1 20 ? 0.158 0.432 -3.702 1.00 0.00 20 PHE A O 12
ATOM 11559 N N . VAL A 1 21 ? -1.264 1.607 -4.990 1.00 0.00 21 VAL A N 12
ATOM 11560 C CA . VAL A 1 21 ? -1.844 0.426 -5.619 1.00 0.00 21 VAL A CA 12
ATOM 11561 C C . VAL A 1 21 ? -0.795 -0.347 -6.409 1.00 0.00 21 VAL A C 12
ATOM 11562 O O . VAL A 1 21 ? -0.761 -1.577 -6.381 1.00 0.00 21 VAL A O 12
ATOM 11575 N N . LYS A 1 22 ? 0.062 0.383 -7.115 1.00 0.00 22 LYS A N 12
ATOM 11576 C CA . LYS A 1 22 ? 1.116 -0.232 -7.914 1.00 0.00 22 LYS A CA 12
ATOM 11577 C C . LYS A 1 22 ? 2.057 -1.050 -7.035 1.00 0.00 22 LYS A C 12
ATOM 11578 O O . LYS A 1 22 ? 2.362 -2.202 -7.339 1.00 0.00 22 LYS A O 12
ATOM 11597 N N . GLY A 1 23 ? 2.514 -0.445 -5.942 1.00 0.00 23 GLY A N 12
ATOM 11598 C CA . GLY A 1 23 ? 3.415 -1.133 -5.036 1.00 0.00 23 GLY A CA 12
ATOM 11599 C C . GLY A 1 23 ? 2.727 -2.242 -4.265 1.00 0.00 23 GLY A C 12
ATOM 11600 O O . GLY A 1 23 ? 3.331 -3.277 -3.981 1.00 0.00 23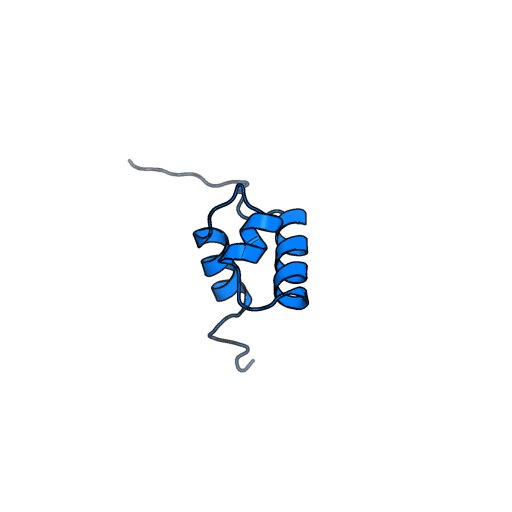 GLY A O 12
ATOM 11604 N N . LEU A 1 24 ? 1.461 -2.026 -3.924 1.00 0.00 24 LEU A N 12
ATOM 11605 C CA . LEU A 1 24 ? 0.690 -3.015 -3.179 1.00 0.00 24 LEU A CA 12
ATOM 11606 C C . LEU A 1 24 ? 0.460 -4.269 -4.017 1.00 0.00 24 LEU A C 12
ATOM 11607 O O . LEU A 1 24 ? 0.501 -5.387 -3.503 1.00 0.00 24 LEU A O 12
ATOM 11623 N N . ARG A 1 25 ? 0.220 -4.075 -5.310 1.00 0.00 25 ARG A N 12
ATOM 11624 C CA . ARG A 1 25 ? -0.015 -5.190 -6.219 1.00 0.00 25 ARG A CA 12
ATOM 11625 C C . ARG A 1 25 ? 1.304 -5.791 -6.696 1.00 0.00 25 ARG A C 12
ATOM 11626 O O . ARG A 1 25 ? 1.383 -6.983 -6.990 1.00 0.00 25 ARG A O 12
ATOM 11647 N N . GLN A 1 26 ? 2.335 -4.956 -6.772 1.00 0.00 26 GLN A N 12
ATOM 11648 C CA . GLN A 1 26 ? 3.650 -5.404 -7.214 1.00 0.00 26 GLN A CA 12
ATOM 11649 C C . GLN A 1 26 ? 4.363 -6.175 -6.108 1.00 0.00 26 GLN A C 12
ATOM 11650 O O . GLN A 1 26 ? 4.704 -7.346 -6.275 1.00 0.00 26 GLN A O 12
ATOM 11664 N N . TYR A 1 27 ? 4.587 -5.510 -4.981 1.00 0.00 27 TYR A N 12
ATOM 11665 C CA . TYR A 1 27 ? 5.263 -6.131 -3.848 1.00 0.00 27 TYR A CA 12
ATOM 11666 C C . TYR A 1 27 ? 4.287 -6.965 -3.023 1.00 0.00 27 TYR A C 12
ATOM 11667 O O . TYR A 1 27 ? 4.310 -8.195 -3.069 1.00 0.00 27 TYR A O 12
ATOM 11685 N N . GLY A 1 28 ? 3.430 -6.286 -2.267 1.00 0.00 28 GLY A N 12
ATOM 11686 C CA . GLY A 1 28 ? 2.458 -6.979 -1.441 1.00 0.00 28 GLY A CA 12
ATOM 11687 C C . GLY A 1 28 ? 2.308 -6.350 -0.070 1.00 0.00 28 GLY A C 12
ATOM 11688 O O . GLY A 1 28 ? 1.908 -5.192 0.050 1.00 0.00 28 GLY A O 12
ATOM 11692 N N . LYS A 1 29 ? 2.628 -7.115 0.968 1.00 0.00 29 LYS A N 12
ATOM 11693 C CA . LYS A 1 29 ? 2.527 -6.627 2.338 1.00 0.00 29 LYS A CA 12
ATOM 11694 C C . LYS A 1 29 ? 3.900 -6.242 2.881 1.00 0.00 29 LYS A C 12
ATOM 11695 O O . LYS A 1 29 ? 4.537 -7.019 3.591 1.00 0.00 29 LYS A O 12
ATOM 11714 N N . ASN A 1 30 ? 4.348 -5.037 2.545 1.00 0.00 30 ASN A N 12
ATOM 11715 C CA . ASN A 1 30 ? 5.645 -4.549 3.000 1.00 0.00 30 ASN A CA 12
ATOM 11716 C C . ASN A 1 30 ? 5.739 -3.034 2.849 1.00 0.00 30 ASN A C 12
ATOM 11717 O O . ASN A 1 30 ? 6.631 -2.521 2.172 1.00 0.00 30 ASN A O 12
ATOM 11728 N N . PHE A 1 31 ? 4.814 -2.323 3.485 1.00 0.00 31 PHE A N 12
ATOM 11729 C CA . PHE A 1 31 ? 4.793 -0.866 3.421 1.00 0.00 31 PHE A CA 12
ATOM 11730 C C . PHE A 1 31 ? 6.129 -0.282 3.871 1.00 0.00 31 PHE A C 12
ATOM 11731 O O . PHE A 1 31 ? 6.506 0.819 3.467 1.00 0.00 31 PHE A O 12
ATOM 11748 N N . PHE A 1 32 ? 6.841 -1.027 4.709 1.00 0.00 32 PHE A N 12
ATOM 11749 C CA . PHE A 1 32 ? 8.135 -0.584 5.215 1.00 0.00 32 PHE A CA 12
ATOM 11750 C C . PHE A 1 32 ? 9.054 -0.170 4.070 1.00 0.00 32 PHE A C 12
ATOM 11751 O O . PHE A 1 32 ? 9.718 0.865 4.136 1.00 0.00 32 PHE A O 12
ATOM 11768 N N . ARG A 1 33 ? 9.088 -0.986 3.021 1.00 0.00 33 ARG A N 12
ATOM 11769 C CA . ARG A 1 33 ? 9.927 -0.706 1.862 1.00 0.00 33 ARG A CA 12
ATOM 11770 C C . ARG A 1 33 ? 9.122 -0.021 0.762 1.00 0.00 33 ARG A C 12
ATOM 11771 O O . ARG A 1 33 ? 9.587 0.940 0.147 1.00 0.00 33 ARG A O 12
ATOM 11792 N N . ILE A 1 34 ? 7.915 -0.520 0.520 1.00 0.00 34 ILE A N 12
ATOM 11793 C CA . ILE A 1 34 ? 7.047 0.044 -0.506 1.00 0.00 34 ILE A CA 12
ATOM 11794 C C . ILE A 1 34 ? 6.894 1.551 -0.328 1.00 0.00 34 ILE A C 12
ATOM 11795 O O . ILE A 1 34 ? 6.756 2.291 -1.303 1.00 0.00 34 ILE A O 12
ATOM 11811 N N . ARG A 1 35 ? 6.922 2.000 0.923 1.00 0.00 35 ARG A N 12
ATOM 11812 C CA . ARG A 1 35 ? 6.788 3.419 1.229 1.00 0.00 35 ARG A CA 12
ATOM 11813 C C . ARG A 1 35 ? 8.085 4.165 0.927 1.00 0.00 35 ARG A C 12
ATOM 11814 O O . ARG A 1 35 ? 8.069 5.244 0.333 1.00 0.00 35 ARG A O 12
ATOM 11835 N N . LYS A 1 36 ? 9.206 3.584 1.340 1.00 0.00 36 LYS A N 12
ATOM 11836 C CA . LYS A 1 36 ? 10.511 4.192 1.114 1.00 0.00 36 LYS A CA 12
ATOM 11837 C C . LYS A 1 36 ? 10.762 4.406 -0.375 1.00 0.00 36 LYS A C 12
ATOM 11838 O O . LYS A 1 36 ? 11.570 5.249 -0.763 1.00 0.00 36 LYS A O 12
ATOM 11857 N N . GLU A 1 37 ? 10.062 3.638 -1.204 1.00 0.00 37 GLU A N 12
ATOM 11858 C CA . GLU A 1 37 ? 10.209 3.745 -2.651 1.00 0.00 37 GLU A CA 12
ATOM 11859 C C . GLU A 1 37 ? 9.082 4.580 -3.253 1.00 0.00 37 GLU A C 12
ATOM 11860 O O . GLU A 1 37 ? 9.287 5.317 -4.218 1.00 0.00 37 GLU A O 12
ATOM 11872 N N . LEU A 1 38 ? 7.892 4.458 -2.676 1.00 0.00 38 LEU A N 12
ATOM 11873 C CA . LEU A 1 38 ? 6.730 5.201 -3.154 1.00 0.00 38 LEU A CA 12
ATOM 11874 C C . LEU A 1 38 ? 6.645 6.568 -2.484 1.00 0.00 38 LEU A C 12
ATOM 11875 O O . LEU A 1 38 ? 6.945 7.593 -3.100 1.00 0.00 38 LEU A O 12
ATOM 11891 N N . LEU A 1 39 ? 6.237 6.578 -1.220 1.00 0.00 39 LEU A N 12
ATOM 11892 C CA . LEU A 1 39 ? 6.114 7.820 -0.465 1.00 0.00 39 LEU A CA 12
ATOM 11893 C C . LEU A 1 39 ? 7.039 7.814 0.747 1.00 0.00 39 LEU A C 12
ATOM 11894 O O . LEU A 1 39 ? 6.604 7.671 1.890 1.00 0.00 39 LEU A O 12
ATOM 11910 N N . PRO A 1 40 ? 8.347 7.974 0.495 1.00 0.00 40 PRO A N 12
ATOM 11911 C CA . PRO A 1 40 ? 9.361 7.994 1.554 1.00 0.00 40 PRO A CA 12
ATOM 11912 C C . PRO A 1 40 ? 9.273 9.247 2.417 1.00 0.00 40 PRO A C 12
ATOM 11913 O O . PRO A 1 40 ? 9.835 9.299 3.511 1.00 0.00 40 PRO A O 12
ATOM 11924 N N . ASN A 1 41 ? 8.566 10.256 1.918 1.00 0.00 41 ASN A N 12
ATOM 11925 C CA . ASN A 1 41 ? 8.405 11.510 2.645 1.00 0.00 41 ASN A CA 12
ATOM 11926 C C . ASN A 1 41 ? 7.201 11.446 3.580 1.00 0.00 41 ASN A C 12
ATOM 11927 O O . ASN A 1 41 ? 7.149 12.146 4.592 1.00 0.00 41 ASN A O 12
ATOM 11938 N N . LYS A 1 42 ? 6.234 10.603 3.235 1.00 0.00 42 LYS A N 12
ATOM 11939 C CA . LYS A 1 42 ? 5.031 10.445 4.042 1.00 0.00 42 LYS A CA 12
ATOM 11940 C C . LYS A 1 42 ? 5.276 9.488 5.204 1.00 0.00 42 LYS A C 12
ATOM 11941 O O . LYS A 1 42 ? 6.402 9.040 5.423 1.00 0.00 42 LYS A O 12
ATOM 11960 N N . GLU A 1 43 ? 4.216 9.177 5.943 1.00 0.00 43 GLU A N 12
ATOM 11961 C CA . GLU A 1 43 ? 4.319 8.272 7.082 1.00 0.00 43 GLU A CA 12
ATOM 11962 C C . GLU A 1 43 ? 3.516 6.998 6.838 1.00 0.00 43 GLU A C 12
ATOM 11963 O O . GLU A 1 43 ? 2.640 6.958 5.973 1.00 0.00 43 GLU A O 12
ATOM 11975 N N . THR A 1 44 ? 3.821 5.956 7.606 1.00 0.00 44 THR A N 12
ATOM 11976 C CA . THR A 1 44 ? 3.131 4.680 7.473 1.00 0.00 44 THR A CA 12
ATOM 11977 C C . THR A 1 44 ? 1.684 4.786 7.940 1.00 0.00 44 THR A C 12
ATOM 11978 O O . THR A 1 44 ? 0.818 4.037 7.488 1.00 0.00 44 THR A O 12
ATOM 11989 N N . GLY A 1 45 ? 1.427 5.723 8.848 1.00 0.00 45 GLY A N 12
ATOM 11990 C CA . GLY A 1 45 ? 0.083 5.910 9.361 1.00 0.00 45 GLY A CA 12
ATOM 11991 C C . GLY A 1 45 ? -0.941 6.080 8.256 1.00 0.00 45 GLY A C 12
ATOM 11992 O O . GLY A 1 45 ? -2.001 5.455 8.282 1.00 0.00 45 GLY A O 12
ATOM 11996 N N . GLU A 1 46 ? -0.625 6.930 7.284 1.00 0.00 46 GLU A N 12
ATOM 11997 C CA . GLU A 1 46 ? -1.527 7.181 6.166 1.00 0.00 46 GLU A CA 12
ATOM 11998 C C . GLU A 1 46 ? -1.652 5.946 5.279 1.00 0.00 46 GLU A C 12
ATOM 11999 O O . GLU A 1 46 ? -2.751 5.574 4.865 1.00 0.00 46 GLU A O 12
ATOM 12011 N N . LEU A 1 47 ? -0.520 5.314 4.992 1.00 0.00 47 LEU A N 12
ATOM 12012 C CA . LEU A 1 47 ? -0.501 4.121 4.153 1.00 0.00 47 LEU A CA 12
ATOM 12013 C C . LEU A 1 47 ? -1.367 3.019 4.755 1.00 0.00 47 LEU A C 12
ATOM 12014 O O . LEU A 1 47 ? -2.269 2.497 4.099 1.00 0.00 47 LEU A O 12
ATOM 12030 N N . ILE A 1 48 ? -1.089 2.672 6.007 1.00 0.00 48 ILE A N 12
ATOM 12031 C CA . ILE A 1 48 ? -1.845 1.635 6.698 1.00 0.00 48 ILE A CA 12
ATOM 12032 C C . ILE A 1 48 ? -3.317 2.015 6.817 1.00 0.00 48 ILE A C 12
ATOM 12033 O O . ILE A 1 48 ? -4.198 1.276 6.377 1.00 0.00 48 ILE A O 12
ATOM 12049 N N . THR A 1 49 ? -3.577 3.174 7.414 1.00 0.00 49 THR A N 12
ATOM 12050 C CA . THR A 1 49 ? -4.942 3.653 7.590 1.00 0.00 49 THR A CA 12
ATOM 12051 C C . THR A 1 49 ? -5.707 3.632 6.272 1.00 0.00 49 THR A C 12
ATOM 12052 O O . THR A 1 49 ? -6.831 3.135 6.203 1.00 0.00 49 THR A O 12
ATOM 12063 N N . PHE A 1 50 ? -5.090 4.174 5.227 1.00 0.00 50 PHE A N 12
ATOM 12064 C CA . PHE A 1 50 ? -5.714 4.218 3.909 1.00 0.00 50 PHE A CA 12
ATOM 12065 C C . PHE A 1 50 ? -5.997 2.810 3.395 1.00 0.00 50 PHE A C 12
ATOM 12066 O O . PHE A 1 50 ? -7.045 2.553 2.801 1.00 0.00 50 PHE A O 12
ATOM 12083 N N . TYR A 1 51 ? -5.055 1.902 3.625 1.00 0.00 51 TYR A N 12
ATOM 12084 C CA . TYR A 1 51 ? -5.200 0.520 3.183 1.00 0.00 51 TYR A CA 12
ATOM 12085 C C . TYR A 1 51 ? -6.423 -0.131 3.823 1.00 0.00 51 TYR A C 12
ATOM 12086 O O . TYR A 1 51 ? -7.204 -0.806 3.152 1.00 0.00 51 TYR A O 12
ATOM 12104 N N . TYR A 1 52 ? -6.581 0.077 5.126 1.00 0.00 52 TYR A N 12
ATOM 12105 C CA . TYR A 1 52 ? -7.706 -0.491 5.859 1.00 0.00 52 TYR A CA 12
ATOM 12106 C C . TYR A 1 52 ? -9.027 0.094 5.368 1.00 0.00 52 TYR A C 12
ATOM 12107 O O . TYR A 1 52 ? -9.944 -0.639 4.998 1.00 0.00 52 TYR A O 12
ATOM 12125 N N . TYR A 1 53 ? -9.115 1.419 5.367 1.00 0.00 53 TYR A N 12
ATOM 12126 C CA . TYR A 1 53 ? -10.323 2.105 4.924 1.00 0.00 53 TYR A CA 12
ATOM 12127 C C . TYR A 1 53 ? -10.648 1.755 3.475 1.00 0.00 53 TYR A C 12
ATOM 12128 O O . TYR A 1 53 ? -11.815 1.661 3.094 1.00 0.00 53 TYR A O 12
ATOM 12146 N N . TRP A 1 54 ? -9.607 1.562 2.673 1.00 0.00 54 TRP A N 12
ATOM 12147 C CA . TRP A 1 54 ? -9.780 1.222 1.265 1.00 0.00 54 TRP A CA 12
ATOM 12148 C C . TRP A 1 54 ? -10.277 -0.211 1.109 1.00 0.00 54 TRP A C 12
ATOM 12149 O O . TRP A 1 54 ? -11.164 -0.486 0.301 1.00 0.00 54 TRP A O 12
ATOM 12170 N N . LYS A 1 55 ? -9.701 -1.121 1.887 1.00 0.00 55 LYS A N 12
ATOM 12171 C CA . LYS A 1 55 ? -10.087 -2.526 1.837 1.00 0.00 55 LYS A CA 12
ATOM 12172 C C . LYS A 1 55 ? -11.567 -2.696 2.166 1.00 0.00 55 LYS A C 12
ATOM 12173 O O . LYS A 1 55 ? -12.263 -3.501 1.546 1.00 0.00 55 LYS A O 12
ATOM 12192 N N . LYS A 1 56 ? -12.042 -1.933 3.143 1.00 0.00 56 LYS A N 12
ATOM 12193 C CA . LYS A 1 56 ? -13.440 -1.996 3.554 1.00 0.00 56 LYS A CA 12
ATOM 12194 C C . LYS A 1 56 ? -14.366 -1.704 2.377 1.00 0.00 56 LYS A C 12
ATOM 12195 O O . LYS A 1 56 ? -15.163 -2.552 1.974 1.00 0.00 56 LYS A O 12
ATOM 12214 N N . THR A 1 57 ? -14.256 -0.498 1.829 1.00 0.00 57 THR A N 12
ATOM 12215 C CA . THR A 1 57 ? -15.083 -0.093 0.699 1.00 0.00 57 THR A CA 12
ATOM 12216 C C . THR A 1 57 ? -14.598 -0.737 -0.595 1.00 0.00 57 THR A C 12
ATOM 12217 O O . THR A 1 57 ? -13.498 -0.451 -1.068 1.00 0.00 57 THR A O 12
ATOM 12228 N N . SER A 1 58 ? -15.426 -1.608 -1.164 1.00 0.00 58 SER A N 12
ATOM 12229 C CA . SER A 1 58 ? -15.079 -2.295 -2.403 1.00 0.00 58 SER A CA 12
ATOM 12230 C C . SER A 1 58 ? -16.312 -2.484 -3.281 1.00 0.00 58 SER A C 12
ATOM 12231 O O . SER A 1 58 ? -16.557 -3.572 -3.801 1.00 0.00 58 SER A O 12
ATOM 12239 N N . GLY A 1 59 ? -17.087 -1.416 -3.443 1.00 0.00 59 GLY A N 12
ATOM 12240 C CA . GLY A 1 59 ? -18.285 -1.484 -4.259 1.00 0.00 59 GLY A CA 12
ATOM 12241 C C . GLY A 1 59 ? -18.543 -0.198 -5.018 1.00 0.00 59 GLY A C 12
ATOM 12242 O O . GLY A 1 59 ? -17.795 0.774 -4.909 1.00 0.00 59 GLY A O 12
ATOM 12246 N N . PRO A 1 60 ? -19.625 -0.181 -5.810 1.00 0.00 60 PRO A N 12
ATOM 12247 C CA . PRO A 1 60 ? -20.005 0.989 -6.607 1.00 0.00 60 PRO A CA 12
ATOM 12248 C C . PRO A 1 60 ? -20.500 2.144 -5.743 1.00 0.00 60 PRO A C 12
ATOM 12249 O O . PRO A 1 60 ? -20.522 3.294 -6.181 1.00 0.00 60 PRO A O 12
ATOM 12260 N N . SER A 1 61 ? -20.895 1.829 -4.513 1.00 0.00 61 SER A N 12
ATOM 12261 C CA . SER A 1 61 ? -21.392 2.841 -3.588 1.00 0.00 61 SER A CA 12
ATOM 12262 C C . SER A 1 61 ? -20.238 3.547 -2.884 1.00 0.00 61 SER A C 12
ATOM 12263 O O . SER A 1 61 ? -19.076 3.178 -3.050 1.00 0.00 61 SER A O 12
ATOM 12271 N N . SER A 1 62 ? -20.568 4.566 -2.096 1.00 0.00 62 SER A N 12
ATOM 12272 C CA . SER A 1 62 ? -19.560 5.328 -1.369 1.00 0.00 62 SER A CA 12
ATOM 12273 C C . SER A 1 62 ? -20.089 5.766 -0.007 1.00 0.00 62 SER A C 12
ATOM 12274 O O . SER A 1 62 ? -19.511 5.442 1.030 1.00 0.00 62 SER A O 12
ATOM 12282 N N . GLY A 1 63 ? -21.193 6.508 -0.018 1.00 0.00 63 GLY A N 12
ATOM 12283 C CA . GLY A 1 63 ? -21.782 6.980 1.222 1.00 0.00 63 GLY A CA 12
ATOM 12284 C C . GLY A 1 63 ? -20.870 7.930 1.972 1.00 0.00 63 GLY A C 12
ATOM 12285 O O . GLY A 1 63 ? -21.337 8.786 2.723 1.00 0.00 63 GLY A O 12
ATOM 12289 N N . GLY A 1 1 ? -9.656 -1.288 -12.940 1.00 0.00 1 GLY A N 13
ATOM 12290 C CA . GLY A 1 1 ? -10.645 -0.242 -13.128 1.00 0.00 1 GLY A CA 13
ATOM 12291 C C . GLY A 1 1 ? -10.557 0.837 -12.066 1.00 0.00 1 GLY A C 13
ATOM 12292 O O . GLY A 1 1 ? -11.146 0.710 -10.993 1.00 0.00 1 GLY A O 13
ATOM 12296 N N . SER A 1 2 ? -9.818 1.900 -12.365 1.00 0.00 2 SER A N 13
ATOM 12297 C CA . SER A 1 2 ? -9.651 3.003 -11.426 1.00 0.00 2 SER A CA 13
ATOM 12298 C C . SER A 1 2 ? -9.999 4.335 -12.084 1.00 0.00 2 SER A C 13
ATOM 12299 O O . SER A 1 2 ? -9.140 5.201 -12.250 1.00 0.00 2 SER A O 13
ATOM 12307 N N . SER A 1 3 ? -11.265 4.490 -12.456 1.00 0.00 3 SER A N 13
ATOM 12308 C CA . SER A 1 3 ? -11.728 5.714 -13.100 1.00 0.00 3 SER A CA 13
ATOM 12309 C C . SER A 1 3 ? -12.196 6.730 -12.062 1.00 0.00 3 SER A C 13
ATOM 12310 O O . SER A 1 3 ? -13.283 7.296 -12.177 1.00 0.00 3 SER A O 13
ATOM 12318 N N . GLY A 1 4 ? -11.367 6.955 -11.047 1.00 0.00 4 GLY A N 13
ATOM 12319 C CA . GLY A 1 4 ? -11.713 7.902 -10.003 1.00 0.00 4 GLY A CA 13
ATOM 12320 C C . GLY A 1 4 ? -11.448 9.337 -10.411 1.00 0.00 4 GLY A C 13
ATOM 12321 O O . GLY A 1 4 ? -10.362 9.866 -10.176 1.00 0.00 4 GLY A O 13
ATOM 12325 N N . SER A 1 5 ? -12.443 9.969 -11.026 1.00 0.00 5 SER A N 13
ATOM 12326 C CA . SER A 1 5 ? -12.310 11.351 -11.473 1.00 0.00 5 SER A CA 13
ATOM 12327 C C . SER A 1 5 ? -11.850 12.250 -10.329 1.00 0.00 5 SER A C 13
ATOM 12328 O O . SER A 1 5 ? -12.567 12.438 -9.346 1.00 0.00 5 SER A O 13
ATOM 12336 N N . SER A 1 6 ? -10.650 12.804 -10.466 1.00 0.00 6 SER A N 13
ATOM 12337 C CA . SER A 1 6 ? -10.091 13.680 -9.443 1.00 0.00 6 SER A CA 13
ATOM 12338 C C . SER A 1 6 ? -8.914 14.478 -9.995 1.00 0.00 6 SER A C 13
ATOM 12339 O O . SER A 1 6 ? -8.593 14.393 -11.180 1.00 0.00 6 SER A O 13
ATOM 12347 N N . GLY A 1 7 ? -8.274 15.255 -9.126 1.00 0.00 7 GLY A N 13
ATOM 12348 C CA . GLY A 1 7 ? -7.140 16.058 -9.544 1.00 0.00 7 GLY A CA 13
ATOM 12349 C C . GLY A 1 7 ? -6.818 17.165 -8.559 1.00 0.00 7 GLY A C 13
ATOM 12350 O O . GLY A 1 7 ? -7.429 18.233 -8.596 1.00 0.00 7 GLY A O 13
ATOM 12354 N N . ILE A 1 8 ? -5.859 16.909 -7.676 1.00 0.00 8 ILE A N 13
ATOM 12355 C CA . ILE A 1 8 ? -5.459 17.892 -6.677 1.00 0.00 8 ILE A CA 13
ATOM 12356 C C . ILE A 1 8 ? -6.646 18.320 -5.821 1.00 0.00 8 ILE A C 13
ATOM 12357 O O . ILE A 1 8 ? -7.274 19.345 -6.083 1.00 0.00 8 ILE A O 13
ATOM 12373 N N . GLU A 1 9 ? -6.945 17.528 -4.796 1.00 0.00 9 GLU A N 13
ATOM 12374 C CA . GLU A 1 9 ? -8.056 17.827 -3.901 1.00 0.00 9 GLU A CA 13
ATOM 12375 C C . GLU A 1 9 ? -7.549 18.342 -2.557 1.00 0.00 9 GLU A C 13
ATOM 12376 O O . GLU A 1 9 ? -7.744 19.508 -2.212 1.00 0.00 9 GLU A O 13
ATOM 12388 N N . LYS A 1 10 ? -6.897 17.465 -1.801 1.00 0.00 10 LYS A N 13
ATOM 12389 C CA . LYS A 1 10 ? -6.360 17.829 -0.495 1.00 0.00 10 LYS A CA 13
ATOM 12390 C C . LYS A 1 10 ? -5.317 16.816 -0.035 1.00 0.00 10 LYS A C 13
ATOM 12391 O O . LYS A 1 10 ? -4.120 17.108 -0.017 1.00 0.00 10 LYS A O 13
ATOM 12410 N N . CYS A 1 11 ? -5.777 15.627 0.336 1.00 0.00 11 CYS A N 13
ATOM 12411 C CA . CYS A 1 11 ? -4.883 14.570 0.796 1.00 0.00 11 CYS A CA 13
ATOM 12412 C C . CYS A 1 11 ? -4.862 13.407 -0.191 1.00 0.00 11 CYS A C 13
ATOM 12413 O O . CYS A 1 11 ? -5.841 13.161 -0.895 1.00 0.00 11 CYS A O 13
ATOM 12421 N N . TRP A 1 12 ? -3.741 12.697 -0.236 1.00 0.00 12 TRP A N 13
ATOM 12422 C CA . TRP A 1 12 ? -3.592 11.560 -1.138 1.00 0.00 12 TRP A CA 13
ATOM 12423 C C . TRP A 1 12 ? -3.826 11.980 -2.585 1.00 0.00 12 TRP A C 13
ATOM 12424 O O . TRP A 1 12 ? -4.933 11.849 -3.110 1.00 0.00 12 TRP A O 13
ATOM 12445 N N . THR A 1 13 ? -2.777 12.485 -3.227 1.00 0.00 13 THR A N 13
ATOM 12446 C CA . THR A 1 13 ? -2.869 12.924 -4.614 1.00 0.00 13 THR A CA 13
ATOM 12447 C C . THR A 1 13 ? -2.937 11.735 -5.564 1.00 0.00 13 THR A C 13
ATOM 12448 O O . THR A 1 13 ? -2.768 10.588 -5.150 1.00 0.00 13 THR A O 13
ATOM 12459 N N . GLU A 1 14 ? -3.185 12.015 -6.840 1.00 0.00 14 GLU A N 13
ATOM 12460 C CA . GLU A 1 14 ? -3.275 10.966 -7.849 1.00 0.00 14 GLU A CA 13
ATOM 12461 C C . GLU A 1 14 ? -2.032 10.081 -7.826 1.00 0.00 14 GLU A C 13
ATOM 12462 O O . GLU A 1 14 ? -2.130 8.855 -7.779 1.00 0.00 14 GLU A O 13
ATOM 12474 N N . ASP A 1 15 ? -0.863 10.712 -7.860 1.00 0.00 15 ASP A N 13
ATOM 12475 C CA . ASP A 1 15 ? 0.400 9.984 -7.843 1.00 0.00 15 ASP A CA 13
ATOM 12476 C C . ASP A 1 15 ? 0.496 9.093 -6.609 1.00 0.00 15 ASP A C 13
ATOM 12477 O O . ASP A 1 15 ? 0.874 7.925 -6.704 1.00 0.00 15 ASP A O 13
ATOM 12486 N N . GLU A 1 16 ? 0.154 9.652 -5.453 1.00 0.00 16 GLU A N 13
ATOM 12487 C CA . GLU A 1 16 ? 0.204 8.907 -4.200 1.00 0.00 16 GLU A CA 13
ATOM 12488 C C . GLU A 1 16 ? -0.725 7.697 -4.249 1.00 0.00 16 GLU A C 13
ATOM 12489 O O . GLU A 1 16 ? -0.379 6.616 -3.772 1.00 0.00 16 GLU A O 13
ATOM 12501 N N . VAL A 1 17 ? -1.906 7.888 -4.828 1.00 0.00 17 VAL A N 13
ATOM 12502 C CA . VAL A 1 17 ? -2.885 6.814 -4.939 1.00 0.00 17 VAL A CA 13
ATOM 12503 C C . VAL A 1 17 ? -2.403 5.729 -5.896 1.00 0.00 17 VAL A C 13
ATOM 12504 O O . VAL A 1 17 ? -2.227 4.574 -5.505 1.00 0.00 17 VAL A O 13
ATOM 12517 N N . LYS A 1 18 ? -2.191 6.106 -7.152 1.00 0.00 18 LYS A N 13
ATOM 12518 C CA . LYS A 1 18 ? -1.727 5.167 -8.166 1.00 0.00 18 LYS A CA 13
ATOM 12519 C C . LYS A 1 18 ? -0.483 4.423 -7.690 1.00 0.00 18 LYS A C 13
ATOM 12520 O O . LYS A 1 18 ? -0.299 3.244 -7.994 1.00 0.00 18 LYS A O 13
ATOM 12539 N N . ARG A 1 19 ? 0.367 5.119 -6.942 1.00 0.00 19 ARG A N 13
ATOM 12540 C CA . ARG A 1 19 ? 1.593 4.524 -6.425 1.00 0.00 19 ARG A CA 13
ATOM 12541 C C . ARG A 1 19 ? 1.282 3.477 -5.360 1.00 0.00 19 ARG A C 13
ATOM 12542 O O . ARG A 1 19 ? 1.725 2.332 -5.451 1.00 0.00 19 ARG A O 13
ATOM 12563 N N . PHE A 1 20 ? 0.518 3.878 -4.349 1.00 0.00 20 PHE A N 13
ATOM 12564 C CA . PHE A 1 20 ? 0.149 2.975 -3.265 1.00 0.00 20 PHE A CA 13
ATOM 12565 C C . PHE A 1 20 ? -0.453 1.684 -3.813 1.00 0.00 20 PHE A C 13
ATOM 12566 O O . PHE A 1 20 ? -0.104 0.588 -3.375 1.00 0.00 20 PHE A O 13
ATOM 12583 N N . VAL A 1 21 ? -1.361 1.823 -4.774 1.00 0.00 21 VAL A N 13
ATOM 12584 C CA . VAL A 1 21 ? -2.012 0.670 -5.383 1.00 0.00 21 VAL A CA 13
ATOM 12585 C C . VAL A 1 21 ? -1.012 -0.179 -6.160 1.00 0.00 21 VAL A C 13
ATOM 12586 O O . VAL A 1 21 ? -0.934 -1.393 -5.974 1.00 0.00 21 VAL A O 13
ATOM 12599 N N . LYS A 1 22 ? -0.248 0.469 -7.033 1.00 0.00 22 LYS A N 13
ATOM 12600 C CA . LYS A 1 22 ? 0.750 -0.225 -7.839 1.00 0.00 22 LYS A CA 13
ATOM 12601 C C . LYS A 1 22 ? 1.720 -1.001 -6.954 1.00 0.00 22 LYS A C 13
ATOM 12602 O O . LYS A 1 22 ? 2.046 -2.154 -7.235 1.00 0.00 22 LYS A O 13
ATOM 12621 N N . GLY A 1 23 ? 2.178 -0.361 -5.882 1.00 0.00 23 GLY A N 13
ATOM 12622 C CA . GLY A 1 23 ? 3.105 -1.008 -4.972 1.00 0.00 23 GLY A CA 13
ATOM 12623 C C . GLY A 1 23 ? 2.458 -2.133 -4.188 1.00 0.00 23 GLY A C 13
ATOM 12624 O O . GLY A 1 23 ? 3.078 -3.171 -3.951 1.00 0.00 23 GLY A O 13
ATOM 12628 N N . LEU A 1 24 ? 1.210 -1.928 -3.782 1.00 0.00 24 LEU A N 13
ATOM 12629 C CA . LEU A 1 24 ? 0.479 -2.932 -3.018 1.00 0.00 24 LEU A CA 13
ATOM 12630 C C . LEU A 1 24 ? 0.216 -4.175 -3.864 1.00 0.00 24 LEU A C 13
ATOM 12631 O O . LEU A 1 24 ? 0.179 -5.292 -3.349 1.00 0.00 24 LEU A O 13
ATOM 12647 N N . ARG A 1 25 ? 0.036 -3.971 -5.165 1.00 0.00 25 ARG A N 13
ATOM 12648 C CA . ARG A 1 25 ? -0.222 -5.075 -6.082 1.00 0.00 25 ARG A CA 13
ATOM 12649 C C . ARG A 1 25 ? 1.085 -5.680 -6.586 1.00 0.00 25 ARG A C 13
ATOM 12650 O O . ARG A 1 25 ? 1.139 -6.858 -6.937 1.00 0.00 25 ARG A O 13
ATOM 12671 N N . GLN A 1 26 ? 2.134 -4.864 -6.620 1.00 0.00 26 GLN A N 13
ATOM 12672 C CA . GLN A 1 26 ? 3.440 -5.319 -7.082 1.00 0.00 26 GLN A CA 13
ATOM 12673 C C . GLN A 1 26 ? 4.177 -6.072 -5.979 1.00 0.00 26 GLN A C 13
ATOM 12674 O O . GLN A 1 26 ? 4.515 -7.245 -6.133 1.00 0.00 26 GLN A O 13
ATOM 12688 N N . TYR A 1 27 ? 4.422 -5.388 -4.867 1.00 0.00 27 TYR A N 13
ATOM 12689 C CA . TYR A 1 27 ? 5.122 -5.991 -3.738 1.00 0.00 27 TYR A CA 13
ATOM 12690 C C . TYR A 1 27 ? 4.165 -6.816 -2.882 1.00 0.00 27 TYR A C 13
ATOM 12691 O O . TYR A 1 27 ? 4.186 -8.046 -2.917 1.00 0.00 27 TYR A O 13
ATOM 12709 N N . GLY A 1 28 ? 3.326 -6.128 -2.114 1.00 0.00 28 GLY A N 13
ATOM 12710 C CA . GLY A 1 28 ? 2.372 -6.812 -1.260 1.00 0.00 28 GLY A CA 13
ATOM 12711 C C . GLY A 1 28 ? 2.196 -6.123 0.079 1.00 0.00 28 GLY A C 13
ATOM 12712 O O . GLY A 1 28 ? 1.864 -4.939 0.138 1.00 0.00 28 GLY A O 13
ATOM 12716 N N . LYS A 1 29 ? 2.415 -6.867 1.158 1.00 0.00 29 LYS A N 13
ATOM 12717 C CA . LYS A 1 29 ? 2.278 -6.322 2.504 1.00 0.00 29 LYS A CA 13
ATOM 12718 C C . LYS A 1 29 ? 3.635 -5.905 3.063 1.00 0.00 29 LYS A C 13
ATOM 12719 O O . LYS A 1 29 ? 4.048 -6.368 4.125 1.00 0.00 29 LYS A O 13
ATOM 12738 N N . ASN A 1 30 ? 4.323 -5.027 2.340 1.00 0.00 30 ASN A N 13
ATOM 12739 C CA . ASN A 1 30 ? 5.633 -4.547 2.765 1.00 0.00 30 ASN A CA 13
ATOM 12740 C C . ASN A 1 30 ? 5.721 -3.029 2.645 1.00 0.00 30 ASN A C 13
ATOM 12741 O O . ASN A 1 30 ? 6.628 -2.497 2.003 1.00 0.00 30 ASN A O 13
ATOM 12752 N N . PHE A 1 31 ? 4.774 -2.335 3.269 1.00 0.00 31 PHE A N 13
ATOM 12753 C CA . PHE A 1 31 ? 4.744 -0.878 3.232 1.00 0.00 31 PHE A CA 13
ATOM 12754 C C . PHE A 1 31 ? 6.080 -0.295 3.685 1.00 0.00 31 PHE A C 13
ATOM 12755 O O . PHE A 1 31 ? 6.466 0.797 3.268 1.00 0.00 31 PHE A O 13
ATOM 12772 N N . PHE A 1 32 ? 6.780 -1.031 4.541 1.00 0.00 32 PHE A N 13
ATOM 12773 C CA . PHE A 1 32 ? 8.072 -0.588 5.051 1.00 0.00 32 PHE A CA 13
ATOM 12774 C C . PHE A 1 32 ? 9.004 -0.197 3.908 1.00 0.00 32 PHE A C 13
ATOM 12775 O O . PHE A 1 32 ? 9.638 0.858 3.943 1.00 0.00 32 PHE A O 13
ATOM 12792 N N . ARG A 1 33 ? 9.082 -1.055 2.897 1.00 0.00 33 ARG A N 13
ATOM 12793 C CA . ARG A 1 33 ? 9.937 -0.801 1.744 1.00 0.00 33 ARG A CA 13
ATOM 12794 C C . ARG A 1 33 ? 9.166 -0.079 0.643 1.00 0.00 33 ARG A C 13
ATOM 12795 O O . ARG A 1 33 ? 9.666 0.872 0.042 1.00 0.00 33 ARG A O 13
ATOM 12816 N N . ILE A 1 34 ? 7.946 -0.538 0.384 1.00 0.00 34 ILE A N 13
ATOM 12817 C CA . ILE A 1 34 ? 7.106 0.064 -0.644 1.00 0.00 34 ILE A CA 13
ATOM 12818 C C . ILE A 1 34 ? 7.001 1.573 -0.453 1.00 0.00 34 ILE A C 13
ATOM 12819 O O . ILE A 1 34 ? 6.951 2.329 -1.424 1.00 0.00 34 ILE A O 13
ATOM 12835 N N . ARG A 1 35 ? 6.970 2.005 0.803 1.00 0.00 35 ARG A N 13
ATOM 12836 C CA . ARG A 1 35 ? 6.872 3.425 1.121 1.00 0.00 35 ARG A CA 13
ATOM 12837 C C . ARG A 1 35 ? 8.199 4.132 0.865 1.00 0.00 35 ARG A C 13
ATOM 12838 O O . ARG A 1 35 ? 8.237 5.210 0.272 1.00 0.00 35 ARG A O 13
ATOM 12859 N N . LYS A 1 36 ? 9.287 3.518 1.317 1.00 0.00 36 LYS A N 13
ATOM 12860 C CA . LYS A 1 36 ? 10.618 4.087 1.138 1.00 0.00 36 LYS A CA 13
ATOM 12861 C C . LYS A 1 36 ? 10.924 4.298 -0.341 1.00 0.00 36 LYS A C 13
ATOM 12862 O O . LYS A 1 36 ? 11.772 5.115 -0.698 1.00 0.00 36 LYS A O 13
ATOM 12881 N N . GLU A 1 37 ? 10.228 3.556 -1.197 1.00 0.00 37 GLU A N 13
ATOM 12882 C CA . GLU A 1 37 ? 10.427 3.664 -2.638 1.00 0.00 37 GLU A CA 13
ATOM 12883 C C . GLU A 1 37 ? 9.344 4.532 -3.273 1.00 0.00 37 GLU A C 13
ATOM 12884 O O . GLU A 1 37 ? 9.603 5.267 -4.227 1.00 0.00 37 GLU A O 13
ATOM 12896 N N . LEU A 1 38 ? 8.132 4.443 -2.737 1.00 0.00 38 LEU A N 13
ATOM 12897 C CA . LEU A 1 38 ? 7.009 5.219 -3.250 1.00 0.00 38 LEU A CA 13
ATOM 12898 C C . LEU A 1 38 ? 6.936 6.584 -2.573 1.00 0.00 38 LEU A C 13
ATOM 12899 O O . LEU A 1 38 ? 7.285 7.604 -3.168 1.00 0.00 38 LEU A O 13
ATOM 12915 N N . LEU A 1 39 ? 6.482 6.595 -1.325 1.00 0.00 39 LEU A N 13
ATOM 12916 C CA . LEU A 1 39 ? 6.365 7.834 -0.564 1.00 0.00 39 LEU A CA 13
ATOM 12917 C C . LEU A 1 39 ? 7.260 7.802 0.670 1.00 0.00 39 LEU A C 13
ATOM 12918 O O . LEU A 1 39 ? 6.794 7.662 1.802 1.00 0.00 39 LEU A O 13
ATOM 12934 N N . PRO A 1 40 ? 8.576 7.938 0.451 1.00 0.00 40 PRO A N 13
ATOM 12935 C CA . PRO A 1 40 ? 9.564 7.930 1.534 1.00 0.00 40 PRO A CA 13
ATOM 12936 C C . PRO A 1 40 ? 9.481 9.180 2.403 1.00 0.00 40 PRO A C 13
ATOM 12937 O O . PRO A 1 40 ? 10.014 9.214 3.511 1.00 0.00 40 PRO A O 13
ATOM 12948 N N . ASN A 1 41 ? 8.808 10.206 1.893 1.00 0.00 41 ASN A N 13
ATOM 12949 C CA . ASN A 1 41 ? 8.655 11.460 2.623 1.00 0.00 41 ASN A CA 13
ATOM 12950 C C . ASN A 1 41 ? 7.257 11.574 3.222 1.00 0.00 41 ASN A C 13
ATOM 12951 O O . ASN A 1 41 ? 6.753 12.674 3.447 1.00 0.00 41 ASN A O 13
ATOM 12962 N N . LYS A 1 42 ? 6.633 10.428 3.477 1.00 0.00 42 LYS A N 13
ATOM 12963 C CA . LYS A 1 42 ? 5.293 10.397 4.051 1.00 0.00 42 LYS A CA 13
ATOM 12964 C C . LYS A 1 42 ? 5.280 9.615 5.361 1.00 0.00 42 LYS A C 13
ATOM 12965 O O . LYS A 1 42 ? 6.313 9.116 5.805 1.00 0.00 42 LYS A O 13
ATOM 12984 N N . GLU A 1 43 ? 4.104 9.513 5.972 1.00 0.00 43 GLU A N 13
ATOM 12985 C CA . GLU A 1 43 ? 3.958 8.791 7.230 1.00 0.00 43 GLU A CA 13
ATOM 12986 C C . GLU A 1 43 ? 3.242 7.461 7.014 1.00 0.00 43 GLU A C 13
ATOM 12987 O O . GLU A 1 43 ? 2.317 7.364 6.207 1.00 0.00 43 GLU A O 13
ATOM 12999 N N . THR A 1 44 ? 3.678 6.436 7.741 1.00 0.00 44 THR A N 13
ATOM 13000 C CA . THR A 1 44 ? 3.081 5.111 7.629 1.00 0.00 44 THR A CA 13
ATOM 13001 C C . THR A 1 44 ? 1.606 5.138 8.013 1.00 0.00 44 THR A C 13
ATOM 13002 O O . THR A 1 44 ? 0.809 4.346 7.512 1.00 0.00 44 THR A O 13
ATOM 13013 N N . GLY A 1 45 ? 1.248 6.056 8.906 1.00 0.00 45 GLY A N 13
ATOM 13014 C CA . GLY A 1 45 ? -0.131 6.169 9.341 1.00 0.00 45 GLY A CA 13
ATOM 13015 C C . GLY A 1 45 ? -1.099 6.283 8.180 1.00 0.00 45 GLY A C 13
ATOM 13016 O O . GLY A 1 45 ? -2.187 5.709 8.212 1.00 0.00 45 GLY A O 13
ATOM 13020 N N . GLU A 1 46 ? -0.702 7.027 7.152 1.00 0.00 46 GLU A N 13
ATOM 13021 C CA . GLU A 1 46 ? -1.544 7.215 5.976 1.00 0.00 46 GLU A CA 13
ATOM 13022 C C . GLU A 1 46 ? -1.661 5.920 5.177 1.00 0.00 46 GLU A C 13
ATOM 13023 O O . GLU A 1 46 ? -2.763 5.468 4.863 1.00 0.00 46 GLU A O 13
ATOM 13035 N N . LEU A 1 47 ? -0.517 5.329 4.851 1.00 0.00 47 LEU A N 13
ATOM 13036 C CA . LEU A 1 47 ? -0.489 4.086 4.088 1.00 0.00 47 LEU A CA 13
ATOM 13037 C C . LEU A 1 47 ? -1.344 3.015 4.759 1.00 0.00 47 LEU A C 13
ATOM 13038 O O . LEU A 1 47 ? -2.165 2.367 4.110 1.00 0.00 47 LEU A O 13
ATOM 13054 N N . ILE A 1 48 ? -1.147 2.838 6.061 1.00 0.00 48 ILE A N 13
ATOM 13055 C CA . ILE A 1 48 ? -1.903 1.849 6.819 1.00 0.00 48 ILE A CA 13
ATOM 13056 C C . ILE A 1 48 ? -3.390 2.186 6.833 1.00 0.00 48 ILE A C 13
ATOM 13057 O O . ILE A 1 48 ? -4.225 1.379 6.422 1.00 0.00 48 ILE A O 13
ATOM 13073 N N . THR A 1 49 ? -3.716 3.385 7.306 1.00 0.00 49 THR A N 13
ATOM 13074 C CA . THR A 1 49 ? -5.102 3.830 7.373 1.00 0.00 49 THR A CA 13
ATOM 13075 C C . THR A 1 49 ? -5.799 3.661 6.028 1.00 0.00 49 THR A C 13
ATOM 13076 O O . THR A 1 49 ? -6.942 3.209 5.962 1.00 0.00 49 THR A O 13
ATOM 13087 N N . PHE A 1 50 ? -5.103 4.027 4.956 1.00 0.00 50 PHE A N 13
ATOM 13088 C CA . PHE A 1 50 ? -5.656 3.916 3.612 1.00 0.00 50 PHE A CA 13
ATOM 13089 C C . PHE A 1 50 ? -5.893 2.456 3.240 1.00 0.00 50 PHE A C 13
ATOM 13090 O O . PHE A 1 50 ? -6.934 2.108 2.680 1.00 0.00 50 PHE A O 13
ATOM 13107 N N . TYR A 1 51 ? -4.922 1.606 3.554 1.00 0.00 51 TYR A N 13
ATOM 13108 C CA . TYR A 1 51 ? -5.023 0.184 3.250 1.00 0.00 51 TYR A CA 13
ATOM 13109 C C . TYR A 1 51 ? -6.261 -0.426 3.902 1.00 0.00 51 TYR A C 13
ATOM 13110 O O . TYR A 1 51 ? -7.018 -1.156 3.261 1.00 0.00 51 TYR A O 13
ATOM 13128 N N . TYR A 1 52 ? -6.460 -0.120 5.179 1.00 0.00 52 TYR A N 13
ATOM 13129 C CA . TYR A 1 52 ? -7.604 -0.638 5.919 1.00 0.00 52 TYR A CA 13
ATOM 13130 C C . TYR A 1 52 ? -8.911 -0.078 5.365 1.00 0.00 52 TYR A C 13
ATOM 13131 O O . TYR A 1 52 ? -9.839 -0.826 5.057 1.00 0.00 52 TYR A O 13
ATOM 13149 N N . TYR A 1 53 ? -8.974 1.243 5.240 1.00 0.00 53 TYR A N 13
ATOM 13150 C CA . TYR A 1 53 ? -10.167 1.906 4.725 1.00 0.00 53 TYR A CA 13
ATOM 13151 C C . TYR A 1 53 ? -10.512 1.396 3.329 1.00 0.00 53 TYR A C 13
ATOM 13152 O O . TYR A 1 53 ? -11.684 1.287 2.968 1.00 0.00 53 TYR A O 13
ATOM 13170 N N . TRP A 1 54 ? -9.484 1.086 2.548 1.00 0.00 54 TRP A N 13
ATOM 13171 C CA . TRP A 1 54 ? -9.677 0.588 1.191 1.00 0.00 54 TRP A CA 13
ATOM 13172 C C . TRP A 1 54 ? -10.224 -0.836 1.207 1.00 0.00 54 TRP A C 13
ATOM 13173 O O . TRP A 1 54 ? -11.172 -1.156 0.489 1.00 0.00 54 TRP A O 13
ATOM 13194 N N . LYS A 1 55 ? -9.621 -1.687 2.029 1.00 0.00 55 LYS A N 13
ATOM 13195 C CA . LYS A 1 55 ? -10.048 -3.077 2.140 1.00 0.00 55 LYS A CA 13
ATOM 13196 C C . LYS A 1 55 ? -11.509 -3.165 2.568 1.00 0.00 55 LYS A C 13
ATOM 13197 O O . LYS A 1 55 ? -12.215 -4.109 2.213 1.00 0.00 55 LYS A O 13
ATOM 13216 N N . LYS A 1 56 ? -11.958 -2.174 3.331 1.00 0.00 56 LYS A N 13
ATOM 13217 C CA . LYS A 1 56 ? -13.336 -2.137 3.806 1.00 0.00 56 LYS A CA 13
ATOM 13218 C C . LYS A 1 56 ? -14.244 -1.455 2.787 1.00 0.00 56 LYS A C 13
ATOM 13219 O O . LYS A 1 56 ? -15.134 -2.084 2.213 1.00 0.00 56 LYS A O 13
ATOM 13238 N N . THR A 1 57 ? -14.013 -0.164 2.565 1.00 0.00 57 THR A N 13
ATOM 13239 C CA . THR A 1 57 ? -14.810 0.602 1.616 1.00 0.00 57 THR A CA 13
ATOM 13240 C C . THR A 1 57 ? -14.061 0.800 0.303 1.00 0.00 57 THR A C 13
ATOM 13241 O O . THR A 1 57 ? -12.831 0.853 0.281 1.00 0.00 57 THR A O 13
ATOM 13252 N N . SER A 1 58 ? -14.810 0.909 -0.790 1.00 0.00 58 SER A N 13
ATOM 13253 C CA . SER A 1 58 ? -14.215 1.098 -2.108 1.00 0.00 58 SER A CA 13
ATOM 13254 C C . SER A 1 58 ? -14.846 2.290 -2.823 1.00 0.00 58 SER A C 13
ATOM 13255 O O . SER A 1 58 ? -15.975 2.678 -2.527 1.00 0.00 58 SER A O 13
ATOM 13263 N N . GLY A 1 59 ? -14.106 2.865 -3.766 1.00 0.00 59 GLY A N 13
ATOM 13264 C CA . GLY A 1 59 ? -14.608 4.006 -4.509 1.00 0.00 59 GLY A CA 13
ATOM 13265 C C . GLY A 1 59 ? -15.568 3.604 -5.611 1.00 0.00 59 GLY A C 13
ATOM 13266 O O . GLY A 1 59 ? -15.701 2.428 -5.949 1.00 0.00 59 GLY A O 13
ATOM 13270 N N . PRO A 1 60 ? -16.260 4.597 -6.190 1.00 0.00 60 PRO A N 13
ATOM 13271 C CA . PRO A 1 60 ? -17.226 4.365 -7.268 1.00 0.00 60 PRO A CA 13
ATOM 13272 C C . PRO A 1 60 ? -16.552 3.944 -8.569 1.00 0.00 60 PRO A C 13
ATOM 13273 O O . PRO A 1 60 ? -15.684 4.648 -9.086 1.00 0.00 60 PRO A O 13
ATOM 13284 N N . SER A 1 61 ? -16.956 2.792 -9.094 1.00 0.00 61 SER A N 13
ATOM 13285 C CA . SER A 1 61 ? -16.389 2.276 -10.334 1.00 0.00 61 SER A CA 13
ATOM 13286 C C . SER A 1 61 ? -17.476 2.067 -11.384 1.00 0.00 61 SER A C 13
ATOM 13287 O O . SER A 1 61 ? -18.639 1.840 -11.052 1.00 0.00 61 SER A O 13
ATOM 13295 N N . SER A 1 62 ? -17.088 2.146 -12.653 1.00 0.00 62 SER A N 13
ATOM 13296 C CA . SER A 1 62 ? -18.029 1.970 -13.753 1.00 0.00 62 SER A CA 13
ATOM 13297 C C . SER A 1 62 ? -17.663 0.748 -14.590 1.00 0.00 62 SER A C 13
ATOM 13298 O O . SER A 1 62 ? -16.951 0.856 -15.588 1.00 0.00 62 SER A O 13
ATOM 13306 N N . GLY A 1 63 ? -18.156 -0.415 -14.176 1.00 0.00 63 GLY A N 13
ATOM 13307 C CA . GLY A 1 63 ? -17.871 -1.641 -14.898 1.00 0.00 63 GLY A CA 13
ATOM 13308 C C . GLY A 1 63 ? -18.611 -1.722 -16.218 1.00 0.00 63 GLY A C 13
ATOM 13309 O O . GLY A 1 63 ? -18.072 -1.359 -17.263 1.00 0.00 63 GLY A O 13
ATOM 13313 N N . GLY A 1 1 ? -23.179 39.356 4.407 1.00 0.00 1 GLY A N 14
ATOM 13314 C CA . GLY A 1 1 ? -22.750 38.050 3.941 1.00 0.00 1 GLY A CA 14
ATOM 13315 C C . GLY A 1 1 ? -21.318 38.053 3.446 1.00 0.00 1 GLY A C 14
ATOM 13316 O O . GLY A 1 1 ? -20.755 39.111 3.161 1.00 0.00 1 GLY A O 14
ATOM 13320 N N . SER A 1 2 ? -20.725 36.868 3.344 1.00 0.00 2 SER A N 14
ATOM 13321 C CA . SER A 1 2 ? -19.347 36.738 2.885 1.00 0.00 2 SER A CA 14
ATOM 13322 C C . SER A 1 2 ? -18.934 35.272 2.814 1.00 0.00 2 SER A C 14
ATOM 13323 O O . SER A 1 2 ? -19.026 34.541 3.801 1.00 0.00 2 SER A O 14
ATOM 13331 N N . SER A 1 3 ? -18.477 34.848 1.640 1.00 0.00 3 SER A N 14
ATOM 13332 C CA . SER A 1 3 ? -18.053 33.468 1.438 1.00 0.00 3 SER A CA 14
ATOM 13333 C C . SER A 1 3 ? -17.196 33.342 0.182 1.00 0.00 3 SER A C 14
ATOM 13334 O O . SER A 1 3 ? -17.687 33.492 -0.936 1.00 0.00 3 SER A O 14
ATOM 13342 N N . GLY A 1 4 ? -15.910 33.064 0.376 1.00 0.00 4 GLY A N 14
ATOM 13343 C CA . GLY A 1 4 ? -15.004 32.922 -0.749 1.00 0.00 4 GLY A CA 14
ATOM 13344 C C . GLY A 1 4 ? -14.656 31.474 -1.035 1.00 0.00 4 GLY A C 14
ATOM 13345 O O . GLY A 1 4 ? -15.543 30.632 -1.174 1.00 0.00 4 GLY A O 14
ATOM 13349 N N . SER A 1 5 ? -13.362 31.185 -1.123 1.00 0.00 5 SER A N 14
ATOM 13350 C CA . SER A 1 5 ? -12.899 29.830 -1.400 1.00 0.00 5 SER A CA 14
ATOM 13351 C C . SER A 1 5 ? -11.391 29.720 -1.202 1.00 0.00 5 SER A C 14
ATOM 13352 O O . SER A 1 5 ? -10.711 30.717 -0.958 1.00 0.00 5 SER A O 14
ATOM 13360 N N . SER A 1 6 ? -10.873 28.500 -1.308 1.00 0.00 6 SER A N 14
ATOM 13361 C CA . SER A 1 6 ? -9.446 28.257 -1.137 1.00 0.00 6 SER A CA 14
ATOM 13362 C C . SER A 1 6 ? -9.024 26.973 -1.844 1.00 0.00 6 SER A C 14
ATOM 13363 O O . SER A 1 6 ? -8.017 26.941 -2.550 1.00 0.00 6 SER A O 14
ATOM 13371 N N . GLY A 1 7 ? -9.804 25.914 -1.649 1.00 0.00 7 GLY A N 14
ATOM 13372 C CA . GLY A 1 7 ? -9.496 24.641 -2.274 1.00 0.00 7 GLY A CA 14
ATOM 13373 C C . GLY A 1 7 ? -9.808 23.462 -1.372 1.00 0.00 7 GLY A C 14
ATOM 13374 O O . GLY A 1 7 ? -9.124 23.240 -0.373 1.00 0.00 7 GLY A O 14
ATOM 13378 N N . ILE A 1 8 ? -10.842 22.707 -1.725 1.00 0.00 8 ILE A N 14
ATOM 13379 C CA . ILE A 1 8 ? -11.243 21.546 -0.940 1.00 0.00 8 ILE A CA 14
ATOM 13380 C C . ILE A 1 8 ? -10.463 20.304 -1.359 1.00 0.00 8 ILE A C 14
ATOM 13381 O O . ILE A 1 8 ? -10.541 19.869 -2.507 1.00 0.00 8 ILE A O 14
ATOM 13397 N N . GLU A 1 9 ? -9.713 19.737 -0.419 1.00 0.00 9 GLU A N 14
ATOM 13398 C CA . GLU A 1 9 ? -8.920 18.544 -0.691 1.00 0.00 9 GLU A CA 14
ATOM 13399 C C . GLU A 1 9 ? -8.965 17.580 0.491 1.00 0.00 9 GLU A C 14
ATOM 13400 O O . GLU A 1 9 ? -9.057 17.998 1.645 1.00 0.00 9 GLU A O 14
ATOM 13412 N N . LYS A 1 10 ? -8.900 16.287 0.194 1.00 0.00 10 LYS A N 14
ATOM 13413 C CA . LYS A 1 10 ? -8.932 15.261 1.230 1.00 0.00 10 LYS A CA 14
ATOM 13414 C C . LYS A 1 10 ? -7.606 14.510 1.294 1.00 0.00 10 LYS A C 14
ATOM 13415 O O . LYS A 1 10 ? -7.570 13.320 1.610 1.00 0.00 10 LYS A O 14
ATOM 13434 N N . CYS A 1 11 ? -6.519 15.211 0.992 1.00 0.00 11 CYS A N 14
ATOM 13435 C CA . CYS A 1 11 ? -5.190 14.610 1.015 1.00 0.00 11 CYS A CA 14
ATOM 13436 C C . CYS A 1 11 ? -5.119 13.413 0.073 1.00 0.00 11 CYS A C 14
ATOM 13437 O O . CYS A 1 11 ? -6.092 13.085 -0.606 1.00 0.00 11 CYS A O 14
ATOM 13445 N N . TRP A 1 12 ? -3.960 12.765 0.036 1.00 0.00 12 TRP A N 14
ATOM 13446 C CA . TRP A 1 12 ? -3.761 11.604 -0.825 1.00 0.00 12 TRP A CA 14
ATOM 13447 C C . TRP A 1 12 ? -4.069 11.946 -2.279 1.00 0.00 12 TRP A C 14
ATOM 13448 O O . TRP A 1 12 ? -5.165 11.677 -2.772 1.00 0.00 12 TRP A O 14
ATOM 13469 N N . THR A 1 13 ? -3.096 12.540 -2.962 1.00 0.00 13 THR A N 14
ATOM 13470 C CA . THR A 1 13 ? -3.264 12.918 -4.359 1.00 0.00 13 THR A CA 14
ATOM 13471 C C . THR A 1 13 ? -3.358 11.688 -5.255 1.00 0.00 13 THR A C 14
ATOM 13472 O O . THR A 1 13 ? -3.156 10.563 -4.801 1.00 0.00 13 THR A O 14
ATOM 13483 N N . GLU A 1 14 ? -3.665 11.911 -6.529 1.00 0.00 14 GLU A N 14
ATOM 13484 C CA . GLU A 1 14 ? -3.786 10.819 -7.488 1.00 0.00 14 GLU A CA 14
ATOM 13485 C C . GLU A 1 14 ? -2.489 10.019 -7.567 1.00 0.00 14 GLU A C 14
ATOM 13486 O O . GLU A 1 14 ? -2.505 8.788 -7.553 1.00 0.00 14 GLU A O 14
ATOM 13498 N N . ASP A 1 15 ? -1.368 10.727 -7.650 1.00 0.00 15 ASP A N 14
ATOM 13499 C CA . ASP A 1 15 ? -0.062 10.084 -7.730 1.00 0.00 15 ASP A CA 14
ATOM 13500 C C . ASP A 1 15 ? 0.160 9.152 -6.543 1.00 0.00 15 ASP A C 14
ATOM 13501 O O . ASP A 1 15 ? 0.627 8.025 -6.705 1.00 0.00 15 ASP A O 14
ATOM 13510 N N . GLU A 1 16 ? -0.178 9.631 -5.350 1.00 0.00 16 GLU A N 14
ATOM 13511 C CA . GLU A 1 16 ? -0.014 8.841 -4.136 1.00 0.00 16 GLU A CA 14
ATOM 13512 C C . GLU A 1 16 ? -0.821 7.549 -4.214 1.00 0.00 16 GLU A C 14
ATOM 13513 O O . GLU A 1 16 ? -0.269 6.452 -4.122 1.00 0.00 16 GLU A O 14
ATOM 13525 N N . VAL A 1 17 ? -2.132 7.686 -4.385 1.00 0.00 17 VAL A N 14
ATOM 13526 C CA . VAL A 1 17 ? -3.016 6.530 -4.477 1.00 0.00 17 VAL A CA 14
ATOM 13527 C C . VAL A 1 17 ? -2.537 5.556 -5.547 1.00 0.00 17 VAL A C 14
ATOM 13528 O O . VAL A 1 17 ? -2.375 4.363 -5.289 1.00 0.00 17 VAL A O 14
ATOM 13541 N N . LYS A 1 18 ? -2.312 6.071 -6.751 1.00 0.00 18 LYS A N 14
ATOM 13542 C CA . LYS A 1 18 ? -1.850 5.248 -7.862 1.00 0.00 18 LYS A CA 14
ATOM 13543 C C . LYS A 1 18 ? -0.616 4.443 -7.466 1.00 0.00 18 LYS A C 14
ATOM 13544 O O . LYS A 1 18 ? -0.585 3.222 -7.620 1.00 0.00 18 LYS A O 14
ATOM 13563 N N . ARG A 1 19 ? 0.397 5.134 -6.953 1.00 0.00 19 ARG A N 14
ATOM 13564 C CA . ARG A 1 19 ? 1.632 4.482 -6.535 1.00 0.00 19 ARG A CA 14
ATOM 13565 C C . ARG A 1 19 ? 1.353 3.413 -5.482 1.00 0.00 19 ARG A C 14
ATOM 13566 O O . ARG A 1 19 ? 1.858 2.294 -5.571 1.00 0.00 19 ARG A O 14
ATOM 13587 N N . PHE A 1 20 ? 0.548 3.767 -4.486 1.00 0.00 20 PHE A N 14
ATOM 13588 C CA . PHE A 1 20 ? 0.203 2.839 -3.416 1.00 0.00 20 PHE A CA 14
ATOM 13589 C C . PHE A 1 20 ? -0.316 1.521 -3.984 1.00 0.00 20 PHE A C 14
ATOM 13590 O O . PHE A 1 20 ? 0.209 0.451 -3.678 1.00 0.00 20 PHE A O 14
ATOM 13607 N N . VAL A 1 21 ? -1.351 1.608 -4.813 1.00 0.00 21 VAL A N 14
ATOM 13608 C CA . VAL A 1 21 ? -1.942 0.425 -5.426 1.00 0.00 21 VAL A CA 14
ATOM 13609 C C . VAL A 1 21 ? -0.907 -0.352 -6.231 1.00 0.00 21 VAL A C 14
ATOM 13610 O O . VAL A 1 21 ? -0.830 -1.578 -6.147 1.00 0.00 21 VAL A O 14
ATOM 13623 N N . LYS A 1 22 ? -0.110 0.369 -7.013 1.00 0.00 22 LYS A N 14
ATOM 13624 C CA . LYS A 1 22 ? 0.923 -0.251 -7.833 1.00 0.00 22 LYS A CA 14
ATOM 13625 C C . LYS A 1 22 ? 1.880 -1.072 -6.975 1.00 0.00 22 LYS A C 14
ATOM 13626 O O . LYS A 1 22 ? 1.984 -2.287 -7.133 1.00 0.00 22 LYS A O 14
ATOM 13645 N N . GLY A 1 23 ? 2.577 -0.399 -6.064 1.00 0.00 23 GLY A N 14
ATOM 13646 C CA . GLY A 1 23 ? 3.515 -1.083 -5.193 1.00 0.00 23 GLY A CA 14
ATOM 13647 C C . GLY A 1 23 ? 2.857 -2.178 -4.379 1.00 0.00 23 GLY A C 14
ATOM 13648 O O . GLY A 1 23 ? 3.495 -3.173 -4.030 1.00 0.00 23 GLY A O 14
ATOM 13652 N N . LEU A 1 24 ? 1.577 -1.998 -4.072 1.00 0.00 24 LEU A N 14
ATOM 13653 C CA . LEU A 1 24 ? 0.831 -2.979 -3.291 1.00 0.00 24 LEU A CA 14
ATOM 13654 C C . LEU A 1 24 ? 0.714 -4.299 -4.045 1.00 0.00 24 LEU A C 14
ATOM 13655 O O . LEU A 1 24 ? 1.191 -5.335 -3.582 1.00 0.00 24 LEU A O 14
ATOM 13671 N N . ARG A 1 25 ? 0.077 -4.255 -5.211 1.00 0.00 25 ARG A N 14
ATOM 13672 C CA . ARG A 1 25 ? -0.102 -5.447 -6.030 1.00 0.00 25 ARG A CA 14
ATOM 13673 C C . ARG A 1 25 ? 1.235 -5.936 -6.578 1.00 0.00 25 ARG A C 14
ATOM 13674 O O . ARG A 1 25 ? 1.401 -7.121 -6.869 1.00 0.00 25 ARG A O 14
ATOM 13695 N N . GLN A 1 26 ? 2.184 -5.016 -6.717 1.00 0.00 26 GLN A N 14
ATOM 13696 C CA . GLN A 1 26 ? 3.506 -5.354 -7.231 1.00 0.00 26 GLN A CA 14
ATOM 13697 C C . GLN A 1 26 ? 4.284 -6.194 -6.223 1.00 0.00 26 GLN A C 14
ATOM 13698 O O . GLN A 1 26 ? 4.741 -7.293 -6.538 1.00 0.00 26 GLN A O 14
ATOM 13712 N N . TYR A 1 27 ? 4.430 -5.669 -5.012 1.00 0.00 27 TYR A N 14
ATOM 13713 C CA . TYR A 1 27 ? 5.156 -6.369 -3.959 1.00 0.00 27 TYR A CA 14
ATOM 13714 C C . TYR A 1 27 ? 4.197 -7.145 -3.060 1.00 0.00 27 TYR A C 14
ATOM 13715 O O . TYR A 1 27 ? 4.120 -8.371 -3.128 1.00 0.00 27 TYR A O 14
ATOM 13733 N N . GLY A 1 28 ? 3.467 -6.420 -2.218 1.00 0.00 28 GLY A N 14
ATOM 13734 C CA . GLY A 1 28 ? 2.523 -7.056 -1.318 1.00 0.00 28 GLY A CA 14
ATOM 13735 C C . GLY A 1 28 ? 2.426 -6.344 0.017 1.00 0.00 28 GLY A C 14
ATOM 13736 O O . GLY A 1 28 ? 2.352 -5.117 0.071 1.00 0.00 28 GLY A O 14
ATOM 13740 N N . LYS A 1 29 ? 2.423 -7.117 1.098 1.00 0.00 29 LYS A N 14
ATOM 13741 C CA . LYS A 1 29 ? 2.334 -6.555 2.440 1.00 0.00 29 LYS A CA 14
ATOM 13742 C C . LYS A 1 29 ? 3.716 -6.180 2.967 1.00 0.00 29 LYS A C 14
ATOM 13743 O O . LYS A 1 29 ? 4.257 -6.847 3.847 1.00 0.00 29 LYS A O 14
ATOM 13762 N N . ASN A 1 30 ? 4.280 -5.107 2.421 1.00 0.00 30 ASN A N 14
ATOM 13763 C CA . ASN A 1 30 ? 5.599 -4.643 2.837 1.00 0.00 30 ASN A CA 14
ATOM 13764 C C . ASN A 1 30 ? 5.708 -3.127 2.708 1.00 0.00 30 ASN A C 14
ATOM 13765 O O . ASN A 1 30 ? 6.624 -2.612 2.067 1.00 0.00 30 ASN A O 14
ATOM 13776 N N . PHE A 1 31 ? 4.767 -2.417 3.321 1.00 0.00 31 PHE A N 14
ATOM 13777 C CA . PHE A 1 31 ? 4.756 -0.960 3.275 1.00 0.00 31 PHE A CA 14
ATOM 13778 C C . PHE A 1 31 ? 6.083 -0.390 3.767 1.00 0.00 31 PHE A C 14
ATOM 13779 O O . PHE A 1 31 ? 6.481 0.710 3.381 1.00 0.00 31 PHE A O 14
ATOM 13796 N N . PHE A 1 32 ? 6.764 -1.146 4.622 1.00 0.00 32 PHE A N 14
ATOM 13797 C CA . PHE A 1 32 ? 8.046 -0.717 5.169 1.00 0.00 32 PHE A CA 14
ATOM 13798 C C . PHE A 1 32 ? 9.003 -0.305 4.054 1.00 0.00 32 PHE A C 14
ATOM 13799 O O . PHE A 1 32 ? 9.681 0.718 4.150 1.00 0.00 32 PHE A O 14
ATOM 13816 N N . ARG A 1 33 ? 9.052 -1.110 2.997 1.00 0.00 33 ARG A N 14
ATOM 13817 C CA . ARG A 1 33 ? 9.926 -0.831 1.865 1.00 0.00 33 ARG A CA 14
ATOM 13818 C C . ARG A 1 33 ? 9.164 -0.115 0.753 1.00 0.00 33 ARG A C 14
ATOM 13819 O O . ARG A 1 33 ? 9.661 0.846 0.166 1.00 0.00 33 ARG A O 14
ATOM 13840 N N . ILE A 1 34 ? 7.957 -0.592 0.469 1.00 0.00 34 ILE A N 14
ATOM 13841 C CA . ILE A 1 34 ? 7.127 0.002 -0.571 1.00 0.00 34 ILE A CA 14
ATOM 13842 C C . ILE A 1 34 ? 6.990 1.508 -0.373 1.00 0.00 34 ILE A C 14
ATOM 13843 O O . ILE A 1 34 ? 6.908 2.267 -1.338 1.00 0.00 34 ILE A O 14
ATOM 13859 N N . ARG A 1 35 ? 6.969 1.934 0.886 1.00 0.00 35 ARG A N 14
ATOM 13860 C CA . ARG A 1 35 ? 6.843 3.349 1.212 1.00 0.00 35 ARG A CA 14
ATOM 13861 C C . ARG A 1 35 ? 8.145 4.091 0.924 1.00 0.00 35 ARG A C 14
ATOM 13862 O O . ARG A 1 35 ? 8.139 5.174 0.338 1.00 0.00 35 ARG A O 14
ATOM 13883 N N . LYS A 1 36 ? 9.260 3.501 1.341 1.00 0.00 36 LYS A N 14
ATOM 13884 C CA . LYS A 1 36 ? 10.571 4.104 1.129 1.00 0.00 36 LYS A CA 14
ATOM 13885 C C . LYS A 1 36 ? 10.832 4.329 -0.357 1.00 0.00 36 LYS A C 14
ATOM 13886 O O . LYS A 1 36 ? 11.650 5.167 -0.733 1.00 0.00 36 LYS A O 14
ATOM 13905 N N . GLU A 1 37 ? 10.129 3.576 -1.197 1.00 0.00 37 GLU A N 14
ATOM 13906 C CA . GLU A 1 37 ? 10.286 3.694 -2.642 1.00 0.00 37 GLU A CA 14
ATOM 13907 C C . GLU A 1 37 ? 9.170 4.545 -3.242 1.00 0.00 37 GLU A C 14
ATOM 13908 O O . GLU A 1 37 ? 9.388 5.292 -4.197 1.00 0.00 37 GLU A O 14
ATOM 13920 N N . LEU A 1 38 ? 7.974 4.427 -2.676 1.00 0.00 38 LEU A N 14
ATOM 13921 C CA . LEU A 1 38 ? 6.823 5.185 -3.154 1.00 0.00 38 LEU A CA 14
ATOM 13922 C C . LEU A 1 38 ? 6.741 6.543 -2.465 1.00 0.00 38 LEU A C 14
ATOM 13923 O O . LEU A 1 38 ? 7.054 7.574 -3.062 1.00 0.00 38 LEU A O 14
ATOM 13939 N N . LEU A 1 39 ? 6.320 6.537 -1.205 1.00 0.00 39 LEU A N 14
ATOM 13940 C CA . LEU A 1 39 ? 6.199 7.769 -0.433 1.00 0.00 39 LEU A CA 14
ATOM 13941 C C . LEU A 1 39 ? 7.121 7.743 0.782 1.00 0.00 39 LEU A C 14
ATOM 13942 O O . LEU A 1 39 ? 6.682 7.587 1.922 1.00 0.00 39 LEU A O 14
ATOM 13958 N N . PRO A 1 40 ? 8.429 7.902 0.535 1.00 0.00 40 PRO A N 14
ATOM 13959 C CA . PRO A 1 40 ? 9.440 7.903 1.597 1.00 0.00 40 PRO A CA 14
ATOM 13960 C C . PRO A 1 40 ? 9.355 9.145 2.477 1.00 0.00 40 PRO A C 14
ATOM 13961 O O . PRO A 1 40 ? 9.910 9.179 3.574 1.00 0.00 40 PRO A O 14
ATOM 13972 N N . ASN A 1 41 ? 8.656 10.164 1.988 1.00 0.00 41 ASN A N 14
ATOM 13973 C CA . ASN A 1 41 ? 8.499 11.409 2.731 1.00 0.00 41 ASN A CA 14
ATOM 13974 C C . ASN A 1 41 ? 7.230 11.381 3.578 1.00 0.00 41 ASN A C 14
ATOM 13975 O O . ASN A 1 41 ? 7.136 12.061 4.599 1.00 0.00 41 ASN A O 14
ATOM 13986 N N . LYS A 1 42 ? 6.255 10.589 3.145 1.00 0.00 42 LYS A N 14
ATOM 13987 C CA . LYS A 1 42 ? 4.991 10.469 3.863 1.00 0.00 42 LYS A CA 14
ATOM 13988 C C . LYS A 1 42 ? 5.165 9.647 5.136 1.00 0.00 42 LYS A C 14
ATOM 13989 O O . LYS A 1 42 ? 6.275 9.241 5.477 1.00 0.00 42 LYS A O 14
ATOM 14008 N N . GLU A 1 43 ? 4.059 9.406 5.835 1.00 0.00 43 GLU A N 14
ATOM 14009 C CA . GLU A 1 43 ? 4.091 8.632 7.070 1.00 0.00 43 GLU A CA 14
ATOM 14010 C C . GLU A 1 43 ? 3.347 7.310 6.903 1.00 0.00 43 GLU A C 14
ATOM 14011 O O . GLU A 1 43 ? 2.447 7.191 6.071 1.00 0.00 43 GLU A O 14
ATOM 14023 N N . THR A 1 44 ? 3.731 6.317 7.700 1.00 0.00 44 THR A N 14
ATOM 14024 C CA . THR A 1 44 ? 3.103 5.003 7.640 1.00 0.00 44 THR A CA 14
ATOM 14025 C C . THR A 1 44 ? 1.623 5.084 7.996 1.00 0.00 44 THR A C 14
ATOM 14026 O O . THR A 1 44 ? 0.808 4.320 7.481 1.00 0.00 44 THR A O 14
ATOM 14037 N N . GLY A 1 45 ? 1.282 6.017 8.880 1.00 0.00 45 GLY A N 14
ATOM 14038 C CA . GLY A 1 45 ? -0.101 6.180 9.290 1.00 0.00 45 GLY A CA 14
ATOM 14039 C C . GLY A 1 45 ? -1.041 6.327 8.110 1.00 0.00 45 GLY A C 14
ATOM 14040 O O . GLY A 1 45 ? -2.137 5.767 8.108 1.00 0.00 45 GLY A O 14
ATOM 14044 N N . GLU A 1 46 ? -0.613 7.084 7.104 1.00 0.00 46 GLU A N 14
ATOM 14045 C CA . GLU A 1 46 ? -1.427 7.304 5.914 1.00 0.00 46 GLU A CA 14
ATOM 14046 C C . GLU A 1 46 ? -1.558 6.020 5.100 1.00 0.00 46 GLU A C 14
ATOM 14047 O O . GLU A 1 46 ? -2.654 5.647 4.680 1.00 0.00 46 GLU A O 14
ATOM 14059 N N . LEU A 1 47 ? -0.433 5.350 4.879 1.00 0.00 47 LEU A N 14
ATOM 14060 C CA . LEU A 1 47 ? -0.420 4.108 4.114 1.00 0.00 47 LEU A CA 14
ATOM 14061 C C . LEU A 1 47 ? -1.293 3.049 4.779 1.00 0.00 47 LEU A C 14
ATOM 14062 O O . LEU A 1 47 ? -2.133 2.426 4.130 1.00 0.00 47 LEU A O 14
ATOM 14078 N N . ILE A 1 48 ? -1.089 2.853 6.078 1.00 0.00 48 ILE A N 14
ATOM 14079 C CA . ILE A 1 48 ? -1.860 1.872 6.832 1.00 0.00 48 ILE A CA 14
ATOM 14080 C C . ILE A 1 48 ? -3.345 2.221 6.831 1.00 0.00 48 ILE A C 14
ATOM 14081 O O . ILE A 1 48 ? -4.180 1.430 6.391 1.00 0.00 48 ILE A O 14
ATOM 14097 N N . THR A 1 49 ? -3.667 3.413 7.325 1.00 0.00 49 THR A N 14
ATOM 14098 C CA . THR A 1 49 ? -5.050 3.868 7.381 1.00 0.00 49 THR A CA 14
ATOM 14099 C C . THR A 1 49 ? -5.719 3.765 6.014 1.00 0.00 49 THR A C 14
ATOM 14100 O O . THR A 1 49 ? -6.851 3.295 5.900 1.00 0.00 49 THR A O 14
ATOM 14111 N N . PHE A 1 50 ? -5.011 4.207 4.980 1.00 0.00 50 PHE A N 14
ATOM 14112 C CA . PHE A 1 50 ? -5.536 4.165 3.620 1.00 0.00 50 PHE A CA 14
ATOM 14113 C C . PHE A 1 50 ? -5.833 2.730 3.196 1.00 0.00 50 PHE A C 14
ATOM 14114 O O . PHE A 1 50 ? -6.874 2.449 2.601 1.00 0.00 50 PHE A O 14
ATOM 14131 N N . TYR A 1 51 ? -4.911 1.825 3.506 1.00 0.00 51 TYR A N 14
ATOM 14132 C CA . TYR A 1 51 ? -5.071 0.419 3.155 1.00 0.00 51 TYR A CA 14
ATOM 14133 C C . TYR A 1 51 ? -6.324 -0.164 3.800 1.00 0.00 51 TYR A C 14
ATOM 14134 O O . TYR A 1 51 ? -7.129 -0.821 3.139 1.00 0.00 51 TYR A O 14
ATOM 14152 N N . TYR A 1 52 ? -6.483 0.081 5.096 1.00 0.00 52 TYR A N 14
ATOM 14153 C CA . TYR A 1 52 ? -7.637 -0.421 5.833 1.00 0.00 52 TYR A CA 14
ATOM 14154 C C . TYR A 1 52 ? -8.935 0.131 5.254 1.00 0.00 52 TYR A C 14
ATOM 14155 O O . TYR A 1 52 ? -9.851 -0.623 4.924 1.00 0.00 52 TYR A O 14
ATOM 14173 N N . TYR A 1 53 ? -9.007 1.452 5.132 1.00 0.00 53 TYR A N 14
ATOM 14174 C CA . TYR A 1 53 ? -10.193 2.107 4.595 1.00 0.00 53 TYR A CA 14
ATOM 14175 C C . TYR A 1 53 ? -10.477 1.637 3.171 1.00 0.00 53 TYR A C 14
ATOM 14176 O O . TYR A 1 53 ? -11.633 1.515 2.765 1.00 0.00 53 TYR A O 14
ATOM 14194 N N . TRP A 1 54 ? -9.414 1.375 2.419 1.00 0.00 54 TRP A N 14
ATOM 14195 C CA . TRP A 1 54 ? -9.548 0.917 1.041 1.00 0.00 54 TRP A CA 14
ATOM 14196 C C . TRP A 1 54 ? -10.182 -0.468 0.986 1.00 0.00 54 TRP A C 14
ATOM 14197 O O . TRP A 1 54 ? -11.149 -0.692 0.259 1.00 0.00 54 TRP A O 14
ATOM 14218 N N . LYS A 1 55 ? -9.630 -1.397 1.760 1.00 0.00 55 LYS A N 14
ATOM 14219 C CA . LYS A 1 55 ? -10.142 -2.762 1.801 1.00 0.00 55 LYS A CA 14
ATOM 14220 C C . LYS A 1 55 ? -11.555 -2.796 2.375 1.00 0.00 55 LYS A C 14
ATOM 14221 O O . LYS A 1 55 ? -12.380 -3.617 1.973 1.00 0.00 55 LYS A O 14
ATOM 14240 N N . LYS A 1 56 ? -11.828 -1.899 3.316 1.00 0.00 56 LYS A N 14
ATOM 14241 C CA . LYS A 1 56 ? -13.142 -1.824 3.944 1.00 0.00 56 LYS A CA 14
ATOM 14242 C C . LYS A 1 56 ? -14.233 -1.612 2.899 1.00 0.00 56 LYS A C 14
ATOM 14243 O O . LYS A 1 56 ? -15.195 -2.377 2.828 1.00 0.00 56 LYS A O 14
ATOM 14262 N N . THR A 1 57 ? -14.076 -0.570 2.088 1.00 0.00 57 THR A N 14
ATOM 14263 C CA . THR A 1 57 ? -15.047 -0.259 1.047 1.00 0.00 57 THR A CA 14
ATOM 14264 C C . THR A 1 57 ? -14.531 -0.671 -0.327 1.00 0.00 57 THR A C 14
ATOM 14265 O O . THR A 1 57 ? -13.912 0.125 -1.033 1.00 0.00 57 THR A O 14
ATOM 14276 N N . SER A 1 58 ? -14.791 -1.920 -0.701 1.00 0.00 58 SER A N 14
ATOM 14277 C CA . SER A 1 58 ? -14.349 -2.439 -1.990 1.00 0.00 58 SER A CA 14
ATOM 14278 C C . SER A 1 58 ? -15.061 -3.747 -2.322 1.00 0.00 58 SER A C 14
ATOM 14279 O O . SER A 1 58 ? -15.457 -4.495 -1.429 1.00 0.00 58 SER A O 14
ATOM 14287 N N . GLY A 1 59 ? -15.221 -4.015 -3.614 1.00 0.00 59 GLY A N 14
ATOM 14288 C CA . GLY A 1 59 ? -15.885 -5.232 -4.043 1.00 0.00 59 GLY A CA 14
ATOM 14289 C C . GLY A 1 59 ? -17.312 -4.987 -4.491 1.00 0.00 59 GLY A C 14
ATOM 14290 O O . GLY A 1 59 ? -17.847 -3.886 -4.358 1.00 0.00 59 GLY A O 14
ATOM 14294 N N . PRO A 1 60 ? -17.952 -6.031 -5.039 1.00 0.00 60 PRO A N 14
ATOM 14295 C CA . PRO A 1 60 ? -19.334 -5.948 -5.521 1.00 0.00 60 PRO A CA 14
ATOM 14296 C C . PRO A 1 60 ? -20.338 -5.805 -4.382 1.00 0.00 60 PRO A C 14
ATOM 14297 O O . PRO A 1 60 ? -20.877 -6.796 -3.889 1.00 0.00 60 PRO A O 14
ATOM 14308 N N . SER A 1 61 ? -20.584 -4.566 -3.968 1.00 0.00 61 SER A N 14
ATOM 14309 C CA . SER A 1 61 ? -21.521 -4.294 -2.884 1.00 0.00 61 SER A CA 14
ATOM 14310 C C . SER A 1 61 ? -21.874 -2.811 -2.831 1.00 0.00 61 SER A C 14
ATOM 14311 O O . SER A 1 61 ? -21.315 -2.002 -3.570 1.00 0.00 61 SER A O 14
ATOM 14319 N N . SER A 1 62 ? -22.807 -2.463 -1.950 1.00 0.00 62 SER A N 14
ATOM 14320 C CA . SER A 1 62 ? -23.239 -1.078 -1.802 1.00 0.00 62 SER A CA 14
ATOM 14321 C C . SER A 1 62 ? -22.838 -0.527 -0.437 1.00 0.00 62 SER A C 14
ATOM 14322 O O . SER A 1 62 ? -23.274 -1.026 0.599 1.00 0.00 62 SER A O 14
ATOM 14330 N N . GLY A 1 63 ? -22.002 0.507 -0.446 1.00 0.00 63 GLY A N 14
ATOM 14331 C CA . GLY A 1 63 ? -21.555 1.110 0.797 1.00 0.00 63 GLY A CA 14
ATOM 14332 C C . GLY A 1 63 ? -20.418 2.091 0.589 1.00 0.00 63 GLY A C 14
ATOM 14333 O O . GLY A 1 63 ? -19.575 1.897 -0.287 1.00 0.00 63 GLY A O 14
ATOM 14337 N N . GLY A 1 1 ? -21.858 0.273 -8.247 1.00 0.00 1 GLY A N 15
ATOM 14338 C CA . GLY A 1 1 ? -21.591 1.070 -7.063 1.00 0.00 1 GLY A CA 15
ATOM 14339 C C . GLY A 1 1 ? -21.994 2.521 -7.238 1.00 0.00 1 GLY A C 15
ATOM 14340 O O . GLY A 1 1 ? -21.759 3.115 -8.290 1.00 0.00 1 GLY A O 15
ATOM 14344 N N . SER A 1 2 ? -22.605 3.092 -6.204 1.00 0.00 2 SER A N 15
ATOM 14345 C CA . SER A 1 2 ? -23.047 4.481 -6.250 1.00 0.00 2 SER A CA 15
ATOM 14346 C C . SER A 1 2 ? -21.936 5.420 -5.792 1.00 0.00 2 SER A C 15
ATOM 14347 O O . SER A 1 2 ? -21.008 5.009 -5.095 1.00 0.00 2 SER A O 15
ATOM 14355 N N . SER A 1 3 ? -22.037 6.684 -6.189 1.00 0.00 3 SER A N 15
ATOM 14356 C CA . SER A 1 3 ? -21.039 7.683 -5.823 1.00 0.00 3 SER A CA 15
ATOM 14357 C C . SER A 1 3 ? -21.706 8.983 -5.385 1.00 0.00 3 SER A C 15
ATOM 14358 O O . SER A 1 3 ? -22.649 9.454 -6.020 1.00 0.00 3 SER A O 15
ATOM 14366 N N . GLY A 1 4 ? -21.209 9.559 -4.295 1.00 0.00 4 GLY A N 15
ATOM 14367 C CA . GLY A 1 4 ? -21.768 10.799 -3.790 1.00 0.00 4 GLY A CA 15
ATOM 14368 C C . GLY A 1 4 ? -20.740 11.647 -3.068 1.00 0.00 4 GLY A C 15
ATOM 14369 O O . GLY A 1 4 ? -21.077 12.398 -2.152 1.00 0.00 4 GLY A O 15
ATOM 14373 N N . SER A 1 5 ? -19.482 11.527 -3.479 1.00 0.00 5 SER A N 15
ATOM 14374 C CA . SER A 1 5 ? -18.400 12.285 -2.861 1.00 0.00 5 SER A CA 15
ATOM 14375 C C . SER A 1 5 ? -17.208 12.398 -3.806 1.00 0.00 5 SER A C 15
ATOM 14376 O O . SER A 1 5 ? -16.914 11.475 -4.566 1.00 0.00 5 SER A O 15
ATOM 14384 N N . SER A 1 6 ? -16.524 13.537 -3.752 1.00 0.00 6 SER A N 15
ATOM 14385 C CA . SER A 1 6 ? -15.365 13.774 -4.605 1.00 0.00 6 SER A CA 15
ATOM 14386 C C . SER A 1 6 ? -14.671 15.079 -4.228 1.00 0.00 6 SER A C 15
ATOM 14387 O O . SER A 1 6 ? -14.626 16.022 -5.017 1.00 0.00 6 SER A O 15
ATOM 14395 N N . GLY A 1 7 ? -14.130 15.125 -3.014 1.00 0.00 7 GLY A N 15
ATOM 14396 C CA . GLY A 1 7 ? -13.445 16.318 -2.552 1.00 0.00 7 GLY A CA 15
ATOM 14397 C C . GLY A 1 7 ? -13.461 16.447 -1.042 1.00 0.00 7 GLY A C 15
ATOM 14398 O O . GLY A 1 7 ? -13.146 15.495 -0.328 1.00 0.00 7 GLY A O 15
ATOM 14402 N N . ILE A 1 8 ? -13.827 17.628 -0.555 1.00 0.00 8 ILE A N 15
ATOM 14403 C CA . ILE A 1 8 ? -13.881 17.878 0.880 1.00 0.00 8 ILE A CA 15
ATOM 14404 C C . ILE A 1 8 ? -12.545 17.564 1.544 1.00 0.00 8 ILE A C 15
ATOM 14405 O O . ILE A 1 8 ? -12.311 16.441 1.989 1.00 0.00 8 ILE A O 15
ATOM 14421 N N . GLU A 1 9 ? -11.673 18.565 1.609 1.00 0.00 9 GLU A N 15
ATOM 14422 C CA . GLU A 1 9 ? -10.360 18.395 2.220 1.00 0.00 9 GLU A CA 15
ATOM 14423 C C . GLU A 1 9 ? -9.572 17.293 1.518 1.00 0.00 9 GLU A C 15
ATOM 14424 O O . GLU A 1 9 ? -9.730 16.110 1.822 1.00 0.00 9 GLU A O 15
ATOM 14436 N N . LYS A 1 10 ? -8.722 17.689 0.577 1.00 0.00 10 LYS A N 15
ATOM 14437 C CA . LYS A 1 10 ? -7.907 16.737 -0.169 1.00 0.00 10 LYS A CA 15
ATOM 14438 C C . LYS A 1 10 ? -6.665 16.344 0.625 1.00 0.00 10 LYS A C 15
ATOM 14439 O O . LYS A 1 10 ? -6.116 17.151 1.376 1.00 0.00 10 LYS A O 15
ATOM 14458 N N . CYS A 1 11 ? -6.228 15.102 0.454 1.00 0.00 11 CYS A N 15
ATOM 14459 C CA . CYS A 1 11 ? -5.050 14.602 1.155 1.00 0.00 11 CYS A CA 15
ATOM 14460 C C . CYS A 1 11 ? -4.235 13.677 0.257 1.00 0.00 11 CYS A C 15
ATOM 14461 O O . CYS A 1 11 ? -3.036 13.879 0.066 1.00 0.00 11 CYS A O 15
ATOM 14469 N N . TRP A 1 12 ? -4.894 12.661 -0.290 1.00 0.00 12 TRP A N 15
ATOM 14470 C CA . TRP A 1 12 ? -4.229 11.703 -1.167 1.00 0.00 12 TRP A CA 15
ATOM 14471 C C . TRP A 1 12 ? -4.367 12.116 -2.628 1.00 0.00 12 TRP A C 15
ATOM 14472 O O . TRP A 1 12 ? -5.462 12.094 -3.190 1.00 0.00 12 TRP A O 15
ATOM 14493 N N . THR A 1 13 ? -3.248 12.493 -3.240 1.00 0.00 13 THR A N 15
ATOM 14494 C CA . THR A 1 13 ? -3.244 12.913 -4.635 1.00 0.00 13 THR A CA 15
ATOM 14495 C C . THR A 1 13 ? -3.308 11.710 -5.570 1.00 0.00 13 THR A C 15
ATOM 14496 O O . THR A 1 13 ? -3.057 10.578 -5.158 1.00 0.00 13 THR A O 15
ATOM 14507 N N . GLU A 1 14 ? -3.644 11.964 -6.831 1.00 0.00 14 GLU A N 15
ATOM 14508 C CA . GLU A 1 14 ? -3.740 10.901 -7.825 1.00 0.00 14 GLU A CA 15
ATOM 14509 C C . GLU A 1 14 ? -2.441 10.104 -7.895 1.00 0.00 14 GLU A C 15
ATOM 14510 O O . GLU A 1 14 ? -2.458 8.877 -7.995 1.00 0.00 14 GLU A O 15
ATOM 14522 N N . ASP A 1 15 ? -1.317 10.810 -7.844 1.00 0.00 15 ASP A N 15
ATOM 14523 C CA . ASP A 1 15 ? -0.008 10.169 -7.901 1.00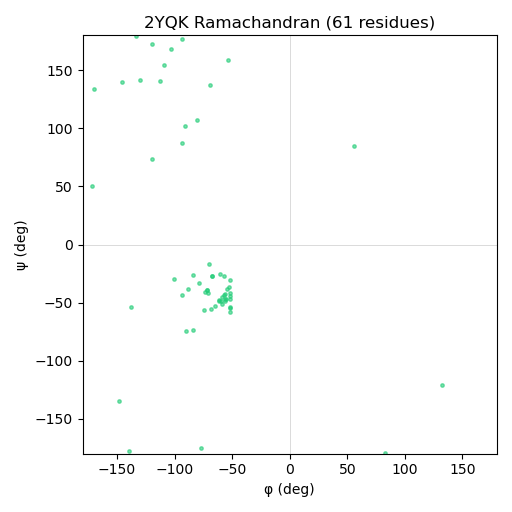 0.00 15 ASP A CA 15
ATOM 14524 C C . ASP A 1 15 ? 0.176 9.203 -6.735 1.00 0.00 15 ASP A C 15
ATOM 14525 O O . ASP A 1 15 ? 0.474 8.026 -6.934 1.00 0.00 15 ASP A O 15
ATOM 14534 N N . GLU A 1 16 ? -0.003 9.710 -5.519 1.00 0.00 16 GLU A N 15
ATOM 14535 C CA . GLU A 1 16 ? 0.145 8.891 -4.322 1.00 0.00 16 GLU A CA 15
ATOM 14536 C C . GLU A 1 16 ? -0.699 7.624 -4.421 1.00 0.00 16 GLU A C 15
ATOM 14537 O O . GLU A 1 16 ? -0.183 6.511 -4.318 1.00 0.00 16 GLU A O 15
ATOM 14549 N N . VAL A 1 17 ? -2.001 7.802 -4.621 1.00 0.00 17 VAL A N 15
ATOM 14550 C CA . VAL A 1 17 ? -2.918 6.674 -4.734 1.00 0.00 17 VAL A CA 15
ATOM 14551 C C . VAL A 1 17 ? -2.425 5.666 -5.767 1.00 0.00 17 VAL A C 15
ATOM 14552 O O . VAL A 1 17 ? -2.280 4.479 -5.474 1.00 0.00 17 VAL A O 15
ATOM 14565 N N . LYS A 1 18 ? -2.167 6.148 -6.978 1.00 0.00 18 LYS A N 15
ATOM 14566 C CA . LYS A 1 18 ? -1.687 5.291 -8.056 1.00 0.00 18 LYS A CA 15
ATOM 14567 C C . LYS A 1 18 ? -0.472 4.485 -7.611 1.00 0.00 18 LYS A C 15
ATOM 14568 O O . LYS A 1 18 ? -0.410 3.272 -7.816 1.00 0.00 18 LYS A O 15
ATOM 14587 N N . ARG A 1 19 ? 0.492 5.165 -7.000 1.00 0.00 19 ARG A N 15
ATOM 14588 C CA . ARG A 1 19 ? 1.706 4.512 -6.525 1.00 0.00 19 ARG A CA 15
ATOM 14589 C C . ARG A 1 19 ? 1.379 3.451 -5.478 1.00 0.00 19 ARG A C 15
ATOM 14590 O O . ARG A 1 19 ? 1.870 2.325 -5.546 1.00 0.00 19 ARG A O 15
ATOM 14611 N N . PHE A 1 20 ? 0.547 3.820 -4.510 1.00 0.00 20 PHE A N 15
ATOM 14612 C CA . PHE A 1 20 ? 0.155 2.902 -3.447 1.00 0.00 20 PHE A CA 15
ATOM 14613 C C . PHE A 1 20 ? -0.377 1.594 -4.027 1.00 0.00 20 PHE A C 15
ATOM 14614 O O . PHE A 1 20 ? 0.098 0.512 -3.684 1.00 0.00 20 PHE A O 15
ATOM 14631 N N . VAL A 1 21 ? -1.366 1.704 -4.909 1.00 0.00 21 VAL A N 15
ATOM 14632 C CA . VAL A 1 21 ? -1.963 0.531 -5.537 1.00 0.00 21 VAL A CA 15
ATOM 14633 C C . VAL A 1 21 ? -0.920 -0.267 -6.312 1.00 0.00 21 VAL A C 15
ATOM 14634 O O . VAL A 1 21 ? -0.862 -1.493 -6.214 1.00 0.00 21 VAL A O 15
ATOM 14647 N N . LYS A 1 22 ? -0.096 0.436 -7.082 1.00 0.00 22 LYS A N 15
ATOM 14648 C CA . LYS A 1 22 ? 0.947 -0.206 -7.873 1.00 0.00 22 LYS A CA 15
ATOM 14649 C C . LYS A 1 22 ? 1.852 -1.059 -6.990 1.00 0.00 22 LYS A C 15
ATOM 14650 O O . LYS A 1 22 ? 1.902 -2.280 -7.132 1.00 0.00 22 LYS A O 15
ATOM 14669 N N . GLY A 1 23 ? 2.566 -0.407 -6.077 1.00 0.00 23 GLY A N 15
ATOM 14670 C CA . GLY A 1 23 ? 3.459 -1.122 -5.184 1.00 0.00 23 GLY A CA 15
ATOM 14671 C C . GLY A 1 23 ? 2.740 -2.181 -4.371 1.00 0.00 23 GLY A C 15
ATOM 14672 O O . GLY A 1 23 ? 3.323 -3.209 -4.024 1.00 0.00 23 GLY A O 15
ATOM 14676 N N . LEU A 1 24 ? 1.472 -1.930 -4.065 1.00 0.00 24 LEU A N 15
ATOM 14677 C CA . LEU A 1 24 ? 0.673 -2.869 -3.287 1.00 0.00 24 LEU A CA 15
ATOM 14678 C C . LEU A 1 24 ? 0.408 -4.146 -4.078 1.00 0.00 24 LEU A C 15
ATOM 14679 O O . LEU A 1 24 ? 0.398 -5.243 -3.520 1.00 0.00 24 LEU A O 15
ATOM 14695 N N . ARG A 1 25 ? 0.195 -3.994 -5.381 1.00 0.00 25 ARG A N 15
ATOM 14696 C CA . ARG A 1 25 ? -0.069 -5.135 -6.250 1.00 0.00 25 ARG A CA 15
ATOM 14697 C C . ARG A 1 25 ? 1.234 -5.800 -6.685 1.00 0.00 25 ARG A C 15
ATOM 14698 O O . ARG A 1 25 ? 1.283 -7.012 -6.894 1.00 0.00 25 ARG A O 15
ATOM 14719 N N . GLN A 1 26 ? 2.285 -4.999 -6.820 1.00 0.00 26 GLN A N 15
ATOM 14720 C CA . GLN A 1 26 ? 3.587 -5.510 -7.231 1.00 0.00 26 GLN A CA 15
ATOM 14721 C C . GLN A 1 26 ? 4.281 -6.226 -6.076 1.00 0.00 26 GLN A C 15
ATOM 14722 O O . GLN A 1 26 ? 4.611 -7.408 -6.174 1.00 0.00 26 GLN A O 15
ATOM 14736 N N . TYR A 1 27 ? 4.498 -5.502 -4.984 1.00 0.00 27 TYR A N 15
ATOM 14737 C CA . TYR A 1 27 ? 5.155 -6.067 -3.811 1.00 0.00 27 TYR A CA 15
ATOM 14738 C C . TYR A 1 27 ? 4.175 -6.893 -2.983 1.00 0.00 27 TYR A C 15
ATOM 14739 O O . TYR A 1 27 ? 4.221 -8.122 -2.989 1.00 0.00 27 TYR A O 15
ATOM 14757 N N . GLY A 1 28 ? 3.287 -6.206 -2.270 1.00 0.00 28 GLY A N 15
ATOM 14758 C CA . GLY A 1 28 ? 2.308 -6.891 -1.447 1.00 0.00 28 GLY A CA 15
ATOM 14759 C C . GLY A 1 28 ? 2.167 -6.266 -0.073 1.00 0.00 28 GLY A C 15
ATOM 14760 O O . GLY A 1 28 ? 1.878 -5.075 0.050 1.00 0.00 28 GLY A O 15
ATOM 14764 N N . LYS A 1 29 ? 2.370 -7.071 0.965 1.00 0.00 29 LYS A N 15
ATOM 14765 C CA . LYS A 1 29 ? 2.264 -6.591 2.338 1.00 0.00 29 LYS A CA 15
ATOM 14766 C C . LYS A 1 29 ? 3.635 -6.215 2.890 1.00 0.00 29 LYS A C 15
ATOM 14767 O O . LYS A 1 29 ? 4.207 -6.940 3.703 1.00 0.00 29 LYS A O 15
ATOM 14786 N N . ASN A 1 30 ? 4.155 -5.076 2.444 1.00 0.00 30 ASN A N 15
ATOM 14787 C CA . ASN A 1 30 ? 5.459 -4.604 2.895 1.00 0.00 30 ASN A CA 15
ATOM 14788 C C . ASN A 1 30 ? 5.571 -3.090 2.744 1.00 0.00 30 ASN A C 15
ATOM 14789 O O . ASN A 1 30 ? 6.502 -2.585 2.116 1.00 0.00 30 ASN A O 15
ATOM 14800 N N . PHE A 1 31 ? 4.617 -2.371 3.325 1.00 0.00 31 PHE A N 15
ATOM 14801 C CA . PHE A 1 31 ? 4.607 -0.914 3.255 1.00 0.00 31 PHE A CA 15
ATOM 14802 C C . PHE A 1 31 ? 5.930 -0.337 3.753 1.00 0.00 31 PHE A C 15
ATOM 14803 O O . PHE A 1 31 ? 6.339 0.749 3.344 1.00 0.00 31 PHE A O 15
ATOM 14820 N N . PHE A 1 32 ? 6.593 -1.073 4.639 1.00 0.00 32 PHE A N 15
ATOM 14821 C CA . PHE A 1 32 ? 7.868 -0.635 5.195 1.00 0.00 32 PHE A CA 15
ATOM 14822 C C . PHE A 1 32 ? 8.844 -0.258 4.084 1.00 0.00 32 PHE A C 15
ATOM 14823 O O . PHE A 1 32 ? 9.495 0.785 4.143 1.00 0.00 32 PHE A O 15
ATOM 14840 N N . ARG A 1 33 ? 8.940 -1.115 3.073 1.00 0.00 33 ARG A N 15
ATOM 14841 C CA . ARG A 1 33 ? 9.838 -0.874 1.950 1.00 0.00 33 ARG A CA 15
ATOM 14842 C C . ARG A 1 33 ? 9.108 -0.165 0.813 1.00 0.00 33 ARG A C 15
ATOM 14843 O O . ARG A 1 33 ? 9.632 0.776 0.216 1.00 0.00 33 ARG A O 15
ATOM 14864 N N . ILE A 1 34 ? 7.896 -0.624 0.518 1.00 0.00 34 ILE A N 15
ATOM 14865 C CA . ILE A 1 34 ? 7.094 -0.033 -0.547 1.00 0.00 34 ILE A CA 15
ATOM 14866 C C . ILE A 1 34 ? 6.982 1.478 -0.377 1.00 0.00 34 ILE A C 15
ATOM 14867 O O . ILE A 1 34 ? 6.921 2.220 -1.357 1.00 0.00 34 ILE A O 15
ATOM 14883 N N . ARG A 1 35 ? 6.957 1.927 0.874 1.00 0.00 35 ARG A N 15
ATOM 14884 C CA . ARG A 1 35 ? 6.853 3.350 1.172 1.00 0.00 35 ARG A CA 15
ATOM 14885 C C . ARG A 1 35 ? 8.175 4.061 0.900 1.00 0.00 35 ARG A C 15
ATOM 14886 O O . ARG A 1 35 ? 8.204 5.131 0.292 1.00 0.00 35 ARG A O 15
ATOM 14907 N N . LYS A 1 36 ? 9.269 3.459 1.354 1.00 0.00 36 LYS A N 15
ATOM 14908 C CA . LYS A 1 36 ? 10.596 4.032 1.159 1.00 0.00 36 LYS A CA 15
ATOM 14909 C C . LYS A 1 36 ? 10.893 4.225 -0.325 1.00 0.00 36 LYS A C 15
ATOM 14910 O O . LYS A 1 36 ? 11.734 5.041 -0.697 1.00 0.00 36 LYS A O 15
ATOM 14929 N N . GLU A 1 37 ? 10.195 3.468 -1.167 1.00 0.00 37 GLU A N 15
ATOM 14930 C CA . GLU A 1 37 ? 10.385 3.557 -2.610 1.00 0.00 37 GLU A CA 15
ATOM 14931 C C . GLU A 1 37 ? 9.301 4.421 -3.249 1.00 0.00 37 GLU A C 15
ATOM 14932 O O . GLU A 1 37 ? 9.558 5.151 -4.208 1.00 0.00 37 GLU A O 15
ATOM 14944 N N . LEU A 1 38 ? 8.090 4.334 -2.711 1.00 0.00 38 LEU A N 15
ATOM 14945 C CA . LEU A 1 38 ? 6.966 5.107 -3.228 1.00 0.00 38 LEU A CA 15
ATOM 14946 C C . LEU A 1 38 ? 6.898 6.479 -2.567 1.00 0.00 38 LEU A C 15
ATOM 14947 O O . LEU A 1 38 ? 7.247 7.492 -3.176 1.00 0.00 38 LEU A O 15
ATOM 14963 N N . LEU A 1 39 ? 6.450 6.506 -1.316 1.00 0.00 39 LEU A N 15
ATOM 14964 C CA . LEU A 1 39 ? 6.340 7.754 -0.570 1.00 0.00 39 LEU A CA 15
ATOM 14965 C C . LEU A 1 39 ? 7.228 7.728 0.670 1.00 0.00 39 LEU A C 15
ATOM 14966 O O . LEU A 1 39 ? 6.756 7.601 1.800 1.00 0.00 39 LEU A O 15
ATOM 14982 N N . PRO A 1 40 ? 8.546 7.854 0.456 1.00 0.00 40 PRO A N 15
ATOM 14983 C CA . PRO A 1 40 ? 9.528 7.851 1.544 1.00 0.00 40 PRO A CA 15
ATOM 14984 C C . PRO A 1 40 ? 9.448 9.109 2.402 1.00 0.00 40 PRO A C 15
ATOM 14985 O O . PRO A 1 40 ? 9.981 9.151 3.510 1.00 0.00 40 PRO A O 15
ATOM 14996 N N . ASN A 1 41 ? 8.779 10.132 1.881 1.00 0.00 41 ASN A N 15
ATOM 14997 C CA . ASN A 1 41 ? 8.629 11.393 2.599 1.00 0.00 41 ASN A CA 15
ATOM 14998 C C . ASN A 1 41 ? 7.369 11.382 3.460 1.00 0.00 41 ASN A C 15
ATOM 14999 O O . ASN A 1 41 ? 7.287 12.083 4.469 1.00 0.00 41 ASN A O 15
ATOM 15010 N N . LYS A 1 42 ? 6.390 10.581 3.055 1.00 0.00 42 LYS A N 15
ATOM 15011 C CA . LYS A 1 42 ? 5.134 10.476 3.789 1.00 0.00 42 LYS A CA 15
ATOM 15012 C C . LYS A 1 42 ? 5.306 9.623 5.042 1.00 0.00 42 LYS A C 15
ATOM 15013 O O . LYS A 1 42 ? 6.414 9.196 5.365 1.00 0.00 42 LYS A O 15
ATOM 15032 N N . GLU A 1 43 ? 4.203 9.379 5.742 1.00 0.00 43 GLU A N 15
ATOM 15033 C CA . GLU A 1 43 ? 4.233 8.577 6.960 1.00 0.00 43 GLU A CA 15
ATOM 15034 C C . GLU A 1 43 ? 3.524 7.242 6.749 1.00 0.00 43 GLU A C 15
ATOM 15035 O O . GLU A 1 43 ? 2.856 7.033 5.736 1.00 0.00 43 GLU A O 15
ATOM 15047 N N . THR A 1 44 ? 3.675 6.340 7.714 1.00 0.00 44 THR A N 15
ATOM 15048 C CA . THR A 1 44 ? 3.052 5.025 7.635 1.00 0.00 44 THR A CA 15
ATOM 15049 C C . THR A 1 44 ? 1.579 5.091 8.021 1.00 0.00 44 THR A C 15
ATOM 15050 O O . THR A 1 44 ? 0.765 4.305 7.538 1.00 0.00 44 THR A O 15
ATOM 15061 N N . GLY A 1 45 ? 1.242 6.034 8.896 1.00 0.00 45 GLY A N 15
ATOM 15062 C CA . GLY A 1 45 ? -0.133 6.185 9.332 1.00 0.00 45 GLY A CA 15
ATOM 15063 C C . GLY A 1 45 ? -1.099 6.314 8.170 1.00 0.00 45 GLY A C 15
ATOM 15064 O O . GLY A 1 45 ? -2.179 5.725 8.185 1.00 0.00 45 GLY A O 15
ATOM 15068 N N . GLU A 1 46 ? -0.709 7.088 7.162 1.00 0.00 46 GLU A N 15
ATOM 15069 C CA . GLU A 1 46 ? -1.550 7.295 5.989 1.00 0.00 46 GLU A CA 15
ATOM 15070 C C . GLU A 1 46 ? -1.657 6.015 5.165 1.00 0.00 46 GLU A C 15
ATOM 15071 O O . GLU A 1 46 ? -2.752 5.602 4.777 1.00 0.00 46 GLU A O 15
ATOM 15083 N N . LEU A 1 47 ? -0.515 5.391 4.900 1.00 0.00 47 LEU A N 15
ATOM 15084 C CA . LEU A 1 47 ? -0.479 4.158 4.122 1.00 0.00 47 LEU A CA 15
ATOM 15085 C C . LEU A 1 47 ? -1.322 3.072 4.782 1.00 0.00 47 LEU A C 15
ATOM 15086 O O . LEU A 1 47 ? -2.185 2.468 4.143 1.00 0.00 47 LEU A O 15
ATOM 15102 N N . ILE A 1 48 ? -1.069 2.831 6.063 1.00 0.00 48 ILE A N 15
ATOM 15103 C CA . ILE A 1 48 ? -1.807 1.820 6.811 1.00 0.00 48 ILE A CA 15
ATOM 15104 C C . ILE A 1 48 ? -3.294 2.156 6.868 1.00 0.00 48 ILE A C 15
ATOM 15105 O O . ILE A 1 48 ? -4.137 1.373 6.431 1.00 0.00 48 ILE A O 15
ATOM 15121 N N . THR A 1 49 ? -3.609 3.329 7.410 1.00 0.00 49 THR A N 15
ATOM 15122 C CA . THR A 1 49 ? -4.994 3.770 7.525 1.00 0.00 49 THR A CA 15
ATOM 15123 C C . THR A 1 49 ? -5.714 3.673 6.185 1.00 0.00 49 THR A C 15
ATOM 15124 O O . THR A 1 49 ? -6.846 3.194 6.111 1.00 0.00 49 THR A O 15
ATOM 15135 N N . PHE A 1 50 ? -5.052 4.130 5.128 1.00 0.00 50 PHE A N 15
ATOM 15136 C CA . PHE A 1 50 ? -5.630 4.095 3.789 1.00 0.00 50 PHE A CA 15
ATOM 15137 C C . PHE A 1 50 ? -5.902 2.658 3.352 1.00 0.00 50 PHE A C 15
ATOM 15138 O O . PHE A 1 50 ? -6.947 2.361 2.773 1.00 0.00 50 PHE A O 15
ATOM 15155 N N . TYR A 1 51 ? -4.954 1.771 3.634 1.00 0.00 51 TYR A N 15
ATOM 15156 C CA . TYR A 1 51 ? -5.089 0.367 3.267 1.00 0.00 51 TYR A CA 15
ATOM 15157 C C . TYR A 1 51 ? -6.306 -0.258 3.942 1.00 0.00 51 TYR A C 15
ATOM 15158 O O . TYR A 1 51 ? -7.076 -0.984 3.312 1.00 0.00 51 TYR A O 15
ATOM 15176 N N . TYR A 1 52 ? -6.473 0.029 5.228 1.00 0.00 52 TYR A N 15
ATOM 15177 C CA . TYR A 1 52 ? -7.595 -0.505 5.992 1.00 0.00 52 TYR A CA 15
ATOM 15178 C C . TYR A 1 52 ? -8.922 0.014 5.445 1.00 0.00 52 TYR A C 15
ATOM 15179 O O . TYR A 1 52 ? -9.836 -0.761 5.164 1.00 0.00 52 TYR A O 15
ATOM 15197 N N . TYR A 1 53 ? -9.019 1.330 5.297 1.00 0.00 53 TYR A N 15
ATOM 15198 C CA . TYR A 1 53 ? -10.233 1.955 4.786 1.00 0.00 53 TYR A CA 15
ATOM 15199 C C . TYR A 1 53 ? -10.504 1.524 3.348 1.00 0.00 53 TYR A C 15
ATOM 15200 O O . TYR A 1 53 ? -11.652 1.480 2.906 1.00 0.00 53 TYR A O 15
ATOM 15218 N N . TRP A 1 54 ? -9.438 1.205 2.622 1.00 0.00 54 TRP A N 15
ATOM 15219 C CA . TRP A 1 54 ? -9.559 0.776 1.234 1.00 0.00 54 TRP A CA 15
ATOM 15220 C C . TRP A 1 54 ? -10.049 -0.665 1.149 1.00 0.00 54 TRP A C 15
ATOM 15221 O O . TRP A 1 54 ? -10.815 -1.019 0.253 1.00 0.00 54 TRP A O 15
ATOM 15242 N N . LYS A 1 55 ? -9.604 -1.492 2.088 1.00 0.00 55 LYS A N 15
ATOM 15243 C CA . LYS A 1 55 ? -9.999 -2.896 2.122 1.00 0.00 55 LYS A CA 15
ATOM 15244 C C . LYS A 1 55 ? -11.501 -3.033 2.350 1.00 0.00 55 LYS A C 15
ATOM 15245 O O . LYS A 1 55 ? -12.145 -3.925 1.798 1.00 0.00 55 LYS A O 15
ATOM 15264 N N . LYS A 1 56 ? -12.055 -2.142 3.167 1.00 0.00 56 LYS A N 15
ATOM 15265 C CA . LYS A 1 56 ? -13.481 -2.162 3.466 1.00 0.00 56 LYS A CA 15
ATOM 15266 C C . LYS A 1 56 ? -14.307 -2.026 2.191 1.00 0.00 56 LYS A C 15
ATOM 15267 O O . LYS A 1 56 ? -14.944 -2.982 1.746 1.00 0.00 56 LYS A O 15
ATOM 15286 N N . THR A 1 57 ? -14.292 -0.832 1.606 1.00 0.00 57 THR A N 15
ATOM 15287 C CA . THR A 1 57 ? -15.039 -0.572 0.381 1.00 0.00 57 THR A CA 15
ATOM 15288 C C . THR A 1 57 ? -14.619 0.752 -0.248 1.00 0.00 57 THR A C 15
ATOM 15289 O O . THR A 1 57 ? -15.436 1.452 -0.846 1.00 0.00 57 THR A O 15
ATOM 15300 N N . SER A 1 58 ? -13.341 1.089 -0.109 1.00 0.00 58 SER A N 15
ATOM 15301 C CA . SER A 1 58 ? -12.813 2.331 -0.662 1.00 0.00 58 SER A CA 15
ATOM 15302 C C . SER A 1 58 ? -13.557 3.536 -0.095 1.00 0.00 58 SER A C 15
ATOM 15303 O O . SER A 1 58 ? -14.379 3.403 0.811 1.00 0.00 58 SER A O 15
ATOM 15311 N N . GLY A 1 59 ? -13.261 4.714 -0.636 1.00 0.00 59 GLY A N 15
ATOM 15312 C CA . GLY A 1 59 ? -13.909 5.927 -0.173 1.00 0.00 59 GLY A CA 15
ATOM 15313 C C . GLY A 1 59 ? -12.967 6.831 0.597 1.00 0.00 59 GLY A C 15
ATOM 15314 O O . GLY A 1 59 ? -11.820 6.477 0.873 1.00 0.00 59 GLY A O 15
ATOM 15318 N N . PRO A 1 60 ? -13.450 8.029 0.956 1.00 0.00 60 PRO A N 15
ATOM 15319 C CA . PRO A 1 60 ? -12.658 9.011 1.702 1.00 0.00 60 PRO A CA 15
ATOM 15320 C C . PRO A 1 60 ? -12.401 8.576 3.141 1.00 0.00 60 PRO A C 15
ATOM 15321 O O . PRO A 1 60 ? -13.146 7.770 3.698 1.00 0.00 60 PRO A O 15
ATOM 15332 N N . SER A 1 61 ? -11.342 9.114 3.737 1.00 0.00 61 SER A N 15
ATOM 15333 C CA . SER A 1 61 ? -10.985 8.779 5.110 1.00 0.00 61 SER A CA 15
ATOM 15334 C C . SER A 1 61 ? -10.848 10.038 5.960 1.00 0.00 61 SER A C 15
ATOM 15335 O O . SER A 1 61 ? -11.063 11.151 5.479 1.00 0.00 61 SER A O 15
ATOM 15343 N N . SER A 1 62 ? -10.489 9.854 7.226 1.00 0.00 62 SER A N 15
ATOM 15344 C CA . SER A 1 62 ? -10.327 10.975 8.145 1.00 0.00 62 SER A CA 15
ATOM 15345 C C . SER A 1 62 ? -8.855 11.200 8.473 1.00 0.00 62 SER A C 15
ATOM 15346 O O . SER A 1 62 ? -8.459 11.195 9.638 1.00 0.00 62 SER A O 15
ATOM 15354 N N . GLY A 1 63 ? -8.047 11.397 7.436 1.00 0.00 63 GLY A N 15
ATOM 15355 C CA . GLY A 1 63 ? -6.627 11.620 7.633 1.00 0.00 63 GLY A CA 15
ATOM 15356 C C . GLY A 1 63 ? -5.796 10.396 7.304 1.00 0.00 63 GLY A C 15
ATOM 15357 O O . GLY A 1 63 ? -6.129 9.638 6.394 1.00 0.00 63 GLY A O 15
ATOM 15361 N N . GLY A 1 1 ? -18.126 15.814 -10.202 1.00 0.00 1 GLY A N 16
ATOM 15362 C CA . GLY A 1 1 ? -18.721 17.012 -9.639 1.00 0.00 1 GLY A CA 16
ATOM 15363 C C . GLY A 1 1 ? -18.576 17.078 -8.132 1.00 0.00 1 GLY A C 16
ATOM 15364 O O . GLY A 1 1 ? -18.704 16.065 -7.444 1.00 0.00 1 GLY A O 16
ATOM 15368 N N . SER A 1 2 ? -18.306 18.273 -7.617 1.00 0.00 2 SER A N 16
ATOM 15369 C CA . SER A 1 2 ? -18.138 18.467 -6.181 1.00 0.00 2 SER A CA 16
ATOM 15370 C C . SER A 1 2 ? -19.333 17.909 -5.414 1.00 0.00 2 SER A C 16
ATOM 15371 O O . SER A 1 2 ? -20.440 17.824 -5.945 1.00 0.00 2 SER A O 16
ATOM 15379 N N . SER A 1 3 ? -19.099 17.531 -4.161 1.00 0.00 3 SER A N 16
ATOM 15380 C CA . SER A 1 3 ? -20.155 16.978 -3.321 1.00 0.00 3 SER A CA 16
ATOM 15381 C C . SER A 1 3 ? -19.792 17.098 -1.844 1.00 0.00 3 SER A C 16
ATOM 15382 O O . SER A 1 3 ? -20.020 16.178 -1.060 1.00 0.00 3 SER A O 16
ATOM 15390 N N . GLY A 1 4 ? -19.225 18.241 -1.471 1.00 0.00 4 GLY A N 16
ATOM 15391 C CA . GLY A 1 4 ? -18.839 18.462 -0.090 1.00 0.00 4 GLY A CA 16
ATOM 15392 C C . GLY A 1 4 ? -17.708 19.463 0.044 1.00 0.00 4 GLY A C 16
ATOM 15393 O O . GLY A 1 4 ? -16.909 19.634 -0.877 1.00 0.00 4 GLY A O 16
ATOM 15397 N N . SER A 1 5 ? -17.642 20.129 1.192 1.00 0.00 5 SER A N 16
ATOM 15398 C CA . SER A 1 5 ? -16.604 21.123 1.441 1.00 0.00 5 SER A CA 16
ATOM 15399 C C . SER A 1 5 ? -15.672 20.668 2.560 1.00 0.00 5 SER A C 16
ATOM 15400 O O . SER A 1 5 ? -16.005 20.773 3.740 1.00 0.00 5 SER A O 16
ATOM 15408 N N . SER A 1 6 ? -14.504 20.161 2.179 1.00 0.00 6 SER A N 16
ATOM 15409 C CA . SER A 1 6 ? -13.525 19.686 3.149 1.00 0.00 6 SER A CA 16
ATOM 15410 C C . SER A 1 6 ? -12.257 19.204 2.450 1.00 0.00 6 SER A C 16
ATOM 15411 O O . SER A 1 6 ? -11.148 19.589 2.816 1.00 0.00 6 SER A O 16
ATOM 15419 N N . GLY A 1 7 ? -12.432 18.356 1.440 1.00 0.00 7 GLY A N 16
ATOM 15420 C CA . GLY A 1 7 ? -11.295 17.835 0.705 1.00 0.00 7 GLY A CA 16
ATOM 15421 C C . GLY A 1 7 ? -11.568 16.468 0.107 1.00 0.00 7 GLY A C 16
ATOM 15422 O O . GLY A 1 7 ? -11.486 15.454 0.800 1.00 0.00 7 GLY A O 16
ATOM 15426 N N . ILE A 1 8 ? -11.895 16.442 -1.180 1.00 0.00 8 ILE A N 16
ATOM 15427 C CA . ILE A 1 8 ? -12.182 15.190 -1.869 1.00 0.00 8 ILE A CA 16
ATOM 15428 C C . ILE A 1 8 ? -10.900 14.418 -2.162 1.00 0.00 8 ILE A C 16
ATOM 15429 O O . ILE A 1 8 ? -10.917 13.194 -2.287 1.00 0.00 8 ILE A O 16
ATOM 15445 N N . GLU A 1 9 ? -9.790 15.142 -2.269 1.00 0.00 9 GLU A N 16
ATOM 15446 C CA . GLU A 1 9 ? -8.499 14.524 -2.546 1.00 0.00 9 GLU A CA 16
ATOM 15447 C C . GLU A 1 9 ? -7.356 15.408 -2.056 1.00 0.00 9 GLU A C 16
ATOM 15448 O O . GLU A 1 9 ? -6.414 15.691 -2.796 1.00 0.00 9 GLU A O 16
ATOM 15460 N N . LYS A 1 10 ? -7.447 15.842 -0.804 1.00 0.00 10 LYS A N 16
ATOM 15461 C CA . LYS A 1 10 ? -6.421 16.694 -0.213 1.00 0.00 10 LYS A CA 16
ATOM 15462 C C . LYS A 1 10 ? -5.374 15.858 0.516 1.00 0.00 10 LYS A C 16
ATOM 15463 O O . LYS A 1 10 ? -4.172 16.066 0.345 1.00 0.00 10 LYS A O 16
ATOM 15482 N N . CYS A 1 11 ? -5.836 14.913 1.327 1.00 0.00 11 CYS A N 16
ATOM 15483 C CA . CYS A 1 11 ? -4.938 14.045 2.080 1.00 0.00 11 CYS A CA 16
ATOM 15484 C C . CYS A 1 11 ? -4.136 13.148 1.144 1.00 0.00 11 CYS A C 16
ATOM 15485 O O . CYS A 1 11 ? -2.935 12.955 1.332 1.00 0.00 11 CYS A O 16
ATOM 15493 N N . TRP A 1 12 ? -4.807 12.602 0.137 1.00 0.00 12 TRP A N 16
ATOM 15494 C CA . TRP A 1 12 ? -4.156 11.724 -0.829 1.00 0.00 12 TRP A CA 16
ATOM 15495 C C . TRP A 1 12 ? -4.396 12.209 -2.254 1.00 0.00 12 TRP A C 16
ATOM 15496 O O . TRP A 1 12 ? -5.527 12.510 -2.637 1.00 0.00 12 TRP A O 16
ATOM 15517 N N . THR A 1 13 ? -3.324 12.283 -3.038 1.00 0.00 13 THR A N 16
ATOM 15518 C CA . THR A 1 13 ? -3.418 12.732 -4.421 1.00 0.00 13 THR A CA 16
ATOM 15519 C C . THR A 1 13 ? -3.475 11.549 -5.381 1.00 0.00 13 THR A C 16
ATOM 15520 O O . THR A 1 13 ? -3.225 10.410 -4.990 1.00 0.00 13 THR A O 16
ATOM 15531 N N . GLU A 1 14 ? -3.806 11.829 -6.638 1.00 0.00 14 GLU A N 16
ATOM 15532 C CA . GLU A 1 14 ? -3.895 10.786 -7.653 1.00 0.00 14 GLU A CA 16
ATOM 15533 C C . GLU A 1 14 ? -2.573 10.035 -7.780 1.00 0.00 14 GLU A C 16
ATOM 15534 O O . GLU A 1 14 ? -2.549 8.807 -7.865 1.00 0.00 14 GLU A O 16
ATOM 15546 N N . ASP A 1 15 ? -1.475 10.783 -7.794 1.00 0.00 15 ASP A N 16
ATOM 15547 C CA . ASP A 1 15 ? -0.147 10.190 -7.911 1.00 0.00 15 ASP A CA 16
ATOM 15548 C C . ASP A 1 15 ? 0.118 9.221 -6.763 1.00 0.00 15 ASP A C 16
ATOM 15549 O O . ASP A 1 15 ? 0.465 8.062 -6.984 1.00 0.00 15 ASP A O 16
ATOM 15558 N N . GLU A 1 16 ? -0.048 9.706 -5.536 1.00 0.00 16 GLU A N 16
ATOM 15559 C CA . GLU A 1 16 ? 0.176 8.883 -4.353 1.00 0.00 16 GLU A CA 16
ATOM 15560 C C . GLU A 1 16 ? -0.647 7.599 -4.420 1.00 0.00 16 GLU A C 16
ATOM 15561 O O . GLU A 1 16 ? -0.114 6.499 -4.275 1.00 0.00 16 GLU A O 16
ATOM 15573 N N . VAL A 1 17 ? -1.949 7.749 -4.641 1.00 0.00 17 VAL A N 16
ATOM 15574 C CA . VAL A 1 17 ? -2.846 6.603 -4.728 1.00 0.00 17 VAL A CA 16
ATOM 15575 C C . VAL A 1 17 ? -2.370 5.611 -5.783 1.00 0.00 17 VAL A C 16
ATOM 15576 O O . VAL A 1 17 ? -2.250 4.414 -5.518 1.00 0.00 17 VAL A O 16
ATOM 15589 N N . LYS A 1 18 ? -2.098 6.115 -6.982 1.00 0.00 18 LYS A N 16
ATOM 15590 C CA . LYS A 1 18 ? -1.633 5.275 -8.079 1.00 0.00 18 LYS A CA 16
ATOM 15591 C C . LYS A 1 18 ? -0.435 4.434 -7.650 1.00 0.00 18 LYS A C 16
ATOM 15592 O O . LYS A 1 18 ? -0.422 3.217 -7.831 1.00 0.00 18 LYS A O 16
ATOM 15611 N N . ARG A 1 19 ? 0.570 5.092 -7.079 1.00 0.00 19 ARG A N 16
ATOM 15612 C CA . ARG A 1 19 ? 1.772 4.404 -6.624 1.00 0.00 19 ARG A CA 16
ATOM 15613 C C . ARG A 1 19 ? 1.434 3.370 -5.554 1.00 0.00 19 ARG A C 16
ATOM 15614 O O . ARG A 1 19 ? 1.914 2.237 -5.597 1.00 0.00 19 ARG A O 16
ATOM 15635 N N . PHE A 1 20 ? 0.606 3.768 -4.594 1.00 0.00 20 PHE A N 16
ATOM 15636 C CA . PHE A 1 20 ? 0.205 2.876 -3.512 1.00 0.00 20 PHE A CA 16
ATOM 15637 C C . PHE A 1 20 ? -0.327 1.557 -4.063 1.00 0.00 20 PHE A C 16
ATOM 15638 O O . PHE A 1 20 ? 0.147 0.481 -3.696 1.00 0.00 20 PHE A O 16
ATOM 15655 N N . VAL A 1 21 ? -1.316 1.647 -4.946 1.00 0.00 21 VAL A N 16
ATOM 15656 C CA . VAL A 1 21 ? -1.914 0.462 -5.549 1.00 0.00 21 VAL A CA 16
ATOM 15657 C C . VAL A 1 21 ? -0.879 -0.336 -6.335 1.00 0.00 21 VAL A C 16
ATOM 15658 O O . VAL A 1 21 ? -0.804 -1.559 -6.221 1.00 0.00 21 VAL A O 16
ATOM 15671 N N . LYS A 1 22 ? -0.082 0.365 -7.134 1.00 0.00 22 LYS A N 16
ATOM 15672 C CA . LYS A 1 22 ? 0.951 -0.276 -7.939 1.00 0.00 22 LYS A CA 16
ATOM 15673 C C . LYS A 1 22 ? 1.892 -1.098 -7.063 1.00 0.00 22 LYS A C 16
ATOM 15674 O O . LYS A 1 22 ? 2.004 -2.312 -7.226 1.00 0.00 22 LYS A O 16
ATOM 15693 N N . GLY A 1 23 ? 2.564 -0.427 -6.133 1.00 0.00 23 GLY A N 16
ATOM 15694 C CA . GLY A 1 23 ? 3.485 -1.112 -5.244 1.00 0.00 23 GLY A CA 16
ATOM 15695 C C . GLY A 1 23 ? 2.805 -2.192 -4.425 1.00 0.00 23 GLY A C 16
ATOM 15696 O O . GLY A 1 23 ? 3.414 -3.212 -4.102 1.00 0.00 23 GLY A O 16
ATOM 15700 N N . LEU A 1 24 ? 1.540 -1.967 -4.087 1.00 0.00 24 LEU A N 16
ATOM 15701 C CA . LEU A 1 24 ? 0.777 -2.928 -3.299 1.00 0.00 24 LEU A CA 16
ATOM 15702 C C . LEU A 1 24 ? 0.588 -4.234 -4.065 1.00 0.00 24 LEU A C 16
ATOM 15703 O O . LEU A 1 24 ? 0.716 -5.320 -3.501 1.00 0.00 24 LEU A O 16
ATOM 15719 N N . ARG A 1 25 ? 0.285 -4.118 -5.354 1.00 0.00 25 ARG A N 16
ATOM 15720 C CA . ARG A 1 25 ? 0.080 -5.289 -6.199 1.00 0.00 25 ARG A CA 16
ATOM 15721 C C . ARG A 1 25 ? 1.415 -5.875 -6.649 1.00 0.00 25 ARG A C 16
ATOM 15722 O O . ARG A 1 25 ? 1.540 -7.085 -6.837 1.00 0.00 25 ARG A O 16
ATOM 15743 N N . GLN A 1 26 ? 2.408 -5.008 -6.820 1.00 0.00 26 GLN A N 16
ATOM 15744 C CA . GLN A 1 26 ? 3.733 -5.440 -7.250 1.00 0.00 26 GLN A CA 16
ATOM 15745 C C . GLN A 1 26 ? 4.456 -6.177 -6.128 1.00 0.00 26 GLN A C 16
ATOM 15746 O O . GLN A 1 26 ? 4.819 -7.345 -6.271 1.00 0.00 26 GLN A O 16
ATOM 15760 N N . TYR A 1 27 ? 4.662 -5.488 -5.011 1.00 0.00 27 TYR A N 16
ATOM 15761 C CA . TYR A 1 27 ? 5.345 -6.076 -3.865 1.00 0.00 27 TYR A CA 16
ATOM 15762 C C . TYR A 1 27 ? 4.376 -6.890 -3.013 1.00 0.00 27 TYR A C 16
ATOM 15763 O O . TYR A 1 27 ? 4.397 -8.120 -3.031 1.00 0.00 27 TYR A O 16
ATOM 15781 N N . GLY A 1 28 ? 3.525 -6.192 -2.266 1.00 0.00 28 GLY A N 16
ATOM 15782 C CA . GLY A 1 28 ? 2.559 -6.865 -1.417 1.00 0.00 28 GLY A CA 16
ATOM 15783 C C . GLY A 1 28 ? 2.429 -6.211 -0.056 1.00 0.00 28 GLY A C 16
ATOM 15784 O O . GLY A 1 28 ? 2.323 -4.989 0.047 1.00 0.00 28 GLY A O 16
ATOM 15788 N N . LYS A 1 29 ? 2.435 -7.026 0.993 1.00 0.00 29 LYS A N 16
ATOM 15789 C CA . LYS A 1 29 ? 2.316 -6.521 2.356 1.00 0.00 29 LYS A CA 16
ATOM 15790 C C . LYS A 1 29 ? 3.680 -6.120 2.908 1.00 0.00 29 LYS A C 16
ATOM 15791 O O . LYS A 1 29 ? 4.174 -6.719 3.863 1.00 0.00 29 LYS A O 16
ATOM 15810 N N . ASN A 1 30 ? 4.284 -5.103 2.302 1.00 0.00 30 ASN A N 16
ATOM 15811 C CA . ASN A 1 30 ? 5.591 -4.621 2.735 1.00 0.00 30 ASN A CA 16
ATOM 15812 C C . ASN A 1 30 ? 5.679 -3.103 2.612 1.00 0.00 30 ASN A C 16
ATOM 15813 O O . ASN A 1 30 ? 6.616 -2.571 2.017 1.00 0.00 30 ASN A O 16
ATOM 15824 N N . PHE A 1 31 ? 4.697 -2.411 3.180 1.00 0.00 31 PHE A N 16
ATOM 15825 C CA . PHE A 1 31 ? 4.663 -0.954 3.135 1.00 0.00 31 PHE A CA 16
ATOM 15826 C C . PHE A 1 31 ? 5.967 -0.363 3.663 1.00 0.00 31 PHE A C 16
ATOM 15827 O O . PHE A 1 31 ? 6.369 0.732 3.269 1.00 0.00 31 PHE A O 16
ATOM 15844 N N . PHE A 1 32 ? 6.622 -1.096 4.557 1.00 0.00 32 PHE A N 16
ATOM 15845 C CA . PHE A 1 32 ? 7.880 -0.644 5.141 1.00 0.00 32 PHE A CA 16
ATOM 15846 C C . PHE A 1 32 ? 8.873 -0.246 4.053 1.00 0.00 32 PHE A C 16
ATOM 15847 O O . PHE A 1 32 ? 9.550 0.776 4.160 1.00 0.00 32 PHE A O 16
ATOM 15864 N N . ARG A 1 33 ? 8.953 -1.062 3.007 1.00 0.00 33 ARG A N 16
ATOM 15865 C CA . ARG A 1 33 ? 9.864 -0.797 1.900 1.00 0.00 33 ARG A CA 16
ATOM 15866 C C . ARG A 1 33 ? 9.139 -0.095 0.755 1.00 0.00 33 ARG A C 16
ATOM 15867 O O . ARG A 1 33 ? 9.658 0.856 0.169 1.00 0.00 33 ARG A O 16
ATOM 15888 N N . ILE A 1 34 ? 7.938 -0.571 0.442 1.00 0.00 34 ILE A N 16
ATOM 15889 C CA . ILE A 1 34 ? 7.143 0.011 -0.631 1.00 0.00 34 ILE A CA 16
ATOM 15890 C C . ILE A 1 34 ? 7.012 1.521 -0.462 1.00 0.00 34 ILE A C 16
ATOM 15891 O O . ILE A 1 34 ? 7.051 2.271 -1.438 1.00 0.00 34 ILE A O 16
ATOM 15907 N N . ARG A 1 35 ? 6.859 1.961 0.782 1.00 0.00 35 ARG A N 16
ATOM 15908 C CA . ARG A 1 35 ? 6.723 3.382 1.080 1.00 0.00 35 ARG A CA 16
ATOM 15909 C C . ARG A 1 35 ? 8.061 4.099 0.924 1.00 0.00 35 ARG A C 16
ATOM 15910 O O . ARG A 1 35 ? 8.127 5.201 0.378 1.00 0.00 35 ARG A O 16
ATOM 15931 N N . LYS A 1 36 ? 9.125 3.468 1.408 1.00 0.00 36 LYS A N 16
ATOM 15932 C CA . LYS A 1 36 ? 10.461 4.044 1.323 1.00 0.00 36 LYS A CA 16
ATOM 15933 C C . LYS A 1 36 ? 10.853 4.299 -0.129 1.00 0.00 36 LYS A C 16
ATOM 15934 O O . LYS A 1 36 ? 11.698 5.147 -0.413 1.00 0.00 36 LYS A O 16
ATOM 15953 N N . GLU A 1 37 ? 10.232 3.560 -1.043 1.00 0.00 37 GLU A N 16
ATOM 15954 C CA . GLU A 1 37 ? 10.516 3.707 -2.465 1.00 0.00 37 GLU A CA 16
ATOM 15955 C C . GLU A 1 37 ? 9.445 4.551 -3.150 1.00 0.00 37 GLU A C 16
ATOM 15956 O O . GLU A 1 37 ? 9.728 5.285 -4.098 1.00 0.00 37 GLU A O 16
ATOM 15968 N N . LEU A 1 38 ? 8.214 4.440 -2.664 1.00 0.00 38 LEU A N 16
ATOM 15969 C CA . LEU A 1 38 ? 7.098 5.192 -3.228 1.00 0.00 38 LEU A CA 16
ATOM 15970 C C . LEU A 1 38 ? 6.972 6.560 -2.565 1.00 0.00 38 LEU A C 16
ATOM 15971 O O . LEU A 1 38 ? 7.324 7.583 -3.154 1.00 0.00 38 LEU A O 16
ATOM 15987 N N . LEU A 1 39 ? 6.470 6.572 -1.335 1.00 0.00 39 LEU A N 16
ATOM 15988 C CA . LEU A 1 39 ? 6.300 7.814 -0.589 1.00 0.00 39 LEU A CA 16
ATOM 15989 C C . LEU A 1 39 ? 7.118 7.792 0.698 1.00 0.00 39 LEU A C 16
ATOM 15990 O O . LEU A 1 39 ? 6.584 7.654 1.799 1.00 0.00 39 LEU A O 16
ATOM 16006 N N . PRO A 1 40 ? 8.444 7.935 0.560 1.00 0.00 40 PRO A N 16
ATOM 16007 C CA . PRO A 1 40 ? 9.363 7.938 1.702 1.00 0.00 40 PRO A CA 16
ATOM 16008 C C . PRO A 1 40 ? 9.220 9.191 2.558 1.00 0.00 40 PRO A C 16
ATOM 16009 O O . PRO A 1 40 ? 9.686 9.234 3.696 1.00 0.00 40 PRO A O 16
ATOM 16020 N N . ASN A 1 41 ? 8.571 10.210 2.004 1.00 0.00 41 ASN A N 16
ATOM 16021 C CA . ASN A 1 41 ? 8.366 11.465 2.718 1.00 0.00 41 ASN A CA 16
ATOM 16022 C C . ASN A 1 41 ? 7.084 11.417 3.545 1.00 0.00 41 ASN A C 16
ATOM 16023 O O . ASN A 1 41 ? 6.954 12.118 4.549 1.00 0.00 41 ASN A O 16
ATOM 16034 N N . LYS A 1 42 ? 6.141 10.586 3.116 1.00 0.00 42 LYS A N 16
ATOM 16035 C CA . LYS A 1 42 ? 4.870 10.444 3.817 1.00 0.00 42 LYS A CA 16
ATOM 16036 C C . LYS A 1 42 ? 5.047 9.659 5.112 1.00 0.00 42 LYS A C 16
ATOM 16037 O O . LYS A 1 42 ? 6.164 9.294 5.479 1.00 0.00 42 LYS A O 16
ATOM 16056 N N . GLU A 1 43 ? 3.939 9.401 5.800 1.00 0.00 43 GLU A N 16
ATOM 16057 C CA . GLU A 1 43 ? 3.974 8.658 7.054 1.00 0.00 43 GLU A CA 16
ATOM 16058 C C . GLU A 1 43 ? 3.238 7.328 6.919 1.00 0.00 43 GLU A C 16
ATOM 16059 O O . GLU A 1 43 ? 2.182 7.250 6.290 1.00 0.00 43 GLU A O 16
ATOM 16071 N N . THR A 1 44 ? 3.803 6.282 7.514 1.00 0.00 44 THR A N 16
ATOM 16072 C CA . THR A 1 44 ? 3.203 4.955 7.460 1.00 0.00 44 THR A CA 16
ATOM 16073 C C . THR A 1 44 ? 1.741 4.995 7.890 1.00 0.00 44 THR A C 16
ATOM 16074 O O . THR A 1 44 ? 0.908 4.259 7.361 1.00 0.00 44 THR A O 16
ATOM 16085 N N . GLY A 1 45 ? 1.435 5.859 8.852 1.00 0.00 45 GLY A N 16
ATOM 16086 C CA . GLY A 1 45 ? 0.073 5.979 9.337 1.00 0.00 45 GLY A CA 16
ATOM 16087 C C . GLY A 1 45 ? -0.924 6.197 8.216 1.00 0.00 45 GLY A C 16
ATOM 16088 O O . GLY A 1 45 ? -2.044 5.689 8.266 1.00 0.00 45 GLY A O 16
ATOM 16092 N N . GLU A 1 46 ? -0.517 6.954 7.202 1.00 0.00 46 GLU A N 16
ATOM 16093 C CA . GLU A 1 46 ? -1.384 7.239 6.065 1.00 0.00 46 GLU A CA 16
ATOM 16094 C C . GLU A 1 46 ? -1.601 5.988 5.219 1.00 0.00 46 GLU A C 16
ATOM 16095 O O . GLU A 1 46 ? -2.722 5.691 4.805 1.00 0.00 46 GLU A O 16
ATOM 16107 N N . LEU A 1 47 ? -0.520 5.259 4.964 1.00 0.00 47 LEU A N 16
ATOM 16108 C CA . LEU A 1 47 ? -0.590 4.040 4.167 1.00 0.00 47 LEU A CA 16
ATOM 16109 C C . LEU A 1 47 ? -1.422 2.974 4.873 1.00 0.00 47 LEU A C 16
ATOM 16110 O O . LEU A 1 47 ? -2.257 2.314 4.254 1.00 0.00 47 LEU A O 16
ATOM 16126 N N . ILE A 1 48 ? -1.189 2.814 6.171 1.00 0.00 48 ILE A N 16
ATOM 16127 C CA . ILE A 1 48 ? -1.920 1.831 6.961 1.00 0.00 48 ILE A CA 16
ATOM 16128 C C . ILE A 1 48 ? -3.403 2.176 7.034 1.00 0.00 48 ILE A C 16
ATOM 16129 O O . ILE A 1 48 ? -4.261 1.356 6.703 1.00 0.00 48 ILE A O 16
ATOM 16145 N N . THR A 1 49 ? -3.700 3.398 7.467 1.00 0.00 49 THR A N 16
ATOM 16146 C CA . THR A 1 49 ? -5.080 3.853 7.582 1.00 0.00 49 THR A CA 16
ATOM 16147 C C . THR A 1 49 ? -5.799 3.773 6.241 1.00 0.00 49 THR A C 16
ATOM 16148 O O . THR A 1 49 ? -6.929 3.290 6.158 1.00 0.00 49 THR A O 16
ATOM 16159 N N . PHE A 1 50 ? -5.138 4.249 5.191 1.00 0.00 50 PHE A N 16
ATOM 16160 C CA . PHE A 1 50 ? -5.715 4.231 3.852 1.00 0.00 50 PHE A CA 16
ATOM 16161 C C . PHE A 1 50 ? -6.020 2.803 3.409 1.00 0.00 50 PHE A C 16
ATOM 16162 O O . PHE A 1 50 ? -7.087 2.526 2.861 1.00 0.00 50 PHE A O 16
ATOM 16179 N N . TYR A 1 51 ? -5.075 1.901 3.651 1.00 0.00 51 TYR A N 16
ATOM 16180 C CA . TYR A 1 51 ? -5.240 0.502 3.276 1.00 0.00 51 TYR A CA 16
ATOM 16181 C C . TYR A 1 51 ? -6.439 -0.116 3.989 1.00 0.00 51 TYR A C 16
ATOM 16182 O O . TYR A 1 51 ? -7.242 -0.823 3.380 1.00 0.00 51 TYR A O 16
ATOM 16200 N N . TYR A 1 52 ? -6.553 0.157 5.284 1.00 0.00 52 TYR A N 16
ATOM 16201 C CA . TYR A 1 52 ? -7.651 -0.373 6.083 1.00 0.00 52 TYR A CA 16
ATOM 16202 C C . TYR A 1 52 ? -8.996 0.118 5.554 1.00 0.00 52 TYR A C 16
ATOM 16203 O O . TYR A 1 52 ? -9.913 -0.672 5.330 1.00 0.00 52 TYR A O 16
ATOM 16221 N N . TYR A 1 53 ? -9.104 1.427 5.357 1.00 0.00 53 TYR A N 16
ATOM 16222 C CA . TYR A 1 53 ? -10.335 2.026 4.856 1.00 0.00 53 TYR A CA 16
ATOM 16223 C C . TYR A 1 53 ? -10.634 1.551 3.437 1.00 0.00 53 TYR A C 16
ATOM 16224 O O . TYR A 1 53 ? -11.791 1.361 3.065 1.00 0.00 53 TYR A O 16
ATOM 16242 N N . TRP A 1 54 ? -9.580 1.361 2.650 1.00 0.00 54 TRP A N 16
ATOM 16243 C CA . TRP A 1 54 ? -9.728 0.908 1.272 1.00 0.00 54 TRP A CA 16
ATOM 16244 C C . TRP A 1 54 ? -10.310 -0.500 1.221 1.00 0.00 54 TRP A C 16
ATOM 16245 O O . TRP A 1 54 ? -11.325 -0.741 0.567 1.00 0.00 54 TRP A O 16
ATOM 16266 N N . LYS A 1 55 ? -9.661 -1.429 1.915 1.00 0.00 55 LYS A N 16
ATOM 16267 C CA . LYS A 1 55 ? -10.114 -2.814 1.951 1.00 0.00 55 LYS A CA 16
ATOM 16268 C C . LYS A 1 55 ? -11.561 -2.901 2.424 1.00 0.00 55 LYS A C 16
ATOM 16269 O O . LYS A 1 55 ? -12.302 -3.802 2.028 1.00 0.00 55 LYS A O 16
ATOM 16288 N N . LYS A 1 56 ? -11.959 -1.959 3.273 1.00 0.00 56 LYS A N 16
ATOM 16289 C CA . LYS A 1 56 ? -13.318 -1.927 3.799 1.00 0.00 56 LYS A CA 16
ATOM 16290 C C . LYS A 1 56 ? -14.330 -1.712 2.678 1.00 0.00 56 LYS A C 16
ATOM 16291 O O . LYS A 1 56 ? -15.428 -2.269 2.702 1.00 0.00 56 LYS A O 16
ATOM 16310 N N . THR A 1 57 ? -13.953 -0.900 1.694 1.00 0.00 57 THR A N 16
ATOM 16311 C CA . THR A 1 57 ? -14.828 -0.612 0.564 1.00 0.00 57 THR A CA 16
ATOM 16312 C C . THR A 1 57 ? -16.150 -0.014 1.031 1.00 0.00 57 THR A C 16
ATOM 16313 O O . THR A 1 57 ? -17.142 -0.726 1.190 1.00 0.00 57 THR A O 16
ATOM 16324 N N . SER A 1 58 ? -16.158 1.297 1.247 1.00 0.00 58 SER A N 16
ATOM 16325 C CA . SER A 1 58 ? -17.359 1.990 1.699 1.00 0.00 58 SER A CA 16
ATOM 16326 C C . SER A 1 58 ? -17.984 2.791 0.561 1.00 0.00 58 SER A C 16
ATOM 16327 O O . SER A 1 58 ? -17.304 3.175 -0.390 1.00 0.00 58 SER A O 16
ATOM 16335 N N . GLY A 1 59 ? -19.286 3.040 0.666 1.00 0.00 59 GLY A N 16
ATOM 16336 C CA . GLY A 1 59 ? -19.982 3.794 -0.360 1.00 0.00 59 GLY A CA 16
ATOM 16337 C C . GLY A 1 59 ? -19.698 5.281 -0.281 1.00 0.00 59 GLY A C 16
ATOM 16338 O O . GLY A 1 59 ? -19.068 5.765 0.660 1.00 0.00 59 GLY A O 16
ATOM 16342 N N . PRO A 1 60 ? -20.166 6.032 -1.288 1.00 0.00 60 PRO A N 16
ATOM 16343 C CA . PRO A 1 60 ? -19.970 7.483 -1.352 1.00 0.00 60 PRO A CA 16
ATOM 16344 C C . PRO A 1 60 ? -20.779 8.225 -0.294 1.00 0.00 60 PRO A C 16
ATOM 16345 O O . PRO A 1 60 ? -20.296 9.182 0.312 1.00 0.00 60 PRO A O 16
ATOM 16356 N N . SER A 1 61 ? -22.011 7.776 -0.075 1.00 0.00 61 SER A N 16
ATOM 16357 C CA . SER A 1 61 ? -22.888 8.400 0.909 1.00 0.00 61 SER A CA 16
ATOM 16358 C C . SER A 1 61 ? -23.087 9.881 0.598 1.00 0.00 61 SER A C 16
ATOM 16359 O O . SER A 1 61 ? -22.800 10.745 1.426 1.00 0.00 61 SER A O 16
ATOM 16367 N N . SER A 1 62 ? -23.581 10.165 -0.603 1.00 0.00 62 SER A N 16
ATOM 16368 C CA . SER A 1 62 ? -23.816 11.540 -1.027 1.00 0.00 62 SER A CA 16
ATOM 16369 C C . SER A 1 62 ? -25.310 11.846 -1.076 1.00 0.00 62 SER A C 16
ATOM 16370 O O . SER A 1 62 ? -26.102 11.052 -1.582 1.00 0.00 62 SER A O 16
ATOM 16378 N N . GLY A 1 63 ? -25.689 13.005 -0.545 1.00 0.00 63 GLY A N 16
ATOM 16379 C CA . GLY A 1 63 ? -27.086 13.396 -0.537 1.00 0.00 63 GLY A CA 16
ATOM 16380 C C . GLY A 1 63 ? -27.375 14.494 0.467 1.00 0.00 63 GLY A C 16
ATOM 16381 O O . GLY A 1 63 ? -26.951 14.418 1.620 1.00 0.00 63 GLY A O 16
ATOM 16385 N N . GLY A 1 1 ? -18.732 28.911 -7.578 1.00 0.00 1 GLY A N 17
ATOM 16386 C CA . GLY A 1 1 ? -17.503 29.682 -7.616 1.00 0.00 1 GLY A CA 17
ATOM 16387 C C . GLY A 1 1 ? -16.300 28.877 -7.167 1.00 0.00 1 GLY A C 17
ATOM 16388 O O . GLY A 1 1 ? -15.541 29.312 -6.301 1.00 0.00 1 GLY A O 17
ATOM 16392 N N . SER A 1 2 ? -16.125 27.698 -7.757 1.00 0.00 2 SER A N 17
ATOM 16393 C CA . SER A 1 2 ? -15.008 26.828 -7.409 1.00 0.00 2 SER A CA 17
ATOM 16394 C C . SER A 1 2 ? -14.957 26.585 -5.904 1.00 0.00 2 SER A C 17
ATOM 16395 O O . SER A 1 2 ? -14.304 27.324 -5.166 1.00 0.00 2 SER A O 17
ATOM 16403 N N . SER A 1 3 ? -15.650 25.544 -5.455 1.00 0.00 3 SER A N 17
ATOM 16404 C CA . SER A 1 3 ? -15.688 25.204 -4.037 1.00 0.00 3 SER A CA 17
ATOM 16405 C C . SER A 1 3 ? -14.281 24.971 -3.497 1.00 0.00 3 SER A C 17
ATOM 16406 O O . SER A 1 3 ? -13.399 24.499 -4.213 1.00 0.00 3 SER A O 17
ATOM 16414 N N . GLY A 1 4 ? -14.078 25.305 -2.226 1.00 0.00 4 GLY A N 17
ATOM 16415 C CA . GLY A 1 4 ? -12.777 25.125 -1.610 1.00 0.00 4 GLY A CA 17
ATOM 16416 C C . GLY A 1 4 ? -12.529 23.690 -1.186 1.00 0.00 4 GLY A C 17
ATOM 16417 O O . GLY A 1 4 ? -12.076 22.870 -1.983 1.00 0.00 4 GLY A O 17
ATOM 16421 N N . SER A 1 5 ? -12.826 23.388 0.074 1.00 0.00 5 SER A N 17
ATOM 16422 C CA . SER A 1 5 ? -12.628 22.044 0.604 1.00 0.00 5 SER A CA 17
ATOM 16423 C C . SER A 1 5 ? -13.790 21.132 0.221 1.00 0.00 5 SER A C 17
ATOM 16424 O O . SER A 1 5 ? -14.955 21.515 0.327 1.00 0.00 5 SER A O 17
ATOM 16432 N N . SER A 1 6 ? -13.463 19.923 -0.225 1.00 0.00 6 SER A N 17
ATOM 16433 C CA . SER A 1 6 ? -14.478 18.957 -0.628 1.00 0.00 6 SER A CA 17
ATOM 16434 C C . SER A 1 6 ? -14.455 17.733 0.282 1.00 0.00 6 SER A C 17
ATOM 16435 O O . SER A 1 6 ? -15.417 17.459 0.998 1.00 0.00 6 SER A O 17
ATOM 16443 N N . GLY A 1 7 ? -13.346 16.999 0.248 1.00 0.00 7 GLY A N 17
ATOM 16444 C CA . GLY A 1 7 ? -13.217 15.812 1.074 1.00 0.00 7 GLY A CA 17
ATOM 16445 C C . GLY A 1 7 ? -12.578 14.656 0.331 1.00 0.00 7 GLY A C 17
ATOM 16446 O O . GLY A 1 7 ? -12.029 13.742 0.947 1.00 0.00 7 GLY A O 17
ATOM 16450 N N . ILE A 1 8 ? -12.651 14.694 -0.995 1.00 0.00 8 ILE A N 17
ATOM 16451 C CA . ILE A 1 8 ? -12.076 13.640 -1.822 1.00 0.00 8 ILE A CA 17
ATOM 16452 C C . ILE A 1 8 ? -10.924 14.173 -2.667 1.00 0.00 8 ILE A C 17
ATOM 16453 O O . ILE A 1 8 ? -10.967 15.303 -3.151 1.00 0.00 8 ILE A O 17
ATOM 16469 N N . GLU A 1 9 ? -9.895 13.348 -2.841 1.00 0.00 9 GLU A N 17
ATOM 16470 C CA . GLU A 1 9 ? -8.731 13.737 -3.629 1.00 0.00 9 GLU A CA 17
ATOM 16471 C C . GLU A 1 9 ? -8.104 15.015 -3.079 1.00 0.00 9 GLU A C 17
ATOM 16472 O O . GLU A 1 9 ? -7.468 15.773 -3.812 1.00 0.00 9 GLU A O 17
ATOM 16484 N N . LYS A 1 10 ? -8.288 15.248 -1.784 1.00 0.00 10 LYS A N 17
ATOM 16485 C CA . LYS A 1 10 ? -7.740 16.432 -1.134 1.00 0.00 10 LYS A CA 17
ATOM 16486 C C . LYS A 1 10 ? -6.456 16.097 -0.383 1.00 0.00 10 LYS A C 17
ATOM 16487 O O . LYS A 1 10 ? -5.403 16.678 -0.645 1.00 0.00 10 LYS A O 17
ATOM 16506 N N . CYS A 1 11 ? -6.551 15.155 0.549 1.00 0.00 11 CYS A N 17
ATOM 16507 C CA . CYS A 1 11 ? -5.395 14.741 1.338 1.00 0.00 11 CYS A CA 17
ATOM 16508 C C . CYS A 1 11 ? -4.472 13.844 0.520 1.00 0.00 11 CYS A C 17
ATOM 16509 O O . CYS A 1 11 ? -3.267 14.082 0.445 1.00 0.00 11 CYS A O 17
ATOM 16517 N N . TRP A 1 12 ? -5.045 12.812 -0.088 1.00 0.00 12 TRP A N 17
ATOM 16518 C CA . TRP A 1 12 ? -4.273 11.878 -0.899 1.00 0.00 12 TRP A CA 17
ATOM 16519 C C . TRP A 1 12 ? -4.304 12.279 -2.370 1.00 0.00 12 TRP A C 17
ATOM 16520 O O . TRP A 1 12 ? -5.367 12.323 -2.990 1.00 0.00 12 TRP A O 17
ATOM 16541 N N . THR A 1 13 ? -3.131 12.572 -2.924 1.00 0.00 13 THR A N 17
ATOM 16542 C CA . THR A 1 13 ? -3.025 12.970 -4.322 1.00 0.00 13 THR A CA 17
ATOM 16543 C C . THR A 1 13 ? -3.130 11.763 -5.247 1.00 0.00 13 THR A C 17
ATOM 16544 O O . THR A 1 13 ? -2.873 10.632 -4.838 1.00 0.00 13 THR A O 17
ATOM 16555 N N . GLU A 1 14 ? -3.510 12.013 -6.496 1.00 0.00 14 GLU A N 17
ATOM 16556 C CA . GLU A 1 14 ? -3.649 10.945 -7.479 1.00 0.00 14 GLU A CA 17
ATOM 16557 C C . GLU A 1 14 ? -2.384 10.094 -7.542 1.00 0.00 14 GLU A C 17
ATOM 16558 O O . GLU A 1 14 ? -2.443 8.867 -7.459 1.00 0.00 14 GLU A O 17
ATOM 16570 N N . ASP A 1 15 ? -1.241 10.755 -7.688 1.00 0.00 15 ASP A N 17
ATOM 16571 C CA . ASP A 1 15 ? 0.040 10.060 -7.761 1.00 0.00 15 ASP A CA 17
ATOM 16572 C C . ASP A 1 15 ? 0.206 9.103 -6.585 1.00 0.00 15 ASP A C 17
ATOM 16573 O O . ASP A 1 15 ? 0.540 7.933 -6.768 1.00 0.00 15 ASP A O 17
ATOM 16582 N N . GLU A 1 16 ? -0.027 9.609 -5.378 1.00 0.00 16 GLU A N 17
ATOM 16583 C CA . GLU A 1 16 ? 0.100 8.799 -4.173 1.00 0.00 16 GLU A CA 17
ATOM 16584 C C . GLU A 1 16 ? -0.811 7.577 -4.241 1.00 0.00 16 GLU A C 17
ATOM 16585 O O . GLU A 1 16 ? -0.461 6.499 -3.758 1.00 0.00 16 GLU A O 17
ATOM 16597 N N . VAL A 1 17 ? -1.983 7.752 -4.843 1.00 0.00 17 VAL A N 17
ATOM 16598 C CA . VAL A 1 17 ? -2.945 6.664 -4.975 1.00 0.00 17 VAL A CA 17
ATOM 16599 C C . VAL A 1 17 ? -2.441 5.599 -5.942 1.00 0.00 17 VAL A C 17
ATOM 16600 O O . VAL A 1 17 ? -2.255 4.442 -5.567 1.00 0.00 17 VAL A O 17
ATOM 16613 N N . LYS A 1 18 ? -2.220 5.998 -7.190 1.00 0.00 18 LYS A N 17
ATOM 16614 C CA . LYS A 1 18 ? -1.735 5.079 -8.213 1.00 0.00 18 LYS A CA 17
ATOM 16615 C C . LYS A 1 18 ? -0.487 4.343 -7.735 1.00 0.00 18 LYS A C 17
ATOM 16616 O O . LYS A 1 18 ? -0.292 3.167 -8.044 1.00 0.00 18 LYS A O 17
ATOM 16635 N N . ARG A 1 19 ? 0.354 5.042 -6.980 1.00 0.00 19 ARG A N 17
ATOM 16636 C CA . ARG A 1 19 ? 1.583 4.454 -6.460 1.00 0.00 19 ARG A CA 17
ATOM 16637 C C . ARG A 1 19 ? 1.275 3.396 -5.404 1.00 0.00 19 ARG A C 17
ATOM 16638 O O . ARG A 1 19 ? 1.731 2.257 -5.500 1.00 0.00 19 ARG A O 17
ATOM 16659 N N . PHE A 1 20 ? 0.498 3.782 -4.397 1.00 0.00 20 PHE A N 17
ATOM 16660 C CA . PHE A 1 20 ? 0.130 2.867 -3.322 1.00 0.00 20 PHE A CA 17
ATOM 16661 C C . PHE A 1 20 ? -0.451 1.573 -3.884 1.00 0.00 20 PHE A C 17
ATOM 16662 O O . PHE A 1 20 ? -0.109 0.479 -3.434 1.00 0.00 20 PHE A O 17
ATOM 16679 N N . VAL A 1 21 ? -1.331 1.705 -4.872 1.00 0.00 21 VAL A N 17
ATOM 16680 C CA . VAL A 1 21 ? -1.959 0.547 -5.496 1.00 0.00 21 VAL A CA 17
ATOM 16681 C C . VAL A 1 21 ? -0.949 -0.254 -6.309 1.00 0.00 21 VAL A C 17
ATOM 16682 O O . VAL A 1 21 ? -0.929 -1.484 -6.258 1.00 0.00 21 VAL A O 17
ATOM 16695 N N . LYS A 1 22 ? -0.110 0.451 -7.061 1.00 0.00 22 LYS A N 17
ATOM 16696 C CA . LYS A 1 22 ? 0.906 -0.193 -7.885 1.00 0.00 22 LYS A CA 17
ATOM 16697 C C . LYS A 1 22 ? 1.857 -1.022 -7.027 1.00 0.00 22 LYS A C 17
ATOM 16698 O O . LYS A 1 22 ? 2.158 -2.170 -7.350 1.00 0.00 22 LYS A O 17
ATOM 16717 N N . GLY A 1 23 ? 2.326 -0.432 -5.932 1.00 0.00 23 GLY A N 17
ATOM 16718 C CA . GLY A 1 23 ? 3.236 -1.132 -5.044 1.00 0.00 23 GLY A CA 17
ATOM 16719 C C . GLY A 1 23 ? 2.547 -2.223 -4.249 1.00 0.00 23 GLY A C 17
ATOM 16720 O O . GLY A 1 23 ? 3.133 -3.273 -3.984 1.00 0.00 23 GLY A O 17
ATOM 16724 N N . LEU A 1 24 ? 1.300 -1.975 -3.865 1.00 0.00 24 LEU A N 17
ATOM 16725 C CA . LEU A 1 24 ? 0.529 -2.943 -3.093 1.00 0.00 24 LEU A CA 17
ATOM 16726 C C . LEU A 1 24 ? 0.224 -4.184 -3.926 1.00 0.00 24 LEU A C 17
ATOM 16727 O O . LEU A 1 24 ? 0.173 -5.298 -3.403 1.00 0.00 24 LEU A O 17
ATOM 16743 N N . ARG A 1 25 ? 0.025 -3.985 -5.224 1.00 0.00 25 ARG A N 17
ATOM 16744 C CA . ARG A 1 25 ? -0.274 -5.088 -6.130 1.00 0.00 25 ARG A CA 17
ATOM 16745 C C . ARG A 1 25 ? 1.010 -5.732 -6.644 1.00 0.00 25 ARG A C 17
ATOM 16746 O O . ARG A 1 25 ? 1.048 -6.931 -6.916 1.00 0.00 25 ARG A O 17
ATOM 16767 N N . GLN A 1 26 ? 2.058 -4.925 -6.777 1.00 0.00 26 GLN A N 17
ATOM 16768 C CA . GLN A 1 26 ? 3.343 -5.417 -7.260 1.00 0.00 26 GLN A CA 17
ATOM 16769 C C . GLN A 1 26 ? 4.075 -6.191 -6.169 1.00 0.00 26 GLN A C 17
ATOM 16770 O O . GLN A 1 26 ? 4.412 -7.363 -6.345 1.00 0.00 26 GLN A O 17
ATOM 16784 N N . TYR A 1 27 ? 4.319 -5.530 -5.043 1.00 0.00 27 TYR A N 17
ATOM 16785 C CA . TYR A 1 27 ? 5.014 -6.155 -3.924 1.00 0.00 27 TYR A CA 17
ATOM 16786 C C . TYR A 1 27 ? 4.048 -6.975 -3.073 1.00 0.00 27 TYR A C 17
ATOM 16787 O O . TYR A 1 27 ? 4.052 -8.204 -3.120 1.00 0.00 27 TYR A O 17
ATOM 16805 N N . GLY A 1 28 ? 3.221 -6.283 -2.295 1.00 0.00 28 GLY A N 17
ATOM 16806 C CA . GLY A 1 28 ? 2.261 -6.961 -1.444 1.00 0.00 28 GLY A CA 17
ATOM 16807 C C . GLY A 1 28 ? 2.180 -6.350 -0.059 1.00 0.00 28 GLY A C 17
ATOM 16808 O O . GLY A 1 28 ? 1.902 -5.160 0.087 1.00 0.00 28 GLY A O 17
ATOM 16812 N N . LYS A 1 29 ? 2.423 -7.166 0.961 1.00 0.00 29 LYS A N 17
ATOM 16813 C CA . LYS A 1 29 ? 2.376 -6.700 2.342 1.00 0.00 29 LYS A CA 17
ATOM 16814 C C . LYS A 1 29 ? 3.769 -6.327 2.837 1.00 0.00 29 LYS A C 17
ATOM 16815 O O . LYS A 1 29 ? 4.418 -7.103 3.537 1.00 0.00 29 LYS A O 17
ATOM 16834 N N . ASN A 1 30 ? 4.222 -5.132 2.470 1.00 0.00 30 ASN A N 17
ATOM 16835 C CA . ASN A 1 30 ? 5.538 -4.655 2.879 1.00 0.00 30 ASN A CA 17
ATOM 16836 C C . ASN A 1 30 ? 5.642 -3.142 2.719 1.00 0.00 30 ASN A C 17
ATOM 16837 O O . ASN A 1 30 ? 6.562 -2.637 2.074 1.00 0.00 30 ASN A O 17
ATOM 16848 N N . PHE A 1 31 ? 4.694 -2.423 3.311 1.00 0.00 31 PHE A N 17
ATOM 16849 C CA . PHE A 1 31 ? 4.679 -0.967 3.234 1.00 0.00 31 PHE A CA 17
ATOM 16850 C C . PHE A 1 31 ? 5.996 -0.382 3.734 1.00 0.00 31 PHE A C 17
ATOM 16851 O O . PHE A 1 31 ? 6.391 0.715 3.339 1.00 0.00 31 PHE A O 17
ATOM 16868 N N . PHE A 1 32 ? 6.671 -1.121 4.608 1.00 0.00 32 PHE A N 17
ATOM 16869 C CA . PHE A 1 32 ? 7.943 -0.676 5.165 1.00 0.00 32 PHE A CA 17
ATOM 16870 C C . PHE A 1 32 ? 8.911 -0.273 4.056 1.00 0.00 32 PHE A C 17
ATOM 16871 O O . PHE A 1 32 ? 9.560 0.770 4.133 1.00 0.00 32 PHE A O 17
ATOM 16888 N N . ARG A 1 33 ? 9.001 -1.107 3.025 1.00 0.00 33 ARG A N 17
ATOM 16889 C CA . ARG A 1 33 ? 9.890 -0.839 1.901 1.00 0.00 33 ARG A CA 17
ATOM 16890 C C . ARG A 1 33 ? 9.144 -0.127 0.776 1.00 0.00 33 ARG A C 17
ATOM 16891 O O . ARG A 1 33 ? 9.655 0.824 0.184 1.00 0.00 33 ARG A O 17
ATOM 16912 N N . ILE A 1 34 ? 7.935 -0.596 0.486 1.00 0.00 34 ILE A N 17
ATOM 16913 C CA . ILE A 1 34 ? 7.120 -0.004 -0.567 1.00 0.00 34 ILE A CA 17
ATOM 16914 C C . ILE A 1 34 ? 6.985 1.503 -0.378 1.00 0.00 34 ILE A C 17
ATOM 16915 O O . ILE A 1 34 ? 6.918 2.257 -1.348 1.00 0.00 34 ILE A O 17
ATOM 16931 N N . ARG A 1 35 ? 6.947 1.934 0.879 1.00 0.00 35 ARG A N 17
ATOM 16932 C CA . ARG A 1 35 ? 6.821 3.352 1.196 1.00 0.00 35 ARG A CA 17
ATOM 16933 C C . ARG A 1 35 ? 8.130 4.088 0.923 1.00 0.00 35 ARG A C 17
ATOM 16934 O O . ARG A 1 35 ? 8.137 5.160 0.318 1.00 0.00 35 ARG A O 17
ATOM 16955 N N . LYS A 1 36 ? 9.235 3.507 1.375 1.00 0.00 36 LYS A N 17
ATOM 16956 C CA . LYS A 1 36 ? 10.550 4.106 1.179 1.00 0.00 36 LYS A CA 17
ATOM 16957 C C . LYS A 1 36 ? 10.841 4.309 -0.304 1.00 0.00 36 LYS A C 17
ATOM 16958 O O . LYS A 1 36 ? 11.667 5.142 -0.675 1.00 0.00 36 LYS A O 17
ATOM 16977 N N . GLU A 1 37 ? 10.154 3.544 -1.147 1.00 0.00 37 GLU A N 17
ATOM 16978 C CA . GLU A 1 37 ? 10.339 3.642 -2.590 1.00 0.00 37 GLU A CA 17
ATOM 16979 C C . GLU A 1 37 ? 9.243 4.495 -3.223 1.00 0.00 37 GLU A C 17
ATOM 16980 O O . GLU A 1 37 ? 9.489 5.236 -4.176 1.00 0.00 37 GLU A O 17
ATOM 16992 N N . LEU A 1 38 ? 8.033 4.385 -2.686 1.00 0.00 38 LEU A N 17
ATOM 16993 C CA . LEU A 1 38 ? 6.898 5.146 -3.197 1.00 0.00 38 LEU A CA 17
ATOM 16994 C C . LEU A 1 38 ? 6.806 6.509 -2.520 1.00 0.00 38 LEU A C 17
ATOM 16995 O O . LEU A 1 38 ? 7.143 7.534 -3.115 1.00 0.00 38 LEU A O 17
ATOM 17011 N N . LEU A 1 39 ? 6.352 6.515 -1.271 1.00 0.00 39 LEU A N 17
ATOM 17012 C CA . LEU A 1 39 ? 6.219 7.752 -0.511 1.00 0.00 39 LEU A CA 17
ATOM 17013 C C . LEU A 1 39 ? 7.113 7.731 0.725 1.00 0.00 39 LEU A C 17
ATOM 17014 O O . LEU A 1 39 ? 6.648 7.581 1.855 1.00 0.00 39 LEU A O 17
ATOM 17030 N N . PRO A 1 40 ? 8.427 7.888 0.507 1.00 0.00 40 PRO A N 17
ATOM 17031 C CA . PRO A 1 40 ? 9.414 7.893 1.591 1.00 0.00 40 PRO A CA 17
ATOM 17032 C C . PRO A 1 40 ? 9.310 9.140 2.463 1.00 0.00 40 PRO A C 17
ATOM 17033 O O . PRO A 1 40 ? 9.862 9.188 3.561 1.00 0.00 40 PRO A O 17
ATOM 17044 N N . ASN A 1 41 ? 8.599 10.147 1.966 1.00 0.00 41 ASN A N 17
ATOM 17045 C CA . ASN A 1 41 ? 8.423 11.394 2.701 1.00 0.00 41 ASN A CA 17
ATOM 17046 C C . ASN A 1 41 ? 7.136 11.366 3.520 1.00 0.00 41 ASN A C 17
ATOM 17047 O O . ASN A 1 41 ? 7.017 12.055 4.533 1.00 0.00 41 ASN A O 17
ATOM 17058 N N . LYS A 1 42 ? 6.175 10.565 3.074 1.00 0.00 42 LYS A N 17
ATOM 17059 C CA . LYS A 1 42 ? 4.897 10.444 3.766 1.00 0.00 42 LYS A CA 17
ATOM 17060 C C . LYS A 1 42 ? 5.054 9.664 5.067 1.00 0.00 42 LYS A C 17
ATOM 17061 O O . LYS A 1 42 ? 6.151 9.223 5.408 1.00 0.00 42 LYS A O 17
ATOM 17080 N N . GLU A 1 43 ? 3.950 9.497 5.789 1.00 0.00 43 GLU A N 17
ATOM 17081 C CA . GLU A 1 43 ? 3.967 8.770 7.052 1.00 0.00 43 GLU A CA 17
ATOM 17082 C C . GLU A 1 43 ? 3.233 7.438 6.923 1.00 0.00 43 GLU A C 17
ATOM 17083 O O . GLU A 1 43 ? 2.286 7.310 6.147 1.00 0.00 43 GLU A O 17
ATOM 17095 N N . THR A 1 44 ? 3.680 6.446 7.688 1.00 0.00 44 THR A N 17
ATOM 17096 C CA . THR A 1 44 ? 3.068 5.124 7.659 1.00 0.00 44 THR A CA 17
ATOM 17097 C C . THR A 1 44 ? 1.594 5.190 8.041 1.00 0.00 44 THR A C 17
ATOM 17098 O O . THR A 1 44 ? 0.784 4.395 7.568 1.00 0.00 44 THR A O 17
ATOM 17109 N N . GLY A 1 45 ? 1.253 6.146 8.900 1.00 0.00 45 GLY A N 17
ATOM 17110 C CA . GLY A 1 45 ? -0.125 6.299 9.331 1.00 0.00 45 GLY A CA 17
ATOM 17111 C C . GLY A 1 45 ? -1.090 6.388 8.165 1.00 0.00 45 GLY A C 17
ATOM 17112 O O . GLY A 1 45 ? -2.169 5.799 8.200 1.00 0.00 45 GLY A O 17
ATOM 17116 N N . GLU A 1 46 ? -0.701 7.129 7.132 1.00 0.00 46 GLU A N 17
ATOM 17117 C CA . GLU A 1 46 ? -1.542 7.294 5.952 1.00 0.00 46 GLU A CA 17
ATOM 17118 C C . GLU A 1 46 ? -1.623 5.995 5.155 1.00 0.00 46 GLU A C 17
ATOM 17119 O O . GLU A 1 46 ? -2.703 5.579 4.733 1.00 0.00 46 GLU A O 17
ATOM 17131 N N . LEU A 1 47 ? -0.475 5.360 4.953 1.00 0.00 47 LEU A N 17
ATOM 17132 C CA . LEU A 1 47 ? -0.414 4.108 4.206 1.00 0.00 47 LEU A CA 17
ATOM 17133 C C . LEU A 1 47 ? -1.263 3.032 4.876 1.00 0.00 47 LEU A C 17
ATOM 17134 O O . LEU A 1 47 ? -2.065 2.365 4.223 1.00 0.00 47 LEU A O 17
ATOM 17150 N N . ILE A 1 48 ? -1.082 2.872 6.183 1.00 0.00 48 ILE A N 17
ATOM 17151 C CA . ILE A 1 48 ? -1.834 1.880 6.941 1.00 0.00 48 ILE A CA 17
ATOM 17152 C C . ILE A 1 48 ? -3.323 2.209 6.951 1.00 0.00 48 ILE A C 17
ATOM 17153 O O . ILE A 1 48 ? -4.155 1.387 6.563 1.00 0.00 48 ILE A O 17
ATOM 17169 N N . THR A 1 49 ? -3.654 3.417 7.396 1.00 0.00 49 THR A N 17
ATOM 17170 C CA . THR A 1 49 ? -5.043 3.856 7.456 1.00 0.00 49 THR A CA 17
ATOM 17171 C C . THR A 1 49 ? -5.723 3.715 6.099 1.00 0.00 49 THR A C 17
ATOM 17172 O O . THR A 1 49 ? -6.838 3.203 6.003 1.00 0.00 49 THR A O 17
ATOM 17183 N N . PHE A 1 50 ? -5.044 4.172 5.052 1.00 0.00 50 PHE A N 17
ATOM 17184 C CA . PHE A 1 50 ? -5.584 4.097 3.699 1.00 0.00 50 PHE A CA 17
ATOM 17185 C C . PHE A 1 50 ? -5.785 2.646 3.274 1.00 0.00 50 PHE A C 17
ATOM 17186 O O . PHE A 1 50 ? -6.789 2.305 2.648 1.00 0.00 50 PHE A O 17
ATOM 17203 N N . TYR A 1 51 ? -4.824 1.796 3.618 1.00 0.00 51 TYR A N 17
ATOM 17204 C CA . TYR A 1 51 ? -4.894 0.381 3.270 1.00 0.00 51 TYR A CA 17
ATOM 17205 C C . TYR A 1 51 ? -6.123 -0.273 3.893 1.00 0.00 51 TYR A C 17
ATOM 17206 O O . TYR A 1 51 ? -6.836 -1.033 3.237 1.00 0.00 51 TYR A O 17
ATOM 17224 N N . TYR A 1 52 ? -6.364 0.028 5.164 1.00 0.00 52 TYR A N 17
ATOM 17225 C CA . TYR A 1 52 ? -7.506 -0.532 5.879 1.00 0.00 52 TYR A CA 17
ATOM 17226 C C . TYR A 1 52 ? -8.819 -0.037 5.280 1.00 0.00 52 TYR A C 17
ATOM 17227 O O . TYR A 1 52 ? -9.697 -0.831 4.939 1.00 0.00 52 TYR A O 17
ATOM 17245 N N . TYR A 1 53 ? -8.946 1.279 5.155 1.00 0.00 53 TYR A N 17
ATOM 17246 C CA . TYR A 1 53 ? -10.152 1.881 4.599 1.00 0.00 53 TYR A CA 17
ATOM 17247 C C . TYR A 1 53 ? -10.400 1.390 3.177 1.00 0.00 53 TYR A C 17
ATOM 17248 O O . TYR A 1 53 ? -11.538 1.120 2.791 1.00 0.00 53 TYR A O 17
ATOM 17266 N N . TRP A 1 54 ? -9.328 1.277 2.401 1.00 0.00 54 TRP A N 17
ATOM 17267 C CA . TRP A 1 54 ? -9.428 0.817 1.021 1.00 0.00 54 TRP A CA 17
ATOM 17268 C C . TRP A 1 54 ? -9.934 -0.620 0.961 1.00 0.00 54 TRP A C 17
ATOM 17269 O O . TRP A 1 54 ? -10.879 -0.927 0.234 1.00 0.00 54 TRP A O 17
ATOM 17290 N N . LYS A 1 55 ? -9.298 -1.499 1.729 1.00 0.00 55 LYS A N 17
ATOM 17291 C CA . LYS A 1 55 ? -9.684 -2.904 1.765 1.00 0.00 55 LYS A CA 17
ATOM 17292 C C . LYS A 1 55 ? -11.134 -3.059 2.211 1.00 0.00 55 LYS A C 17
ATOM 17293 O O . LYS A 1 55 ? -11.851 -3.940 1.735 1.00 0.00 55 LYS A O 17
ATOM 17312 N N . LYS A 1 56 ? -11.562 -2.197 3.128 1.00 0.00 56 LYS A N 17
ATOM 17313 C CA . LYS A 1 56 ? -12.927 -2.236 3.637 1.00 0.00 56 LYS A CA 17
ATOM 17314 C C . LYS A 1 56 ? -13.847 -1.358 2.794 1.00 0.00 56 LYS A C 17
ATOM 17315 O O . LYS A 1 56 ? -14.499 -0.449 3.309 1.00 0.00 56 LYS A O 17
ATOM 17334 N N . THR A 1 57 ? -13.897 -1.637 1.495 1.00 0.00 57 THR A N 17
ATOM 17335 C CA . THR A 1 57 ? -14.737 -0.873 0.581 1.00 0.00 57 THR A CA 17
ATOM 17336 C C . THR A 1 57 ? -16.211 -1.208 0.780 1.00 0.00 57 THR A C 17
ATOM 17337 O O . THR A 1 57 ? -16.553 -2.291 1.256 1.00 0.00 57 THR A O 17
ATOM 17348 N N . SER A 1 58 ? -17.081 -0.273 0.411 1.00 0.00 58 SER A N 17
ATOM 17349 C CA . SER A 1 58 ? -18.519 -0.468 0.552 1.00 0.00 58 SER A CA 17
ATOM 17350 C C . SER A 1 58 ? -19.288 0.492 -0.350 1.00 0.00 58 SER A C 17
ATOM 17351 O O . SER A 1 58 ? -20.211 0.092 -1.059 1.00 0.00 58 SER A O 17
ATOM 17359 N N . GLY A 1 59 ? -18.901 1.764 -0.318 1.00 0.00 59 GLY A N 17
ATOM 17360 C CA . GLY A 1 59 ? -19.564 2.762 -1.135 1.00 0.00 59 GLY A CA 17
ATOM 17361 C C . GLY A 1 59 ? -20.929 3.140 -0.596 1.00 0.00 59 GLY A C 17
ATOM 17362 O O . GLY A 1 59 ? -21.431 2.544 0.357 1.00 0.00 59 GLY A O 17
ATOM 17366 N N . PRO A 1 60 ? -21.553 4.155 -1.212 1.00 0.00 60 PRO A N 17
ATOM 17367 C CA . PRO A 1 60 ? -22.877 4.635 -0.804 1.00 0.00 60 PRO A CA 17
ATOM 17368 C C . PRO A 1 60 ? -23.981 3.633 -1.124 1.00 0.00 60 PRO A C 17
ATOM 17369 O O . PRO A 1 60 ? -24.086 3.150 -2.252 1.00 0.00 60 PRO A O 17
ATOM 17380 N N . SER A 1 61 ? -24.802 3.326 -0.126 1.00 0.00 61 SER A N 17
ATOM 17381 C CA . SER A 1 61 ? -25.897 2.379 -0.300 1.00 0.00 61 SER A CA 17
ATOM 17382 C C . SER A 1 61 ? -25.367 1.004 -0.696 1.00 0.00 61 SER A C 17
ATOM 17383 O O . SER A 1 61 ? -24.160 0.765 -0.688 1.00 0.00 61 SER A O 17
ATOM 17391 N N . SER A 1 62 ? -26.280 0.102 -1.042 1.00 0.00 62 SER A N 17
ATOM 17392 C CA . SER A 1 62 ? -25.907 -1.251 -1.438 1.00 0.00 62 SER A CA 17
ATOM 17393 C C . SER A 1 62 ? -25.565 -1.308 -2.923 1.00 0.00 62 SER A C 17
ATOM 17394 O O . SER A 1 62 ? -26.137 -2.098 -3.674 1.00 0.00 62 SER A O 17
ATOM 17402 N N . GLY A 1 63 ? -24.628 -0.463 -3.341 1.00 0.00 63 GLY A N 17
ATOM 17403 C CA . GLY A 1 63 ? -24.225 -0.432 -4.735 1.00 0.00 63 GLY A CA 17
ATOM 17404 C C . GLY A 1 63 ? -23.342 -1.606 -5.110 1.00 0.00 63 GLY A C 17
ATOM 17405 O O . GLY A 1 63 ? -22.590 -1.540 -6.082 1.00 0.00 63 GLY A O 17
ATOM 17409 N N . GLY A 1 1 ? -19.578 -6.715 -4.171 1.00 0.00 1 GLY A N 18
ATOM 17410 C CA . GLY A 1 1 ? -18.497 -6.238 -3.328 1.00 0.00 1 GLY A CA 18
ATOM 17411 C C . GLY A 1 1 ? -18.036 -4.845 -3.709 1.00 0.00 1 GLY A C 18
ATOM 17412 O O . GLY A 1 1 ? -16.894 -4.468 -3.448 1.00 0.00 1 GLY A O 18
ATOM 17416 N N . SER A 1 2 ? -18.927 -4.079 -4.331 1.00 0.00 2 SER A N 18
ATOM 17417 C CA . SER A 1 2 ? -18.603 -2.721 -4.754 1.00 0.00 2 SER A CA 18
ATOM 17418 C C . SER A 1 2 ? -19.796 -1.791 -4.554 1.00 0.00 2 SER A C 18
ATOM 17419 O O . SER A 1 2 ? -20.943 -2.235 -4.510 1.00 0.00 2 SER A O 18
ATOM 17427 N N . SER A 1 3 ? -19.516 -0.497 -4.433 1.00 0.00 3 SER A N 18
ATOM 17428 C CA . SER A 1 3 ? -20.564 0.497 -4.234 1.00 0.00 3 SER A CA 18
ATOM 17429 C C . SER A 1 3 ? -20.075 1.888 -4.625 1.00 0.00 3 SER A C 18
ATOM 17430 O O . SER A 1 3 ? -18.962 2.050 -5.123 1.00 0.00 3 SER A O 18
ATOM 17438 N N . GLY A 1 4 ? -20.918 2.891 -4.395 1.00 0.00 4 GLY A N 18
ATOM 17439 C CA . GLY A 1 4 ? -20.555 4.256 -4.728 1.00 0.00 4 GLY A CA 18
ATOM 17440 C C . GLY A 1 4 ? -21.092 5.259 -3.728 1.00 0.00 4 GLY A C 18
ATOM 17441 O O . GLY A 1 4 ? -22.155 5.845 -3.935 1.00 0.00 4 GLY A O 18
ATOM 17445 N N . SER A 1 5 ? -20.357 5.459 -2.639 1.00 0.00 5 SER A N 18
ATOM 17446 C CA . SER A 1 5 ? -20.769 6.395 -1.599 1.00 0.00 5 SER A CA 18
ATOM 17447 C C . SER A 1 5 ? -19.598 7.269 -1.160 1.00 0.00 5 SER A C 18
ATOM 17448 O O . SER A 1 5 ? -18.691 6.809 -0.466 1.00 0.00 5 SER A O 18
ATOM 17456 N N . SER A 1 6 ? -19.625 8.533 -1.571 1.00 0.00 6 SER A N 18
ATOM 17457 C CA . SER A 1 6 ? -18.565 9.472 -1.224 1.00 0.00 6 SER A CA 18
ATOM 17458 C C . SER A 1 6 ? -17.227 9.018 -1.801 1.00 0.00 6 SER A C 18
ATOM 17459 O O . SER A 1 6 ? -16.492 8.259 -1.171 1.00 0.00 6 SER A O 18
ATOM 17467 N N . GLY A 1 7 ? -16.919 9.490 -3.005 1.00 0.00 7 GLY A N 18
ATOM 17468 C CA . GLY A 1 7 ? -15.671 9.123 -3.649 1.00 0.00 7 GLY A CA 18
ATOM 17469 C C . GLY A 1 7 ? -14.590 10.168 -3.457 1.00 0.00 7 GLY A C 18
ATOM 17470 O O . GLY A 1 7 ? -13.794 10.420 -4.361 1.00 0.00 7 GLY A O 18
ATOM 17474 N N . ILE A 1 8 ? -14.563 10.778 -2.277 1.00 0.00 8 ILE A N 18
ATOM 17475 C CA . ILE A 1 8 ? -13.572 11.802 -1.970 1.00 0.00 8 ILE A CA 18
ATOM 17476 C C . ILE A 1 8 ? -12.641 11.349 -0.851 1.00 0.00 8 ILE A C 18
ATOM 17477 O O . ILE A 1 8 ? -13.025 10.552 0.005 1.00 0.00 8 ILE A O 18
ATOM 17493 N N . GLU A 1 9 ? -11.415 11.863 -0.863 1.00 0.00 9 GLU A N 18
ATOM 17494 C CA . GLU A 1 9 ? -10.429 11.511 0.152 1.00 0.00 9 GLU A CA 18
ATOM 17495 C C . GLU A 1 9 ? -9.602 12.729 0.553 1.00 0.00 9 GLU A C 18
ATOM 17496 O O . GLU A 1 9 ? -9.514 13.706 -0.190 1.00 0.00 9 GLU A O 18
ATOM 17508 N N . LYS A 1 10 ? -8.995 12.662 1.733 1.00 0.00 10 LYS A N 18
ATOM 17509 C CA . LYS A 1 10 ? -8.174 13.758 2.235 1.00 0.00 10 LYS A CA 18
ATOM 17510 C C . LYS A 1 10 ? -6.731 13.307 2.439 1.00 0.00 10 LYS A C 18
ATOM 17511 O O . LYS A 1 10 ? -6.470 12.133 2.706 1.00 0.00 10 LYS A O 18
ATOM 17530 N N . CYS A 1 11 ? -5.799 14.245 2.313 1.00 0.00 11 CYS A N 18
ATOM 17531 C CA . CYS A 1 11 ? -4.383 13.943 2.484 1.00 0.00 11 CYS A CA 18
ATOM 17532 C C . CYS A 1 11 ? -3.959 12.791 1.579 1.00 0.00 11 CYS A C 18
ATOM 17533 O O . CYS A 1 11 ? -3.118 11.973 1.952 1.00 0.00 11 CYS A O 18
ATOM 17541 N N . TRP A 1 12 ? -4.547 12.733 0.390 1.00 0.00 12 TRP A N 18
ATOM 17542 C CA . TRP A 1 12 ? -4.232 11.679 -0.568 1.00 0.00 12 TRP A CA 18
ATOM 17543 C C . TRP A 1 12 ? -4.514 12.138 -1.995 1.00 0.00 12 TRP A C 18
ATOM 17544 O O . TRP A 1 12 ? -5.667 12.334 -2.378 1.00 0.00 12 TRP A O 18
ATOM 17565 N N . THR A 1 13 ? -3.453 12.308 -2.778 1.00 0.00 13 THR A N 18
ATOM 17566 C CA . THR A 1 13 ? -3.587 12.744 -4.162 1.00 0.00 13 THR A CA 18
ATOM 17567 C C . THR A 1 13 ? -3.726 11.554 -5.103 1.00 0.00 13 THR A C 18
ATOM 17568 O O . THR A 1 13 ? -3.669 10.402 -4.674 1.00 0.00 13 THR A O 18
ATOM 17579 N N . GLU A 1 14 ? -3.908 11.839 -6.389 1.00 0.00 14 GLU A N 18
ATOM 17580 C CA . GLU A 1 14 ? -4.056 10.790 -7.390 1.00 0.00 14 GLU A CA 18
ATOM 17581 C C . GLU A 1 14 ? -2.761 9.997 -7.542 1.00 0.00 14 GLU A C 18
ATOM 17582 O O . GLU A 1 14 ? -2.777 8.768 -7.607 1.00 0.00 14 GLU A O 18
ATOM 17594 N N . ASP A 1 15 ? -1.641 10.710 -7.600 1.00 0.00 15 ASP A N 18
ATOM 17595 C CA . ASP A 1 15 ? -0.337 10.074 -7.744 1.00 0.00 15 ASP A CA 18
ATOM 17596 C C . ASP A 1 15 ? -0.082 9.092 -6.604 1.00 0.00 15 ASP A C 18
ATOM 17597 O O . ASP A 1 15 ? 0.264 7.934 -6.837 1.00 0.00 15 ASP A O 18
ATOM 17606 N N . GLU A 1 16 ? -0.255 9.563 -5.373 1.00 0.00 16 GLU A N 18
ATOM 17607 C CA . GLU A 1 16 ? -0.041 8.727 -4.198 1.00 0.00 16 GLU A CA 18
ATOM 17608 C C . GLU A 1 16 ? -0.857 7.440 -4.292 1.00 0.00 16 GLU A C 18
ATOM 17609 O O . GLU A 1 16 ? -0.313 6.339 -4.207 1.00 0.00 16 GLU A O 18
ATOM 17621 N N . VAL A 1 17 ? -2.167 7.588 -4.465 1.00 0.00 17 VAL A N 18
ATOM 17622 C CA . VAL A 1 17 ? -3.058 6.439 -4.570 1.00 0.00 17 VAL A CA 18
ATOM 17623 C C . VAL A 1 17 ? -2.562 5.453 -5.622 1.00 0.00 17 VAL A C 18
ATOM 17624 O O . VAL A 1 17 ? -2.398 4.264 -5.346 1.00 0.00 17 VAL A O 18
ATOM 17637 N N . LYS A 1 18 ? -2.324 5.954 -6.829 1.00 0.00 18 LYS A N 18
ATOM 17638 C CA . LYS A 1 18 ? -1.844 5.118 -7.923 1.00 0.00 18 LYS A CA 18
ATOM 17639 C C . LYS A 1 18 ? -0.613 4.323 -7.501 1.00 0.00 18 LYS A C 18
ATOM 17640 O O . LYS A 1 18 ? -0.567 3.102 -7.658 1.00 0.00 18 LYS A O 18
ATOM 17659 N N . ARG A 1 19 ? 0.382 5.022 -6.965 1.00 0.00 19 ARG A N 18
ATOM 17660 C CA . ARG A 1 19 ? 1.613 4.380 -6.520 1.00 0.00 19 ARG A CA 18
ATOM 17661 C C . ARG A 1 19 ? 1.321 3.308 -5.475 1.00 0.00 19 ARG A C 18
ATOM 17662 O O . ARG A 1 19 ? 1.823 2.187 -5.563 1.00 0.00 19 ARG A O 18
ATOM 17683 N N . PHE A 1 20 ? 0.505 3.659 -4.486 1.00 0.00 20 PHE A N 18
ATOM 17684 C CA . PHE A 1 20 ? 0.147 2.727 -3.423 1.00 0.00 20 PHE A CA 18
ATOM 17685 C C . PHE A 1 20 ? -0.369 1.413 -4.003 1.00 0.00 20 PHE A C 18
ATOM 17686 O O . PHE A 1 20 ? 0.150 0.340 -3.695 1.00 0.00 20 PHE A O 18
ATOM 17703 N N . VAL A 1 21 ? -1.395 1.507 -4.843 1.00 0.00 21 VAL A N 18
ATOM 17704 C CA . VAL A 1 21 ? -1.982 0.327 -5.466 1.00 0.00 21 VAL A CA 18
ATOM 17705 C C . VAL A 1 21 ? -0.937 -0.457 -6.252 1.00 0.00 21 VAL A C 18
ATOM 17706 O O . VAL A 1 21 ? -0.875 -1.684 -6.173 1.00 0.00 21 VAL A O 18
ATOM 17719 N N . LYS A 1 22 ? -0.115 0.260 -7.012 1.00 0.00 22 LYS A N 18
ATOM 17720 C CA . LYS A 1 22 ? 0.930 -0.367 -7.812 1.00 0.00 22 LYS A CA 18
ATOM 17721 C C . LYS A 1 22 ? 1.890 -1.159 -6.930 1.00 0.00 22 LYS A C 18
ATOM 17722 O O . LYS A 1 22 ? 2.029 -2.372 -7.080 1.00 0.00 22 LYS A O 18
ATOM 17741 N N . GLY A 1 23 ? 2.549 -0.465 -6.007 1.00 0.00 23 GLY A N 18
ATOM 17742 C CA . GLY A 1 23 ? 3.485 -1.121 -5.113 1.00 0.00 23 GLY A CA 18
ATOM 17743 C C . GLY A 1 23 ? 2.842 -2.239 -4.318 1.00 0.00 23 GLY A C 18
ATOM 17744 O O . GLY A 1 23 ? 3.496 -3.227 -3.980 1.00 0.00 23 GLY A O 18
ATOM 17748 N N . LEU A 1 24 ? 1.557 -2.085 -4.016 1.00 0.00 24 LEU A N 18
ATOM 17749 C CA . LEU A 1 24 ? 0.824 -3.089 -3.253 1.00 0.00 24 LEU A CA 18
ATOM 17750 C C . LEU A 1 24 ? 0.698 -4.388 -4.044 1.00 0.00 24 LEU A C 18
ATOM 17751 O O . LEU A 1 24 ? 1.000 -5.467 -3.535 1.00 0.00 24 LEU A O 18
ATOM 17767 N N . ARG A 1 25 ? 0.252 -4.275 -5.291 1.00 0.00 25 ARG A N 18
ATOM 17768 C CA . ARG A 1 25 ? 0.087 -5.439 -6.152 1.00 0.00 25 ARG A CA 18
ATOM 17769 C C . ARG A 1 25 ? 1.440 -5.958 -6.631 1.00 0.00 25 ARG A C 18
ATOM 17770 O O . ARG A 1 25 ? 1.587 -7.139 -6.942 1.00 0.00 25 ARG A O 18
ATOM 17791 N N . GLN A 1 26 ? 2.423 -5.065 -6.687 1.00 0.00 26 GLN A N 18
ATOM 17792 C CA . GLN A 1 26 ? 3.763 -5.433 -7.129 1.00 0.00 26 GLN A CA 18
ATOM 17793 C C . GLN A 1 26 ? 4.511 -6.185 -6.033 1.00 0.00 26 GLN A C 18
ATOM 17794 O O . GLN A 1 26 ? 4.921 -7.331 -6.222 1.00 0.00 26 GLN A O 18
ATOM 17808 N N . TYR A 1 27 ? 4.685 -5.534 -4.889 1.00 0.00 27 TYR A N 18
ATOM 17809 C CA . TYR A 1 27 ? 5.386 -6.140 -3.764 1.00 0.00 27 TYR A CA 18
ATOM 17810 C C . TYR A 1 27 ? 4.436 -6.984 -2.920 1.00 0.00 27 TYR A C 18
ATOM 17811 O O . TYR A 1 27 ? 4.470 -8.212 -2.966 1.00 0.00 27 TYR A O 18
ATOM 17829 N N . GLY A 1 28 ? 3.585 -6.313 -2.149 1.00 0.00 28 GLY A N 18
ATOM 17830 C CA . GLY A 1 28 ? 2.636 -7.015 -1.305 1.00 0.00 28 GLY A CA 18
ATOM 17831 C C . GLY A 1 28 ? 2.370 -6.289 -0.002 1.00 0.00 28 GLY A C 18
ATOM 17832 O O . GLY A 1 28 ? 1.940 -5.135 -0.001 1.00 0.00 28 GLY A O 18
ATOM 17836 N N . LYS A 1 29 ? 2.624 -6.965 1.113 1.00 0.00 29 LYS A N 18
ATOM 17837 C CA . LYS A 1 29 ? 2.409 -6.379 2.430 1.00 0.00 29 LYS A CA 18
ATOM 17838 C C . LYS A 1 29 ? 3.733 -5.958 3.061 1.00 0.00 29 LYS A C 18
ATOM 17839 O O . LYS A 1 29 ? 4.092 -6.426 4.141 1.00 0.00 29 LYS A O 18
ATOM 17858 N N . ASN A 1 30 ? 4.453 -5.073 2.380 1.00 0.00 30 ASN A N 18
ATOM 17859 C C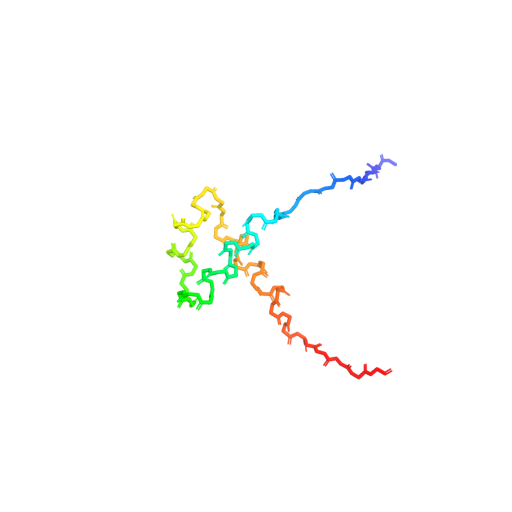A . ASN A 1 30 ? 5.737 -4.590 2.875 1.00 0.00 30 ASN A CA 18
ATOM 17860 C C . ASN A 1 30 ? 5.832 -3.072 2.748 1.00 0.00 30 ASN A C 18
ATOM 17861 O O . ASN A 1 30 ? 6.720 -2.549 2.075 1.00 0.00 30 ASN A O 18
ATOM 17872 N N . PHE A 1 31 ? 4.911 -2.370 3.401 1.00 0.00 31 PHE A N 18
ATOM 17873 C CA . PHE A 1 31 ? 4.891 -0.913 3.361 1.00 0.00 31 PHE A CA 18
ATOM 17874 C C . PHE A 1 31 ? 6.231 -0.338 3.809 1.00 0.00 31 PHE A C 18
ATOM 17875 O O . PHE A 1 31 ? 6.607 0.768 3.418 1.00 0.00 31 PHE A O 18
ATOM 17892 N N . PHE A 1 32 ? 6.948 -1.095 4.632 1.00 0.00 32 PHE A N 18
ATOM 17893 C CA . PHE A 1 32 ? 8.246 -0.662 5.135 1.00 0.00 32 PHE A CA 18
ATOM 17894 C C . PHE A 1 32 ? 9.158 -0.233 3.989 1.00 0.00 32 PHE A C 18
ATOM 17895 O O . PHE A 1 32 ? 9.828 0.797 4.067 1.00 0.00 32 PHE A O 18
ATOM 17912 N N . ARG A 1 33 ? 9.179 -1.032 2.928 1.00 0.00 33 ARG A N 18
ATOM 17913 C CA . ARG A 1 33 ? 10.009 -0.738 1.766 1.00 0.00 33 ARG A CA 18
ATOM 17914 C C . ARG A 1 33 ? 9.200 -0.030 0.684 1.00 0.00 33 ARG A C 18
ATOM 17915 O O . ARG A 1 33 ? 9.664 0.938 0.081 1.00 0.00 33 ARG A O 18
ATOM 17936 N N . ILE A 1 34 ? 7.988 -0.519 0.444 1.00 0.00 34 ILE A N 18
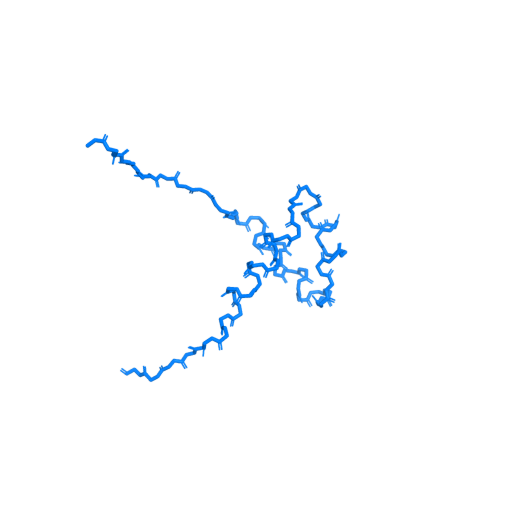ATOM 17937 C CA . ILE A 1 34 ? 7.114 0.067 -0.565 1.00 0.00 34 ILE A CA 18
ATOM 17938 C C . ILE A 1 34 ? 6.970 1.571 -0.360 1.00 0.00 34 ILE A C 18
ATOM 17939 O O . ILE A 1 34 ? 6.863 2.332 -1.322 1.00 0.00 34 ILE A O 18
ATOM 179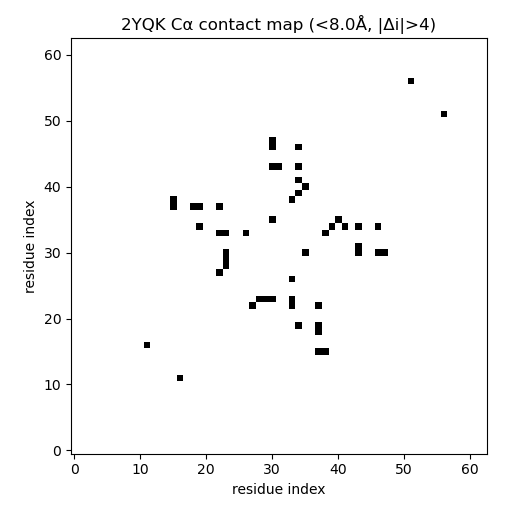55 N N . ARG A 1 35 ? 6.969 1.994 0.900 1.00 0.00 35 ARG A N 18
ATOM 17956 C CA . ARG A 1 35 ? 6.839 3.408 1.231 1.00 0.00 35 ARG A CA 18
ATOM 17957 C C . ARG A 1 35 ? 8.132 4.159 0.929 1.00 0.00 35 ARG A C 18
ATOM 17958 O O . ARG A 1 35 ? 8.114 5.232 0.326 1.00 0.00 35 ARG A O 18
ATOM 17979 N N . LYS A 1 36 ? 9.255 3.587 1.353 1.00 0.00 36 LYS A N 18
ATOM 17980 C CA . LYS A 1 36 ? 10.558 4.201 1.128 1.00 0.00 36 LYS A CA 18
ATOM 17981 C C . LYS A 1 36 ? 10.813 4.405 -0.362 1.00 0.00 36 LYS A C 18
ATOM 17982 O O . LYS A 1 36 ? 11.626 5.243 -0.752 1.00 0.00 36 LYS A O 18
ATOM 18001 N N . GLU A 1 37 ? 10.113 3.635 -1.189 1.00 0.00 37 GLU A N 18
ATOM 18002 C CA . GLU A 1 37 ? 10.264 3.734 -2.636 1.00 0.00 37 GLU A CA 18
ATOM 18003 C C . GLU A 1 37 ? 9.146 4.576 -3.244 1.00 0.00 37 GLU A C 18
ATOM 18004 O O . GLU A 1 37 ? 9.361 5.309 -4.211 1.00 0.00 37 GLU A O 18
ATOM 18016 N N . LEU A 1 38 ? 7.952 4.465 -2.672 1.00 0.00 38 LEU A N 18
ATOM 18017 C CA . LEU A 1 38 ? 6.799 5.216 -3.157 1.00 0.00 38 LEU A CA 18
ATOM 18018 C C . LEU A 1 38 ? 6.707 6.575 -2.471 1.00 0.00 38 LEU A C 18
ATOM 18019 O O . LEU A 1 38 ? 7.020 7.606 -3.069 1.00 0.00 38 LEU A O 18
ATOM 18035 N N . LEU A 1 39 ? 6.277 6.571 -1.215 1.00 0.00 39 LEU A N 18
ATOM 18036 C CA . LEU A 1 39 ? 6.146 7.804 -0.446 1.00 0.00 39 LEU A CA 18
ATOM 18037 C C . LEU A 1 39 ? 7.064 7.787 0.771 1.00 0.00 39 LEU A C 18
ATOM 18038 O O . LEU A 1 39 ? 6.624 7.625 1.910 1.00 0.00 39 LEU A O 18
ATOM 18054 N N . PRO A 1 40 ? 8.372 7.960 0.529 1.00 0.00 40 PRO A N 18
ATOM 18055 C CA . PRO A 1 40 ? 9.380 7.972 1.594 1.00 0.00 40 PRO A CA 18
ATOM 18056 C C . PRO A 1 40 ? 9.278 9.213 2.474 1.00 0.00 40 PRO A C 18
ATOM 18057 O O . PRO A 1 40 ? 9.854 9.263 3.560 1.00 0.00 40 PRO A O 18
ATOM 18068 N N . ASN A 1 41 ? 8.542 10.212 1.999 1.00 0.00 41 ASN A N 18
ATOM 18069 C CA . ASN A 1 41 ? 8.366 11.453 2.743 1.00 0.00 41 ASN A CA 18
ATOM 18070 C C . ASN A 1 41 ? 7.121 11.387 3.623 1.00 0.00 41 ASN A C 18
ATOM 18071 O O . ASN A 1 41 ? 7.033 12.069 4.645 1.00 0.00 41 ASN A O 18
ATOM 18082 N N . LYS A 1 42 ? 6.161 10.562 3.220 1.00 0.00 42 LYS A N 18
ATOM 18083 C CA . LYS A 1 42 ? 4.921 10.404 3.972 1.00 0.00 42 LYS A CA 18
ATOM 18084 C C . LYS A 1 42 ? 5.143 9.544 5.212 1.00 0.00 42 LYS A C 18
ATOM 18085 O O . LYS A 1 42 ? 6.269 9.151 5.512 1.00 0.00 42 LYS A O 18
ATOM 18104 N N . GLU A 1 43 ? 4.060 9.255 5.927 1.00 0.00 43 GLU A N 18
ATOM 18105 C CA . GLU A 1 43 ? 4.138 8.441 7.134 1.00 0.00 43 GLU A CA 18
ATOM 18106 C C . GLU A 1 43 ? 3.446 7.097 6.929 1.00 0.00 43 GLU A C 18
ATOM 18107 O O . GLU A 1 43 ? 2.604 6.947 6.043 1.00 0.00 43 GLU A O 18
ATOM 18119 N N . THR A 1 44 ? 3.807 6.119 7.755 1.00 0.00 44 THR A N 18
ATOM 18120 C CA . THR A 1 44 ? 3.223 4.787 7.664 1.00 0.00 44 THR A CA 18
ATOM 18121 C C . THR A 1 44 ? 1.737 4.814 8.002 1.00 0.00 44 THR A C 18
ATOM 18122 O O . THR A 1 44 ? 0.939 4.105 7.391 1.00 0.00 44 THR A O 18
ATOM 18133 N N . GLY A 1 45 ? 1.372 5.637 8.981 1.00 0.00 45 GLY A N 18
ATOM 18134 C CA . GLY A 1 45 ? -0.019 5.740 9.382 1.00 0.00 45 GLY A CA 18
ATOM 18135 C C . GLY A 1 45 ? -0.942 6.012 8.211 1.00 0.00 45 GLY A C 18
ATOM 18136 O O . GLY A 1 45 ? -2.015 5.419 8.109 1.00 0.00 45 GLY A O 18
ATOM 18140 N N . GLU A 1 46 ? -0.524 6.912 7.327 1.00 0.00 46 GLU A N 18
ATOM 18141 C CA . GLU A 1 46 ? -1.324 7.263 6.159 1.00 0.00 46 GLU A CA 18
ATOM 18142 C C . GLU A 1 46 ? -1.519 6.052 5.250 1.00 0.00 46 GLU A C 18
ATOM 18143 O O . GLU A 1 46 ? -2.610 5.825 4.725 1.00 0.00 46 GLU A O 18
ATOM 18155 N N . LEU A 1 47 ? -0.454 5.279 5.068 1.00 0.00 47 LEU A N 18
ATOM 18156 C CA . LEU A 1 47 ? -0.506 4.092 4.222 1.00 0.00 47 LEU A CA 18
ATOM 18157 C C . LEU A 1 47 ? -1.411 3.027 4.834 1.00 0.00 47 LEU A C 18
ATOM 18158 O O . LEU A 1 47 ? -2.310 2.508 4.172 1.00 0.00 47 LEU A O 18
ATOM 18174 N N . ILE A 1 48 ? -1.167 2.708 6.101 1.00 0.00 48 ILE A N 18
ATOM 18175 C CA . ILE A 1 48 ? -1.962 1.707 6.802 1.00 0.00 48 ILE A CA 18
ATOM 18176 C C . ILE A 1 48 ? -3.434 2.105 6.844 1.00 0.00 48 ILE A C 18
ATOM 18177 O O . ILE A 1 48 ? -4.310 1.328 6.460 1.00 0.00 48 ILE A O 18
ATOM 18193 N N . THR A 1 49 ? -3.700 3.321 7.310 1.00 0.00 49 THR A N 18
ATOM 18194 C CA . THR A 1 49 ? -5.065 3.823 7.401 1.00 0.00 49 THR A CA 18
ATOM 18195 C C . THR A 1 49 ? -5.755 3.788 6.042 1.00 0.00 49 THR A C 18
ATOM 18196 O O . THR A 1 49 ? -6.879 3.300 5.918 1.00 0.00 49 THR A O 18
ATOM 18207 N N . PHE A 1 50 ? -5.076 4.308 5.025 1.00 0.00 50 PHE A N 18
ATOM 18208 C CA . PHE A 1 50 ? -5.625 4.337 3.675 1.00 0.00 50 PHE A CA 18
ATOM 18209 C C . PHE A 1 50 ? -5.890 2.923 3.165 1.00 0.00 50 PHE A C 18
ATOM 18210 O O . PHE A 1 50 ? -6.847 2.686 2.427 1.00 0.00 50 PHE A O 18
ATOM 18227 N N . TYR A 1 51 ? -5.035 1.987 3.564 1.00 0.00 51 TYR A N 18
ATOM 18228 C CA . TYR A 1 51 ? -5.174 0.597 3.146 1.00 0.00 51 TYR A CA 18
ATOM 18229 C C . TYR A 1 51 ? -6.422 -0.033 3.757 1.00 0.00 51 TYR A C 18
ATOM 18230 O O . TYR A 1 51 ? -7.177 -0.727 3.076 1.00 0.00 51 TYR A O 18
ATOM 18248 N N . TYR A 1 52 ? -6.631 0.214 5.045 1.00 0.00 52 TYR A N 18
ATOM 18249 C CA . TYR A 1 52 ? -7.786 -0.329 5.750 1.00 0.00 52 TYR A CA 18
ATOM 18250 C C . TYR A 1 52 ? -9.078 0.314 5.257 1.00 0.00 52 TYR A C 18
ATOM 18251 O O . TYR A 1 52 ? -10.086 -0.364 5.058 1.00 0.00 52 TYR A O 18
ATOM 18269 N N . TYR A 1 53 ? -9.040 1.627 5.060 1.00 0.00 53 TYR A N 18
ATOM 18270 C CA . TYR A 1 53 ? -10.207 2.365 4.592 1.00 0.00 53 TYR A CA 18
ATOM 18271 C C . TYR A 1 53 ? -10.549 1.987 3.154 1.00 0.00 53 TYR A C 18
ATOM 18272 O O . TYR A 1 53 ? -11.719 1.933 2.776 1.00 0.00 53 TYR A O 18
ATOM 18290 N N . TRP A 1 54 ? -9.519 1.727 2.357 1.00 0.00 54 TRP A N 18
ATOM 18291 C CA . TRP A 1 54 ? -9.709 1.354 0.960 1.00 0.00 54 TRP A CA 18
ATOM 18292 C C . TRP A 1 54 ? -10.154 -0.099 0.840 1.00 0.00 54 TRP A C 18
ATOM 18293 O O . TRP A 1 54 ? -11.103 -0.411 0.120 1.00 0.00 54 TRP A O 18
ATOM 18314 N N . LYS A 1 55 ? -9.465 -0.986 1.550 1.00 0.00 55 LYS A N 18
ATOM 18315 C CA . LYS A 1 55 ? -9.790 -2.407 1.525 1.00 0.00 55 LYS A CA 18
ATOM 18316 C C . LYS A 1 55 ? -11.210 -2.649 2.027 1.00 0.00 55 LYS A C 18
ATOM 18317 O O . LYS A 1 55 ? -11.972 -3.406 1.425 1.00 0.00 55 LYS A O 18
ATOM 18336 N N . LYS A 1 56 ? -11.561 -1.999 3.132 1.00 0.00 56 LYS A N 18
ATOM 18337 C CA . LYS A 1 56 ? -12.891 -2.141 3.713 1.00 0.00 56 LYS A CA 18
ATOM 18338 C C . LYS A 1 56 ? -13.814 -1.023 3.239 1.00 0.00 56 LYS A C 18
ATOM 18339 O O . LYS A 1 56 ? -13.905 0.031 3.869 1.00 0.00 56 LYS A O 18
ATOM 18358 N N . THR A 1 57 ? -14.499 -1.260 2.124 1.00 0.00 57 THR A N 18
ATOM 18359 C CA . THR A 1 57 ? -15.415 -0.274 1.566 1.00 0.00 57 THR A CA 18
ATOM 18360 C C . THR A 1 57 ? -16.668 -0.139 2.424 1.00 0.00 57 THR A C 18
ATOM 18361 O O . THR A 1 57 ? -17.489 -1.054 2.488 1.00 0.00 57 THR A O 18
ATOM 18372 N N . SER A 1 58 ? -16.808 1.007 3.082 1.00 0.00 58 SER A N 18
ATOM 18373 C CA . SER A 1 58 ? -17.960 1.260 3.940 1.00 0.00 58 SER A CA 18
ATOM 18374 C C . SER A 1 58 ? -18.478 2.682 3.749 1.00 0.00 58 SER A C 18
ATOM 18375 O O . SER A 1 58 ? -19.674 2.900 3.566 1.00 0.00 58 SER A O 18
ATOM 18383 N N . GLY A 1 59 ? -17.565 3.649 3.793 1.00 0.00 59 GLY A N 18
ATOM 18384 C CA . GLY A 1 59 ? -17.947 5.038 3.624 1.00 0.00 59 GLY A CA 18
ATOM 18385 C C . GLY A 1 59 ? -18.296 5.708 4.938 1.00 0.00 59 GLY A C 18
ATOM 18386 O O . GLY A 1 59 ? -18.332 5.073 5.992 1.00 0.00 59 GLY A O 18
ATOM 18390 N N . PRO A 1 60 ? -18.559 7.022 4.885 1.00 0.00 60 PRO A N 18
ATOM 18391 C CA . PRO A 1 60 ? -18.910 7.807 6.072 1.00 0.00 60 PRO A CA 18
ATOM 18392 C C . PRO A 1 60 ? -20.291 7.453 6.614 1.00 0.00 60 PRO A C 18
ATOM 18393 O O . PRO A 1 60 ? -20.533 7.526 7.819 1.00 0.00 60 PRO A O 18
ATOM 18404 N N . SER A 1 61 ? -21.193 7.068 5.717 1.00 0.00 61 SER A N 18
ATOM 18405 C CA . SER A 1 61 ? -22.551 6.706 6.106 1.00 0.00 61 SER A CA 18
ATOM 18406 C C . SER A 1 61 ? -23.267 7.890 6.748 1.00 0.00 61 SER A C 18
ATOM 18407 O O . SER A 1 61 ? -22.655 8.919 7.034 1.00 0.00 61 SER A O 18
ATOM 18415 N N . SER A 1 62 ? -24.568 7.736 6.971 1.00 0.00 62 SER A N 18
ATOM 18416 C CA . SER A 1 62 ? -25.370 8.794 7.576 1.00 0.00 62 SER A CA 18
ATOM 18417 C C . SER A 1 62 ? -25.140 8.855 9.083 1.00 0.00 62 SER A C 18
ATOM 18418 O O . SER A 1 62 ? -25.081 7.827 9.755 1.00 0.00 62 SER A O 18
ATOM 18426 N N . GLY A 1 63 ? -25.012 10.071 9.607 1.00 0.00 63 GLY A N 18
ATOM 18427 C CA . GLY A 1 63 ? -24.791 10.245 11.030 1.00 0.00 63 GLY A CA 18
ATOM 18428 C C . GLY A 1 63 ? -23.319 10.333 11.381 1.00 0.00 63 GLY A C 18
ATOM 18429 O O . GLY A 1 63 ? -22.477 10.545 10.508 1.00 0.00 63 GLY A O 18
ATOM 18433 N N . GLY A 1 1 ? -25.713 17.763 -12.815 1.00 0.00 1 GLY A N 19
ATOM 18434 C CA . GLY A 1 1 ? -24.902 18.556 -11.910 1.00 0.00 1 GLY A CA 19
ATOM 18435 C C . GLY A 1 1 ? -23.897 17.716 -11.146 1.00 0.00 1 GLY A C 19
ATOM 18436 O O . GLY A 1 1 ? -22.806 17.436 -11.644 1.00 0.00 1 GLY A O 19
ATOM 18440 N N . SER A 1 2 ? -24.264 17.315 -9.934 1.00 0.00 2 SER A N 19
ATOM 18441 C CA . SER A 1 2 ? -23.384 16.507 -9.097 1.00 0.00 2 SER A CA 19
ATOM 18442 C C . SER A 1 2 ? -24.163 15.387 -8.414 1.00 0.00 2 SER A C 19
ATOM 18443 O O . SER A 1 2 ? -24.879 15.618 -7.440 1.00 0.00 2 SER A O 19
ATOM 18451 N N . SER A 1 3 ? -24.016 14.171 -8.932 1.00 0.00 3 SER A N 19
ATOM 18452 C CA . SER A 1 3 ? -24.708 13.015 -8.375 1.00 0.00 3 SER A CA 19
ATOM 18453 C C . SER A 1 3 ? -23.863 12.344 -7.296 1.00 0.00 3 SER A C 19
ATOM 18454 O O . SER A 1 3 ? -24.369 11.972 -6.238 1.00 0.00 3 SER A O 19
ATOM 18462 N N . GLY A 1 4 ? -22.571 12.193 -7.573 1.00 0.00 4 GLY A N 19
ATOM 18463 C CA . GLY A 1 4 ? -21.676 11.567 -6.618 1.00 0.00 4 GLY A CA 19
ATOM 18464 C C . GLY A 1 4 ? -20.265 11.424 -7.153 1.00 0.00 4 GLY A C 19
ATOM 18465 O O . GLY A 1 4 ? -20.030 10.689 -8.112 1.00 0.00 4 GLY A O 19
ATOM 18469 N N . SER A 1 5 ? -19.324 12.128 -6.533 1.00 0.00 5 SER A N 19
ATOM 18470 C CA . SER A 1 5 ? -17.929 12.080 -6.957 1.00 0.00 5 SER A CA 19
ATOM 18471 C C . SER A 1 5 ? -17.352 10.680 -6.768 1.00 0.00 5 SER A C 19
ATOM 18472 O O . SER A 1 5 ? -17.633 10.010 -5.774 1.00 0.00 5 SER A O 19
ATOM 18480 N N . SER A 1 6 ? -16.544 10.245 -7.730 1.00 0.00 6 SER A N 19
ATOM 18481 C CA . SER A 1 6 ? -15.930 8.924 -7.673 1.00 0.00 6 SER A CA 19
ATOM 18482 C C . SER A 1 6 ? -14.980 8.817 -6.484 1.00 0.00 6 SER A C 19
ATOM 18483 O O . SER A 1 6 ? -15.175 7.994 -5.591 1.00 0.00 6 SER A O 19
ATOM 18491 N N . GLY A 1 7 ? -13.950 9.658 -6.480 1.00 0.00 7 GLY A N 19
ATOM 18492 C CA . GLY A 1 7 ? -12.984 9.643 -5.397 1.00 0.00 7 GLY A CA 19
ATOM 18493 C C . GLY A 1 7 ? -11.674 10.304 -5.779 1.00 0.00 7 GLY A C 19
ATOM 18494 O O . GLY A 1 7 ? -10.832 9.693 -6.438 1.00 0.00 7 GLY A O 19
ATOM 18498 N N . ILE A 1 8 ? -11.503 11.555 -5.367 1.00 0.00 8 ILE A N 19
ATOM 18499 C CA . ILE A 1 8 ? -10.286 12.299 -5.671 1.00 0.00 8 ILE A CA 19
ATOM 18500 C C . ILE A 1 8 ? -9.499 12.607 -4.402 1.00 0.00 8 ILE A C 19
ATOM 18501 O O . ILE A 1 8 ? -8.283 12.789 -4.444 1.00 0.00 8 ILE A O 19
ATOM 18517 N N . GLU A 1 9 ? -10.201 12.662 -3.275 1.00 0.00 9 GLU A N 19
ATOM 18518 C CA . GLU A 1 9 ? -9.567 12.947 -1.993 1.00 0.00 9 GLU A CA 19
ATOM 18519 C C . GLU A 1 9 ? -8.923 14.331 -2.001 1.00 0.00 9 GLU A C 19
ATOM 18520 O O . GLU A 1 9 ? -8.950 15.036 -3.010 1.00 0.00 9 GLU A O 19
ATOM 18532 N N . LYS A 1 10 ? -8.345 14.714 -0.867 1.00 0.00 10 LYS A N 19
ATOM 18533 C CA . LYS A 1 10 ? -7.693 16.012 -0.741 1.00 0.00 10 LYS A CA 19
ATOM 18534 C C . LYS A 1 10 ? -6.189 15.849 -0.547 1.00 0.00 10 LYS A C 19
ATOM 18535 O O . LYS A 1 10 ? -5.394 16.339 -1.350 1.00 0.00 10 LYS A O 19
ATOM 18554 N N . CYS A 1 11 ? -5.806 15.158 0.521 1.00 0.00 11 CYS A N 19
ATOM 18555 C CA . CYS A 1 11 ? -4.397 14.930 0.820 1.00 0.00 11 CYS A CA 19
ATOM 18556 C C . CYS A 1 11 ? -3.804 13.886 -0.121 1.00 0.00 11 CYS A C 19
ATOM 18557 O O . CYS A 1 11 ? -2.734 14.089 -0.693 1.00 0.00 11 CYS A O 19
ATOM 18565 N N . TRP A 1 12 ? -4.506 12.769 -0.273 1.00 0.00 12 TRP A N 19
ATOM 18566 C CA . TRP A 1 12 ? -4.048 11.691 -1.143 1.00 0.00 12 TRP A CA 19
ATOM 18567 C C . TRP A 1 12 ? -4.263 12.047 -2.610 1.00 0.00 12 TRP A C 19
ATOM 18568 O O . TRP A 1 12 ? -5.352 11.858 -3.152 1.00 0.00 12 TRP A O 19
ATOM 18589 N N . THR A 1 13 ? -3.218 12.563 -3.249 1.00 0.00 13 THR A N 19
ATOM 18590 C CA . THR A 1 13 ? -3.293 12.945 -4.653 1.00 0.00 13 THR A CA 19
ATOM 18591 C C . THR A 1 13 ? -3.365 11.718 -5.554 1.00 0.00 13 THR A C 19
ATOM 18592 O O . THR A 1 13 ? -3.021 10.612 -5.140 1.00 0.00 13 THR A O 19
ATOM 18603 N N . GLU A 1 14 ? -3.814 11.922 -6.789 1.00 0.00 14 GLU A N 19
ATOM 18604 C CA . GLU A 1 14 ? -3.931 10.830 -7.749 1.00 0.00 14 GLU A CA 19
ATOM 18605 C C . GLU A 1 14 ? -2.614 10.067 -7.868 1.00 0.00 14 GLU A C 19
ATOM 18606 O O . GLU A 1 14 ? -2.602 8.839 -7.957 1.00 0.00 14 GLU A O 19
ATOM 18618 N N . ASP A 1 15 ? -1.509 10.804 -7.868 1.00 0.00 15 ASP A N 19
ATOM 18619 C CA . ASP A 1 15 ? -0.187 10.198 -7.976 1.00 0.00 15 ASP A CA 19
ATOM 18620 C C . ASP A 1 15 ? 0.077 9.257 -6.805 1.00 0.00 15 ASP A C 19
ATOM 18621 O O . ASP A 1 15 ? 0.431 8.094 -6.999 1.00 0.00 15 ASP A O 19
ATOM 18630 N N . GLU A 1 16 ? -0.098 9.768 -5.590 1.00 0.00 16 GLU A N 19
ATOM 18631 C CA . GLU A 1 16 ? 0.124 8.972 -4.388 1.00 0.00 16 GLU A CA 19
ATOM 18632 C C . GLU A 1 16 ? -0.658 7.664 -4.451 1.00 0.00 16 GLU A C 19
ATOM 18633 O O . GLU A 1 16 ? -0.081 6.578 -4.383 1.00 0.00 16 GLU A O 19
ATOM 18645 N N . VAL A 1 17 ? -1.977 7.774 -4.580 1.00 0.00 17 VAL A N 19
ATOM 18646 C CA . VAL A 1 17 ? -2.839 6.600 -4.652 1.00 0.00 17 VAL A CA 19
ATOM 18647 C C . VAL A 1 17 ? -2.350 5.624 -5.717 1.00 0.00 17 VAL A C 19
ATOM 18648 O O . VAL A 1 17 ? -2.230 4.425 -5.467 1.00 0.00 17 VAL A O 19
ATOM 18661 N N . LYS A 1 18 ? -2.069 6.147 -6.906 1.00 0.00 18 LYS A N 19
ATOM 18662 C CA . LYS A 1 18 ? -1.591 5.323 -8.010 1.00 0.00 18 LYS A CA 19
ATOM 18663 C C . LYS A 1 18 ? -0.395 4.479 -7.581 1.00 0.00 18 LYS A C 19
ATOM 18664 O O . LYS A 1 18 ? -0.392 3.259 -7.750 1.00 0.00 18 LYS A O 19
ATOM 18683 N N . ARG A 1 19 ? 0.617 5.135 -7.025 1.00 0.00 19 ARG A N 19
ATOM 18684 C CA . ARG A 1 19 ? 1.819 4.444 -6.572 1.00 0.00 19 ARG A CA 19
ATOM 18685 C C . ARG A 1 19 ? 1.477 3.392 -5.521 1.00 0.00 19 ARG A C 19
ATOM 18686 O O . ARG A 1 19 ? 1.960 2.261 -5.580 1.00 0.00 19 ARG A O 19
ATOM 18707 N N . PHE A 1 20 ? 0.642 3.772 -4.560 1.00 0.00 20 PHE A N 19
ATOM 18708 C CA . PHE A 1 20 ? 0.236 2.861 -3.495 1.00 0.00 20 PHE A CA 19
ATOM 18709 C C . PHE A 1 20 ? -0.289 1.550 -4.072 1.00 0.00 20 PHE A C 19
ATOM 18710 O O . PHE A 1 20 ? 0.219 0.473 -3.758 1.00 0.00 20 PHE A O 19
ATOM 18727 N N . VAL A 1 21 ? -1.311 1.648 -4.916 1.00 0.00 21 VAL A N 19
ATOM 18728 C CA . VAL A 1 21 ? -1.906 0.471 -5.537 1.00 0.00 21 VAL A CA 19
ATOM 18729 C C . VAL A 1 21 ? -0.874 -0.300 -6.354 1.00 0.00 21 VAL A C 19
ATOM 18730 O O . VAL A 1 21 ? -0.844 -1.530 -6.334 1.00 0.00 21 VAL A O 19
ATOM 18743 N N . LYS A 1 22 ? -0.029 0.432 -7.071 1.00 0.00 22 LYS A N 19
ATOM 18744 C CA . LYS A 1 22 ? 1.007 -0.181 -7.894 1.00 0.00 22 LYS A CA 19
ATOM 18745 C C . LYS A 1 22 ? 1.944 -1.033 -7.044 1.00 0.00 22 LYS A C 19
ATOM 18746 O O . LYS A 1 22 ? 2.022 -2.248 -7.216 1.00 0.00 22 LYS A O 19
ATOM 18765 N N . GLY A 1 23 ? 2.654 -0.385 -6.125 1.00 0.00 23 GLY A N 19
ATOM 18766 C CA . GLY A 1 23 ? 3.576 -1.099 -5.261 1.00 0.00 23 GLY A CA 19
ATOM 18767 C C . GLY A 1 23 ? 2.886 -2.162 -4.429 1.00 0.00 23 GLY A C 19
ATOM 18768 O O . GLY A 1 23 ? 3.500 -3.161 -4.051 1.00 0.00 23 GLY A O 19
ATOM 18772 N N . LEU A 1 24 ? 1.607 -1.948 -4.142 1.00 0.00 24 LEU A N 19
ATOM 18773 C CA . LEU A 1 24 ? 0.832 -2.895 -3.348 1.00 0.00 24 LEU A CA 19
ATOM 18774 C C . LEU A 1 24 ? 0.665 -4.219 -4.089 1.00 0.00 24 LEU A C 19
ATOM 18775 O O . LEU A 1 24 ? 1.117 -5.264 -3.621 1.00 0.00 24 LEU A O 19
ATOM 18791 N N . ARG A 1 25 ? 0.016 -4.165 -5.247 1.00 0.00 25 ARG A N 19
ATOM 18792 C CA . ARG A 1 25 ? -0.209 -5.359 -6.053 1.00 0.00 25 ARG A CA 19
ATOM 18793 C C . ARG A 1 25 ? 1.107 -5.897 -6.606 1.00 0.00 25 ARG A C 19
ATOM 18794 O O . ARG A 1 25 ? 1.240 -7.094 -6.861 1.00 0.00 25 ARG A O 19
ATOM 18815 N N . GLN A 1 26 ? 2.075 -5.005 -6.790 1.00 0.00 26 GLN A N 19
ATOM 18816 C CA . GLN A 1 26 ? 3.379 -5.391 -7.315 1.00 0.00 26 GLN A CA 19
ATOM 18817 C C . GLN A 1 26 ? 4.181 -6.159 -6.269 1.00 0.00 26 GLN A C 19
ATOM 18818 O O . GLN A 1 26 ? 4.595 -7.295 -6.501 1.00 0.00 26 GLN A O 19
ATOM 18832 N N . TYR A 1 27 ? 4.396 -5.532 -5.118 1.00 0.00 27 TYR A N 19
ATOM 18833 C CA . TYR A 1 27 ? 5.151 -6.155 -4.037 1.00 0.00 27 TYR A CA 19
ATOM 18834 C C . TYR A 1 27 ? 4.234 -6.972 -3.133 1.00 0.00 27 TYR A C 19
ATOM 18835 O O . TYR A 1 27 ? 4.239 -8.201 -3.171 1.00 0.00 27 TYR A O 19
ATOM 18853 N N . GLY A 1 28 ? 3.445 -6.277 -2.318 1.00 0.00 28 GLY A N 19
ATOM 18854 C CA . GLY A 1 28 ? 2.532 -6.953 -1.415 1.00 0.00 28 GLY A CA 19
ATOM 18855 C C . GLY A 1 28 ? 2.515 -6.329 -0.034 1.00 0.00 28 GLY A C 19
ATOM 18856 O O . GLY A 1 28 ? 2.595 -5.108 0.106 1.00 0.00 28 GLY A O 19
ATOM 18860 N N . LYS A 1 29 ? 2.408 -7.167 0.992 1.00 0.00 29 LYS A N 19
ATOM 18861 C CA . LYS A 1 29 ? 2.380 -6.691 2.370 1.00 0.00 29 LYS A CA 19
ATOM 18862 C C . LYS A 1 29 ? 3.780 -6.316 2.844 1.00 0.00 29 LYS A C 19
ATOM 18863 O O . LYS A 1 29 ? 4.431 -7.081 3.554 1.00 0.00 29 LYS A O 19
ATOM 18882 N N . ASN A 1 30 ? 4.236 -5.131 2.449 1.00 0.00 30 ASN A N 19
ATOM 18883 C CA . ASN A 1 30 ? 5.558 -4.654 2.836 1.00 0.00 30 ASN A CA 19
ATOM 18884 C C . ASN A 1 30 ? 5.659 -3.140 2.672 1.00 0.00 30 ASN A C 19
ATOM 18885 O O . ASN A 1 30 ? 6.568 -2.636 2.012 1.00 0.00 30 ASN A O 19
ATOM 18896 N N . PHE A 1 31 ? 4.721 -2.421 3.279 1.00 0.00 31 PHE A N 19
ATOM 18897 C CA . PHE A 1 31 ? 4.703 -0.965 3.201 1.00 0.00 31 PHE A CA 19
ATOM 18898 C C . PHE A 1 31 ? 6.029 -0.379 3.678 1.00 0.00 31 PHE A C 19
ATOM 18899 O O . PHE A 1 31 ? 6.417 0.717 3.274 1.00 0.00 31 PHE A O 19
ATOM 18916 N N . PHE A 1 32 ? 6.719 -1.118 4.540 1.00 0.00 32 PHE A N 19
ATOM 18917 C CA . PHE A 1 32 ? 8.001 -0.672 5.074 1.00 0.00 32 PHE A CA 19
ATOM 18918 C C . PHE A 1 32 ? 8.949 -0.269 3.949 1.00 0.00 32 PHE A C 19
ATOM 18919 O O . PHE A 1 32 ? 9.561 0.799 3.990 1.00 0.00 32 PHE A O 19
ATOM 18936 N N . ARG A 1 33 ? 9.065 -1.131 2.944 1.00 0.00 33 ARG A N 19
ATOM 18937 C CA . ARG A 1 33 ? 9.939 -0.866 1.808 1.00 0.00 33 ARG A CA 19
ATOM 18938 C C . ARG A 1 33 ? 9.184 -0.140 0.698 1.00 0.00 33 ARG A C 19
ATOM 18939 O O . ARG A 1 33 ? 9.695 0.812 0.107 1.00 0.00 33 ARG A O 19
ATOM 18960 N N . ILE A 1 34 ? 7.967 -0.596 0.421 1.00 0.00 34 ILE A N 19
ATOM 18961 C CA . ILE A 1 34 ? 7.143 0.010 -0.617 1.00 0.00 34 ILE A CA 19
ATOM 18962 C C . ILE A 1 34 ? 7.032 1.518 -0.419 1.00 0.00 34 ILE A C 19
ATOM 18963 O O . ILE A 1 34 ? 6.991 2.280 -1.386 1.00 0.00 34 ILE A O 19
ATOM 18979 N N . ARG A 1 35 ? 6.987 1.943 0.839 1.00 0.00 35 ARG A N 19
ATOM 18980 C CA . ARG A 1 35 ? 6.882 3.361 1.163 1.00 0.00 35 ARG A CA 19
ATOM 18981 C C . ARG A 1 35 ? 8.211 4.072 0.927 1.00 0.00 35 ARG A C 19
ATOM 18982 O O . ARG A 1 35 ? 8.256 5.142 0.320 1.00 0.00 35 ARG A O 19
ATOM 19003 N N . LYS A 1 36 ? 9.293 3.471 1.411 1.00 0.00 36 LYS A N 19
ATOM 19004 C CA . LYS A 1 36 ? 10.624 4.045 1.253 1.00 0.00 36 LYS A CA 19
ATOM 19005 C C . LYS A 1 36 ? 10.964 4.230 -0.222 1.00 0.00 36 LYS A C 19
ATOM 19006 O O . LYS A 1 36 ? 11.823 5.039 -0.572 1.00 0.00 36 LYS A O 19
ATOM 19025 N N . GLU A 1 37 ? 10.284 3.478 -1.081 1.00 0.00 37 GLU A N 19
ATOM 19026 C CA . GLU A 1 37 ? 10.516 3.561 -2.518 1.00 0.00 37 GLU A CA 19
ATOM 19027 C C . GLU A 1 37 ? 9.457 4.430 -3.191 1.00 0.00 37 GLU A C 19
ATOM 19028 O O . GLU A 1 37 ? 9.742 5.142 -4.154 1.00 0.00 37 GLU A O 19
ATOM 19040 N N . LEU A 1 38 ? 8.234 4.366 -2.676 1.00 0.00 38 LEU A N 19
ATOM 19041 C CA . LEU A 1 38 ? 7.131 5.146 -3.226 1.00 0.00 38 LEU A CA 19
ATOM 19042 C C . LEU A 1 38 ? 7.039 6.511 -2.551 1.00 0.00 38 LEU A C 19
ATOM 19043 O O . LEU A 1 38 ? 7.414 7.529 -3.134 1.00 0.00 38 LEU A O 19
ATOM 19059 N N . LEU A 1 39 ? 6.541 6.524 -1.320 1.00 0.00 39 LEU A N 19
ATOM 19060 C CA . LEU A 1 39 ? 6.403 7.764 -0.564 1.00 0.00 39 LEU A CA 19
ATOM 19061 C C . LEU A 1 39 ? 7.251 7.726 0.703 1.00 0.00 39 LEU A C 19
ATOM 19062 O O . LEU A 1 39 ? 6.743 7.580 1.816 1.00 0.00 39 LEU A O 19
ATOM 19078 N N . PRO A 1 40 ? 8.574 7.863 0.534 1.00 0.00 40 PRO A N 19
ATOM 19079 C CA . PRO A 1 40 ? 9.521 7.851 1.653 1.00 0.00 40 PRO A CA 19
ATOM 19080 C C . PRO A 1 40 ? 9.405 9.097 2.525 1.00 0.00 40 PRO A C 19
ATOM 19081 O O . PRO A 1 40 ? 9.918 9.134 3.642 1.00 0.00 40 PRO A O 19
ATOM 19092 N N . ASN A 1 41 ? 8.727 10.115 2.005 1.00 0.00 41 ASN A N 19
ATOM 19093 C CA . ASN A 1 41 ? 8.543 11.364 2.737 1.00 0.00 41 ASN A CA 19
ATOM 19094 C C . ASN A 1 41 ? 7.245 11.338 3.539 1.00 0.00 41 ASN A C 19
ATOM 19095 O O . ASN A 1 41 ? 7.115 12.026 4.552 1.00 0.00 41 ASN A O 19
ATOM 19106 N N . LYS A 1 42 ? 6.288 10.540 3.080 1.00 0.00 42 LYS A N 19
ATOM 19107 C CA . LYS A 1 42 ? 5.001 10.422 3.754 1.00 0.00 42 LYS A CA 19
ATOM 19108 C C . LYS A 1 42 ? 5.137 9.633 5.052 1.00 0.00 42 LYS A C 19
ATOM 19109 O O . LYS A 1 42 ? 6.229 9.195 5.410 1.00 0.00 42 LYS A O 19
ATOM 19128 N N . GLU A 1 43 ? 4.020 9.456 5.752 1.00 0.00 43 GLU A N 19
ATOM 19129 C CA . GLU A 1 43 ? 4.016 8.719 7.010 1.00 0.00 43 GLU A CA 19
ATOM 19130 C C . GLU A 1 43 ? 3.332 7.365 6.846 1.00 0.00 43 GLU A C 19
ATOM 19131 O O . GLU A 1 43 ? 2.502 7.180 5.954 1.00 0.00 43 GLU A O 19
ATOM 19143 N N . THR A 1 44 ? 3.685 6.421 7.712 1.00 0.00 44 THR A N 19
ATOM 19144 C CA . THR A 1 44 ? 3.107 5.084 7.663 1.00 0.00 44 THR A CA 19
ATOM 19145 C C . THR A 1 44 ? 1.635 5.106 8.059 1.00 0.00 44 THR A C 19
ATOM 19146 O O . THR A 1 44 ? 0.830 4.338 7.536 1.00 0.00 44 THR A O 19
ATOM 19157 N N . GLY A 1 45 ? 1.291 5.993 8.988 1.00 0.00 45 GLY A N 19
ATOM 19158 C CA . GLY A 1 45 ? -0.085 6.099 9.438 1.00 0.00 45 GLY A CA 19
ATOM 19159 C C . GLY A 1 45 ? -1.060 6.261 8.289 1.00 0.00 45 GLY A C 19
ATOM 19160 O O . GLY A 1 45 ? -2.146 5.683 8.303 1.00 0.00 45 GLY A O 19
ATOM 19164 N N . GLU A 1 46 ? -0.672 7.051 7.293 1.00 0.00 46 GLU A N 19
ATOM 19165 C CA . GLU A 1 46 ? -1.523 7.289 6.132 1.00 0.00 46 GLU A CA 19
ATOM 19166 C C . GLU A 1 46 ? -1.644 6.030 5.279 1.00 0.00 46 GLU A C 19
ATOM 19167 O O . GLU A 1 46 ? -2.728 5.694 4.798 1.00 0.00 46 GLU A O 19
ATOM 19179 N N . LEU A 1 47 ? -0.526 5.336 5.096 1.00 0.00 47 LEU A N 19
ATOM 19180 C CA . LEU A 1 47 ? -0.506 4.113 4.301 1.00 0.00 47 LEU A CA 19
ATOM 19181 C C . LEU A 1 47 ? -1.389 3.040 4.931 1.00 0.00 47 LEU A C 19
ATOM 19182 O O . LEU A 1 47 ? -2.243 2.455 4.264 1.00 0.00 47 LEU A O 19
ATOM 19198 N N . ILE A 1 48 ? -1.178 2.788 6.218 1.00 0.00 48 ILE A N 19
ATOM 19199 C CA . ILE A 1 48 ? -1.957 1.788 6.938 1.00 0.00 48 ILE A CA 19
ATOM 19200 C C . ILE A 1 48 ? -3.435 2.163 6.973 1.00 0.00 48 ILE A C 19
ATOM 19201 O O . ILE A 1 48 ? -4.299 1.363 6.614 1.00 0.00 48 ILE A O 19
ATOM 19217 N N . THR A 1 49 ? -3.719 3.387 7.408 1.00 0.00 49 THR A N 19
ATOM 19218 C CA . THR A 1 49 ? -5.092 3.869 7.490 1.00 0.00 49 THR A CA 19
ATOM 19219 C C . THR A 1 49 ? -5.797 3.751 6.144 1.00 0.00 49 THR A C 19
ATOM 19220 O O . THR A 1 49 ? -6.924 3.262 6.063 1.00 0.00 49 THR A O 19
ATOM 19231 N N . PHE A 1 50 ? -5.127 4.201 5.088 1.00 0.00 50 PHE A N 19
ATOM 19232 C CA . PHE A 1 50 ? -5.690 4.146 3.744 1.00 0.00 50 PHE A CA 19
ATOM 19233 C C . PHE A 1 50 ? -5.977 2.704 3.334 1.00 0.00 50 PHE A C 19
ATOM 19234 O O . PHE A 1 50 ? -7.038 2.403 2.785 1.00 0.00 50 PHE A O 19
ATOM 19251 N N . TYR A 1 51 ? -5.025 1.818 3.603 1.00 0.00 51 TYR A N 19
ATOM 19252 C CA . TYR A 1 51 ? -5.173 0.409 3.259 1.00 0.00 51 TYR A CA 19
ATOM 19253 C C . TYR A 1 51 ? -6.381 -0.200 3.963 1.00 0.00 51 TYR A C 19
ATOM 19254 O O . TYR A 1 51 ? -7.124 -0.988 3.378 1.00 0.00 51 TYR A O 19
ATOM 19272 N N . TYR A 1 52 ? -6.572 0.173 5.224 1.00 0.00 52 TYR A N 19
ATOM 19273 C CA . TYR A 1 52 ? -7.689 -0.336 6.011 1.00 0.00 52 TYR A CA 19
ATOM 19274 C C . TYR A 1 52 ? -9.020 0.152 5.447 1.00 0.00 52 TYR A C 19
ATOM 19275 O O . TYR A 1 52 ? -9.951 -0.631 5.256 1.00 0.00 52 TYR A O 19
ATOM 19293 N N . TYR A 1 53 ? -9.102 1.451 5.183 1.00 0.00 53 TYR A N 19
ATOM 19294 C CA . TYR A 1 53 ? -10.319 2.046 4.643 1.00 0.00 53 TYR A CA 19
ATOM 19295 C C . TYR A 1 53 ? -10.605 1.521 3.238 1.00 0.00 53 TYR A C 19
ATOM 19296 O O . TYR A 1 53 ? -11.761 1.378 2.841 1.00 0.00 53 TYR A O 19
ATOM 19314 N N . TRP A 1 54 ? -9.543 1.237 2.493 1.00 0.00 54 TRP A N 19
ATOM 19315 C CA . TRP A 1 54 ? -9.678 0.728 1.133 1.00 0.00 54 TRP A CA 19
ATOM 19316 C C . TRP A 1 54 ? -10.175 -0.713 1.138 1.00 0.00 54 TRP A C 19
ATOM 19317 O O . TRP A 1 54 ? -11.048 -1.082 0.352 1.00 0.00 54 TRP A O 19
ATOM 19338 N N . LYS A 1 55 ? -9.615 -1.525 2.028 1.00 0.00 55 LYS A N 19
ATOM 19339 C CA . LYS A 1 55 ? -10.002 -2.926 2.137 1.00 0.00 55 LYS A CA 19
ATOM 19340 C C . LYS A 1 55 ? -11.428 -3.057 2.662 1.00 0.00 55 LYS A C 19
ATOM 19341 O O . LYS A 1 55 ? -12.154 -3.981 2.295 1.00 0.00 55 LYS A O 19
ATOM 19360 N N . LYS A 1 56 ? -11.825 -2.125 3.523 1.00 0.00 56 LYS A N 19
ATOM 19361 C CA . LYS A 1 56 ? -13.165 -2.134 4.097 1.00 0.00 56 LYS A CA 19
ATOM 19362 C C . LYS A 1 56 ? -14.222 -1.927 3.016 1.00 0.00 56 LYS A C 19
ATOM 19363 O O . LYS A 1 56 ? -15.186 -2.687 2.921 1.00 0.00 56 LYS A O 19
ATOM 19382 N N . THR A 1 57 ? -14.033 -0.894 2.200 1.00 0.00 57 THR A N 19
ATOM 19383 C CA . THR A 1 57 ? -14.969 -0.588 1.126 1.00 0.00 57 THR A CA 19
ATOM 19384 C C . THR A 1 57 ? -14.293 -0.687 -0.237 1.00 0.00 57 THR A C 19
ATOM 19385 O O . THR A 1 57 ? -13.388 0.087 -0.549 1.00 0.00 57 THR A O 19
ATOM 19396 N N . SER A 1 58 ? -14.738 -1.643 -1.045 1.00 0.00 58 SER A N 19
ATOM 19397 C CA . SER A 1 58 ? -14.174 -1.845 -2.375 1.00 0.00 58 SER A CA 19
ATOM 19398 C C . SER A 1 58 ? -15.098 -1.281 -3.449 1.00 0.00 58 SER A C 19
ATOM 19399 O O . SER A 1 58 ? -16.233 -0.897 -3.169 1.00 0.00 58 SER A O 19
ATOM 19407 N N . GLY A 1 59 ? -14.603 -1.233 -4.682 1.00 0.00 59 GLY A N 19
ATOM 19408 C CA . GLY A 1 59 ? -15.396 -0.714 -5.781 1.00 0.00 59 GLY A CA 19
ATOM 19409 C C . GLY A 1 59 ? -16.461 -1.691 -6.239 1.00 0.00 59 GLY A C 19
ATOM 19410 O O . GLY A 1 59 ? -16.724 -2.704 -5.591 1.00 0.00 59 GLY A O 19
ATOM 19414 N N . PRO A 1 60 ? -17.094 -1.388 -7.382 1.00 0.00 60 PRO A N 19
ATOM 19415 C CA . PRO A 1 60 ? -18.147 -2.234 -7.952 1.00 0.00 60 PRO A CA 19
ATOM 19416 C C . PRO A 1 60 ? -17.603 -3.554 -8.488 1.00 0.00 60 PRO A C 19
ATOM 19417 O O . PRO A 1 60 ? -18.202 -4.611 -8.287 1.00 0.00 60 PRO A O 19
ATOM 19428 N N . SER A 1 61 ? -16.465 -3.486 -9.171 1.00 0.00 61 SER A N 19
ATOM 19429 C CA . SER A 1 61 ? -15.842 -4.676 -9.739 1.00 0.00 61 SER A CA 19
ATOM 19430 C C . SER A 1 61 ? -14.514 -4.976 -9.050 1.00 0.00 61 SER A C 19
ATOM 19431 O O . SER A 1 61 ? -14.342 -6.033 -8.443 1.00 0.00 61 SER A O 19
ATOM 19439 N N . SER A 1 62 ? -13.578 -4.037 -9.148 1.00 0.00 62 SER A N 19
ATOM 19440 C CA . SER A 1 62 ? -12.264 -4.201 -8.538 1.00 0.00 62 SER A CA 19
ATOM 19441 C C . SER A 1 62 ? -12.391 -4.533 -7.055 1.00 0.00 62 SER A C 19
ATOM 19442 O O . SER A 1 62 ? -12.854 -3.715 -6.261 1.00 0.00 62 SER A O 19
ATOM 19450 N N . GLY A 1 63 ? -11.977 -5.742 -6.688 1.00 0.00 63 GLY A N 19
ATOM 19451 C CA . GLY A 1 63 ? -12.053 -6.164 -5.301 1.00 0.00 63 GLY A CA 19
ATOM 19452 C C . GLY A 1 63 ? -13.097 -7.239 -5.078 1.00 0.00 63 GLY A C 19
ATOM 19453 O O . GLY A 1 63 ? -13.331 -7.661 -3.946 1.00 0.00 63 GLY A O 19
ATOM 19457 N N . GLY A 1 1 ? -14.187 6.822 -13.795 1.00 0.00 1 GLY A N 20
ATOM 19458 C CA . GLY A 1 1 ? -14.104 7.337 -12.441 1.00 0.00 1 GLY A CA 20
ATOM 19459 C C . GLY A 1 1 ? -13.069 8.435 -12.300 1.00 0.00 1 GLY A C 20
ATOM 19460 O O . GLY A 1 1 ? -12.399 8.538 -11.273 1.00 0.00 1 GLY A O 20
ATOM 19464 N N . SER A 1 2 ? -12.938 9.258 -13.335 1.00 0.00 2 SER A N 20
ATOM 19465 C CA . SER A 1 2 ? -11.973 10.352 -13.324 1.00 0.00 2 SER A CA 20
ATOM 19466 C C . SER A 1 2 ? -12.241 11.302 -12.161 1.00 0.00 2 SER A C 20
ATOM 19467 O O . SER A 1 2 ? -11.490 11.335 -11.187 1.00 0.00 2 SER A O 20
ATOM 19475 N N . SER A 1 3 ? -13.318 12.073 -12.271 1.00 0.00 3 SER A N 20
ATOM 19476 C CA . SER A 1 3 ? -13.685 13.026 -11.231 1.00 0.00 3 SER A CA 20
ATOM 19477 C C . SER A 1 3 ? -15.186 13.298 -11.248 1.00 0.00 3 SER A C 20
ATOM 19478 O O . SER A 1 3 ? -15.657 14.202 -11.937 1.00 0.00 3 SER A O 20
ATOM 19486 N N . GLY A 1 4 ? -15.933 12.507 -10.483 1.00 0.00 4 GLY A N 20
ATOM 19487 C CA . GLY A 1 4 ? -17.373 12.677 -10.424 1.00 0.00 4 GLY A CA 20
ATOM 19488 C C . GLY A 1 4 ? -17.820 13.413 -9.177 1.00 0.00 4 GLY A C 20
ATOM 19489 O O . GLY A 1 4 ? -17.047 14.161 -8.579 1.00 0.00 4 GLY A O 20
ATOM 19493 N N . SER A 1 5 ? -19.072 13.201 -8.782 1.00 0.00 5 SER A N 20
ATOM 19494 C CA . SER A 1 5 ? -19.622 13.854 -7.600 1.00 0.00 5 SER A CA 20
ATOM 19495 C C . SER A 1 5 ? -18.768 13.561 -6.371 1.00 0.00 5 SER A C 20
ATOM 19496 O O . SER A 1 5 ? -18.082 14.442 -5.853 1.00 0.00 5 SER A O 20
ATOM 19504 N N . SER A 1 6 ? -18.815 12.315 -5.909 1.00 0.00 6 SER A N 20
ATOM 19505 C CA . SER A 1 6 ? -18.050 11.904 -4.738 1.00 0.00 6 SER A CA 20
ATOM 19506 C C . SER A 1 6 ? -16.575 11.729 -5.087 1.00 0.00 6 SER A C 20
ATOM 19507 O O . SER A 1 6 ? -16.210 10.848 -5.864 1.00 0.00 6 SER A O 20
ATOM 19515 N N . GLY A 1 7 ? -15.731 12.576 -4.505 1.00 0.00 7 GLY A N 20
ATOM 19516 C CA . GLY A 1 7 ? -14.305 12.499 -4.766 1.00 0.00 7 GLY A CA 20
ATOM 19517 C C . GLY A 1 7 ? -13.473 12.854 -3.550 1.00 0.00 7 GLY A C 20
ATOM 19518 O O . GLY A 1 7 ? -13.418 14.016 -3.146 1.00 0.00 7 GLY A O 20
ATOM 19522 N N . ILE A 1 8 ? -12.825 11.853 -2.966 1.00 0.00 8 ILE A N 20
ATOM 19523 C CA . ILE A 1 8 ? -11.992 12.066 -1.789 1.00 0.00 8 ILE A CA 20
ATOM 19524 C C . ILE A 1 8 ? -10.664 12.715 -2.165 1.00 0.00 8 ILE A C 20
ATOM 19525 O O . ILE A 1 8 ? -10.006 12.298 -3.117 1.00 0.00 8 ILE A O 20
ATOM 19541 N N . GLU A 1 9 ? -10.276 13.738 -1.409 1.00 0.00 9 GLU A N 20
ATOM 19542 C CA . GLU A 1 9 ? -9.026 14.443 -1.663 1.00 0.00 9 GLU A CA 20
ATOM 19543 C C . GLU A 1 9 ? -8.422 14.966 -0.362 1.00 0.00 9 GLU A C 20
ATOM 19544 O O . GLU A 1 9 ? -8.624 16.122 0.009 1.00 0.00 9 GLU A O 20
ATOM 19556 N N . LYS A 1 10 ? -7.680 14.105 0.326 1.00 0.00 10 LYS A N 20
ATOM 19557 C CA . LYS A 1 10 ? -7.046 14.477 1.585 1.00 0.00 10 LYS A CA 20
ATOM 19558 C C . LYS A 1 10 ? -5.649 13.873 1.689 1.00 0.00 10 LYS A C 20
ATOM 19559 O O . LYS A 1 10 ? -5.488 12.727 2.111 1.00 0.00 10 LYS A O 20
ATOM 19578 N N . CYS A 1 11 ? -4.643 14.651 1.305 1.00 0.00 11 CYS A N 20
ATOM 19579 C CA . CYS A 1 11 ? -3.259 14.192 1.356 1.00 0.00 11 CYS A CA 20
ATOM 19580 C C . CYS A 1 11 ? -3.094 12.876 0.603 1.00 0.00 11 CYS A C 20
ATOM 19581 O O . CYS A 1 11 ? -2.216 12.074 0.919 1.00 0.00 11 CYS A O 20
ATOM 19589 N N . TRP A 1 12 ? -3.946 12.660 -0.393 1.00 0.00 12 TRP A N 20
ATOM 19590 C CA . TRP A 1 12 ? -3.895 11.440 -1.191 1.00 0.00 12 TRP A CA 20
ATOM 19591 C C . TRP A 1 12 ? -4.336 11.709 -2.625 1.00 0.00 12 TRP A C 20
ATOM 19592 O O . TRP A 1 12 ? -5.421 11.298 -3.040 1.00 0.00 12 TRP A O 20
ATOM 19613 N N . THR A 1 13 ? -3.490 12.401 -3.381 1.00 0.00 13 THR A N 20
ATOM 19614 C CA . THR A 1 13 ? -3.793 12.725 -4.769 1.00 0.00 13 THR A CA 20
ATOM 19615 C C . THR A 1 13 ? -3.776 11.476 -5.641 1.00 0.00 13 THR A C 20
ATOM 19616 O O . THR A 1 13 ? -3.475 10.381 -5.167 1.00 0.00 13 THR A O 20
ATOM 19627 N N . GLU A 1 14 ? -4.102 11.647 -6.919 1.00 0.00 14 GLU A N 20
ATOM 19628 C CA . GLU A 1 14 ? -4.124 10.531 -7.857 1.00 0.00 14 GLU A CA 20
ATOM 19629 C C . GLU A 1 14 ? -2.761 9.848 -7.923 1.00 0.00 14 GLU A C 20
ATOM 19630 O O . GLU A 1 14 ? -2.671 8.622 -7.977 1.00 0.00 14 GLU A O 20
ATOM 19642 N N . ASP A 1 15 ? -1.703 10.651 -7.918 1.00 0.00 15 ASP A N 20
ATOM 19643 C CA . ASP A 1 15 ? -0.344 10.126 -7.976 1.00 0.00 15 ASP A CA 20
ATOM 19644 C C . ASP A 1 15 ? -0.075 9.184 -6.807 1.00 0.00 15 ASP A C 20
ATOM 19645 O O . ASP A 1 15 ? 0.274 8.020 -7.003 1.00 0.00 15 ASP A O 20
ATOM 19654 N N . GLU A 1 16 ? -0.238 9.696 -5.591 1.00 0.00 16 GLU A N 20
ATOM 19655 C CA . GLU A 1 16 ? -0.010 8.901 -4.391 1.00 0.00 16 GLU A CA 20
ATOM 19656 C C . GLU A 1 16 ? -0.792 7.592 -4.449 1.00 0.00 16 GLU A C 20
ATOM 19657 O O . GLU A 1 16 ? -0.225 6.509 -4.302 1.00 0.00 16 GLU A O 20
ATOM 19669 N N . VAL A 1 17 ? -2.100 7.699 -4.665 1.00 0.00 17 VAL A N 20
ATOM 19670 C CA . VAL A 1 17 ? -2.961 6.525 -4.744 1.00 0.00 17 VAL A CA 20
ATOM 19671 C C . VAL A 1 17 ? -2.436 5.527 -5.770 1.00 0.00 17 VAL A C 20
ATOM 19672 O O .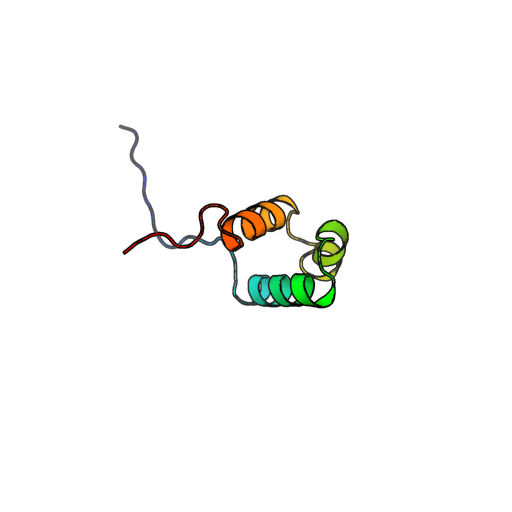 VAL A 1 17 ? -2.252 4.348 -5.468 1.00 0.00 17 VAL A O 20
ATOM 19685 N N . LYS A 1 18 ? -2.196 6.007 -6.985 1.00 0.00 18 LYS A N 20
ATOM 19686 C CA . LYS A 1 18 ? -1.691 5.159 -8.058 1.00 0.00 18 LYS A CA 20
ATOM 19687 C C . LYS A 1 18 ? -0.448 4.396 -7.609 1.00 0.00 18 LYS A C 20
ATOM 19688 O O . LYS A 1 18 ? -0.308 3.204 -7.882 1.00 0.00 18 LYS A O 20
ATOM 19707 N N . ARG A 1 19 ? 0.449 5.091 -6.918 1.00 0.00 19 ARG A N 20
ATOM 19708 C CA . ARG A 1 19 ? 1.680 4.479 -6.431 1.00 0.00 19 ARG A CA 20
ATOM 19709 C C . ARG A 1 19 ? 1.376 3.379 -5.418 1.00 0.00 19 ARG A C 20
ATOM 19710 O O . ARG A 1 19 ? 1.872 2.259 -5.535 1.00 0.00 19 ARG A O 20
ATOM 19731 N N . PHE A 1 20 ? 0.558 3.708 -4.424 1.00 0.00 20 PHE A N 20
ATOM 19732 C CA . PHE A 1 20 ? 0.189 2.749 -3.389 1.00 0.00 20 PHE A CA 20
ATOM 19733 C C . PHE A 1 20 ? -0.333 1.455 -4.008 1.00 0.00 20 PHE A C 20
ATOM 19734 O O . PHE A 1 20 ? 0.104 0.362 -3.648 1.00 0.00 20 PHE A O 20
ATOM 19751 N N . VAL A 1 21 ? -1.271 1.588 -4.940 1.00 0.00 21 VAL A N 20
ATOM 19752 C CA . VAL A 1 21 ? -1.853 0.431 -5.610 1.00 0.00 21 VAL A CA 20
ATOM 19753 C C . VAL A 1 21 ? -0.795 -0.342 -6.390 1.00 0.00 21 VAL A C 20
ATOM 19754 O O . VAL A 1 21 ? -0.730 -1.569 -6.321 1.00 0.00 21 VAL A O 20
ATOM 19767 N N . LYS A 1 22 ? 0.034 0.385 -7.131 1.00 0.00 22 LYS A N 20
ATOM 19768 C CA . LYS A 1 22 ? 1.092 -0.231 -7.924 1.00 0.00 22 LYS A CA 20
ATOM 19769 C C . LYS A 1 22 ? 2.026 -1.053 -7.041 1.00 0.00 22 LYS A C 20
ATOM 19770 O O . LYS A 1 22 ? 2.352 -2.195 -7.360 1.00 0.00 22 LYS A O 20
ATOM 19789 N N . GLY A 1 23 ? 2.451 -0.463 -5.928 1.00 0.00 23 GLY A N 20
ATOM 19790 C CA . GLY A 1 23 ? 3.342 -1.156 -5.015 1.00 0.00 23 GLY A CA 20
ATOM 19791 C C . GLY A 1 23 ? 2.653 -2.289 -4.281 1.00 0.00 23 GLY A C 20
ATOM 19792 O O . GLY A 1 23 ? 3.222 -3.368 -4.115 1.00 0.00 23 GLY A O 20
ATOM 19796 N N . LEU A 1 24 ? 1.425 -2.044 -3.838 1.00 0.00 24 LEU A N 20
ATOM 19797 C CA . LEU A 1 24 ? 0.657 -3.052 -3.115 1.00 0.00 24 LEU A CA 20
ATOM 19798 C C . LEU A 1 24 ? 0.355 -4.251 -4.008 1.00 0.00 24 LEU A C 20
ATOM 19799 O O . LEU A 1 24 ? 0.216 -5.376 -3.527 1.00 0.00 24 LEU A O 20
ATOM 19815 N N . ARG A 1 25 ? 0.257 -4.002 -5.310 1.00 0.00 25 ARG A N 20
ATOM 19816 C CA . ARG A 1 25 ? -0.027 -5.062 -6.270 1.00 0.00 25 ARG A CA 20
ATOM 19817 C C . ARG A 1 25 ? 1.263 -5.724 -6.747 1.00 0.00 25 ARG A C 20
ATOM 19818 O O . ARG A 1 25 ? 1.318 -6.940 -6.925 1.00 0.00 25 ARG A O 20
ATOM 19839 N N . GLN A 1 26 ? 2.297 -4.914 -6.951 1.00 0.00 26 GLN A N 20
ATOM 19840 C CA . GLN A 1 26 ? 3.586 -5.421 -7.408 1.00 0.00 26 GLN A CA 20
ATOM 19841 C C . GLN A 1 26 ? 4.290 -6.196 -6.299 1.00 0.00 26 GLN A C 20
ATOM 19842 O O . GLN A 1 26 ? 4.582 -7.383 -6.447 1.00 0.00 26 GLN A O 20
ATOM 19856 N N . TYR A 1 27 ? 4.560 -5.517 -5.189 1.00 0.00 27 TYR A N 20
ATOM 19857 C CA . TYR A 1 27 ? 5.232 -6.141 -4.056 1.00 0.00 27 TYR A CA 20
ATOM 19858 C C . TYR A 1 27 ? 4.259 -6.992 -3.245 1.00 0.00 27 TYR A C 20
ATOM 19859 O O . TYR A 1 27 ? 4.290 -8.220 -3.307 1.00 0.00 27 TYR A O 20
ATOM 19877 N N . GLY A 1 28 ? 3.394 -6.327 -2.486 1.00 0.00 28 GLY A N 20
ATOM 19878 C CA . GLY A 1 28 ? 2.422 -7.036 -1.673 1.00 0.00 28 GLY A CA 20
ATOM 19879 C C . GLY A 1 28 ? 2.274 -6.434 -0.290 1.00 0.00 28 GLY A C 20
ATOM 19880 O O . GLY A 1 28 ? 1.768 -5.322 -0.139 1.00 0.00 28 GLY A O 20
ATOM 19884 N N . LYS A 1 29 ? 2.715 -7.171 0.724 1.00 0.00 29 LYS A N 20
ATOM 19885 C CA . LYS A 1 29 ? 2.629 -6.706 2.103 1.00 0.00 29 LYS A CA 20
ATOM 19886 C C . LYS A 1 29 ? 4.009 -6.346 2.643 1.00 0.00 29 LYS A C 20
ATOM 19887 O O . LYS A 1 29 ? 4.707 -7.192 3.200 1.00 0.00 29 LYS A O 20
ATOM 19906 N N . ASN A 1 30 ? 4.396 -5.086 2.475 1.00 0.00 30 ASN A N 20
ATOM 19907 C CA . ASN A 1 30 ? 5.693 -4.615 2.947 1.00 0.00 30 ASN A CA 20
ATOM 19908 C C . ASN A 1 30 ? 5.803 -3.099 2.813 1.00 0.00 30 ASN A C 20
ATOM 19909 O O . ASN A 1 30 ? 6.700 -2.588 2.141 1.00 0.00 30 ASN A O 20
ATOM 19920 N N . PHE A 1 31 ? 4.886 -2.385 3.456 1.00 0.00 31 PHE A N 20
ATOM 19921 C CA . PHE A 1 31 ? 4.879 -0.928 3.409 1.00 0.00 31 PHE A CA 20
ATOM 19922 C C . PHE A 1 31 ? 6.223 -0.363 3.861 1.00 0.00 31 PHE A C 20
ATOM 19923 O O . PHE A 1 31 ? 6.611 0.737 3.467 1.00 0.00 31 PHE A O 20
ATOM 19940 N N . PHE A 1 32 ? 6.928 -1.124 4.692 1.00 0.00 32 PHE A N 20
ATOM 19941 C CA . PHE A 1 32 ? 8.227 -0.699 5.200 1.00 0.00 32 PHE A CA 20
ATOM 19942 C C . PHE A 1 32 ? 9.150 -0.285 4.057 1.00 0.00 32 PHE A C 20
ATOM 19943 O O . PHE A 1 32 ? 9.824 0.742 4.131 1.00 0.00 32 PHE A O 20
ATOM 19960 N N . ARG A 1 33 ? 9.173 -1.092 3.002 1.00 0.00 33 ARG A N 20
ATOM 19961 C CA . ARG A 1 33 ? 10.013 -0.812 1.844 1.00 0.00 33 ARG A CA 20
ATOM 19962 C C . ARG A 1 33 ? 9.215 -0.108 0.751 1.00 0.00 33 ARG A C 20
ATOM 19963 O O . ARG A 1 33 ? 9.689 0.852 0.142 1.00 0.00 33 ARG A O 20
ATOM 19984 N N . ILE A 1 34 ? 8.002 -0.593 0.506 1.00 0.00 34 ILE A N 20
ATOM 19985 C CA . ILE A 1 34 ? 7.138 -0.010 -0.513 1.00 0.00 34 ILE A CA 20
ATOM 19986 C C . ILE A 1 34 ? 7.005 1.497 -0.324 1.00 0.00 34 ILE A C 20
ATOM 19987 O O . ILE A 1 34 ? 6.923 2.250 -1.295 1.00 0.00 34 ILE A O 20
ATOM 20003 N N . ARG A 1 35 ? 6.985 1.931 0.931 1.00 0.00 35 ARG A N 20
ATOM 20004 C CA . ARG A 1 35 ? 6.863 3.349 1.248 1.00 0.00 35 ARG A CA 20
ATOM 20005 C C . ARG A 1 35 ? 8.168 4.085 0.960 1.00 0.00 35 ARG A C 20
ATOM 20006 O O . ARG A 1 35 ? 8.167 5.164 0.365 1.00 0.00 35 ARG A O 20
ATOM 20027 N N . LYS A 1 36 ? 9.280 3.496 1.385 1.00 0.00 36 LYS A N 20
ATOM 20028 C CA . LYS A 1 36 ? 10.593 4.094 1.173 1.00 0.00 36 LYS A CA 20
ATOM 20029 C C . LYS A 1 36 ? 10.858 4.311 -0.314 1.00 0.00 36 LYS A C 20
ATOM 20030 O O . LYS A 1 36 ? 11.676 5.149 -0.691 1.00 0.00 36 LYS A O 20
ATOM 20049 N N . GLU A 1 37 ? 10.159 3.553 -1.152 1.00 0.00 37 GLU A N 20
ATOM 20050 C CA . GLU A 1 37 ? 10.319 3.664 -2.597 1.00 0.00 37 GLU A CA 20
ATOM 20051 C C . GLU A 1 37 ? 9.204 4.509 -3.205 1.00 0.00 37 GLU A C 20
ATOM 20052 O O . GLU A 1 37 ? 9.423 5.253 -4.162 1.00 0.00 37 GLU A O 20
ATOM 20064 N N . LEU A 1 38 ? 8.006 4.389 -2.643 1.00 0.00 38 LEU A N 20
ATOM 20065 C CA . LEU A 1 38 ? 6.854 5.141 -3.129 1.00 0.00 38 LEU A CA 20
ATOM 20066 C C . LEU A 1 38 ? 6.771 6.507 -2.454 1.00 0.00 38 LEU A C 20
ATOM 20067 O O . LEU A 1 38 ? 7.083 7.532 -3.062 1.00 0.00 38 LEU A O 20
ATOM 20083 N N . LEU A 1 39 ? 6.351 6.513 -1.194 1.00 0.00 39 LEU A N 20
ATOM 20084 C CA . LEU A 1 39 ? 6.229 7.753 -0.435 1.00 0.00 39 LEU A CA 20
ATOM 20085 C C . LEU A 1 39 ? 7.145 7.736 0.785 1.00 0.00 39 LEU A C 20
ATOM 20086 O O . LEU A 1 39 ? 6.700 7.590 1.924 1.00 0.00 39 LEU A O 20
ATOM 20102 N N . PRO A 1 40 ? 8.455 7.892 0.544 1.00 0.00 40 PRO A N 20
ATOM 20103 C CA . PRO A 1 40 ? 9.460 7.901 1.611 1.00 0.00 40 PRO A CA 20
ATOM 20104 C C . PRO A 1 40 ? 9.372 9.151 2.480 1.00 0.00 40 PRO A C 20
ATOM 20105 O O . PRO A 1 40 ? 9.924 9.195 3.579 1.00 0.00 40 PRO A O 20
ATOM 20116 N N . ASN A 1 41 ? 8.673 10.165 1.981 1.00 0.00 41 ASN A N 20
ATOM 20117 C CA . ASN A 1 41 ? 8.513 11.417 2.712 1.00 0.00 41 ASN A CA 20
ATOM 20118 C C . ASN A 1 41 ? 7.273 11.373 3.600 1.00 0.00 41 ASN A C 20
ATOM 20119 O O . ASN A 1 41 ? 7.198 12.064 4.616 1.00 0.00 41 ASN A O 20
ATOM 20130 N N . LYS A 1 42 ? 6.301 10.555 3.210 1.00 0.00 42 LYS A N 20
ATOM 20131 C CA . LYS A 1 42 ? 5.064 10.417 3.970 1.00 0.00 42 LYS A CA 20
ATOM 20132 C C . LYS A 1 42 ? 5.275 9.537 5.197 1.00 0.00 42 LYS A C 20
ATOM 20133 O O . LYS A 1 42 ? 6.395 9.120 5.488 1.00 0.00 42 LYS A O 20
ATOM 20152 N N . GLU A 1 43 ? 4.190 9.257 5.912 1.00 0.00 43 GLU A N 20
ATOM 20153 C CA . GLU A 1 43 ? 4.257 8.425 7.108 1.00 0.00 43 GLU A CA 20
ATOM 20154 C C . GLU A 1 43 ? 3.552 7.090 6.883 1.00 0.00 43 GLU A C 20
ATOM 20155 O O . GLU A 1 43 ? 2.860 6.901 5.881 1.00 0.00 43 GLU A O 20
ATOM 20167 N N . THR A 1 44 ? 3.734 6.166 7.821 1.00 0.00 44 THR A N 20
ATOM 20168 C CA . THR A 1 44 ? 3.118 4.848 7.725 1.00 0.00 44 THR A CA 20
ATOM 20169 C C . THR A 1 44 ? 1.644 4.902 8.108 1.00 0.00 44 THR A C 20
ATOM 20170 O O . THR A 1 44 ? 0.824 4.162 7.564 1.00 0.00 44 THR A O 20
ATOM 20181 N N . GLY A 1 45 ? 1.312 5.782 9.048 1.00 0.00 45 GLY A N 20
ATOM 20182 C CA . GLY A 1 45 ? -0.064 5.915 9.487 1.00 0.00 45 GLY A CA 20
ATOM 20183 C C . GLY A 1 45 ? -1.024 6.121 8.332 1.00 0.00 45 GLY A C 20
ATOM 20184 O O . GLY A 1 45 ? -2.141 5.605 8.346 1.00 0.00 45 GLY A O 20
ATOM 20188 N N . GLU A 1 46 ? -0.588 6.880 7.331 1.00 0.00 46 GLU A N 20
ATOM 20189 C CA . GLU A 1 46 ? -1.419 7.155 6.164 1.00 0.00 46 GLU A CA 20
ATOM 20190 C C . GLU A 1 46 ? -1.581 5.904 5.305 1.00 0.00 46 GLU A C 20
ATOM 20191 O O . GLU A 1 46 ? -2.694 5.537 4.926 1.00 0.00 46 GLU A O 20
ATOM 20203 N N . LEU A 1 47 ? -0.463 5.254 5.000 1.00 0.00 47 LEU A N 20
ATOM 20204 C CA . LEU A 1 47 ? -0.480 4.044 4.185 1.00 0.00 47 LEU A CA 20
ATOM 20205 C C . LEU A 1 47 ? -1.346 2.966 4.828 1.00 0.00 47 LEU A C 20
ATOM 20206 O O . LEU A 1 47 ? -2.188 2.357 4.167 1.00 0.00 47 LEU A O 20
ATOM 20222 N N . ILE A 1 48 ? -1.136 2.737 6.120 1.00 0.00 48 ILE A N 20
ATOM 20223 C CA . ILE A 1 48 ? -1.900 1.735 6.852 1.00 0.00 48 ILE A CA 20
ATOM 20224 C C . ILE A 1 48 ? -3.374 2.116 6.928 1.00 0.00 48 ILE A C 20
ATOM 20225 O O . ILE A 1 48 ? -4.244 1.372 6.472 1.00 0.00 48 ILE A O 20
ATOM 20241 N N . THR A 1 49 ? -3.650 3.281 7.507 1.00 0.00 49 THR A N 20
ATOM 20242 C CA . THR A 1 49 ? -5.020 3.761 7.642 1.00 0.00 49 THR A CA 20
ATOM 20243 C C . THR A 1 49 ? -5.749 3.727 6.304 1.00 0.00 49 THR A C 20
ATOM 20244 O O . THR A 1 49 ? -6.862 3.210 6.206 1.00 0.00 49 THR A O 20
ATOM 20255 N N . PHE A 1 50 ? -5.115 4.281 5.276 1.00 0.00 50 PHE A N 20
ATOM 20256 C CA . PHE A 1 50 ? -5.705 4.314 3.943 1.00 0.00 50 PHE A CA 20
ATOM 20257 C C . PHE A 1 50 ? -5.974 2.902 3.431 1.00 0.00 50 PHE A C 20
ATOM 20258 O O . PHE A 1 50 ? -7.033 2.624 2.868 1.00 0.00 50 PHE A O 20
ATOM 20275 N N . TYR A 1 51 ? -5.007 2.013 3.631 1.00 0.00 51 TYR A N 20
ATOM 20276 C CA . TYR A 1 51 ? -5.137 0.630 3.188 1.00 0.00 51 TYR A CA 20
ATOM 20277 C C . TYR A 1 51 ? -6.356 -0.033 3.822 1.00 0.00 51 TYR A C 20
ATOM 20278 O O . TYR A 1 51 ? -7.089 -0.770 3.162 1.00 0.00 51 TYR A O 20
ATOM 20296 N N . TYR A 1 52 ? -6.568 0.236 5.105 1.00 0.00 52 TYR A N 20
ATOM 20297 C CA . TYR A 1 52 ? -7.697 -0.334 5.830 1.00 0.00 52 TYR A CA 20
ATOM 20298 C C . TYR A 1 52 ? -9.016 0.237 5.319 1.00 0.00 52 TYR A C 20
ATOM 20299 O O . TYR A 1 52 ? -9.954 -0.505 5.024 1.00 0.00 52 TYR A O 20
ATOM 20317 N N . TYR A 1 53 ? -9.081 1.560 5.217 1.00 0.00 53 TYR A N 20
ATOM 20318 C CA . TYR A 1 53 ? -10.285 2.232 4.744 1.00 0.00 53 TYR A CA 20
ATOM 20319 C C . TYR A 1 53 ? -10.608 1.826 3.309 1.00 0.00 53 TYR A C 20
ATOM 20320 O O . TYR A 1 53 ? -11.774 1.725 2.929 1.00 0.00 53 TYR A O 20
ATOM 20338 N N . TRP A 1 54 ? -9.566 1.596 2.519 1.00 0.00 54 TRP A N 20
ATOM 20339 C CA . TRP A 1 54 ? -9.737 1.200 1.125 1.00 0.00 54 TRP A CA 20
ATOM 20340 C C . TRP A 1 54 ? -10.201 -0.249 1.024 1.00 0.00 54 TRP A C 20
ATOM 20341 O O . TRP A 1 54 ? -11.259 -0.534 0.463 1.00 0.00 54 TRP A O 20
ATOM 20362 N N . LYS A 1 55 ? -9.404 -1.160 1.570 1.00 0.00 55 LYS A N 20
ATOM 20363 C CA . LYS A 1 55 ? -9.733 -2.580 1.542 1.00 0.00 55 LYS A CA 20
ATOM 20364 C C . LYS A 1 55 ? -11.079 -2.840 2.212 1.00 0.00 55 LYS A C 20
ATOM 20365 O O . LYS A 1 55 ? -11.760 -3.817 1.902 1.00 0.00 55 LYS A O 20
ATOM 20384 N N . LYS A 1 56 ? -11.456 -1.958 3.132 1.00 0.00 56 LYS A N 20
ATOM 20385 C CA . LYS A 1 56 ? -12.722 -2.090 3.844 1.00 0.00 56 LYS A CA 20
ATOM 20386 C C . LYS A 1 56 ? -13.669 -0.949 3.486 1.00 0.00 56 LYS A C 20
ATOM 20387 O O . LYS A 1 56 ? -13.986 -0.104 4.325 1.00 0.00 56 LYS A O 20
ATOM 20406 N N . THR A 1 57 ? -14.119 -0.930 2.236 1.00 0.00 57 THR A N 20
ATOM 20407 C CA . THR A 1 57 ? -15.030 0.107 1.767 1.00 0.00 57 THR A CA 20
ATOM 20408 C C . THR A 1 57 ? -16.264 -0.501 1.111 1.00 0.00 57 THR A C 20
ATOM 20409 O O . THR A 1 57 ? -16.210 -1.605 0.569 1.00 0.00 57 THR A O 20
ATOM 20420 N N . SER A 1 58 ? -17.376 0.226 1.163 1.00 0.00 58 SER A N 20
ATOM 20421 C CA . SER A 1 58 ? -18.625 -0.244 0.576 1.00 0.00 58 SER A CA 20
ATOM 20422 C C . SER A 1 58 ? -19.245 0.830 -0.313 1.00 0.00 58 SER A C 20
ATOM 20423 O O . SER A 1 58 ? -19.747 0.540 -1.398 1.00 0.00 58 SER A O 20
ATOM 20431 N N . GLY A 1 59 ? -19.206 2.073 0.157 1.00 0.00 59 GLY A N 20
ATOM 20432 C CA . GLY A 1 59 ? -19.768 3.173 -0.606 1.00 0.00 59 GLY A CA 20
ATOM 20433 C C . GLY A 1 59 ? -20.698 4.038 0.221 1.00 0.00 59 GLY A C 20
ATOM 20434 O O . GLY A 1 59 ? -20.831 3.861 1.432 1.00 0.00 59 GLY A O 20
ATOM 20438 N N . PRO A 1 60 ? -21.360 5.000 -0.438 1.00 0.00 60 PRO A N 20
ATOM 20439 C CA . PRO A 1 60 ? -22.293 5.916 0.225 1.00 0.00 60 PRO A CA 20
ATOM 20440 C C . PRO A 1 60 ? -23.568 5.215 0.681 1.00 0.00 60 PRO A C 20
ATOM 20441 O O . PRO A 1 60 ? -24.571 5.206 -0.032 1.00 0.00 60 PRO A O 20
ATOM 20452 N N . SER A 1 61 ? -23.522 4.628 1.873 1.00 0.00 61 SER A N 20
ATOM 20453 C CA . SER A 1 61 ? -24.673 3.921 2.422 1.00 0.00 61 SER A CA 20
ATOM 20454 C C . SER A 1 61 ? -25.118 2.799 1.488 1.00 0.00 61 SER A C 20
ATOM 20455 O O . SER A 1 61 ? -26.206 2.849 0.915 1.00 0.00 61 SER A O 20
ATOM 20463 N N . SER A 1 62 ? -24.267 1.789 1.341 1.00 0.00 62 SER A N 20
ATOM 20464 C CA . SER A 1 62 ? -24.569 0.655 0.474 1.00 0.00 62 SER A CA 20
ATOM 20465 C C . SER A 1 62 ? -24.813 1.118 -0.960 1.00 0.00 62 SER A C 20
ATOM 20466 O O . SER A 1 62 ? -25.897 0.927 -1.509 1.00 0.00 62 SER A O 20
ATOM 20474 N N . GLY A 1 63 ? -23.795 1.727 -1.560 1.00 0.00 63 GLY A N 20
ATOM 20475 C CA . GLY A 1 63 ? -23.917 2.208 -2.923 1.00 0.00 63 GLY A CA 20
ATOM 20476 C C . GLY A 1 63 ? -24.195 1.090 -3.909 1.00 0.00 63 GLY A C 20
ATOM 20477 O O . GLY A 1 63 ? -25.351 0.751 -4.163 1.00 0.00 63 GLY A O 20
#

GO terms:
  GO:0005515 protein binding (F, IPI)
  GO:0005654 nucleoplasm (C, IDA)
  GO:0016604 nuclear body (C, IDA)
  GO:0005634 nucleus (C, IDA)

Secondary structure (DSSP, 8-state):
----------S--HHHHHHHHHHHHHT-S-HHHHHHHS-TTS-HHHHHHHHHHHH-SS-----